Protein AF-A0A2V8IYV9-F1 (afdb_monomer)

Structure (mmCIF, N/CA/C/O backbone):
data_AF-A0A2V8IYV9-F1
#
_entry.id   AF-A0A2V8IYV9-F1
#
loop_
_atom_site.group_PDB
_atom_site.id
_atom_site.type_symbol
_atom_site.label_atom_id
_atom_site.label_alt_id
_atom_site.label_comp_id
_atom_site.label_asym_id
_atom_site.label_entity_id
_atom_site.label_seq_id
_atom_site.pdbx_PDB_ins_code
_atom_site.Cartn_x
_atom_site.Cartn_y
_atom_site.Cartn_z
_atom_site.occupancy
_atom_site.B_iso_or_equiv
_atom_site.auth_seq_id
_atom_site.auth_comp_id
_atom_site.auth_asym_id
_atom_site.auth_atom_id
_atom_site.pdbx_PDB_model_num
ATOM 1 N N . MET A 1 1 ? -25.891 5.164 25.466 1.00 38.03 1 MET A N 1
ATOM 2 C CA . MET A 1 1 ? -25.505 5.966 24.288 1.00 38.03 1 MET A CA 1
ATOM 3 C C . MET A 1 1 ? -25.702 5.173 22.981 1.00 38.03 1 MET A C 1
ATOM 5 O O . MET A 1 1 ? -24.943 4.259 22.692 1.00 38.03 1 MET A O 1
ATOM 9 N N . ASN A 1 2 ? -26.725 5.470 22.164 1.00 40.06 2 ASN A N 1
ATOM 10 C CA . ASN A 1 2 ? -26.873 4.842 20.834 1.00 40.06 2 ASN A CA 1
ATOM 11 C C . ASN A 1 2 ? -25.983 5.572 19.822 1.00 40.06 2 ASN A C 1
ATOM 13 O O . ASN A 1 2 ? -26.184 6.765 19.631 1.00 40.06 2 ASN A O 1
ATOM 17 N N . THR A 1 3 ? -25.037 4.898 19.162 1.00 59.97 3 THR A N 1
ATOM 18 C CA . THR A 1 3 ? -24.151 5.492 18.138 1.00 59.97 3 THR A CA 1
ATOM 19 C C . THR A 1 3 ? -24.933 5.961 16.900 1.00 59.97 3 THR A C 1
ATOM 21 O O . THR A 1 3 ? -26.065 5.538 16.657 1.00 59.97 3 THR A O 1
ATOM 24 N N . LEU A 1 4 ? -24.383 6.900 16.106 1.00 62.94 4 LEU A N 1
ATOM 25 C CA . LEU A 1 4 ? -25.032 7.376 14.861 1.00 62.94 4 LEU A CA 1
ATOM 26 C C . LEU A 1 4 ? -25.357 6.210 13.917 1.00 62.94 4 LEU A C 1
ATOM 28 O O . LEU A 1 4 ? -26.382 6.201 13.232 1.00 62.94 4 LEU A O 1
ATOM 32 N N . ASP A 1 5 ? -24.495 5.202 13.934 1.00 60.66 5 ASP A N 1
ATOM 33 C CA . ASP A 1 5 ? -24.644 4.006 13.128 1.00 60.66 5 ASP A CA 1
ATOM 34 C C . ASP A 1 5 ? -25.780 3.107 13.606 1.00 60.66 5 ASP A C 1
ATOM 36 O O . ASP A 1 5 ? -26.484 2.552 12.763 1.00 60.66 5 ASP A O 1
ATOM 40 N N . ASN A 1 6 ? -26.071 3.043 14.908 1.00 65.69 6 ASN A N 1
ATOM 41 C CA . ASN A 1 6 ? -27.245 2.323 15.408 1.00 65.69 6 ASN A CA 1
ATOM 42 C C . ASN A 1 6 ? -28.555 2.963 14.932 1.00 65.69 6 ASN A C 1
ATOM 44 O O . ASN A 1 6 ? -29.467 2.249 14.511 1.00 65.69 6 ASN A O 1
ATOM 48 N N . LEU A 1 7 ? -28.630 4.298 14.900 1.00 77.12 7 LEU A N 1
ATOM 49 C CA . LEU A 1 7 ? -29.793 5.030 14.382 1.00 77.12 7 LEU A CA 1
ATOM 50 C C . LEU A 1 7 ? -29.949 4.851 12.866 1.00 77.12 7 LEU A C 1
ATOM 52 O O . LEU A 1 7 ? -31.050 4.590 12.379 1.00 77.12 7 LEU A O 1
ATOM 56 N N . ARG A 1 8 ? -28.847 4.904 12.106 1.00 77.50 8 ARG A N 1
ATOM 57 C CA . ARG A 1 8 ? -28.859 4.617 10.661 1.00 77.50 8 ARG A CA 1
ATOM 58 C C . ARG A 1 8 ? -29.273 3.172 10.373 1.00 77.50 8 ARG A C 1
ATOM 60 O O . ARG A 1 8 ? -30.048 2.935 9.446 1.00 77.50 8 ARG A O 1
ATOM 67 N N . LYS A 1 9 ? -28.796 2.207 11.165 1.00 79.44 9 LYS A N 1
ATOM 68 C CA . LYS A 1 9 ? -29.190 0.792 11.073 1.00 79.44 9 LYS A CA 1
ATOM 69 C C . LYS A 1 9 ? -30.661 0.587 11.451 1.00 79.44 9 LYS A C 1
ATOM 71 O O . LYS A 1 9 ? -31.323 -0.231 10.821 1.00 79.44 9 LYS A O 1
ATOM 76 N N . ALA A 1 10 ? -31.186 1.314 12.438 1.00 79.94 10 ALA A N 1
ATOM 77 C CA . ALA A 1 10 ? -32.602 1.271 12.808 1.00 79.94 10 ALA A CA 1
ATOM 78 C C . ALA A 1 10 ? -33.500 1.808 11.679 1.00 79.94 10 ALA A C 1
ATOM 80 O O . ALA A 1 10 ? -34.446 1.129 11.287 1.00 79.94 10 ALA A O 1
ATOM 81 N N . ALA A 1 11 ? -33.144 2.948 11.075 1.00 87.69 11 ALA A N 1
ATOM 82 C CA . ALA A 1 11 ? -33.872 3.495 9.928 1.00 87.69 11 ALA A CA 1
ATOM 83 C C . ALA A 1 11 ? -33.848 2.549 8.711 1.00 87.69 11 ALA A C 1
ATOM 85 O O . ALA A 1 11 ? -34.864 2.347 8.054 1.00 87.69 11 ALA A O 1
ATOM 86 N N . LYS A 1 12 ? -32.709 1.898 8.432 1.00 87.44 12 LYS A N 1
ATOM 87 C CA . LYS A 1 12 ? -32.611 0.895 7.355 1.00 87.44 12 LYS A CA 1
ATOM 88 C C . LYS A 1 12 ? -33.438 -0.364 7.632 1.00 87.44 12 LYS A C 1
ATOM 90 O O . LYS A 1 12 ? -34.048 -0.892 6.707 1.00 87.44 12 LYS A O 1
ATOM 95 N N . ARG A 1 13 ? -33.473 -0.843 8.882 1.00 91.06 13 ARG A N 1
ATOM 96 C CA . ARG A 1 13 ? -34.300 -1.994 9.287 1.00 91.06 13 ARG A CA 1
ATOM 97 C C . ARG A 1 13 ? -35.789 -1.694 9.139 1.00 91.06 13 ARG A C 1
ATOM 99 O O . ARG A 1 13 ? -36.506 -2.498 8.558 1.00 91.06 13 ARG A O 1
ATOM 106 N N . TRP A 1 14 ? -36.221 -0.515 9.574 1.00 93.19 14 TRP A N 1
ATOM 107 C CA . TRP A 1 14 ? -37.607 -0.082 9.422 1.00 93.19 14 TRP A CA 1
ATOM 108 C C . TRP A 1 14 ? -37.995 0.100 7.944 1.00 93.19 14 TRP A C 1
ATOM 110 O O . TRP A 1 14 ? -39.028 -0.408 7.519 1.00 93.19 14 TRP A O 1
ATOM 120 N N . LEU A 1 15 ? -37.124 0.689 7.115 1.00 93.88 15 LEU A N 1
ATOM 121 C CA . LEU A 1 15 ? -37.349 0.765 5.665 1.00 93.88 15 LEU A CA 1
ATOM 122 C C . LEU A 1 15 ? -37.463 -0.623 5.012 1.00 93.88 15 LEU A C 1
ATOM 124 O O . LEU A 1 15 ? -38.268 -0.819 4.105 1.00 93.88 15 LEU A O 1
ATOM 128 N N . LYS A 1 16 ? -36.660 -1.595 5.461 1.00 91.88 16 LYS A N 1
ATOM 129 C CA . LYS A 1 16 ? -36.730 -2.977 4.967 1.00 91.88 16 LYS A CA 1
ATOM 130 C C . LYS A 1 16 ? -38.072 -3.631 5.316 1.00 91.88 16 LYS A C 1
ATOM 132 O O . LYS A 1 16 ? -38.627 -4.305 4.458 1.00 91.88 16 LYS A O 1
ATOM 137 N N . ALA A 1 17 ? -38.595 -3.400 6.521 1.00 88.62 17 ALA A N 1
ATOM 138 C CA . ALA A 1 17 ? -39.910 -3.894 6.934 1.00 88.62 17 ALA A CA 1
ATOM 139 C C . ALA A 1 17 ? -41.048 -3.259 6.110 1.00 88.62 17 ALA A C 1
ATOM 141 O O . ALA A 1 17 ? -41.913 -3.969 5.608 1.00 88.62 17 ALA A O 1
ATOM 142 N N . LEU A 1 18 ? -40.982 -1.947 5.849 1.00 88.81 18 LEU A N 1
ATOM 143 C CA . LEU A 1 18 ? -41.944 -1.250 4.981 1.00 88.81 18 LEU A CA 1
ATOM 144 C C . LEU A 1 18 ? -41.960 -1.811 3.550 1.00 88.81 18 LEU A C 1
ATOM 146 O O . LEU A 1 18 ? -43.024 -2.007 2.978 1.00 88.81 18 LEU A O 1
ATOM 150 N N . ARG A 1 19 ? -40.789 -2.141 2.990 1.00 87.75 19 ARG A N 1
ATOM 151 C CA . ARG A 1 19 ? -40.674 -2.785 1.665 1.00 87.75 19 ARG A CA 1
ATOM 152 C C . ARG A 1 19 ? -41.156 -4.234 1.635 1.00 87.75 19 ARG A C 1
ATOM 154 O O . ARG A 1 19 ? -41.440 -4.751 0.562 1.00 87.75 19 ARG A O 1
ATOM 161 N N . ALA A 1 20 ? -41.215 -4.886 2.791 1.00 87.25 20 ALA A N 1
ATOM 162 C CA . ALA A 1 20 ? -41.758 -6.229 2.941 1.00 87.25 20 ALA A CA 1
ATOM 163 C C . ALA A 1 20 ? -43.278 -6.227 3.200 1.00 87.25 20 ALA A C 1
ATOM 165 O O . ALA A 1 20 ? -43.827 -7.278 3.514 1.00 87.25 20 ALA A O 1
ATOM 166 N N . ASN A 1 21 ? -43.952 -5.072 3.063 1.00 86.50 21 ASN A N 1
ATOM 167 C CA . ASN A 1 21 ? -45.378 -4.879 3.350 1.00 86.50 21 ASN A CA 1
ATOM 168 C C . ASN A 1 21 ? -45.782 -5.266 4.784 1.00 86.50 21 ASN A C 1
ATOM 170 O O . ASN A 1 21 ? -46.888 -5.750 5.012 1.00 86.50 21 ASN A O 1
ATOM 174 N N . ASP A 1 22 ? -44.892 -5.040 5.753 1.00 90.56 22 ASP A N 1
ATOM 175 C CA . ASP A 1 22 ? -45.181 -5.255 7.171 1.00 90.56 22 ASP A CA 1
ATOM 176 C C . ASP A 1 22 ? -46.237 -4.231 7.669 1.00 90.56 22 ASP A C 1
ATOM 178 O O . ASP A 1 22 ? -45.976 -3.016 7.641 1.00 90.56 22 ASP A O 1
ATOM 182 N N . PRO A 1 23 ? -47.431 -4.684 8.109 1.00 81.81 23 PRO A N 1
ATOM 183 C CA . PRO A 1 23 ? -48.524 -3.801 8.514 1.00 81.81 23 PRO A CA 1
ATOM 184 C C . PRO A 1 23 ? -48.208 -2.998 9.784 1.00 81.81 23 PRO A C 1
ATOM 186 O O . PRO A 1 23 ? -48.658 -1.855 9.898 1.00 81.81 23 PRO A O 1
ATOM 189 N N . ASP A 1 24 ? -47.379 -3.520 10.693 1.00 84.44 24 ASP A N 1
ATOM 190 C CA . ASP A 1 24 ? -46.967 -2.811 11.907 1.00 84.44 24 ASP A CA 1
ATOM 191 C C . ASP A 1 24 ? -45.950 -1.719 11.577 1.00 84.44 24 ASP A C 1
ATOM 193 O O . ASP A 1 24 ? -46.026 -0.597 12.089 1.00 84.44 24 ASP A O 1
ATOM 197 N N . ALA A 1 25 ? -45.027 -2.003 10.653 1.00 88.06 25 ALA A N 1
ATOM 198 C CA . ALA A 1 25 ? -44.086 -1.007 10.150 1.00 88.06 25 ALA A CA 1
ATOM 199 C C . ALA A 1 25 ? -44.805 0.146 9.431 1.00 88.06 25 ALA A C 1
ATOM 201 O O . ALA A 1 25 ? -44.384 1.304 9.572 1.00 88.06 25 ALA A O 1
ATOM 202 N N . ARG A 1 26 ? -45.892 -0.160 8.703 1.00 91.00 26 ARG A N 1
ATOM 203 C CA . ARG A 1 26 ? -46.754 0.831 8.045 1.00 91.00 26 ARG A CA 1
ATOM 204 C C . ARG A 1 26 ? -47.546 1.657 9.058 1.00 91.00 26 ARG A C 1
ATOM 206 O O . ARG A 1 26 ? -47.460 2.882 9.038 1.00 91.00 26 ARG A O 1
ATOM 213 N N . ALA A 1 27 ? -48.215 1.012 10.012 1.00 88.06 27 ALA A N 1
ATOM 214 C CA . ALA A 1 27 ? -48.931 1.709 11.079 1.00 88.06 27 ALA A CA 1
ATOM 215 C C . ALA A 1 27 ? -48.002 2.622 11.900 1.00 88.06 27 ALA A C 1
ATOM 217 O O . ALA A 1 27 ? -48.409 3.692 12.352 1.00 88.06 27 ALA A O 1
ATOM 218 N N . ARG A 1 28 ? -46.738 2.223 12.082 1.00 92.69 28 ARG A N 1
ATOM 219 C CA . ARG A 1 28 ? -45.721 3.023 12.769 1.00 92.69 28 ARG A CA 1
ATOM 220 C C . ARG A 1 28 ? -45.362 4.298 12.000 1.00 92.69 28 ARG A C 1
ATOM 222 O O . ARG A 1 28 ? -45.289 5.362 12.612 1.00 92.69 28 ARG A O 1
ATOM 229 N N . ILE A 1 29 ? -45.161 4.227 10.677 1.00 90.25 29 ILE A N 1
ATOM 230 C CA . ILE A 1 29 ? -44.765 5.416 9.900 1.00 90.25 29 ILE A CA 1
ATOM 231 C C . ILE A 1 29 ? -45.929 6.390 9.714 1.00 90.25 29 ILE A C 1
ATOM 233 O O . ILE A 1 29 ? -45.715 7.595 9.811 1.00 90.25 29 ILE A O 1
ATOM 237 N N . ASP A 1 30 ? -47.154 5.882 9.559 1.00 87.00 30 ASP A N 1
ATOM 238 C CA . ASP A 1 30 ? -48.359 6.715 9.463 1.00 87.00 30 ASP A CA 1
ATOM 239 C C . ASP A 1 30 ? -48.640 7.464 10.780 1.00 87.00 30 ASP A C 1
ATOM 241 O O . ASP A 1 30 ? -49.116 8.599 10.766 1.00 87.00 30 ASP A O 1
ATOM 245 N N . ARG A 1 31 ? -48.277 6.867 11.927 1.00 87.88 31 ARG A N 1
ATOM 246 C CA . ARG A 1 31 ? -48.387 7.495 13.255 1.00 87.88 31 ARG A CA 1
ATOM 247 C C . ARG A 1 31 ? -47.318 8.564 13.487 1.00 87.88 31 ARG A C 1
ATOM 249 O O . ARG A 1 31 ? -47.616 9.619 14.036 1.00 87.88 31 ARG A O 1
ATOM 256 N N . ALA A 1 32 ? -46.078 8.290 13.079 1.00 85.00 32 ALA A N 1
ATOM 257 C CA . ALA A 1 32 ? -44.951 9.206 13.244 1.00 85.00 32 ALA A CA 1
ATOM 258 C C . ALA A 1 32 ? -44.976 10.379 12.242 1.00 85.00 32 ALA A C 1
ATOM 260 O O . ALA A 1 32 ? -44.519 11.477 12.561 1.00 85.00 32 ALA A O 1
ATOM 261 N N . CYS A 1 33 ? -45.523 10.159 11.043 1.00 83.12 33 CYS A N 1
ATOM 262 C CA . CYS A 1 33 ? -45.667 11.142 9.971 1.00 83.12 33 CYS A CA 1
ATOM 263 C C . CYS A 1 33 ? -47.045 10.995 9.289 1.00 83.12 33 CYS A C 1
ATOM 265 O O . CYS A 1 33 ? -47.157 10.283 8.287 1.00 83.12 33 CYS A O 1
ATOM 267 N N . PRO A 1 34 ? -48.085 11.702 9.773 1.00 75.81 34 PRO A N 1
ATOM 268 C CA . PRO A 1 34 ? -49.397 11.722 9.128 1.00 75.81 34 PRO A CA 1
ATOM 269 C C . PRO A 1 34 ? -49.279 12.250 7.688 1.00 75.81 34 PRO A C 1
ATOM 271 O O . PRO A 1 34 ? -48.859 13.388 7.480 1.00 75.81 34 PRO A O 1
ATOM 274 N N . GLY A 1 35 ? -49.606 11.415 6.695 1.00 75.56 35 GLY A N 1
ATOM 275 C CA . GLY A 1 35 ? -49.427 11.724 5.267 1.00 75.56 35 GLY A CA 1
ATOM 276 C C . GLY A 1 35 ? -48.152 11.155 4.628 1.00 75.56 35 GLY A C 1
ATOM 277 O O . GLY A 1 35 ? -47.746 11.624 3.565 1.00 75.56 35 GLY A O 1
ATOM 278 N N . ALA A 1 36 ? -47.507 10.163 5.253 1.00 78.25 36 ALA A N 1
ATOM 279 C CA . ALA A 1 36 ? -46.371 9.464 4.659 1.00 78.25 36 ALA A CA 1
ATOM 280 C C . ALA A 1 36 ? -46.737 8.851 3.284 1.00 78.25 36 ALA A C 1
ATOM 282 O O . ALA A 1 36 ? -47.791 8.216 3.156 1.00 78.25 36 ALA A O 1
ATOM 283 N N . PRO A 1 37 ? -45.876 8.995 2.256 1.00 81.75 37 PRO A N 1
ATOM 284 C CA . PRO A 1 37 ? -46.145 8.480 0.913 1.00 81.75 37 PRO A CA 1
ATOM 285 C C . PRO A 1 37 ? -46.415 6.968 0.919 1.00 81.75 37 PRO A C 1
ATOM 287 O O . PRO A 1 37 ? -45.977 6.249 1.821 1.00 81.75 37 PRO A O 1
ATOM 290 N N . ALA A 1 38 ? -47.143 6.474 -0.089 1.00 78.00 38 ALA A N 1
ATOM 291 C CA . ALA A 1 38 ? -47.480 5.050 -0.211 1.00 78.00 38 ALA A CA 1
ATOM 292 C C . ALA A 1 38 ? -46.221 4.158 -0.218 1.00 78.00 38 ALA A C 1
ATOM 294 O O . ALA A 1 38 ? -46.204 3.117 0.435 1.00 78.00 38 ALA A O 1
ATOM 295 N N . GLU A 1 39 ? -45.138 4.636 -0.839 1.00 84.69 39 GLU A N 1
ATOM 296 C CA . GLU A 1 39 ? -43.812 4.011 -0.829 1.00 84.69 39 GLU A CA 1
ATOM 297 C C . GLU A 1 39 ? -42.767 4.937 -0.170 1.00 84.69 39 GLU A C 1
ATOM 299 O O . GLU A 1 39 ? -42.126 5.744 -0.848 1.00 84.69 39 GLU A O 1
ATOM 304 N N . PRO A 1 40 ? -42.589 4.870 1.161 1.00 85.81 40 PRO A N 1
ATOM 305 C CA . PRO A 1 40 ? -41.646 5.725 1.877 1.00 85.81 40 PRO A CA 1
ATOM 306 C C . PRO A 1 40 ? -40.185 5.339 1.610 1.00 85.81 40 PRO A C 1
ATOM 308 O O . PRO A 1 40 ? -39.803 4.167 1.644 1.00 85.81 40 PRO A O 1
ATOM 311 N N . GLY A 1 41 ? -39.342 6.345 1.377 1.00 87.88 41 GLY A N 1
ATOM 312 C CA . GLY A 1 41 ? -37.899 6.211 1.222 1.00 87.88 41 GLY A CA 1
ATOM 313 C C . GLY A 1 41 ? -37.143 6.314 2.550 1.00 87.88 41 GLY A C 1
ATOM 314 O O . GLY A 1 41 ? -37.700 6.584 3.613 1.00 87.88 41 GLY A O 1
ATOM 315 N N . LEU A 1 42 ? -35.816 6.138 2.509 1.00 90.19 42 LEU A N 1
ATOM 316 C CA . LEU A 1 42 ? -34.983 6.183 3.722 1.00 90.19 42 LEU A CA 1
ATOM 317 C C . LEU A 1 42 ? -35.077 7.526 4.458 1.00 90.19 42 LEU A C 1
ATOM 319 O O . LEU A 1 42 ? -35.012 7.545 5.683 1.00 90.19 42 LEU A O 1
ATOM 323 N N . ARG A 1 43 ? -35.231 8.633 3.722 1.00 87.25 43 ARG A N 1
ATOM 324 C CA . ARG A 1 43 ? -35.395 9.968 4.310 1.00 87.25 43 ARG A CA 1
ATOM 325 C C . ARG A 1 43 ? -36.705 10.092 5.081 1.00 87.25 43 ARG A C 1
ATOM 327 O O . ARG A 1 43 ? -36.685 10.649 6.170 1.00 87.25 43 ARG A O 1
ATOM 334 N N . ASP A 1 44 ? -37.793 9.522 4.571 1.00 87.62 44 ASP A N 1
ATOM 335 C CA . ASP A 1 44 ? -39.099 9.537 5.237 1.00 87.62 44 ASP A CA 1
ATOM 336 C C . ASP A 1 44 ? -39.054 8.726 6.533 1.00 87.62 44 ASP A C 1
ATOM 338 O O . ASP A 1 44 ? -39.524 9.181 7.571 1.00 87.62 44 ASP A O 1
ATOM 342 N N . VAL A 1 45 ? -38.388 7.567 6.501 1.00 92.56 45 VAL A N 1
ATOM 343 C CA . VAL A 1 45 ? -38.182 6.712 7.679 1.00 92.56 45 VAL A CA 1
ATOM 344 C C . VAL A 1 45 ? -37.249 7.363 8.703 1.00 92.56 45 VAL A C 1
ATOM 346 O O . VAL A 1 45 ? -37.480 7.269 9.903 1.00 92.56 45 VAL A O 1
ATOM 349 N N . GLN A 1 46 ? -36.195 8.045 8.255 1.00 91.94 46 GLN A N 1
ATOM 350 C CA . GLN A 1 46 ? -35.314 8.824 9.128 1.00 91.94 46 GLN A CA 1
ATOM 351 C C . GLN A 1 46 ? -36.064 9.988 9.777 1.00 91.94 46 GLN A C 1
ATOM 353 O O . GLN A 1 46 ? -35.942 10.211 10.977 1.00 91.94 46 GLN A O 1
ATOM 358 N N . HIS A 1 47 ? -36.877 10.705 9.006 1.00 88.56 47 HIS A N 1
ATOM 359 C CA . HIS A 1 47 ? -37.698 11.796 9.516 1.00 88.56 47 HIS A CA 1
ATOM 360 C C . HIS A 1 47 ? -38.743 11.300 10.520 1.00 88.56 47 HIS A C 1
ATOM 362 O O . HIS A 1 47 ? -38.854 11.856 11.609 1.00 88.56 47 HIS A O 1
ATOM 368 N N . ALA A 1 48 ? -39.427 10.195 10.214 1.00 89.25 48 ALA A N 1
ATOM 369 C CA . ALA A 1 48 ? -40.351 9.527 11.128 1.00 89.25 48 ALA A CA 1
ATOM 370 C C . ALA A 1 48 ? -39.653 9.078 12.425 1.00 89.25 48 ALA A C 1
ATOM 372 O O . ALA A 1 48 ? -40.149 9.340 13.517 1.00 89.25 48 ALA A O 1
ATOM 373 N N . LEU A 1 49 ? -38.457 8.490 12.321 1.00 90.00 49 LEU A N 1
ATOM 374 C CA . LEU A 1 49 ? -37.652 8.071 13.472 1.00 90.00 49 LEU A CA 1
ATOM 375 C C . LEU A 1 49 ? -37.173 9.254 14.328 1.00 90.00 49 LEU A C 1
ATOM 377 O O . LEU A 1 49 ? -37.032 9.111 15.541 1.00 90.00 49 LEU A O 1
ATOM 381 N N . ALA A 1 50 ? -36.929 10.415 13.716 1.00 87.38 50 ALA A N 1
ATOM 382 C CA . ALA A 1 50 ? -36.607 11.642 14.437 1.00 87.38 50 ALA A CA 1
ATOM 383 C C . ALA A 1 50 ? -37.823 12.190 15.199 1.00 87.38 50 ALA A C 1
ATOM 385 O O . ALA A 1 50 ? -37.691 12.550 16.369 1.00 87.38 50 ALA A O 1
ATOM 386 N N . ARG A 1 51 ? -39.013 12.171 14.583 1.00 84.00 51 ARG A N 1
ATOM 387 C CA . ARG A 1 51 ? -40.264 12.628 15.213 1.00 84.00 51 ARG A CA 1
ATOM 388 C C . ARG A 1 51 ? -40.722 11.728 16.355 1.00 84.00 51 ARG A C 1
ATOM 390 O O . ARG A 1 51 ? -41.123 12.250 17.389 1.00 84.00 51 ARG A O 1
ATOM 397 N N . GLU A 1 52 ? -40.578 10.406 16.230 1.00 86.69 52 GLU A N 1
ATOM 398 C CA . GLU A 1 52 ? -40.812 9.464 17.344 1.00 86.69 52 GLU A CA 1
ATOM 399 C C . GLU A 1 52 ? -39.936 9.764 18.566 1.00 86.69 52 GLU A C 1
ATOM 401 O O . GLU A 1 52 ? -40.284 9.407 19.688 1.00 86.69 52 GLU A O 1
ATOM 406 N N . ARG A 1 53 ? -38.792 10.418 18.350 1.00 80.00 53 ARG A N 1
ATOM 407 C CA . ARG A 1 53 ? -37.832 10.794 19.390 1.00 80.00 53 ARG A CA 1
ATOM 408 C C . ARG A 1 53 ? -37.939 12.262 19.805 1.00 80.00 53 ARG A C 1
ATOM 410 O O . ARG A 1 53 ? -37.046 12.755 20.479 1.00 80.00 53 ARG A O 1
ATOM 417 N N . GLY A 1 54 ? -39.008 12.955 19.409 1.00 81.38 54 GLY A N 1
ATOM 418 C CA . GLY A 1 54 ? -39.269 14.340 19.805 1.00 81.38 54 GLY A CA 1
ATOM 419 C C . GLY A 1 54 ? -38.457 15.396 19.049 1.00 81.38 54 GLY A C 1
ATOM 420 O O . GLY A 1 54 ? -38.412 16.541 19.486 1.00 81.38 54 GLY A O 1
ATOM 421 N N . HIS A 1 55 ? -37.824 15.049 17.923 1.00 82.81 55 HIS A N 1
ATOM 422 C CA . HIS A 1 55 ? -37.048 15.993 17.116 1.00 82.81 55 HIS A CA 1
ATOM 423 C C . HIS A 1 55 ? -37.762 16.354 15.809 1.00 82.81 55 HIS A C 1
ATOM 425 O O . HIS A 1 55 ? -38.332 15.504 15.126 1.00 82.81 55 HIS A O 1
ATOM 431 N N . GLU A 1 56 ? -37.669 17.627 15.419 1.00 80.69 56 GLU A N 1
ATOM 432 C CA . GLU A 1 56 ? -38.364 18.172 14.244 1.00 80.69 56 GLU A CA 1
ATOM 433 C C . GLU A 1 56 ? -37.823 17.648 12.906 1.00 80.69 56 GLU A C 1
ATOM 435 O O . GLU A 1 56 ? -38.533 17.666 11.903 1.00 80.69 56 GLU A O 1
ATOM 440 N N . SER A 1 57 ? -36.571 17.179 12.871 1.00 81.56 57 SER A N 1
ATOM 441 C CA . SER A 1 57 ? -35.956 16.575 11.687 1.00 81.56 57 SER A CA 1
ATOM 442 C C . SER A 1 57 ? -34.805 15.637 12.048 1.00 81.56 57 SER A C 1
ATOM 444 O O . SER A 1 57 ? -34.215 15.729 13.125 1.00 81.56 57 SER A O 1
ATOM 446 N N . TRP A 1 58 ? -34.421 14.764 11.111 1.00 81.38 58 TRP A N 1
ATOM 447 C CA . TRP A 1 58 ? -33.235 13.908 11.258 1.00 81.38 58 TRP A CA 1
ATOM 448 C C . TRP A 1 58 ? -31.955 14.711 11.516 1.00 81.38 58 TRP A C 1
ATOM 450 O O . TRP A 1 58 ? -31.099 14.283 12.286 1.00 81.38 58 TRP A O 1
ATOM 460 N N . LYS A 1 59 ? -31.841 15.894 10.902 1.00 81.81 59 LYS A N 1
ATOM 461 C CA . LYS A 1 59 ? -30.724 16.817 11.112 1.00 81.81 59 LYS A CA 1
ATOM 462 C C . LYS A 1 59 ? -30.746 17.391 12.532 1.00 81.81 59 LYS A C 1
ATOM 464 O O . LYS A 1 59 ? -29.746 17.262 13.224 1.00 81.81 59 LYS A O 1
ATOM 469 N N . ALA A 1 60 ? -31.896 17.883 12.997 1.00 76.06 60 ALA A N 1
ATOM 470 C CA . ALA A 1 60 ? -32.063 18.369 14.368 1.00 76.06 60 ALA A CA 1
ATOM 471 C C . ALA A 1 60 ? -31.783 17.272 15.410 1.00 76.06 60 ALA A C 1
ATOM 473 O O . ALA A 1 60 ? -31.179 17.544 16.437 1.00 76.06 60 ALA A O 1
ATOM 474 N N . MET A 1 61 ? -32.143 16.015 15.131 1.00 81.19 61 MET A N 1
ATOM 475 C CA . MET A 1 61 ? -31.805 14.881 15.997 1.00 81.19 61 MET A CA 1
ATOM 476 C C . MET A 1 61 ? -30.306 14.553 15.999 1.00 81.19 61 MET A C 1
ATOM 478 O O . MET A 1 61 ? -29.805 14.041 16.992 1.00 81.19 61 MET A O 1
ATOM 482 N N . ILE A 1 62 ? -29.583 14.795 14.900 1.00 72.25 62 ILE A N 1
ATOM 483 C CA . ILE A 1 62 ? -28.123 14.627 14.853 1.00 72.25 62 ILE A CA 1
ATOM 484 C C . ILE A 1 62 ? -27.421 15.781 15.576 1.00 72.25 62 ILE A C 1
ATOM 486 O O . ILE A 1 62 ? -26.454 15.531 16.288 1.00 72.25 62 ILE A O 1
ATOM 490 N N . GLU A 1 63 ? -27.918 17.007 15.410 1.00 66.06 63 GLU A N 1
ATOM 491 C CA . GLU A 1 63 ? -27.359 18.237 15.985 1.00 66.06 63 GLU A CA 1
ATOM 492 C C . GLU A 1 63 ? -27.669 18.398 17.480 1.00 66.06 63 GLU A C 1
ATOM 494 O O . GLU A 1 63 ? -26.840 18.915 18.215 1.00 66.06 63 GLU A O 1
ATOM 499 N N . ALA A 1 64 ? -28.811 17.895 17.956 1.00 60.41 64 ALA A N 1
ATOM 500 C CA . ALA A 1 64 ? -29.185 17.898 19.374 1.00 60.41 64 ALA A CA 1
ATOM 501 C C . ALA A 1 64 ? -28.451 16.831 20.207 1.00 60.41 64 ALA A C 1
ATOM 503 O O . ALA A 1 64 ? -28.721 16.677 21.399 1.00 60.41 64 ALA A O 1
ATOM 504 N N . ARG A 1 65 ? -27.547 16.054 19.597 1.00 58.84 65 ARG A N 1
ATOM 505 C CA . ARG A 1 65 ? -26.738 15.086 20.341 1.00 58.84 65 ARG A CA 1
ATOM 506 C C . ARG A 1 65 ? -25.655 15.857 21.079 1.00 58.84 65 ARG A C 1
ATOM 508 O O . ARG A 1 65 ? -24.984 16.670 20.443 1.00 58.84 65 ARG A O 1
ATOM 515 N N . PRO A 1 66 ? -25.418 15.574 22.369 1.00 35.00 66 PRO A N 1
ATOM 516 C CA . PRO A 1 66 ? -24.184 16.019 22.984 1.00 35.00 66 PRO A CA 1
ATOM 517 C C . PRO A 1 66 ? -23.040 15.482 22.123 1.00 35.00 66 PRO A C 1
ATOM 519 O O . PRO A 1 66 ? -23.021 14.292 21.779 1.00 35.00 66 PRO A O 1
ATOM 522 N N . ALA A 1 67 ? -22.133 16.372 21.714 1.00 31.44 67 ALA A N 1
ATOM 523 C CA . ALA A 1 67 ? -20.857 15.959 21.162 1.00 31.44 67 ALA A CA 1
ATOM 524 C C . ALA A 1 67 ? -20.308 14.883 22.102 1.00 31.44 67 ALA A C 1
ATOM 526 O O . ALA A 1 67 ? -20.265 15.097 23.314 1.00 31.44 67 ALA A O 1
ATOM 527 N N . SER A 1 68 ? -19.954 13.711 21.571 1.00 29.52 68 SER A N 1
ATOM 528 C CA . SER A 1 68 ? -19.087 12.802 22.311 1.00 29.52 68 SER A CA 1
ATOM 529 C C . SER A 1 68 ? -17.905 13.647 22.756 1.00 29.52 68 SER A C 1
ATOM 531 O O . SER A 1 68 ? -17.210 14.199 21.901 1.00 29.52 68 SER A O 1
ATOM 533 N N . THR A 1 69 ? -17.768 13.837 24.061 1.00 28.89 69 THR A N 1
ATOM 534 C CA . THR A 1 69 ? -16.767 14.676 24.705 1.00 28.89 69 THR A CA 1
ATOM 535 C C . THR A 1 69 ? -15.379 14.099 24.441 1.00 28.89 69 THR A C 1
ATOM 537 O O . THR A 1 69 ? -14.753 13.490 25.292 1.00 28.89 69 THR A O 1
ATOM 540 N N . GLY A 1 70 ? -14.867 14.323 23.233 1.00 28.58 70 GLY A N 1
ATOM 541 C CA . GLY A 1 70 ? -13.469 14.654 23.026 1.00 28.58 70 GLY A CA 1
ATOM 542 C C . GLY A 1 70 ? -13.320 16.115 23.415 1.00 28.58 70 GLY A C 1
ATOM 543 O O . GLY A 1 70 ? -13.245 16.988 22.553 1.00 28.58 70 GLY A O 1
ATOM 544 N N . ALA A 1 71 ? -13.397 16.388 24.717 1.00 27.55 71 ALA A N 1
ATOM 545 C CA . ALA A 1 71 ? -12.990 17.675 25.233 1.00 27.55 71 ALA A CA 1
ATOM 546 C C . ALA A 1 71 ? -11.485 17.782 24.983 1.00 27.55 71 ALA A C 1
ATOM 548 O O . ALA A 1 71 ? -10.680 17.063 25.570 1.00 27.55 71 ALA A O 1
ATOM 549 N N . SER A 1 72 ? -11.106 18.685 24.087 1.00 25.17 72 SER A N 1
ATOM 550 C CA . SER A 1 72 ? -9.833 19.377 24.185 1.00 25.17 72 SER A CA 1
ATOM 551 C C . SER A 1 72 ? -9.786 20.044 25.561 1.00 25.17 72 SER A C 1
ATOM 553 O O . SER A 1 72 ? -10.319 21.136 25.744 1.00 25.17 72 SER A O 1
ATOM 555 N N . LEU A 1 73 ? -9.216 19.339 26.536 1.00 26.38 73 LEU A N 1
ATOM 556 C CA . LEU A 1 73 ? -8.832 19.898 27.820 1.00 26.38 73 LEU A CA 1
ATOM 557 C C . LEU A 1 73 ? -7.481 20.581 27.628 1.00 26.38 73 LEU A C 1
ATOM 559 O O . LEU A 1 73 ? -6.451 19.936 27.418 1.00 26.38 73 LEU A O 1
ATOM 563 N N . GLU A 1 74 ? -7.493 21.907 27.705 1.00 23.97 74 GLU A N 1
ATOM 564 C CA . GLU A 1 74 ? -6.374 22.572 28.357 1.00 23.97 74 GLU A CA 1
ATOM 565 C C . GLU A 1 74 ? -6.296 22.073 29.816 1.00 23.97 74 GLU A C 1
ATOM 567 O O . GLU A 1 74 ? -7.327 21.758 30.418 1.00 23.97 74 GLU A O 1
ATOM 572 N N . PRO A 1 75 ? -5.091 21.928 30.386 1.00 29.00 75 PRO A N 1
ATOM 573 C CA . PRO A 1 75 ? -4.889 21.168 31.611 1.00 29.00 75 PRO A CA 1
ATOM 574 C C . PRO A 1 75 ? -5.267 21.985 32.850 1.00 29.00 75 PRO A C 1
ATOM 576 O O . PRO A 1 75 ? -4.398 22.602 33.460 1.00 29.00 75 PRO A O 1
ATOM 579 N N . THR A 1 76 ? -6.539 21.950 33.256 1.00 26.33 76 THR A N 1
ATOM 580 C CA . THR A 1 76 ? -6.989 22.335 34.607 1.00 26.33 76 THR A CA 1
ATOM 581 C C . THR A 1 76 ? -8.322 21.658 34.988 1.00 26.33 76 THR A C 1
ATOM 583 O O . THR A 1 76 ? -9.378 22.028 34.491 1.00 26.33 76 THR A O 1
ATOM 586 N N . GLY A 1 77 ? -8.301 20.725 35.953 1.00 29.11 77 GLY A N 1
ATOM 587 C CA . GLY A 1 77 ? -9.492 20.304 36.723 1.00 29.11 77 GLY A CA 1
ATOM 588 C C . GLY A 1 77 ? -9.954 18.854 36.506 1.00 29.11 77 GLY A C 1
ATOM 589 O O . GLY A 1 77 ? -10.098 18.406 35.378 1.00 29.11 77 GLY A O 1
ATOM 590 N N . GLY A 1 78 ? -10.153 18.113 37.604 1.00 39.50 78 GLY A N 1
ATOM 591 C CA . GLY A 1 78 ? -10.453 16.674 37.618 1.00 39.50 78 GLY A CA 1
ATOM 592 C C . GLY A 1 78 ? -11.794 16.258 36.996 1.00 39.50 78 GLY A C 1
ATOM 593 O O . GLY A 1 78 ? -12.684 17.079 36.794 1.00 39.50 78 GLY A O 1
ATOM 594 N N . ALA A 1 79 ? -11.917 14.956 36.714 1.00 47.97 79 ALA A N 1
ATOM 595 C CA . ALA A 1 79 ? -13.092 14.329 36.105 1.00 47.97 79 ALA A CA 1
ATOM 596 C C . ALA A 1 79 ? -14.401 14.684 36.832 1.00 47.97 79 ALA A C 1
ATOM 598 O O . ALA A 1 79 ? -14.474 14.633 38.066 1.00 47.97 79 ALA A O 1
ATOM 599 N N . THR A 1 80 ? -15.445 14.992 36.059 1.00 64.94 80 THR A N 1
ATOM 600 C CA . THR A 1 80 ? -16.782 15.275 36.602 1.00 64.94 80 THR A CA 1
ATOM 601 C C . THR A 1 80 ? -17.351 14.047 37.325 1.00 64.94 80 THR A C 1
ATOM 603 O O . THR A 1 80 ? -17.001 12.907 37.014 1.00 64.94 80 THR A O 1
ATOM 606 N N . ASP A 1 81 ? -18.239 14.252 38.300 1.00 66.50 81 ASP A N 1
ATOM 607 C CA . ASP A 1 81 ? -18.843 13.179 39.111 1.00 66.50 81 ASP A CA 1
ATOM 608 C C . ASP A 1 81 ? -19.496 12.097 38.228 1.00 66.50 81 ASP A C 1
ATOM 610 O O . ASP A 1 81 ? -19.283 10.903 38.443 1.00 66.50 81 ASP A O 1
ATOM 614 N N . GLY A 1 82 ? -20.181 12.507 37.152 1.00 71.56 82 GLY A N 1
ATOM 615 C CA . GLY A 1 82 ? -20.803 11.592 36.190 1.00 71.56 82 GLY A CA 1
ATOM 616 C C . GLY A 1 82 ? -19.809 10.767 35.361 1.00 71.56 82 GLY A C 1
ATOM 617 O O . GLY A 1 82 ? -20.052 9.588 35.105 1.00 71.56 82 GLY A O 1
ATOM 618 N N . GLU A 1 83 ? -18.663 11.335 34.971 1.00 79.81 83 GLU A N 1
ATOM 619 C CA . GLU A 1 83 ? -17.604 10.595 34.263 1.00 79.81 83 GLU A CA 1
ATOM 620 C C . GLU A 1 83 ? -16.923 9.572 35.177 1.00 79.81 83 GLU A C 1
ATOM 622 O O . GLU A 1 83 ? -16.598 8.462 34.740 1.00 79.81 83 GLU A O 1
ATOM 627 N N . ARG A 1 84 ? -16.755 9.910 36.462 1.00 85.50 84 ARG A N 1
ATOM 628 C CA . ARG A 1 84 ? -16.209 8.996 37.475 1.00 85.50 84 ARG A CA 1
ATOM 629 C C . ARG A 1 84 ? -17.130 7.798 37.696 1.00 85.50 84 ARG A C 1
ATOM 631 O O . ARG A 1 84 ? -16.659 6.662 37.664 1.00 85.50 84 ARG A O 1
ATOM 638 N N . VAL A 1 85 ? -18.434 8.034 37.834 1.00 87.88 85 VAL A N 1
ATOM 639 C CA . VAL A 1 85 ? -19.447 6.974 37.960 1.00 87.88 85 VAL A CA 1
ATOM 640 C C . VAL A 1 85 ? -19.476 6.072 36.726 1.00 87.88 85 VAL A C 1
ATOM 642 O O . VAL A 1 85 ? -19.482 4.845 36.851 1.00 87.88 85 VAL A O 1
ATOM 645 N N . ALA A 1 86 ? -19.442 6.657 35.526 1.00 87.75 86 ALA A N 1
ATOM 646 C CA . ALA A 1 86 ? -19.418 5.889 34.286 1.00 87.75 86 ALA A CA 1
ATOM 647 C C . ALA A 1 86 ? -18.167 5.000 34.180 1.00 87.75 86 ALA A C 1
ATOM 649 O O . ALA A 1 86 ? -18.277 3.825 33.830 1.00 87.75 86 ALA A O 1
ATOM 650 N N . THR A 1 87 ? -17.004 5.544 34.548 1.00 88.81 87 THR A N 1
ATOM 651 C CA . THR A 1 87 ? -15.723 4.823 34.556 1.00 88.81 87 THR A CA 1
ATOM 652 C C . THR A 1 87 ? -15.723 3.690 35.585 1.00 88.81 87 THR A C 1
ATOM 654 O O . THR A 1 87 ? -15.271 2.586 35.285 1.00 88.81 87 THR A O 1
ATOM 657 N N . PHE A 1 88 ? -16.284 3.915 36.779 1.00 93.00 88 PHE A N 1
ATOM 658 C CA . PHE A 1 88 ? -16.455 2.856 37.773 1.00 93.00 88 PHE A CA 1
ATOM 659 C C . PHE A 1 88 ? -17.317 1.712 37.231 1.00 93.00 88 PHE A C 1
ATOM 661 O O . PHE A 1 88 ? -16.900 0.561 37.298 1.00 93.00 88 PHE A O 1
ATOM 668 N N . LEU A 1 89 ? -18.483 2.007 36.642 1.00 92.25 89 LEU A N 1
ATOM 669 C CA . LEU A 1 89 ? -19.358 0.980 36.064 1.00 92.25 89 LEU A CA 1
ATOM 670 C C . LEU A 1 89 ? -18.694 0.226 34.898 1.00 92.25 89 LEU A C 1
ATOM 672 O O . LEU A 1 89 ? -18.938 -0.968 34.738 1.00 92.25 89 LEU A O 1
ATOM 676 N N . GLU A 1 90 ? -17.855 0.889 34.096 1.00 90.31 90 GLU A N 1
ATOM 677 C CA . GLU A 1 90 ? -17.068 0.257 33.025 1.00 90.31 90 GLU A CA 1
ATOM 678 C C . GLU A 1 90 ? -16.083 -0.783 33.585 1.00 90.31 90 GLU A C 1
ATOM 680 O O . GLU A 1 90 ? -16.025 -1.907 33.081 1.00 90.31 90 GLU A O 1
ATOM 685 N N . PHE A 1 91 ? -15.351 -0.430 34.647 1.00 90.62 91 PHE A N 1
ATOM 686 C CA . PHE A 1 91 ? -14.386 -1.319 35.299 1.00 90.62 91 PHE A CA 1
ATOM 687 C C . PHE A 1 91 ? -15.034 -2.391 36.177 1.00 90.62 91 PHE A C 1
ATOM 689 O O . PHE A 1 91 ? -14.516 -3.499 36.265 1.00 90.62 91 PHE A O 1
ATOM 696 N N . ALA A 1 92 ? -16.165 -2.090 36.811 1.00 92.00 92 ALA A N 1
ATOM 697 C CA . ALA A 1 92 ? -16.878 -3.016 37.680 1.00 92.00 92 ALA A CA 1
ATOM 698 C C . ALA A 1 92 ? -17.726 -4.030 36.895 1.00 92.00 92 ALA A C 1
ATOM 700 O O . ALA A 1 92 ? -17.941 -5.137 37.380 1.00 92.00 92 ALA A O 1
ATOM 701 N N . CYS A 1 93 ? -18.221 -3.675 35.702 1.00 90.50 93 CYS A N 1
ATOM 702 C CA . CYS A 1 93 ? -19.102 -4.524 34.894 1.00 90.50 93 CYS A CA 1
ATOM 703 C C . CYS A 1 93 ? -18.498 -4.796 33.519 1.00 90.50 93 CYS A C 1
ATOM 705 O O . CYS A 1 93 ? -18.474 -3.918 32.647 1.00 90.50 93 CYS A O 1
ATOM 707 N N . TRP A 1 94 ? -18.020 -6.024 33.330 1.00 85.94 94 TRP A N 1
ATOM 708 C CA . TRP A 1 94 ? -17.262 -6.420 32.146 1.00 85.94 94 TRP A CA 1
ATOM 709 C C . TRP A 1 94 ? -18.194 -6.833 31.011 1.00 85.94 94 TRP A C 1
ATOM 711 O O . TRP A 1 94 ? -19.202 -7.508 31.219 1.00 85.94 94 TRP A O 1
ATOM 721 N N . ASP A 1 95 ? -17.851 -6.414 29.798 1.00 78.00 95 ASP A N 1
ATOM 722 C CA . ASP A 1 95 ? -18.445 -6.917 28.564 1.00 78.00 95 ASP A CA 1
ATOM 723 C C . ASP A 1 95 ? -17.422 -7.778 27.803 1.00 78.00 95 ASP A C 1
ATOM 725 O O . ASP A 1 95 ? -16.354 -8.108 28.316 1.00 78.00 95 ASP A O 1
ATOM 729 N N . HIS A 1 96 ? -17.746 -8.137 26.563 1.00 72.56 96 HIS A N 1
ATOM 730 C CA . HIS A 1 96 ? -16.894 -8.946 25.687 1.00 72.56 96 HIS A CA 1
ATOM 731 C C . HIS A 1 96 ? -15.578 -8.270 25.232 1.00 72.56 96 HIS A C 1
ATOM 733 O O . HIS A 1 96 ? -14.836 -8.888 24.472 1.00 72.56 96 HIS A O 1
ATOM 739 N N . HIS A 1 97 ? -15.273 -7.038 25.670 1.00 71.44 97 HIS A N 1
ATOM 740 C CA . HIS A 1 97 ? -14.043 -6.308 25.317 1.00 71.44 97 HIS A CA 1
ATOM 741 C C . HIS A 1 97 ? -12.968 -6.316 26.416 1.00 71.44 97 HIS A C 1
ATOM 743 O O . HIS A 1 97 ? -11.921 -5.698 26.242 1.00 71.44 97 HIS A O 1
ATOM 749 N N . VAL A 1 98 ? -13.210 -6.953 27.566 1.00 72.50 98 VAL A N 1
ATOM 750 C CA . VAL A 1 98 ? -12.190 -7.083 28.620 1.00 72.50 98 VAL A CA 1
ATOM 751 C C . VAL A 1 98 ? -11.427 -8.383 28.385 1.00 72.50 98 VAL A C 1
ATOM 753 O O . VAL A 1 98 ? -12.017 -9.455 28.496 1.00 72.50 98 VAL A O 1
ATOM 756 N N . HIS A 1 99 ? -10.145 -8.298 28.012 1.00 70.12 99 HIS A N 1
ATOM 757 C CA . HIS A 1 99 ? -9.410 -9.415 27.418 1.00 70.12 99 HIS A CA 1
ATOM 758 C C . HIS A 1 99 ? -8.438 -10.089 28.401 1.00 70.12 99 HIS A C 1
ATOM 760 O O . HIS A 1 99 ? -7.335 -9.614 28.670 1.00 70.12 99 HIS A O 1
ATOM 766 N N . GLY A 1 100 ? -8.803 -11.277 28.883 1.00 70.12 100 GLY A N 1
ATOM 767 C CA . GLY A 1 100 ? -7.904 -12.145 29.636 1.00 70.12 100 GLY A CA 1
ATOM 768 C C . GLY A 1 100 ? -7.663 -11.715 31.085 1.00 70.12 100 GLY A C 1
ATOM 769 O O . GLY A 1 100 ? -8.055 -10.651 31.566 1.00 70.12 100 GLY A O 1
ATOM 770 N N . LYS A 1 101 ? -6.967 -12.580 31.827 1.00 70.12 101 LYS A N 1
ATOM 771 C CA . LYS A 1 101 ? -6.771 -12.437 33.282 1.00 70.12 101 LYS A CA 1
ATOM 772 C C . LYS A 1 101 ? -5.953 -11.205 33.690 1.00 70.12 101 LYS A C 1
ATOM 774 O O . LYS A 1 101 ? -6.062 -10.754 34.831 1.00 70.12 101 LYS A O 1
ATOM 779 N N . GLY A 1 102 ? -5.117 -10.678 32.792 1.00 69.50 102 GLY A N 1
ATOM 780 C CA . GLY A 1 102 ? -4.387 -9.423 32.998 1.00 69.50 102 GLY A CA 1
ATOM 781 C C . GLY A 1 102 ? -5.335 -8.234 33.139 1.00 69.50 102 GLY A C 1
ATOM 782 O O . GLY A 1 102 ? -5.328 -7.575 34.180 1.00 69.50 102 GLY A O 1
ATOM 783 N N . ASP A 1 103 ? -6.195 -8.034 32.141 1.00 74.69 103 ASP A N 1
ATOM 784 C CA . ASP A 1 103 ? -7.177 -6.949 32.108 1.00 74.69 103 ASP A CA 1
ATOM 785 C C . ASP A 1 103 ? -8.209 -7.090 33.228 1.00 74.69 103 ASP A C 1
ATOM 787 O O . ASP A 1 103 ? -8.539 -6.102 33.880 1.00 74.69 103 ASP A O 1
ATOM 791 N N . HIS A 1 104 ? -8.643 -8.317 33.541 1.00 81.62 104 HIS A N 1
ATOM 792 C CA . HIS A 1 104 ? -9.549 -8.588 34.664 1.00 81.62 104 HIS A CA 1
ATOM 793 C C . HIS A 1 104 ? -9.024 -8.043 35.996 1.00 81.62 104 HIS A C 1
ATOM 795 O O . HIS A 1 104 ? -9.744 -7.356 36.722 1.00 81.62 104 HIS A O 1
ATOM 801 N N . ARG A 1 105 ? -7.754 -8.327 36.323 1.00 80.31 105 ARG A N 1
ATOM 802 C CA . ARG A 1 105 ? -7.134 -7.831 37.562 1.00 80.31 105 ARG A CA 1
ATOM 803 C C . ARG A 1 105 ? -7.026 -6.311 37.561 1.00 80.31 105 ARG A C 1
ATOM 805 O O . ARG A 1 105 ? -7.298 -5.694 38.589 1.00 80.31 105 ARG A O 1
ATOM 812 N N . MET A 1 106 ? -6.651 -5.726 36.425 1.00 84.62 106 MET A N 1
ATOM 813 C CA . MET A 1 106 ? -6.528 -4.278 36.281 1.00 84.62 106 MET A CA 1
ATOM 814 C C . MET A 1 106 ? -7.880 -3.582 36.460 1.00 84.62 106 MET A C 1
ATOM 816 O O . MET A 1 106 ? -7.968 -2.619 37.221 1.00 84.62 106 MET A O 1
ATOM 820 N N . HIS A 1 107 ? -8.937 -4.107 35.836 1.00 88.12 107 HIS A N 1
ATOM 821 C CA . HIS A 1 107 ? -10.295 -3.580 35.937 1.00 88.12 107 HIS A CA 1
ATOM 822 C C . HIS A 1 107 ? -10.825 -3.650 37.372 1.00 88.12 107 HIS A C 1
ATOM 824 O O . HIS A 1 107 ? -11.268 -2.637 37.909 1.00 88.12 107 HIS A O 1
ATOM 830 N N . ASP A 1 108 ? -10.724 -4.809 38.028 1.00 87.31 108 ASP A N 1
ATOM 831 C CA . ASP A 1 108 ? -11.195 -4.968 39.410 1.00 87.31 108 ASP A CA 1
ATOM 832 C C . ASP A 1 108 ? -10.436 -4.043 40.380 1.00 87.31 108 ASP A C 1
ATOM 834 O O . ASP A 1 108 ? -11.041 -3.325 41.180 1.00 87.31 108 ASP A O 1
ATOM 838 N N . ARG A 1 109 ? -9.102 -3.958 40.253 1.00 88.25 109 ARG A N 1
ATOM 839 C CA . ARG A 1 109 ? -8.286 -3.039 41.063 1.00 88.25 109 ARG A CA 1
ATOM 840 C C . ARG A 1 109 ? -8.616 -1.572 40.793 1.00 88.25 109 ARG A C 1
ATOM 842 O O . ARG A 1 109 ? -8.643 -0.783 41.736 1.00 88.25 109 ARG A O 1
ATOM 849 N N . ALA A 1 110 ? -8.874 -1.191 39.541 1.00 90.12 110 ALA A N 1
ATOM 850 C CA . ALA A 1 110 ? -9.290 0.166 39.194 1.00 90.12 110 ALA A CA 1
ATOM 851 C C . ALA A 1 110 ? -10.656 0.512 39.811 1.00 90.12 110 ALA A C 1
ATOM 853 O O . ALA A 1 110 ? -10.796 1.584 40.400 1.00 90.12 110 ALA A O 1
ATOM 854 N N . ALA A 1 111 ? -11.631 -0.403 39.767 1.00 91.75 111 ALA A N 1
ATOM 855 C CA . ALA A 1 111 ? -12.927 -0.224 40.423 1.00 91.75 111 ALA A CA 1
ATOM 856 C C . ALA A 1 111 ? -12.781 -0.048 41.948 1.00 91.75 111 ALA A C 1
ATOM 858 O O . ALA A 1 111 ? -13.362 0.877 42.519 1.00 91.75 111 ALA A O 1
ATOM 859 N N . TRP A 1 112 ? -11.936 -0.862 42.595 1.00 91.94 112 TRP A N 1
ATOM 860 C CA . TRP A 1 112 ? -11.611 -0.731 44.021 1.00 91.94 112 TRP A CA 1
ATOM 861 C C . TRP A 1 112 ? -10.966 0.615 44.362 1.00 91.94 112 TRP A C 1
ATOM 863 O O . TRP A 1 112 ? -11.372 1.258 45.332 1.00 91.94 112 TRP A O 1
ATOM 873 N N . ARG A 1 113 ? -9.986 1.068 43.565 1.00 91.19 113 ARG A N 1
ATOM 874 C CA . ARG A 1 113 ? -9.347 2.383 43.746 1.00 91.19 113 ARG A CA 1
ATOM 875 C C . ARG A 1 113 ? -10.370 3.512 43.635 1.00 91.19 113 ARG A C 1
ATOM 877 O O . ARG A 1 113 ? -10.400 4.380 44.504 1.00 91.19 113 ARG A O 1
ATOM 884 N N . LEU A 1 114 ? -11.222 3.482 42.609 1.00 90.75 114 LEU A N 1
ATOM 885 C CA . LEU A 1 114 ? -12.246 4.504 42.388 1.00 90.75 114 LEU A CA 1
ATOM 886 C C . LEU A 1 114 ? -13.250 4.557 43.543 1.00 90.75 114 LEU A C 1
ATOM 888 O O . LEU A 1 114 ? -13.473 5.637 44.083 1.00 90.75 114 LEU A O 1
ATOM 892 N N . LEU A 1 115 ? -13.796 3.416 43.977 1.00 91.56 115 LEU A N 1
ATOM 893 C CA . LEU A 1 115 ? -14.743 3.380 45.097 1.00 91.56 115 LEU A CA 1
ATOM 894 C C . LEU A 1 115 ? -14.090 3.784 46.428 1.00 91.56 115 LEU A C 1
ATOM 896 O O . LEU A 1 115 ? -14.692 4.499 47.229 1.00 91.56 115 LEU A O 1
ATOM 900 N N . GLY A 1 116 ? -12.849 3.354 46.670 1.00 88.81 116 GLY A N 1
ATOM 901 C CA . GLY A 1 116 ? -12.098 3.717 47.871 1.00 88.81 116 GLY A CA 1
ATOM 902 C C . GLY A 1 116 ? -11.828 5.221 47.970 1.00 88.81 116 GLY A C 1
ATOM 903 O O . GLY A 1 116 ? -11.921 5.789 49.059 1.00 88.81 116 GLY A O 1
ATOM 904 N N . GLN A 1 117 ? -11.543 5.866 46.835 1.00 88.12 117 GLN A N 1
ATOM 905 C CA . GLN A 1 117 ? -11.342 7.315 46.734 1.00 88.12 117 GLN A CA 1
ATOM 906 C C . GLN A 1 117 ? -12.663 8.103 46.768 1.00 88.12 117 GLN A C 1
ATOM 908 O O . GLN A 1 117 ? -12.665 9.249 47.218 1.00 88.12 117 GLN A O 1
ATOM 913 N N . HIS A 1 118 ? -13.762 7.503 46.299 1.00 88.44 118 HIS A N 1
ATOM 914 C CA . HIS A 1 118 ? -15.059 8.150 46.085 1.00 88.44 118 HIS A CA 1
ATOM 915 C C . HIS A 1 118 ? -16.215 7.260 46.542 1.00 88.44 118 HIS A C 1
ATOM 917 O O . HIS A 1 118 ? -16.881 6.593 45.746 1.00 88.44 118 HIS A O 1
ATOM 923 N N . ARG A 1 119 ? -16.469 7.256 47.853 1.00 90.19 119 ARG A N 1
ATOM 924 C CA . ARG A 1 119 ? -17.522 6.423 48.457 1.00 90.19 119 ARG A CA 1
ATOM 925 C C . ARG A 1 119 ? -18.928 6.812 48.002 1.00 90.19 119 ARG A C 1
ATOM 927 O O . ARG A 1 119 ? -19.829 5.981 48.059 1.00 90.19 119 ARG A O 1
ATOM 934 N N . GLU A 1 120 ? -19.116 8.046 47.539 1.00 90.44 120 GLU A N 1
ATOM 935 C CA . GLU A 1 120 ? -20.379 8.549 47.001 1.00 90.44 120 GLU A CA 1
ATOM 936 C C . GLU A 1 120 ? -20.869 7.763 45.774 1.00 90.44 120 GLU A C 1
ATOM 938 O O . GLU A 1 120 ? -22.077 7.643 45.577 1.00 90.44 120 GLU A O 1
ATOM 943 N N . ILE A 1 121 ? -19.958 7.142 45.008 1.00 92.81 121 ILE A N 1
ATOM 944 C CA . ILE A 1 121 ? -20.291 6.359 43.806 1.00 92.81 121 ILE A CA 1
ATOM 945 C C . ILE A 1 121 ? -21.309 5.259 44.123 1.00 92.81 121 ILE A C 1
ATOM 947 O O . ILE A 1 121 ? -22.229 5.032 43.338 1.00 92.81 121 ILE A O 1
ATOM 951 N N . ALA A 1 122 ? -21.190 4.607 45.285 1.00 92.44 122 ALA A N 1
ATOM 952 C CA . ALA A 1 122 ? -22.059 3.496 45.673 1.00 92.44 122 ALA A CA 1
ATOM 953 C C . ALA A 1 122 ? -23.546 3.873 45.779 1.00 92.44 122 ALA A C 1
ATOM 955 O O . ALA A 1 122 ? -24.391 2.986 45.727 1.00 92.44 122 ALA A O 1
ATOM 956 N N . ARG A 1 123 ? -23.872 5.165 45.913 1.00 91.94 123 ARG A N 1
ATOM 957 C CA . ARG A 1 123 ? -25.248 5.660 46.089 1.00 91.94 123 ARG A CA 1
ATOM 958 C C . ARG A 1 123 ? -25.677 6.671 45.027 1.00 91.94 123 ARG A C 1
ATOM 960 O O . ARG A 1 123 ? -26.728 7.284 45.163 1.00 91.94 123 ARG A O 1
ATOM 967 N N . ASP A 1 124 ? -24.874 6.852 43.981 1.00 91.75 124 ASP A N 1
ATOM 968 C CA . ASP A 1 124 ? -25.157 7.803 42.900 1.00 91.75 124 ASP A CA 1
ATOM 969 C C . ASP A 1 124 ? -26.439 7.454 42.123 1.00 91.75 124 ASP A C 1
ATOM 971 O O . ASP A 1 124 ? -27.264 8.319 41.830 1.00 91.75 124 ASP A O 1
ATOM 975 N N . SER A 1 125 ? -26.635 6.173 41.805 1.00 93.62 125 SER A N 1
ATOM 976 C CA . SER A 1 125 ? -27.786 5.706 41.036 1.00 93.62 125 SER A CA 1
ATOM 977 C C . SER A 1 125 ? -28.175 4.278 41.407 1.00 93.62 125 SER A C 1
ATOM 979 O O . SER A 1 125 ? -27.404 3.543 42.022 1.00 93.62 125 SER A O 1
ATOM 981 N N . LEU A 1 126 ? -29.357 3.840 40.957 1.00 95.56 126 LEU A N 1
ATOM 982 C CA . LEU A 1 126 ? -29.789 2.446 41.109 1.00 95.56 126 LEU A CA 1
ATOM 983 C C . LEU A 1 126 ? -28.754 1.466 40.529 1.00 95.56 126 LEU A C 1
ATOM 985 O O . LEU A 1 126 ? -28.515 0.410 41.104 1.00 95.56 126 LEU A O 1
ATOM 989 N N . TYR A 1 127 ? -28.108 1.823 39.416 1.00 95.81 127 TYR A N 1
ATOM 990 C CA . TYR A 1 127 ? -27.123 0.972 38.747 1.00 95.81 127 TYR A CA 1
ATOM 991 C C . TYR A 1 127 ? -25.860 0.788 39.594 1.00 95.81 127 TYR A C 1
ATOM 993 O O . TYR A 1 127 ? -25.391 -0.338 39.749 1.00 95.81 127 TYR A O 1
ATOM 1001 N N . THR A 1 128 ? -25.322 1.864 40.180 1.00 95.25 128 THR A N 1
ATOM 1002 C CA . THR A 1 128 ? -24.148 1.759 41.057 1.00 95.25 128 THR A CA 1
ATOM 1003 C C . THR A 1 128 ? -24.486 1.110 42.393 1.00 95.25 128 THR A C 1
ATOM 1005 O O . THR A 1 128 ? -23.702 0.288 42.858 1.00 95.25 128 THR A O 1
ATOM 1008 N N . ALA A 1 129 ? -25.664 1.379 42.962 1.00 96.00 129 ALA A N 1
ATOM 1009 C CA . ALA A 1 129 ? -26.133 0.726 44.184 1.00 96.00 129 ALA A CA 1
ATOM 1010 C C . ALA A 1 129 ? -26.265 -0.794 44.007 1.00 96.00 129 ALA A C 1
ATOM 1012 O O . ALA A 1 129 ? -25.825 -1.561 44.864 1.00 96.00 129 ALA A O 1
ATOM 1013 N N . VAL A 1 130 ? -26.788 -1.242 42.859 1.00 96.56 130 VAL A N 1
ATOM 1014 C CA . VAL A 1 130 ? -26.839 -2.664 42.491 1.00 96.56 130 VAL A CA 1
ATOM 1015 C C . VAL A 1 130 ? -25.435 -3.258 42.368 1.00 96.56 130 VAL A C 1
ATOM 1017 O O . VAL A 1 130 ? -25.164 -4.306 42.950 1.00 96.56 130 VAL A O 1
ATOM 1020 N N . VAL A 1 131 ? -24.525 -2.588 41.653 1.00 95.94 131 VAL A N 1
ATOM 1021 C CA . VAL A 1 131 ? -23.151 -3.072 41.433 1.00 95.94 131 VAL A CA 1
ATOM 1022 C C . VAL A 1 131 ? -22.330 -3.112 42.725 1.00 95.94 131 VAL A C 1
ATOM 1024 O O . VAL A 1 131 ? -21.536 -4.034 42.900 1.00 95.94 131 VAL A O 1
ATOM 1027 N N . CYS A 1 132 ? -22.525 -2.156 43.637 1.00 95.81 132 CYS A N 1
ATOM 1028 C CA . CYS A 1 132 ? -21.844 -2.090 44.934 1.00 95.81 132 CYS A CA 1
ATOM 1029 C C . CYS A 1 132 ? -22.496 -2.964 46.016 1.00 95.81 132 CYS A C 1
ATOM 1031 O O . CYS A 1 132 ? -21.895 -3.151 47.074 1.00 95.81 132 CYS A O 1
ATOM 1033 N N . GLY A 1 133 ? -23.694 -3.503 45.768 1.00 95.81 133 GLY A N 1
ATOM 1034 C CA . GLY A 1 133 ? -24.427 -4.315 46.737 1.00 95.81 133 GLY A CA 1
ATOM 1035 C C . GLY A 1 133 ? -25.068 -3.519 47.878 1.00 95.81 133 GLY A C 1
ATOM 1036 O O . GLY A 1 133 ? -25.266 -4.071 48.961 1.00 95.81 133 GLY A O 1
ATOM 1037 N N . GLU A 1 134 ? -25.399 -2.241 47.667 1.00 96.50 134 GLU A N 1
ATOM 1038 C CA . GLU A 1 134 ? -26.063 -1.375 48.655 1.00 96.50 134 GLU A CA 1
ATOM 1039 C C . GLU A 1 134 ? -27.565 -1.708 48.741 1.00 96.50 134 GLU A C 1
ATOM 1041 O O . GLU A 1 134 ? -28.417 -0.975 48.241 1.00 96.50 134 GLU A O 1
ATOM 1046 N N . VAL A 1 135 ? -27.900 -2.849 49.353 1.00 96.12 135 VAL A N 1
ATOM 1047 C CA . VAL A 1 135 ? -29.265 -3.414 49.355 1.00 96.12 135 VAL A CA 1
ATOM 1048 C C . VAL A 1 135 ? -30.335 -2.449 49.879 1.00 96.12 135 VAL A C 1
ATOM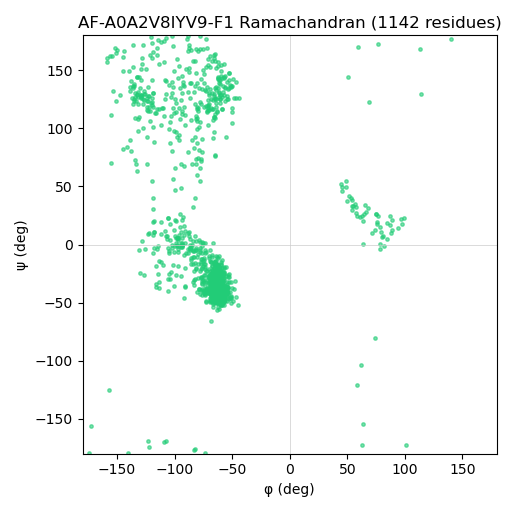 1050 O O . VAL A 1 135 ? -31.383 -2.310 49.252 1.00 96.12 135 VAL A O 1
ATOM 1053 N N . GLU A 1 136 ? -30.049 -1.722 50.959 1.00 95.75 136 GLU A N 1
ATOM 1054 C CA . GLU A 1 136 ? -30.979 -0.746 51.546 1.00 95.75 136 GLU A CA 1
ATOM 1055 C C . GLU A 1 136 ? -31.257 0.427 50.597 1.00 95.75 136 GLU A C 1
ATOM 1057 O O . GLU A 1 136 ? -32.388 0.896 50.478 1.00 95.75 136 GLU A O 1
ATOM 1062 N N . GLU A 1 137 ? -30.234 0.881 49.871 1.00 96.25 137 GLU A N 1
ATOM 1063 C CA . GLU A 1 137 ? -30.375 1.975 48.909 1.00 96.25 137 GLU A CA 1
ATOM 1064 C C . GLU A 1 137 ? -31.135 1.521 47.660 1.00 96.25 137 GLU A C 1
ATOM 1066 O O . GLU A 1 137 ? -31.992 2.245 47.152 1.00 96.25 137 GLU A O 1
ATOM 1071 N N . VAL A 1 138 ? -30.889 0.289 47.201 1.00 97.25 138 VAL A N 1
ATOM 1072 C CA . VAL A 1 138 ? -31.678 -0.337 46.134 1.00 97.25 138 VAL A CA 1
ATOM 1073 C C . VAL A 1 138 ? -33.154 -0.408 46.530 1.00 97.25 138 VAL A C 1
ATOM 1075 O O . VAL A 1 138 ? -34.019 -0.037 45.735 1.00 97.25 138 VAL A O 1
ATOM 1078 N N . HIS A 1 139 ? -33.458 -0.841 47.757 1.00 96.88 139 HIS A N 1
ATOM 1079 C CA . HIS A 1 139 ? -34.831 -0.895 48.268 1.00 96.88 139 HIS A CA 1
ATOM 1080 C C . HIS A 1 139 ? -35.469 0.490 48.345 1.00 96.88 139 HIS A C 1
ATOM 1082 O O . HIS A 1 139 ? -36.600 0.652 47.888 1.00 96.88 139 HIS A O 1
ATOM 1088 N N . ARG A 1 140 ? -34.745 1.499 48.843 1.00 96.94 140 ARG A N 1
ATOM 1089 C CA . ARG A 1 140 ? -35.223 2.888 48.900 1.00 96.94 140 ARG A CA 1
ATOM 1090 C C . ARG A 1 140 ? -35.574 3.427 47.509 1.00 96.94 140 ARG A C 1
ATOM 1092 O O . ARG A 1 140 ? -36.686 3.912 47.305 1.00 96.94 140 ARG A O 1
ATOM 1099 N N . LEU A 1 141 ? -34.658 3.302 46.546 1.00 95.56 141 LEU A N 1
ATOM 1100 C CA . LEU A 1 141 ? -34.840 3.798 45.176 1.00 95.56 141 LEU A CA 1
ATOM 1101 C C . LEU A 1 141 ? -36.000 3.099 44.451 1.00 95.56 141 LEU A C 1
ATOM 1103 O O . LEU A 1 141 ? -36.773 3.746 43.743 1.00 95.56 141 LEU A O 1
ATOM 1107 N N . LEU A 1 142 ? -36.153 1.785 44.638 1.00 96.19 142 LEU A N 1
ATOM 1108 C CA . LEU A 1 142 ? -37.233 1.013 44.019 1.00 96.19 142 LEU A CA 1
ATOM 1109 C C . LEU A 1 142 ? -38.588 1.217 44.706 1.00 96.19 142 LEU A C 1
ATOM 1111 O O . LEU A 1 142 ? -39.613 1.121 44.036 1.00 96.19 142 LEU A O 1
ATOM 1115 N N . ALA A 1 143 ? -38.619 1.538 46.002 1.00 94.19 143 ALA A N 1
ATOM 1116 C CA . ALA A 1 143 ? -39.850 1.932 46.686 1.00 94.19 143 ALA A CA 1
ATOM 1117 C C . ALA A 1 143 ? -40.384 3.278 46.164 1.00 94.19 143 ALA A C 1
ATOM 1119 O O . ALA A 1 143 ? -41.593 3.448 46.020 1.00 94.19 143 ALA A O 1
ATOM 1120 N N . GLU A 1 144 ? -39.487 4.216 45.843 1.00 93.75 144 GLU A N 1
ATOM 1121 C CA . GLU A 1 144 ? -39.838 5.506 45.238 1.00 93.75 144 GLU A CA 1
ATOM 1122 C C . GLU A 1 144 ? -40.253 5.363 43.766 1.00 93.75 144 GLU A C 1
ATOM 1124 O O . GLU A 1 144 ? -41.190 6.028 43.318 1.00 93.75 144 GLU A O 1
ATOM 1129 N N . ARG A 1 145 ? -39.577 4.488 43.007 1.00 95.00 145 ARG A N 1
ATOM 1130 C CA . ARG A 1 145 ? -39.842 4.280 41.577 1.00 95.00 145 ARG A CA 1
ATOM 1131 C C . ARG A 1 145 ? -39.724 2.801 41.172 1.00 95.00 145 ARG A C 1
ATOM 1133 O O . ARG A 1 145 ? -38.700 2.402 40.614 1.00 95.00 145 ARG A O 1
ATOM 1140 N N . PRO A 1 146 ? -40.788 1.995 41.348 1.00 93.12 146 PRO A N 1
ATOM 1141 C CA . PRO A 1 146 ? -40.764 0.560 41.038 1.00 93.12 146 PRO A CA 1
ATOM 1142 C C . PRO A 1 146 ? -40.434 0.232 39.576 1.00 93.12 146 PRO A C 1
ATOM 1144 O O . PRO A 1 146 ? -39.762 -0.758 39.292 1.00 93.12 146 PRO A O 1
ATOM 1147 N N . ASP A 1 147 ? -40.866 1.079 38.635 1.00 92.19 147 ASP A N 1
ATOM 1148 C CA . ASP A 1 147 ? -40.595 0.894 37.203 1.00 92.19 147 ASP A CA 1
ATOM 1149 C C . ASP A 1 147 ? -39.095 0.973 36.860 1.00 92.19 147 ASP A C 1
ATOM 1151 O O . ASP A 1 147 ? -38.674 0.401 35.853 1.00 92.19 147 ASP A O 1
ATOM 1155 N N . ALA A 1 148 ? -38.265 1.582 37.721 1.00 93.12 148 ALA A N 1
ATOM 1156 C CA . ALA A 1 148 ? -36.821 1.686 37.512 1.00 93.12 148 ALA A CA 1
ATOM 1157 C C . ALA A 1 148 ? -36.118 0.316 37.450 1.00 93.12 148 ALA A C 1
ATOM 1159 O O . ALA A 1 148 ? -35.056 0.208 36.841 1.00 93.12 148 ALA A O 1
ATOM 1160 N N . ALA A 1 149 ? -36.727 -0.752 37.985 1.00 94.81 149 ALA A N 1
ATOM 1161 C CA . ALA A 1 149 ? -36.229 -2.124 37.838 1.00 94.81 149 ALA A CA 1
ATOM 1162 C C . ALA A 1 149 ? -36.140 -2.588 36.366 1.00 94.81 149 ALA A C 1
ATOM 1164 O O . ALA A 1 149 ? -35.356 -3.483 36.047 1.00 94.81 149 ALA A O 1
ATOM 1165 N N . ARG A 1 150 ? -36.931 -1.976 35.472 1.00 95.44 150 ARG A N 1
ATOM 1166 C CA . ARG A 1 150 ? -37.018 -2.284 34.033 1.00 95.44 150 ARG A CA 1
ATOM 1167 C C . ARG A 1 150 ? -36.325 -1.243 33.150 1.00 95.44 150 ARG A C 1
ATOM 1169 O O . ARG A 1 150 ? -36.228 -1.427 31.937 1.00 95.44 150 ARG A O 1
ATOM 1176 N N . GLU A 1 151 ? -35.868 -0.138 33.731 1.00 94.12 151 GLU A N 1
ATOM 1177 C CA . GLU A 1 151 ? -35.286 0.970 32.982 1.00 94.12 151 GLU A CA 1
ATOM 1178 C C . GLU A 1 151 ? -33.827 0.688 32.624 1.00 94.12 151 GLU A C 1
ATOM 1180 O O . GLU A 1 151 ? -33.050 0.164 33.416 1.00 94.12 151 GLU A O 1
ATOM 1185 N N . ARG A 1 152 ? -33.450 1.039 31.396 1.00 92.56 152 ARG A N 1
ATOM 1186 C CA . ARG A 1 152 ? -32.059 0.995 30.946 1.00 92.56 152 ARG A CA 1
ATOM 1187 C C . ARG A 1 152 ? -31.369 2.302 31.319 1.00 92.56 152 ARG A C 1
ATOM 1189 O O . ARG A 1 152 ? -31.945 3.370 31.125 1.00 92.56 152 ARG A O 1
ATOM 1196 N N . GLY A 1 153 ? -30.129 2.220 31.786 1.00 86.62 153 GLY A N 1
ATOM 1197 C CA . GLY A 1 153 ? -29.318 3.401 32.072 1.00 86.62 153 GLY A CA 1
ATOM 1198 C C . GLY A 1 153 ? -27.879 3.061 32.436 1.00 86.62 153 GLY A C 1
ATOM 1199 O O . GLY A 1 153 ? -27.352 2.035 32.002 1.00 86.62 153 GLY A O 1
ATOM 1200 N N . GLY A 1 154 ? -27.220 3.962 33.169 1.00 81.06 154 GLY A N 1
ATOM 1201 C CA . GLY A 1 154 ? -25.778 3.900 33.418 1.00 81.06 154 GLY A CA 1
ATOM 1202 C C . GLY A 1 154 ? -24.942 4.018 32.133 1.00 81.06 154 GLY A C 1
ATOM 1203 O O . GLY A 1 154 ? -25.460 4.258 31.041 1.00 81.06 154 GLY A O 1
ATOM 1204 N N . ALA A 1 155 ? -23.624 3.827 32.241 1.00 77.56 155 ALA A N 1
ATOM 1205 C CA . ALA A 1 155 ? -22.698 3.963 31.108 1.00 77.56 155 ALA A CA 1
ATOM 1206 C C . ALA A 1 155 ? -22.990 3.008 29.929 1.00 77.56 155 ALA A C 1
ATOM 1208 O O . ALA A 1 155 ? -22.641 3.305 28.785 1.00 77.56 155 ALA A O 1
ATOM 1209 N N . ARG A 1 156 ? -23.638 1.864 30.195 1.00 83.12 156 ARG A N 1
ATOM 1210 C CA . ARG A 1 156 ? -23.858 0.782 29.223 1.00 83.12 156 ARG A CA 1
ATOM 1211 C C . ARG A 1 156 ? -25.298 0.696 28.699 1.00 83.12 156 ARG A C 1
ATOM 1213 O O . ARG A 1 156 ? -25.554 -0.108 27.807 1.00 83.12 156 ARG A O 1
ATOM 1220 N N . GLU A 1 157 ? -26.224 1.532 29.185 1.00 89.81 157 GLU A N 1
ATOM 1221 C CA . GLU A 1 157 ? -27.670 1.435 28.879 1.00 89.81 157 GLU A CA 1
ATOM 1222 C C . GLU A 1 157 ? -28.237 0.035 29.164 1.00 89.81 157 GLU A C 1
ATOM 1224 O O . GLU A 1 157 ? -29.014 -0.544 28.389 1.00 89.81 157 GLU A O 1
ATOM 1229 N N . TRP A 1 158 ? -27.780 -0.544 30.266 1.00 94.19 158 TRP A N 1
ATOM 1230 C CA . TRP A 1 158 ? -28.222 -1.843 30.744 1.00 94.19 158 TRP A CA 1
ATOM 1231 C C . TRP A 1 158 ? -29.317 -1.658 31.785 1.00 94.19 158 TRP A C 1
ATOM 1233 O O . TRP A 1 158 ? -29.399 -0.620 32.443 1.00 94.19 158 TRP A O 1
ATOM 1243 N N . THR A 1 159 ? -30.179 -2.661 31.910 1.00 96.69 159 THR A N 1
ATOM 1244 C CA . THR A 1 159 ? -31.109 -2.752 33.034 1.00 96.69 159 THR A CA 1
ATOM 1245 C C . THR A 1 159 ? -30.346 -3.101 34.316 1.00 96.69 159 THR A C 1
ATOM 1247 O O . THR A 1 159 ? -29.238 -3.650 34.249 1.00 96.69 159 THR A O 1
ATOM 1250 N N . PRO A 1 160 ? -30.917 -2.830 35.501 1.00 97.50 160 PRO A N 1
ATOM 1251 C CA . PRO A 1 160 ? -30.310 -3.222 36.769 1.00 97.50 160 PRO A CA 1
ATOM 1252 C C . PRO A 1 160 ? -29.973 -4.720 36.848 1.00 97.50 160 PRO A C 1
ATOM 1254 O O . PRO A 1 160 ? -28.918 -5.079 37.366 1.00 97.50 160 PRO A O 1
ATOM 1257 N N . ILE A 1 161 ? -30.815 -5.599 36.283 1.00 97.44 161 ILE A N 1
ATOM 1258 C CA . ILE A 1 161 ? -30.562 -7.049 36.292 1.00 97.44 161 ILE A CA 1
ATOM 1259 C C . ILE A 1 161 ? -29.340 -7.427 35.441 1.00 97.44 161 ILE A C 1
ATOM 1261 O O . ILE A 1 161 ? -28.552 -8.275 35.854 1.00 97.44 161 ILE A O 1
ATOM 1265 N N . LEU A 1 162 ? -29.114 -6.753 34.307 1.00 96.06 162 LEU A N 1
ATOM 1266 C CA . LEU A 1 162 ? -27.908 -6.952 33.500 1.00 96.06 162 LEU A CA 1
ATOM 1267 C C . LEU A 1 162 ? -26.653 -6.459 34.229 1.00 96.06 162 LEU A C 1
ATOM 1269 O O . LEU A 1 162 ? -25.653 -7.172 34.247 1.00 96.06 162 LEU A O 1
ATOM 1273 N N . TYR A 1 163 ? -26.702 -5.296 34.887 1.00 95.69 163 TYR A N 1
ATOM 1274 C CA . TYR A 1 163 ? -25.590 -4.826 35.726 1.00 95.69 163 TYR A CA 1
ATOM 1275 C C . TYR A 1 163 ? -25.242 -5.819 36.843 1.00 95.69 163 TYR A C 1
ATOM 1277 O O . TYR A 1 163 ? -24.066 -6.099 37.070 1.00 95.69 163 TYR A O 1
ATOM 1285 N N . LEU A 1 164 ? -26.250 -6.411 37.487 1.00 95.56 164 LEU A N 1
ATOM 1286 C CA . LEU A 1 164 ? -26.056 -7.440 38.508 1.00 95.56 164 LEU A CA 1
ATOM 1287 C C . LEU A 1 164 ? -25.456 -8.736 37.940 1.00 95.56 164 LEU A C 1
ATOM 1289 O O . LEU A 1 164 ? -24.606 -9.353 38.573 1.00 95.56 164 LEU A O 1
ATOM 1293 N N . CYS A 1 165 ? -25.870 -9.163 36.747 1.00 94.25 165 CYS A N 1
ATOM 1294 C CA . CYS A 1 165 ? -25.351 -10.394 36.143 1.00 94.25 165 CYS A CA 1
ATOM 1295 C C . CYS A 1 165 ? -23.921 -10.221 35.600 1.00 94.25 165 CYS A C 1
ATOM 1297 O O . CYS A 1 165 ? -23.120 -11.156 35.633 1.00 94.25 165 CYS A O 1
ATOM 1299 N N . TYR A 1 166 ? -23.570 -9.028 35.117 1.00 92.69 166 TYR A N 1
ATOM 1300 C CA . TYR A 1 166 ? -22.267 -8.741 34.506 1.00 92.69 166 TYR A CA 1
ATOM 1301 C C . TYR A 1 166 ? -21.268 -8.043 35.441 1.00 92.69 166 TYR A C 1
ATOM 1303 O O . TYR A 1 166 ? -20.121 -7.830 35.040 1.00 92.69 166 TYR A O 1
ATOM 1311 N N . THR A 1 167 ? -21.639 -7.724 36.687 1.00 92.25 167 THR A N 1
ATOM 1312 C CA . THR A 1 167 ? -20.662 -7.210 37.657 1.00 92.25 167 THR A CA 1
ATOM 1313 C C . THR A 1 167 ? -19.606 -8.264 37.982 1.00 92.25 167 THR A C 1
ATOM 1315 O O . THR A 1 167 ? -19.882 -9.451 38.196 1.00 92.25 167 THR A O 1
ATOM 1318 N N . ARG A 1 168 ? -18.356 -7.819 37.985 1.00 90.25 168 ARG A N 1
ATOM 1319 C CA . ARG A 1 168 ? -17.149 -8.571 38.342 1.00 90.25 168 ARG A CA 1
ATOM 1320 C C . ARG A 1 168 ? -16.387 -7.906 39.481 1.00 90.25 168 ARG A C 1
ATOM 1322 O O . ARG A 1 168 ? -15.290 -8.330 39.817 1.00 90.25 168 ARG A O 1
ATOM 1329 N N . PHE A 1 169 ? -17.009 -6.910 40.104 1.00 91.56 169 PHE A N 1
ATOM 1330 C CA . PHE A 1 169 ? -16.442 -6.183 41.220 1.00 91.56 169 PHE A CA 1
ATOM 1331 C C . PHE A 1 169 ? -16.393 -7.057 42.476 1.00 91.56 169 PHE A C 1
ATOM 1333 O O . PHE A 1 169 ? -17.428 -7.520 42.962 1.00 91.56 169 PHE A O 1
ATOM 1340 N N . THR A 1 170 ? -15.191 -7.289 43.005 1.00 88.12 170 THR A N 1
ATOM 1341 C CA . THR A 1 170 ? -14.940 -8.205 44.133 1.00 88.12 170 THR A CA 1
ATOM 1342 C C . THR A 1 170 ? -15.219 -7.572 45.505 1.00 88.12 170 THR A C 1
ATOM 1344 O O . THR A 1 170 ? -14.487 -7.770 46.472 1.00 88.12 170 THR A O 1
ATOM 1347 N N . HIS A 1 171 ? -16.293 -6.790 45.610 1.00 90.31 171 HIS A N 1
ATOM 1348 C CA . HIS A 1 171 ? -16.704 -6.117 46.840 1.00 90.31 171 HIS A CA 1
ATOM 1349 C C . HIS A 1 171 ? -17.620 -7.012 47.684 1.00 90.31 171 HIS A C 1
ATOM 1351 O O . HIS A 1 171 ? -18.591 -7.573 47.179 1.00 90.31 171 HIS A O 1
ATOM 1357 N N . GLN A 1 172 ? -17.327 -7.149 48.980 1.00 92.25 172 GLN A N 1
ATOM 1358 C CA . GLN A 1 172 ? -18.022 -8.117 49.838 1.00 92.25 172 GLN A CA 1
ATOM 1359 C C . GLN A 1 172 ? -19.550 -7.882 49.910 1.00 92.25 172 GLN A C 1
ATOM 1361 O O . GLN A 1 172 ? -20.286 -8.834 49.668 1.00 92.25 172 GLN A O 1
ATOM 1366 N N . PRO A 1 173 ? -20.064 -6.648 50.101 1.00 93.88 173 PRO A N 1
ATOM 1367 C CA . PRO A 1 173 ? -21.499 -6.367 49.986 1.00 93.88 173 PRO A CA 1
ATOM 1368 C C . PRO A 1 173 ? -22.124 -6.741 48.637 1.00 93.88 173 PRO A C 1
ATOM 1370 O O . PRO A 1 173 ? -23.253 -7.229 48.607 1.00 93.88 173 PRO A O 1
ATOM 1373 N N . THR A 1 174 ? -21.406 -6.565 47.520 1.00 93.44 174 THR A N 1
ATOM 1374 C CA . THR A 1 174 ? -21.865 -7.022 46.196 1.00 93.44 174 THR A CA 1
ATOM 1375 C C . THR A 1 174 ? -22.087 -8.530 46.199 1.00 93.44 174 THR A C 1
ATOM 1377 O O . THR A 1 174 ? -23.088 -9.004 45.671 1.00 93.44 174 THR A O 1
ATOM 1380 N N . ILE A 1 175 ? -21.176 -9.282 46.822 1.00 93.81 175 ILE A N 1
ATOM 1381 C CA . ILE A 1 175 ? -21.243 -10.742 46.924 1.00 93.81 175 ILE A CA 1
ATOM 1382 C C . ILE A 1 175 ? -22.381 -11.188 47.844 1.00 93.81 175 ILE A C 1
ATOM 1384 O O . ILE A 1 175 ? -23.188 -12.031 47.449 1.00 93.81 175 ILE A O 1
ATOM 1388 N N . ASP A 1 176 ? -22.471 -10.603 49.035 1.00 94.88 176 ASP A N 1
ATOM 1389 C CA . ASP A 1 176 ? -23.427 -11.012 50.066 1.00 94.88 176 ASP A CA 1
ATOM 1390 C C . ASP A 1 176 ? -24.878 -10.696 49.664 1.00 94.88 176 ASP A C 1
ATOM 1392 O O . ASP A 1 176 ? -25.789 -11.486 49.920 1.00 94.88 176 ASP A O 1
ATOM 1396 N N . ASN A 1 177 ? -25.099 -9.563 48.985 1.00 97.12 177 ASN A N 1
ATOM 1397 C CA . ASN A 1 177 ? -26.441 -9.047 48.707 1.00 97.12 177 ASN A CA 1
ATOM 1398 C C . ASN A 1 177 ? -26.961 -9.336 47.289 1.00 97.12 177 ASN A C 1
ATOM 1400 O O . ASN A 1 177 ? -28.137 -9.073 47.020 1.00 97.12 177 ASN A O 1
ATOM 1404 N N . ALA A 1 178 ? -26.146 -9.901 46.387 1.00 96.12 178 ALA A N 1
ATOM 1405 C CA . ALA A 1 178 ? -26.523 -10.125 44.986 1.00 96.12 178 ALA A CA 1
ATOM 1406 C C . ALA A 1 178 ? -27.868 -10.855 44.829 1.00 96.12 178 ALA A C 1
ATOM 1408 O O . ALA A 1 178 ? -28.732 -10.428 44.066 1.00 96.12 178 ALA A O 1
ATOM 1409 N N . ILE A 1 179 ? -28.094 -11.936 45.582 1.00 97.88 179 ILE A N 1
ATOM 1410 C CA . ILE A 1 179 ? -29.324 -12.733 45.457 1.00 97.88 179 ILE A CA 1
ATOM 1411 C C . ILE A 1 179 ? -30.553 -11.979 45.978 1.00 97.88 179 ILE A C 1
ATOM 1413 O O . ILE A 1 179 ? -31.623 -12.063 45.373 1.00 97.88 179 ILE A O 1
ATOM 1417 N N . ALA A 1 180 ? -30.419 -11.228 47.073 1.00 97.50 180 ALA A N 1
ATOM 1418 C CA . ALA A 1 180 ? -31.513 -10.427 47.623 1.00 97.50 180 ALA A CA 1
ATOM 1419 C C . ALA A 1 180 ? -31.921 -9.298 46.659 1.00 97.50 180 ALA A C 1
ATOM 1421 O O . ALA A 1 180 ? -33.111 -9.085 46.404 1.00 97.50 180 ALA A O 1
ATOM 1422 N N . ILE A 1 181 ? -30.932 -8.627 46.063 1.00 98.19 181 ILE A N 1
ATOM 1423 C CA . ILE A 1 181 ? -31.148 -7.582 45.059 1.00 98.19 181 ILE A CA 1
ATOM 1424 C C . ILE A 1 181 ? -31.790 -8.174 43.797 1.00 98.19 181 ILE A C 1
ATOM 1426 O O . ILE A 1 181 ? -32.800 -7.652 43.329 1.00 98.19 181 ILE A O 1
ATOM 1430 N N . ALA A 1 182 ? -31.278 -9.298 43.284 1.00 98.06 182 ALA A N 1
ATOM 1431 C CA . ALA A 1 182 ? -31.835 -9.964 42.107 1.00 98.06 182 ALA A CA 1
ATOM 1432 C C . ALA A 1 182 ? -33.306 -10.363 42.306 1.00 98.06 182 ALA A C 1
ATOM 1434 O O . ALA A 1 182 ? -34.130 -10.104 41.429 1.00 98.06 182 ALA A O 1
ATOM 1435 N N . ARG A 1 183 ? -33.663 -10.927 43.473 1.00 98.06 183 ARG A N 1
ATOM 1436 C CA . ARG A 1 183 ? -35.064 -11.237 43.819 1.00 98.06 183 ARG A CA 1
ATOM 1437 C C . ARG A 1 183 ? -35.937 -9.989 43.765 1.00 98.06 183 ARG A C 1
ATOM 1439 O O . ARG A 1 183 ? -36.958 -10.011 43.091 1.00 98.06 183 ARG A O 1
ATOM 1446 N N . THR A 1 184 ? -35.489 -8.904 44.396 1.00 97.94 184 THR A N 1
ATOM 1447 C CA . THR A 1 184 ? -36.221 -7.629 44.429 1.00 97.94 184 THR A CA 1
ATOM 1448 C C . THR A 1 184 ? -36.478 -7.091 43.017 1.00 97.94 184 THR A C 1
ATOM 1450 O O . THR A 1 184 ? -37.602 -6.722 42.687 1.00 97.94 184 THR A O 1
ATOM 1453 N N . LEU A 1 185 ? -35.456 -7.086 42.155 1.00 98.12 185 LEU A N 1
ATOM 1454 C CA . LEU A 1 185 ? -35.577 -6.615 40.771 1.00 98.12 185 LEU A CA 1
ATOM 1455 C C . LEU A 1 185 ? -36.560 -7.467 39.956 1.00 98.12 185 LEU A C 1
ATOM 1457 O O . LEU A 1 185 ? -37.414 -6.925 39.255 1.00 98.12 185 LEU A O 1
ATOM 1461 N N . LEU A 1 186 ? -36.459 -8.794 40.062 1.00 97.94 186 LEU A N 1
ATOM 1462 C CA . LEU A 1 186 ? -37.325 -9.732 39.344 1.00 97.94 186 LEU A CA 1
ATOM 1463 C C . LEU A 1 186 ? -38.775 -9.677 39.858 1.00 97.94 186 LEU A C 1
ATOM 1465 O O . LEU A 1 186 ? -39.703 -9.749 39.058 1.00 97.94 186 LEU A O 1
ATOM 1469 N N . ASP A 1 187 ? -38.985 -9.494 41.166 1.00 96.38 187 ASP A N 1
ATOM 1470 C CA . ASP A 1 187 ? -40.319 -9.323 41.769 1.00 96.38 187 ASP A CA 1
ATOM 1471 C C . ASP A 1 187 ? -41.010 -8.031 41.285 1.00 96.38 187 ASP A C 1
ATOM 1473 O O . ASP A 1 187 ? -42.235 -7.984 41.179 1.00 96.38 187 ASP A O 1
ATOM 1477 N N . LEU A 1 188 ? -40.233 -7.004 40.918 1.00 97.00 188 LEU A N 1
ATOM 1478 C CA . LEU A 1 188 ? -40.711 -5.747 40.319 1.00 97.00 188 LEU A CA 1
ATOM 1479 C C . LEU A 1 188 ? -40.751 -5.768 38.775 1.00 97.00 188 LEU A C 1
ATOM 1481 O O . LEU A 1 188 ? -40.970 -4.737 38.123 1.00 97.00 188 LEU A O 1
ATOM 1485 N N . GLY A 1 189 ? -40.587 -6.952 38.181 1.00 94.75 189 GLY A N 1
ATOM 1486 C CA . GLY A 1 189 ? -40.794 -7.196 36.757 1.00 94.75 189 GLY A CA 1
ATOM 1487 C C . GLY A 1 189 ? -39.569 -6.977 35.872 1.00 94.75 189 GLY A C 1
ATOM 1488 O O . GLY A 1 189 ? -39.745 -6.762 34.674 1.00 94.75 189 GLY A O 1
ATOM 1489 N N . ALA A 1 190 ? -38.345 -7.006 36.413 1.00 97.25 190 ALA A N 1
ATOM 1490 C CA . ALA A 1 190 ? -37.152 -7.121 35.572 1.00 97.25 190 ALA A CA 1
ATOM 1491 C C . ALA A 1 190 ? -37.229 -8.399 34.712 1.00 97.25 190 ALA A C 1
ATOM 1493 O O . ALA A 1 190 ? -37.606 -9.460 35.209 1.00 97.25 190 ALA A O 1
ATOM 1494 N N . ASP A 1 191 ? -36.882 -8.298 33.428 1.00 97.00 191 ASP A N 1
ATOM 1495 C CA . ASP A 1 191 ? -36.944 -9.428 32.495 1.00 97.00 191 ASP A CA 1
ATOM 1496 C C . ASP A 1 191 ? -35.708 -10.337 32.666 1.00 97.00 191 ASP A C 1
ATOM 1498 O O . ASP A 1 191 ? -34.587 -9.886 32.407 1.00 97.00 191 ASP A O 1
ATOM 1502 N N . PRO A 1 192 ? -35.863 -11.612 33.079 1.00 97.00 192 PRO A N 1
ATOM 1503 C CA . PRO A 1 192 ? -34.740 -12.540 33.220 1.00 97.00 192 PRO A CA 1
ATOM 1504 C C . PRO A 1 192 ? -34.140 -12.976 31.872 1.00 97.00 192 PRO A C 1
ATOM 1506 O O . PRO A 1 192 ? -33.078 -13.593 31.856 1.00 97.00 192 PRO A O 1
ATOM 1509 N N . ASN A 1 193 ? -34.791 -12.652 30.749 1.00 96.12 193 ASN A N 1
ATOM 1510 C CA . ASN A 1 193 ? -34.284 -12.855 29.391 1.00 96.12 193 ASN A CA 1
ATOM 1511 C C . ASN A 1 193 ? -33.693 -11.581 28.775 1.00 96.12 193 ASN A C 1
ATOM 1513 O O . ASN A 1 193 ? -33.367 -11.587 27.583 1.00 96.12 193 ASN A O 1
ATOM 1517 N N . ASP A 1 194 ? -33.550 -10.495 29.546 1.00 96.19 194 ASP A N 1
ATOM 1518 C CA . ASP A 1 194 ? -32.944 -9.273 29.028 1.00 96.19 194 ASP A CA 1
ATOM 1519 C C . ASP A 1 194 ? -31.511 -9.539 28.549 1.00 96.19 194 ASP A C 1
ATOM 1521 O O . ASP A 1 194 ? -30.796 -10.412 29.053 1.00 96.19 194 ASP A O 1
ATOM 1525 N N . PHE A 1 195 ? -31.096 -8.785 27.535 1.00 94.81 195 PHE A N 1
ATOM 1526 C CA . PHE A 1 195 ? -29.809 -8.973 26.884 1.00 94.81 195 PHE A CA 1
ATOM 1527 C C . PHE A 1 195 ? -29.252 -7.673 26.304 1.00 94.81 195 PHE A C 1
ATOM 1529 O O . PHE A 1 195 ? -29.956 -6.674 26.095 1.00 94.81 195 PHE A O 1
ATOM 1536 N N . TYR A 1 196 ? -27.961 -7.709 25.984 1.00 92.38 196 TYR A N 1
ATOM 1537 C CA . TYR A 1 196 ? -27.332 -6.771 25.059 1.00 92.38 196 TYR A CA 1
ATOM 1538 C C . TYR A 1 196 ? -26.727 -7.514 23.861 1.00 92.38 196 TYR A C 1
ATOM 1540 O O . TYR A 1 196 ? -26.520 -8.725 23.896 1.00 92.38 196 TYR A O 1
ATOM 1548 N N . MET A 1 197 ? -26.493 -6.791 22.764 1.00 88.38 197 MET A N 1
ATOM 1549 C CA . MET A 1 197 ? -25.898 -7.362 21.552 1.00 88.38 197 MET A CA 1
ATOM 1550 C C . MET A 1 197 ? -24.382 -7.172 21.557 1.00 88.38 197 MET A C 1
ATOM 1552 O O . MET A 1 197 ? -23.911 -6.044 21.716 1.00 88.38 197 MET A O 1
ATOM 1556 N N . ALA A 1 198 ? -23.647 -8.249 21.297 1.00 81.06 198 ALA A N 1
ATOM 1557 C CA . ALA A 1 198 ? -22.219 -8.247 20.996 1.00 81.06 198 ALA A CA 1
ATOM 1558 C C . ALA A 1 198 ? -22.029 -8.816 19.585 1.00 81.06 198 ALA A C 1
ATOM 1560 O O . ALA A 1 198 ? -22.171 -10.017 19.356 1.00 81.06 198 ALA A O 1
ATOM 1561 N N . GLY A 1 199 ? -21.822 -7.942 18.598 1.00 81.56 199 GLY A N 1
ATOM 1562 C CA . GLY A 1 199 ? -21.932 -8.339 17.191 1.00 81.56 199 GLY A CA 1
ATOM 1563 C C . GLY A 1 199 ? -23.326 -8.899 16.877 1.00 81.56 199 GLY A C 1
ATOM 1564 O O . GLY A 1 199 ? -24.329 -8.206 17.072 1.00 81.56 199 GLY A O 1
ATOM 1565 N N . ASP A 1 200 ? -23.375 -10.149 16.412 1.00 79.06 200 ASP A N 1
ATOM 1566 C CA . ASP A 1 200 ? -24.616 -10.875 16.106 1.00 79.06 200 ASP A CA 1
ATOM 1567 C C . ASP A 1 200 ? -25.091 -11.786 17.261 1.00 79.06 200 ASP A C 1
ATOM 1569 O O . ASP A 1 200 ? -26.156 -12.397 17.163 1.00 79.06 200 ASP A O 1
ATOM 1573 N N . ALA A 1 201 ? -24.348 -11.842 18.373 1.00 85.38 201 ALA A N 1
ATOM 1574 C CA . ALA A 1 201 ? -24.649 -12.666 19.542 1.00 85.38 201 ALA A CA 1
ATOM 1575 C C . ALA A 1 201 ? -25.449 -11.908 20.616 1.00 85.38 201 ALA A C 1
ATOM 1577 O O . ALA A 1 201 ? -25.244 -10.711 20.850 1.00 85.38 201 ALA A O 1
ATOM 1578 N N . ARG A 1 202 ? -26.354 -12.622 21.298 1.00 91.50 202 ARG A N 1
ATOM 1579 C CA . ARG A 1 202 ? -27.137 -12.106 22.431 1.00 91.50 202 ARG A CA 1
ATOM 1580 C C . ARG A 1 202 ? -26.466 -12.487 23.745 1.00 91.50 202 ARG A C 1
ATOM 1582 O O . ARG A 1 202 ? -26.367 -13.662 24.064 1.00 91.50 202 ARG A O 1
ATOM 1589 N N . TYR A 1 203 ? -26.055 -11.487 24.513 1.00 92.06 203 TYR A N 1
ATOM 1590 C CA . TYR A 1 203 ? -25.454 -11.643 25.835 1.00 92.06 203 TYR A CA 1
ATOM 1591 C C . TYR A 1 203 ? -26.551 -11.430 26.880 1.00 92.06 203 TYR A C 1
ATOM 1593 O O . TYR A 1 203 ? -26.888 -10.292 27.216 1.00 92.06 203 TYR A O 1
ATOM 1601 N N . THR A 1 204 ? -27.185 -12.535 27.281 1.00 94.75 204 THR A N 1
ATOM 1602 C CA . THR A 1 204 ? -28.348 -12.572 28.181 1.00 94.75 204 THR A CA 1
ATOM 1603 C C . THR A 1 204 ? -27.944 -12.465 29.653 1.00 94.75 204 THR A C 1
ATOM 1605 O O . THR A 1 204 ? -26.778 -12.637 30.016 1.00 94.75 204 THR A O 1
ATOM 1608 N N . ALA A 1 205 ? -28.917 -12.240 30.539 1.00 95.19 205 ALA A N 1
ATOM 1609 C CA . ALA A 1 205 ? -28.696 -12.329 31.983 1.00 95.19 205 ALA A CA 1
ATOM 1610 C C . ALA A 1 205 ? -28.084 -13.682 32.408 1.00 95.19 205 ALA A C 1
ATOM 1612 O O . ALA A 1 205 ? -27.198 -13.698 33.262 1.00 95.19 205 ALA A O 1
ATOM 1613 N N . LEU A 1 206 ? -28.470 -14.800 31.771 1.00 93.31 206 LEU A N 1
ATOM 1614 C CA . LEU A 1 206 ? -27.866 -16.115 32.029 1.00 93.31 206 LEU A CA 1
ATOM 1615 C C . LEU A 1 206 ? -26.396 -16.177 31.609 1.00 93.31 206 LEU A C 1
ATOM 1617 O O . LEU A 1 206 ? -25.587 -16.721 32.356 1.00 93.31 206 LEU A O 1
ATOM 1621 N N . VAL A 1 207 ? -26.026 -15.588 30.468 1.00 91.62 207 VAL A N 1
ATOM 1622 C CA . VAL A 1 207 ? -24.617 -15.499 30.041 1.00 91.62 207 VAL A CA 1
ATOM 1623 C C . VAL A 1 207 ? -23.787 -14.729 31.072 1.00 91.62 207 VAL A C 1
ATOM 1625 O O . VAL A 1 207 ? -22.690 -15.157 31.427 1.00 91.62 207 VAL A O 1
ATOM 1628 N N . GLY A 1 208 ? -24.314 -13.619 31.593 1.00 90.69 208 GLY A N 1
ATOM 1629 C CA . GLY A 1 208 ? -23.662 -12.863 32.663 1.00 90.69 208 GLY A CA 1
ATOM 1630 C C . GLY A 1 208 ? -23.535 -13.670 33.958 1.00 90.69 208 GLY A C 1
ATOM 1631 O O . GLY A 1 208 ? -22.437 -13.768 34.512 1.00 90.69 208 GLY A O 1
ATOM 1632 N N . ALA A 1 209 ? -24.641 -14.274 34.405 1.00 91.75 209 ALA A N 1
ATOM 1633 C CA . ALA A 1 209 ? -24.745 -15.005 35.666 1.00 91.75 209 ALA A CA 1
ATOM 1634 C C . ALA A 1 209 ? -23.932 -16.303 35.692 1.00 91.75 209 ALA A C 1
ATOM 1636 O O . ALA A 1 209 ? -23.377 -16.633 36.738 1.00 91.75 209 ALA A O 1
ATOM 1637 N N . ALA A 1 210 ? -23.838 -17.022 34.566 1.00 87.88 210 ALA A N 1
ATOM 1638 C CA . ALA A 1 210 ? -22.988 -18.205 34.450 1.00 87.88 210 ALA A CA 1
ATOM 1639 C C . ALA A 1 210 ? -21.552 -17.874 34.860 1.00 87.88 210 ALA A C 1
ATOM 1641 O O . ALA A 1 210 ? -20.908 -18.649 35.573 1.00 87.88 210 ALA A O 1
ATOM 1642 N N . GLY A 1 211 ? -21.064 -16.708 34.418 1.00 75.50 211 GLY A N 1
ATOM 1643 C CA . GLY A 1 211 ? -19.636 -16.427 34.401 1.00 75.50 211 GLY A CA 1
ATOM 1644 C C . GLY A 1 211 ? -18.886 -17.448 33.541 1.00 75.50 211 GLY A C 1
ATOM 1645 O O . GLY A 1 211 ? -19.447 -18.460 33.135 1.00 75.50 211 GLY A O 1
ATOM 1646 N N . GLU A 1 212 ? -17.607 -17.195 33.274 1.00 72.50 212 GLU A N 1
ATOM 1647 C CA . GLU A 1 212 ? -16.768 -18.029 32.398 1.00 72.50 212 GLU A CA 1
ATOM 1648 C C . GLU A 1 212 ? -17.203 -17.941 30.923 1.00 72.50 212 GLU A C 1
ATOM 1650 O O . GLU A 1 212 ? -18.363 -18.111 30.552 1.00 72.50 212 GLU A O 1
ATOM 1655 N N . GLY A 1 213 ? -16.274 -17.545 30.055 1.00 66.56 213 GLY A N 1
ATOM 1656 C CA . GLY A 1 213 ? -16.644 -17.036 28.740 1.00 66.56 213 GLY A CA 1
ATOM 1657 C C . GLY A 1 213 ? -15.477 -16.752 27.821 1.00 66.56 213 GLY A C 1
ATOM 1658 O O . GLY A 1 213 ? -14.320 -16.910 28.207 1.00 66.56 213 GLY A O 1
ATOM 1659 N N . GLU A 1 214 ? -15.797 -16.268 26.619 1.00 61.59 214 GLU A N 1
ATOM 1660 C CA . GLU A 1 214 ? -14.841 -15.555 25.773 1.00 61.59 214 GLU A CA 1
ATOM 1661 C C . GLU A 1 214 ? -14.070 -14.559 26.659 1.00 61.59 214 GLU A C 1
ATOM 1663 O O . GLU A 1 214 ? -14.687 -13.801 27.408 1.00 61.59 214 GLU A O 1
ATOM 1668 N N . GLN A 1 215 ? -12.735 -14.624 26.624 1.00 67.62 215 GLN A N 1
ATOM 1669 C CA . GLN A 1 215 ? -11.804 -13.870 27.480 1.00 67.62 215 GLN A CA 1
ATOM 1670 C C . GLN A 1 215 ? -11.535 -14.388 28.907 1.00 67.62 215 GLN A C 1
ATOM 1672 O O . GLN A 1 215 ? -10.809 -13.723 29.633 1.00 67.62 215 GLN A O 1
ATOM 1677 N N . ASP A 1 216 ? -12.016 -15.570 29.313 1.00 70.56 216 ASP A N 1
ATOM 1678 C CA . ASP A 1 216 ? -11.729 -16.208 30.621 1.00 70.56 216 ASP A CA 1
ATOM 1679 C C . ASP A 1 216 ? -12.266 -15.451 31.854 1.00 70.56 216 ASP A C 1
ATOM 1681 O O . ASP A 1 216 ? -11.635 -15.418 32.917 1.00 70.56 216 ASP A O 1
ATOM 1685 N N . SER A 1 217 ? -13.424 -14.793 31.729 1.00 75.69 217 SER A N 1
ATOM 1686 C CA . SER A 1 217 ? -14.045 -14.052 32.840 1.00 75.69 217 SER A CA 1
ATOM 1687 C C . SER A 1 217 ? -14.373 -14.966 34.041 1.00 75.69 217 SER A C 1
ATOM 1689 O O . SER A 1 217 ? -15.168 -15.884 33.869 1.00 75.69 217 SER A O 1
ATOM 1691 N N . PRO A 1 218 ? -13.861 -14.737 35.267 1.00 77.38 218 PRO A N 1
ATOM 1692 C CA . PRO A 1 218 ? -14.199 -15.518 36.457 1.00 77.38 218 PRO A CA 1
ATOM 1693 C C . PRO A 1 218 ? -15.699 -15.562 36.771 1.00 77.38 218 PRO A C 1
ATOM 1695 O O . PRO A 1 218 ? -16.428 -14.578 36.606 1.00 77.38 218 PRO A O 1
ATOM 1698 N N . ARG A 1 219 ? -16.138 -16.713 37.289 1.00 82.88 219 ARG A N 1
ATOM 1699 C CA . ARG A 1 219 ? -17.459 -16.905 37.890 1.00 82.88 219 ARG A CA 1
ATOM 1700 C C . ARG A 1 219 ? -17.527 -16.257 39.275 1.00 82.88 219 ARG A C 1
ATOM 1702 O O . ARG A 1 219 ? -16.595 -16.367 40.069 1.00 82.88 219 ARG A O 1
ATOM 1709 N N . GLN A 1 220 ? -18.650 -15.603 39.571 1.00 86.50 220 GLN A N 1
ATOM 1710 C CA . GLN A 1 220 ? -18.914 -15.019 40.889 1.00 86.50 220 GLN A CA 1
ATOM 1711 C C . GLN A 1 220 ? -19.277 -16.098 41.927 1.00 86.50 220 GLN A C 1
ATOM 1713 O O . GLN A 1 220 ? -19.922 -17.084 41.562 1.00 86.50 220 GLN A O 1
ATOM 1718 N N . PRO A 1 221 ? -18.974 -15.913 43.229 1.00 89.56 221 PRO A N 1
ATOM 1719 C CA . PRO A 1 221 ? -19.284 -16.909 44.264 1.00 89.56 221 PRO A CA 1
ATOM 1720 C C . PRO A 1 221 ? -20.771 -17.293 44.353 1.00 89.56 221 PRO A C 1
ATOM 1722 O O . PRO A 1 221 ? -21.108 -18.425 44.686 1.00 89.56 221 PRO A O 1
ATOM 1725 N N . TYR A 1 222 ? -21.668 -16.362 44.018 1.00 90.81 222 TYR A N 1
ATOM 1726 C CA . TYR A 1 222 ? -23.126 -16.532 44.042 1.00 90.81 222 TYR A CA 1
ATOM 1727 C C . TYR A 1 222 ? -23.730 -16.966 42.692 1.00 90.81 222 TYR A C 1
ATOM 1729 O O . TYR A 1 222 ? -24.954 -17.049 42.571 1.00 90.81 222 TYR A O 1
ATOM 1737 N N . ALA A 1 223 ? -22.908 -17.253 41.675 1.00 90.12 223 ALA A N 1
ATOM 1738 C CA . ALA A 1 223 ? -23.359 -17.533 40.310 1.00 90.12 223 ALA A CA 1
ATOM 1739 C C . ALA A 1 223 ? -24.404 -18.653 40.225 1.00 90.12 223 ALA A C 1
ATOM 1741 O O . ALA A 1 223 ? -25.421 -18.476 39.567 1.00 90.12 223 ALA A O 1
ATOM 1742 N N . ALA A 1 224 ? -24.218 -19.772 40.934 1.00 89.31 224 ALA A N 1
ATOM 1743 C CA . ALA A 1 224 ? -25.174 -20.885 40.906 1.00 89.31 224 ALA A CA 1
ATOM 1744 C C . ALA A 1 224 ? -26.553 -20.509 41.460 1.00 89.31 224 ALA A C 1
ATOM 1746 O O . ALA A 1 224 ? -27.569 -20.833 40.850 1.00 89.31 224 ALA A O 1
ATOM 1747 N N . ALA A 1 225 ? -26.595 -19.777 42.575 1.00 93.38 225 ALA A N 1
ATOM 1748 C CA . ALA A 1 225 ? -27.851 -19.311 43.153 1.00 93.38 225 ALA A CA 1
ATOM 1749 C C . ALA A 1 225 ? -28.541 -18.273 42.253 1.00 93.38 225 ALA A C 1
ATOM 1751 O O . ALA A 1 225 ? -29.764 -18.292 42.124 1.00 93.38 225 ALA A O 1
ATOM 1752 N N . LEU A 1 226 ? -27.769 -17.392 41.608 1.00 95.50 226 LEU A N 1
ATOM 1753 C CA . LEU A 1 226 ? -28.296 -16.391 40.681 1.00 95.50 226 LEU A CA 1
ATOM 1754 C C . LEU A 1 226 ? -28.827 -17.037 39.396 1.00 95.50 226 LEU A C 1
ATOM 1756 O O . LEU A 1 226 ? -29.933 -16.727 38.967 1.00 95.50 226 LEU A O 1
ATOM 1760 N N . PHE A 1 227 ? -28.064 -17.963 38.815 1.00 93.81 227 PHE A N 1
ATOM 1761 C CA . PHE A 1 227 ? -28.448 -18.709 37.620 1.00 93.81 227 PHE A CA 1
ATOM 1762 C C . PHE A 1 227 ? -29.738 -19.496 37.866 1.00 93.81 227 PHE A C 1
ATOM 1764 O O . PHE A 1 227 ? -30.676 -19.415 37.076 1.00 93.81 227 PHE A O 1
ATOM 1771 N N . GLN A 1 228 ? -29.821 -20.186 39.009 1.00 93.62 228 GLN A N 1
ATOM 1772 C CA . GLN A 1 228 ? -31.022 -20.909 39.414 1.00 93.62 228 GLN A CA 1
ATOM 1773 C C . GLN A 1 228 ? -32.226 -19.976 39.568 1.00 93.62 228 GLN A C 1
ATOM 1775 O O . GLN A 1 228 ? -33.296 -20.263 39.040 1.00 93.62 228 GLN A O 1
ATOM 1780 N N . LEU A 1 229 ? -32.044 -18.833 40.235 1.00 96.69 229 LEU A N 1
ATOM 1781 C CA . LEU A 1 229 ? -33.105 -17.844 40.402 1.00 96.69 229 LEU A CA 1
ATOM 1782 C C . LEU A 1 229 ? -33.611 -17.310 39.053 1.00 96.69 229 LEU A C 1
ATOM 1784 O O . LEU A 1 229 ? -34.815 -17.161 38.881 1.00 96.69 229 LEU A O 1
ATOM 1788 N N . LEU A 1 230 ? -32.726 -17.032 38.094 1.00 97.06 230 LEU A N 1
ATOM 1789 C CA . LEU A 1 230 ? -33.125 -16.570 36.761 1.00 97.06 230 LEU A CA 1
ATOM 1790 C C . LEU A 1 230 ? -33.960 -17.627 36.022 1.00 97.06 230 LEU A C 1
ATOM 1792 O O . LEU A 1 230 ? -34.995 -17.286 35.446 1.00 97.06 230 LEU A O 1
ATOM 1796 N N . LEU A 1 231 ? -33.566 -18.904 36.090 1.00 93.75 231 LEU A N 1
ATOM 1797 C CA . LEU A 1 231 ? -34.352 -20.014 35.535 1.00 93.75 231 LEU A CA 1
ATOM 1798 C C . LEU A 1 231 ? -35.726 -20.132 36.207 1.00 93.75 231 LEU A C 1
ATOM 1800 O O . LEU A 1 231 ? -36.736 -20.209 35.510 1.00 93.75 231 LEU A O 1
ATOM 1804 N N . ASP A 1 232 ? -35.782 -20.057 37.541 1.00 93.31 232 ASP A N 1
ATOM 1805 C CA . ASP A 1 232 ? -37.035 -20.112 38.311 1.00 93.31 232 ASP A CA 1
ATOM 1806 C C . ASP A 1 232 ? -37.998 -18.970 37.939 1.00 93.31 232 ASP A C 1
ATOM 1808 O O . ASP A 1 232 ? -39.211 -19.078 38.130 1.00 93.31 232 ASP A O 1
ATOM 1812 N N . ARG A 1 233 ? -37.467 -17.860 37.410 1.00 95.44 233 ARG A N 1
ATOM 1813 C CA . ARG A 1 233 ? -38.241 -16.700 36.945 1.00 95.44 233 ARG A CA 1
ATOM 1814 C C . ARG A 1 233 ? -38.499 -16.689 35.436 1.00 95.44 233 ARG A C 1
ATOM 1816 O O . ARG A 1 233 ? -39.115 -15.745 34.953 1.00 95.44 233 ARG A O 1
ATOM 1823 N N . GLY A 1 234 ? -38.118 -17.739 34.707 1.00 93.06 234 GLY A N 1
ATOM 1824 C CA . GLY A 1 234 ? -38.468 -17.926 33.296 1.00 93.06 234 GLY A CA 1
ATOM 1825 C C . GLY A 1 234 ? -37.386 -17.528 32.291 1.00 93.06 234 GLY A C 1
ATOM 1826 O O . GLY A 1 234 ? -37.717 -17.242 31.138 1.00 93.06 234 GLY A O 1
ATOM 1827 N N . ALA A 1 235 ? -36.111 -17.497 32.690 1.00 95.38 235 ALA A N 1
ATOM 1828 C CA . ALA A 1 235 ? -35.012 -17.400 31.731 1.00 95.38 235 ALA A CA 1
ATOM 1829 C C . ALA A 1 235 ? -34.977 -18.620 30.784 1.00 95.38 235 ALA A C 1
ATOM 1831 O O . ALA A 1 235 ? -35.258 -19.740 31.207 1.00 95.38 235 ALA A O 1
ATOM 1832 N N . GLU A 1 236 ? -34.620 -18.411 29.515 1.00 94.12 236 GLU A N 1
ATOM 1833 C CA . GLU A 1 236 ? -34.514 -19.449 28.484 1.00 94.12 236 GLU A CA 1
ATOM 1834 C C . GLU A 1 236 ? -33.373 -20.441 28.806 1.00 94.12 236 GLU A C 1
ATOM 1836 O O . GLU A 1 236 ? -32.204 -20.069 28.710 1.00 94.12 236 GLU A O 1
ATOM 1841 N N . PRO A 1 237 ? -33.666 -21.706 29.177 1.00 92.75 237 PRO A N 1
ATOM 1842 C CA . PRO A 1 237 ? -32.642 -22.659 29.608 1.00 92.75 237 PRO A CA 1
ATOM 1843 C C . PRO A 1 237 ? -31.719 -23.141 28.479 1.00 92.75 237 PRO A C 1
ATOM 1845 O O . PRO A 1 237 ? -30.582 -23.518 28.757 1.00 92.75 237 PRO A O 1
ATOM 1848 N N . PHE A 1 238 ? -32.170 -23.151 27.219 1.00 94.44 238 PHE A N 1
ATOM 1849 C CA . PHE A 1 238 ? -31.382 -23.628 26.074 1.00 94.44 238 PHE A CA 1
ATOM 1850 C C . PHE A 1 238 ? -30.641 -22.479 25.375 1.00 94.44 238 PHE A C 1
ATOM 1852 O O . PHE A 1 238 ? -30.690 -22.318 24.155 1.00 94.44 238 PHE A O 1
ATOM 1859 N N . ASP A 1 239 ? -29.956 -21.652 26.164 1.00 92.62 239 ASP A N 1
ATOM 1860 C CA . ASP A 1 239 ? -29.180 -20.522 25.661 1.00 92.62 239 ASP A CA 1
ATOM 1861 C C . ASP A 1 239 ? -27.822 -20.989 25.103 1.00 92.62 239 ASP A C 1
ATOM 1863 O O . ASP A 1 239 ? -26.863 -21.244 25.839 1.00 92.62 239 ASP A O 1
ATOM 1867 N N . ILE A 1 240 ? -27.732 -21.084 23.772 1.00 92.38 240 ILE A N 1
ATOM 1868 C CA . ILE A 1 240 ? -26.508 -21.497 23.069 1.00 92.38 240 ILE A CA 1
ATOM 1869 C C . ILE A 1 240 ? -25.325 -20.552 23.311 1.00 92.38 240 ILE A C 1
ATOM 1871 O O . ILE A 1 240 ? -24.177 -20.976 23.174 1.00 92.38 240 ILE A O 1
ATOM 1875 N N . GLN A 1 241 ? -25.566 -19.292 23.695 1.00 90.56 241 GLN A N 1
ATOM 1876 C CA . GLN A 1 241 ? -24.481 -18.372 24.019 1.00 90.56 241 GLN A CA 1
ATOM 1877 C C . GLN A 1 241 ? -23.828 -18.737 25.357 1.00 90.56 241 GLN A C 1
ATOM 1879 O O . GLN A 1 241 ? -22.618 -18.575 25.499 1.00 90.56 241 GLN A O 1
ATOM 1884 N N . VAL A 1 242 ? -24.580 -19.284 26.322 1.00 90.75 242 VAL A N 1
ATOM 1885 C CA . VAL A 1 242 ? -24.008 -19.806 27.578 1.00 90.75 242 VAL A CA 1
ATOM 1886 C C . VAL A 1 242 ? -23.099 -21.000 27.285 1.00 90.75 242 VAL A C 1
ATOM 1888 O O . VAL A 1 242 ? -21.970 -21.050 27.778 1.00 90.75 242 VAL A O 1
ATOM 1891 N N . LEU A 1 243 ? -23.539 -21.919 26.418 1.00 90.56 243 LEU A N 1
ATOM 1892 C CA . LEU A 1 243 ? -22.715 -23.035 25.941 1.00 90.56 243 LEU A CA 1
ATOM 1893 C C . LEU A 1 243 ? -21.448 -22.536 25.229 1.00 90.56 243 LEU A C 1
ATOM 1895 O O . LEU A 1 243 ? -20.340 -22.969 25.547 1.00 90.56 243 LEU A O 1
ATOM 1899 N N . TYR A 1 244 ? -21.592 -21.592 24.295 1.00 88.94 244 TYR A N 1
ATOM 1900 C CA . TYR A 1 244 ? -20.453 -21.010 23.586 1.00 88.94 244 TYR A CA 1
ATOM 1901 C C . TYR A 1 244 ? -19.475 -20.299 24.528 1.00 88.94 244 TYR A C 1
ATOM 1903 O O . TYR A 1 244 ? -18.270 -20.403 24.354 1.00 88.94 244 TYR A O 1
ATOM 1911 N N . ASN A 1 245 ? -19.938 -19.604 25.557 1.00 85.94 245 ASN A N 1
ATOM 1912 C CA . ASN A 1 245 ? -19.031 -18.924 26.473 1.00 85.94 245 ASN A CA 1
ATOM 1913 C C . ASN A 1 245 ? -18.302 -19.923 27.386 1.00 85.94 245 ASN A C 1
ATOM 1915 O O . ASN A 1 245 ? -17.072 -19.924 27.471 1.00 85.94 245 ASN A O 1
ATOM 1919 N N . THR A 1 246 ? -19.038 -20.836 28.009 1.00 85.75 246 THR A N 1
ATOM 1920 C CA . THR A 1 246 ? -18.471 -21.783 28.977 1.00 85.75 246 THR A CA 1
ATOM 1921 C C . THR A 1 246 ? -17.516 -22.795 28.335 1.00 85.75 246 THR A C 1
ATOM 1923 O O . THR A 1 246 ? -16.611 -23.287 29.012 1.00 85.75 246 THR A O 1
ATOM 1926 N N . HIS A 1 247 ? -17.616 -23.074 27.026 1.00 85.38 247 HIS A N 1
ATOM 1927 C CA . HIS A 1 247 ? -16.732 -24.060 26.397 1.00 85.38 247 HIS A CA 1
ATOM 1928 C C . HIS A 1 247 ? -15.255 -23.660 26.322 1.00 85.38 247 HIS A C 1
ATOM 1930 O O . HIS A 1 247 ? -14.430 -24.559 26.174 1.00 85.38 247 HIS A O 1
ATOM 1936 N N . PHE A 1 248 ? -14.882 -22.382 26.452 1.00 77.81 248 PHE A N 1
ATOM 1937 C CA . PHE A 1 248 ? -13.473 -21.975 26.381 1.00 77.81 248 PHE A CA 1
ATOM 1938 C C . PHE A 1 248 ? -12.689 -22.485 27.593 1.00 77.81 248 PHE A C 1
ATOM 1940 O O . PHE A 1 248 ? -11.870 -23.397 27.483 1.00 77.81 248 PHE A O 1
ATOM 1947 N N . SER A 1 249 ? -13.021 -21.984 28.778 1.00 72.31 249 SER A N 1
ATOM 1948 C CA . SER A 1 249 ? -12.310 -22.278 30.030 1.00 72.31 249 SER A CA 1
ATOM 1949 C C . SER A 1 249 ? -13.221 -22.682 31.185 1.00 72.31 249 SER A C 1
ATOM 1951 O O . SER A 1 249 ? -12.715 -23.081 32.230 1.00 72.31 249 SER A O 1
ATOM 1953 N N . GLY A 1 250 ? -14.540 -22.634 30.989 1.00 71.44 250 GLY A N 1
ATOM 1954 C CA . GLY A 1 250 ? -15.517 -22.904 32.034 1.00 71.44 250 GLY A CA 1
ATOM 1955 C C . GLY A 1 250 ? -15.913 -24.369 32.192 1.00 71.44 250 GLY A C 1
ATOM 1956 O O . GLY A 1 250 ? -15.574 -25.239 31.376 1.00 71.44 250 GLY A O 1
ATOM 1957 N N . ASP A 1 251 ? -16.671 -24.609 33.262 1.00 82.56 251 ASP A N 1
ATOM 1958 C CA . ASP A 1 251 ? -17.314 -25.890 33.564 1.00 82.56 251 ASP A CA 1
ATOM 1959 C C . ASP A 1 251 ? -18.665 -25.997 32.835 1.00 82.56 251 ASP A C 1
ATOM 1961 O O . ASP A 1 251 ? -19.714 -25.589 33.342 1.00 82.56 251 ASP A O 1
ATOM 1965 N N . VAL A 1 252 ? -18.624 -26.528 31.610 1.00 89.19 252 VAL A N 1
ATOM 1966 C CA . VAL A 1 252 ? -19.819 -26.772 30.781 1.00 89.19 252 VAL A CA 1
ATOM 1967 C C . VAL A 1 252 ? -20.749 -27.794 31.441 1.00 89.19 252 VAL A C 1
ATOM 1969 O O . VAL A 1 252 ? -21.970 -27.688 31.319 1.00 89.19 252 VAL A O 1
ATOM 1972 N N . LEU A 1 253 ? -20.185 -28.779 32.147 1.00 91.75 253 LEU A N 1
ATOM 1973 C CA . LEU A 1 253 ? -20.952 -29.848 32.778 1.00 91.75 253 LEU A CA 1
ATOM 1974 C C . LEU A 1 253 ? -21.845 -29.297 33.894 1.00 91.75 253 LEU A C 1
ATOM 1976 O O . LEU A 1 253 ? -23.022 -29.644 33.951 1.00 91.75 253 LEU A O 1
ATOM 1980 N N . TRP A 1 254 ? -21.322 -28.387 34.716 1.00 89.31 254 TRP A N 1
ATOM 1981 C CA . TRP A 1 254 ? -22.100 -27.690 35.742 1.00 89.31 254 TRP A CA 1
ATOM 1982 C C . TRP A 1 254 ? -23.357 -27.014 35.173 1.00 89.31 254 TRP A C 1
ATOM 1984 O O . TRP A 1 254 ? -24.451 -27.160 35.720 1.00 89.31 254 TRP A O 1
ATOM 1994 N N . TRP A 1 255 ? -23.224 -26.302 34.050 1.00 89.69 255 TRP A N 1
ATOM 1995 C CA . TRP A 1 255 ? -24.360 -25.640 33.406 1.00 89.69 255 TRP A CA 1
ATOM 1996 C C . TRP A 1 255 ? -25.375 -26.659 32.876 1.00 89.69 255 TRP A C 1
ATOM 1998 O O . TRP A 1 255 ? -26.573 -26.523 33.135 1.00 89.69 255 TRP A O 1
ATOM 2008 N N . LEU A 1 256 ? -24.897 -27.706 32.193 1.00 93.06 256 LEU A N 1
ATOM 2009 C CA . LEU A 1 256 ? -25.740 -28.789 31.682 1.00 93.06 256 LEU A CA 1
ATOM 2010 C C . LEU A 1 256 ? -26.539 -29.472 32.800 1.00 93.06 256 LEU A C 1
ATOM 2012 O O . LEU A 1 256 ? -27.722 -29.757 32.618 1.00 93.06 256 LEU A O 1
ATOM 2016 N N . GLU A 1 257 ? -25.923 -29.704 33.960 1.00 93.25 257 GLU A N 1
ATOM 2017 C CA . GLU A 1 257 ? -26.587 -30.289 35.128 1.00 93.25 257 GLU A CA 1
ATOM 2018 C C . GLU A 1 257 ? -27.722 -29.408 35.653 1.00 93.25 257 GLU A C 1
ATOM 2020 O O . GLU A 1 257 ? -28.816 -29.921 35.911 1.00 93.25 257 GLU A O 1
ATOM 2025 N N . LEU A 1 258 ? -27.499 -28.093 35.747 1.00 89.38 258 LEU A N 1
ATOM 2026 C CA . LEU A 1 258 ? -28.516 -27.135 36.185 1.00 89.38 258 LEU A CA 1
ATOM 2027 C C . LEU A 1 258 ? -29.708 -27.084 35.225 1.00 89.38 258 LEU A C 1
ATOM 2029 O O . LEU A 1 258 ? -30.856 -27.230 35.654 1.00 89.38 258 LEU A O 1
ATOM 2033 N N . ILE A 1 259 ? -29.459 -26.925 33.920 1.00 93.19 259 ILE A N 1
ATOM 2034 C CA . ILE A 1 259 ? -30.555 -26.836 32.946 1.00 93.19 259 ILE A CA 1
ATOM 2035 C C . ILE A 1 259 ? -31.284 -28.173 32.788 1.00 93.19 259 ILE A C 1
ATOM 2037 O O . ILE A 1 259 ? -32.499 -28.187 32.593 1.00 93.19 259 ILE A O 1
ATOM 2041 N N . TYR A 1 260 ? -30.588 -29.306 32.924 1.00 94.25 260 TYR A N 1
ATOM 2042 C CA . TYR A 1 260 ? -31.207 -30.629 32.892 1.00 94.25 260 TYR A CA 1
ATOM 2043 C C . TYR A 1 260 ? -32.147 -30.820 34.081 1.00 94.25 260 TYR A C 1
ATOM 2045 O O . TYR A 1 260 ? -33.305 -31.187 33.885 1.00 94.25 260 TYR A O 1
ATOM 2053 N N . ALA A 1 261 ? -31.684 -30.520 35.300 1.00 91.69 261 ALA A N 1
ATOM 2054 C CA . ALA A 1 261 ? -32.495 -30.632 36.510 1.00 91.69 261 ALA A CA 1
ATOM 2055 C C . ALA A 1 261 ? -33.779 -29.790 36.427 1.00 91.69 261 ALA A C 1
ATOM 2057 O O . ALA A 1 261 ? -34.840 -30.253 36.846 1.00 91.69 261 ALA A O 1
ATOM 2058 N N . GLN A 1 262 ? -33.696 -28.597 35.829 1.00 89.69 262 GLN A N 1
ATOM 2059 C CA . GLN A 1 262 ? -34.841 -27.703 35.649 1.00 89.69 262 GLN A CA 1
ATOM 2060 C C . GLN A 1 262 ? -35.803 -28.122 34.532 1.00 89.69 262 GLN A C 1
ATOM 2062 O O . GLN A 1 262 ? -37.009 -27.922 34.642 1.00 89.69 262 GLN A O 1
ATOM 2067 N N . THR A 1 263 ? -35.307 -28.718 33.447 1.00 93.88 263 THR A N 1
ATOM 2068 C CA . THR A 1 263 ? -36.137 -28.965 32.256 1.00 93.88 263 THR A CA 1
ATOM 2069 C C . THR A 1 263 ? -36.681 -30.387 32.157 1.00 93.88 263 THR A C 1
ATOM 2071 O O . THR A 1 263 ? -37.737 -30.571 31.551 1.00 93.88 263 THR A O 1
ATOM 2074 N N . ILE A 1 264 ? -36.027 -31.393 32.751 1.00 92.75 264 ILE A N 1
ATOM 2075 C CA . ILE A 1 264 ? -36.344 -32.813 32.511 1.00 92.75 264 ILE A CA 1
ATOM 2076 C C . ILE A 1 264 ? -37.786 -33.207 32.872 1.00 92.75 264 ILE A C 1
ATOM 2078 O O . ILE A 1 264 ? -38.384 -34.027 32.179 1.00 92.75 264 ILE A O 1
ATOM 2082 N N . ASN A 1 265 ? -38.362 -32.592 33.908 1.00 90.12 265 ASN A N 1
ATOM 2083 C CA . ASN A 1 265 ? -39.724 -32.866 34.384 1.00 90.12 265 ASN A CA 1
ATOM 2084 C C . ASN A 1 265 ? -40.762 -31.847 33.874 1.00 90.12 265 ASN A C 1
ATOM 2086 O O . ASN A 1 265 ? -41.830 -31.700 34.463 1.00 90.12 265 ASN A O 1
ATOM 2090 N N . THR A 1 266 ? -40.445 -31.127 32.797 1.00 90.06 266 THR A N 1
ATOM 2091 C CA . THR A 1 266 ? -41.320 -30.133 32.152 1.00 90.06 266 THR A CA 1
ATOM 2092 C C . THR A 1 266 ? -41.605 -30.541 30.705 1.00 90.06 266 THR A C 1
ATOM 2094 O O . THR A 1 266 ? -40.962 -31.451 30.180 1.00 90.06 266 THR A O 1
ATOM 2097 N N . ASP A 1 267 ? -42.491 -29.825 30.007 1.00 88.38 267 ASP A N 1
ATOM 2098 C CA . ASP A 1 267 ? -42.741 -30.051 28.571 1.00 88.38 267 ASP A CA 1
ATOM 2099 C C . ASP A 1 267 ? -41.469 -29.907 27.715 1.00 88.38 267 ASP A C 1
ATOM 2101 O O . ASP A 1 267 ? -41.326 -30.545 26.670 1.00 88.38 267 ASP A O 1
ATOM 2105 N N . ARG A 1 268 ? -40.490 -29.123 28.186 1.00 90.31 268 ARG A N 1
ATOM 2106 C CA . ARG A 1 268 ? -39.190 -28.957 27.524 1.00 90.31 268 ARG A CA 1
ATOM 2107 C C . ARG A 1 268 ? -38.276 -30.174 27.670 1.00 90.31 268 ARG A C 1
ATOM 2109 O O . ARG A 1 268 ? -37.338 -30.319 26.890 1.00 90.31 268 ARG A O 1
ATOM 2116 N N . GLY A 1 269 ? -38.563 -31.080 28.607 1.00 90.94 269 GLY A N 1
ATOM 2117 C CA . GLY A 1 269 ? -37.783 -32.294 28.854 1.00 90.94 269 GLY A CA 1
ATOM 2118 C C . GLY A 1 269 ? -37.723 -33.242 27.652 1.00 90.94 269 GLY A C 1
ATOM 2119 O O . GLY A 1 269 ? -36.776 -34.016 27.517 1.00 90.94 269 GLY A O 1
ATOM 2120 N N . ALA A 1 270 ? -38.690 -33.146 26.731 1.00 92.19 270 ALA A N 1
ATOM 2121 C CA . ALA A 1 270 ? -38.698 -33.909 25.486 1.00 92.19 270 ALA A CA 1
ATOM 2122 C C . ALA A 1 270 ? -37.474 -33.630 24.592 1.00 92.19 270 ALA A C 1
ATOM 2124 O O . ALA A 1 270 ? -37.050 -34.534 23.874 1.00 92.19 270 ALA A O 1
ATOM 2125 N N . ALA A 1 271 ? -36.878 -32.433 24.670 1.00 93.50 271 ALA A N 1
ATOM 2126 C CA . ALA A 1 271 ? -35.707 -32.059 23.875 1.00 93.50 271 ALA A CA 1
ATOM 2127 C C . ALA A 1 271 ? -34.480 -32.948 24.159 1.00 93.50 271 ALA A C 1
ATOM 2129 O O . ALA A 1 271 ? -33.725 -33.257 23.245 1.00 93.50 271 ALA A O 1
ATOM 2130 N N . TRP A 1 272 ? -34.321 -33.449 25.391 1.00 94.75 272 TRP A N 1
ATOM 2131 C CA . TRP A 1 272 ? -33.208 -34.335 25.767 1.00 94.75 272 TRP A CA 1
ATOM 2132 C C . TRP A 1 272 ? -33.268 -35.725 25.122 1.00 94.75 272 TRP A C 1
ATOM 2134 O O . TRP A 1 272 ? -32.275 -36.447 25.144 1.00 94.75 272 TRP A O 1
ATOM 2144 N N . LYS A 1 273 ? -34.422 -36.117 24.564 1.00 93.12 273 LYS A N 1
ATOM 2145 C CA . LYS A 1 273 ? -34.598 -37.406 23.876 1.00 93.12 273 LYS A CA 1
ATOM 2146 C C . LYS A 1 273 ? -34.117 -37.384 22.426 1.00 93.12 273 LYS A C 1
ATOM 2148 O O . LYS A 1 273 ? -33.981 -38.451 21.834 1.00 93.12 273 LYS A O 1
ATOM 2153 N N . ASP A 1 274 ? -33.915 -36.204 21.844 1.00 95.81 274 ASP A N 1
ATOM 2154 C CA . ASP A 1 274 ? -33.313 -36.064 20.521 1.00 95.81 274 ASP A CA 1
ATOM 2155 C C . ASP A 1 274 ? -31.820 -36.404 20.616 1.00 95.81 274 ASP A C 1
ATOM 2157 O O . ASP A 1 274 ? -31.098 -35.660 21.258 1.00 95.81 274 ASP A O 1
ATOM 2161 N N . PRO A 1 275 ? -31.304 -37.474 19.997 1.00 96.00 275 PRO A N 1
ATOM 2162 C CA . PRO A 1 275 ? -29.906 -37.866 20.168 1.00 96.00 275 PRO A CA 1
ATOM 2163 C C . PRO A 1 275 ? -28.901 -36.849 19.596 1.00 96.00 275 PRO A C 1
ATOM 2165 O O . PRO A 1 275 ? -27.722 -36.898 19.945 1.00 96.00 275 PRO A O 1
ATOM 2168 N N . GLU A 1 276 ? -29.334 -35.909 18.751 1.00 96.31 276 GLU A N 1
ATOM 2169 C CA . GLU A 1 276 ? -28.475 -34.830 18.247 1.00 96.31 276 GLU A CA 1
ATOM 2170 C C . GLU A 1 276 ? -28.422 -33.612 19.186 1.00 96.31 276 GLU A C 1
ATOM 2172 O O . GLU A 1 276 ? -27.545 -32.758 19.041 1.00 96.31 276 GLU A O 1
ATOM 2177 N N . TRP A 1 277 ? -29.323 -33.528 20.171 1.00 95.75 277 TRP A N 1
ATOM 2178 C CA . TRP A 1 277 ? -29.520 -32.346 21.019 1.00 95.75 277 TRP A CA 1
ATOM 2179 C C . TRP A 1 277 ? -29.652 -31.061 20.188 1.00 95.75 277 TRP A C 1
ATOM 2181 O O . TRP A 1 277 ? -28.929 -30.083 20.390 1.00 95.75 277 TRP A O 1
ATOM 2191 N N . SER A 1 278 ? -30.596 -31.057 19.240 1.00 93.88 278 SER A N 1
ATOM 2192 C CA . SER A 1 278 ? -30.836 -29.938 18.314 1.00 93.88 278 SER A CA 1
ATOM 2193 C C . SER A 1 278 ? -31.241 -28.641 19.020 1.00 93.88 278 SER A C 1
ATOM 2195 O O . SER A 1 278 ? -31.097 -27.563 18.447 1.00 93.88 278 SER A O 1
ATOM 2197 N N . MET A 1 279 ? -31.716 -28.711 20.272 1.00 94.56 279 MET A N 1
ATOM 2198 C CA . MET A 1 279 ? -31.974 -27.519 21.089 1.00 94.56 279 MET A CA 1
ATOM 2199 C C . MET A 1 279 ? -30.698 -26.723 21.406 1.00 94.56 279 MET A C 1
ATOM 2201 O O . MET A 1 279 ? -30.795 -25.560 21.777 1.00 94.56 279 MET A O 1
ATOM 2205 N N . LEU A 1 280 ? -29.520 -27.333 21.232 1.00 94.88 280 LEU A N 1
ATOM 2206 C CA . LEU A 1 280 ? -28.202 -26.718 21.383 1.00 94.88 280 LEU A CA 1
ATOM 2207 C C . LEU A 1 280 ? -27.401 -26.747 20.064 1.00 94.88 280 LEU A C 1
ATOM 2209 O O . LEU A 1 280 ? -26.178 -26.874 20.091 1.00 94.88 280 LEU A O 1
ATOM 2213 N N . ASP A 1 281 ? -28.064 -26.689 18.902 1.00 93.44 281 ASP A N 1
ATOM 2214 C CA . ASP A 1 281 ? -27.384 -26.648 17.596 1.00 93.44 281 ASP A CA 1
ATOM 2215 C C . ASP A 1 281 ? -26.476 -25.407 17.489 1.00 93.44 281 ASP A C 1
ATOM 2217 O O . ASP A 1 281 ? -26.909 -24.266 17.666 1.00 93.44 281 ASP A O 1
ATOM 2221 N N . MET A 1 282 ? -25.197 -25.642 17.181 1.00 92.56 282 MET A N 1
ATOM 2222 C CA . MET A 1 282 ? -24.149 -24.618 17.113 1.00 92.56 282 MET A CA 1
ATOM 2223 C C . MET A 1 282 ? -23.861 -24.169 15.670 1.00 92.56 282 MET A C 1
ATOM 2225 O O . MET A 1 282 ? -22.780 -23.666 15.344 1.00 92.56 282 MET A O 1
ATOM 2229 N N . GLY A 1 283 ? -24.813 -24.384 14.763 1.00 89.75 283 GLY A N 1
ATOM 2230 C CA . GLY A 1 283 ? -24.776 -23.993 13.364 1.00 89.75 283 GLY A CA 1
ATOM 2231 C C . GLY A 1 283 ? -23.633 -24.652 12.596 1.00 89.75 283 GLY A C 1
ATOM 2232 O O . GLY A 1 283 ? -23.692 -25.819 12.201 1.00 89.75 283 GLY A O 1
ATOM 2233 N N . GLY A 1 284 ? -22.583 -23.872 12.328 1.00 88.69 284 GLY A N 1
ATOM 2234 C CA . GLY A 1 284 ? -21.389 -24.344 11.625 1.00 88.69 284 GLY A CA 1
ATOM 2235 C C . GLY A 1 284 ? -20.623 -25.419 12.400 1.00 88.69 284 GLY A C 1
ATOM 2236 O O . GLY A 1 284 ? -20.035 -26.305 11.779 1.00 88.69 284 GLY A O 1
ATOM 2237 N N . TYR A 1 285 ? -20.672 -25.393 13.734 1.00 89.69 285 TYR A N 1
ATOM 2238 C CA . TYR A 1 285 ? -19.933 -26.332 14.581 1.00 89.69 285 TYR A CA 1
ATOM 2239 C C . TYR A 1 285 ? -20.614 -27.700 14.745 1.00 89.69 285 TYR A C 1
ATOM 2241 O O . TYR A 1 285 ? -20.004 -28.618 15.288 1.00 89.69 285 TYR A O 1
ATOM 2249 N N . GLY A 1 286 ? -21.824 -27.872 14.203 1.00 92.25 286 GLY A N 1
ATOM 2250 C CA . GLY A 1 286 ? -22.581 -29.123 14.264 1.00 92.25 286 GLY A CA 1
ATOM 2251 C C . GLY A 1 286 ? -23.675 -29.115 15.332 1.00 92.25 286 GLY A C 1
ATOM 2252 O O . GLY A 1 286 ? -23.977 -28.078 15.924 1.00 92.25 286 GLY A O 1
ATOM 2253 N N . SER A 1 287 ? -24.283 -30.284 15.537 1.00 95.81 287 SER A N 1
ATOM 2254 C CA . SER A 1 287 ? -25.332 -30.493 16.536 1.00 95.81 287 SER A CA 1
ATOM 2255 C C . SER A 1 287 ? -24.796 -30.325 17.964 1.00 95.81 287 SER A C 1
ATOM 2257 O O . SER A 1 287 ? -23.581 -30.377 18.188 1.00 95.81 287 SER A O 1
ATOM 2259 N N . GLY A 1 288 ? -25.685 -30.136 18.944 1.00 95.75 288 GLY A N 1
ATOM 2260 C CA . GLY A 1 288 ? -25.290 -29.979 20.347 1.00 95.75 288 GLY A CA 1
ATOM 2261 C C . GLY A 1 288 ? -24.497 -31.182 20.865 1.00 95.75 288 GLY A C 1
ATOM 2262 O O . GLY A 1 288 ? -23.465 -31.011 21.518 1.00 95.75 288 GLY A O 1
ATOM 2263 N N . ALA A 1 289 ? -24.913 -32.396 20.486 1.00 96.44 289 ALA A N 1
ATOM 2264 C CA . ALA A 1 289 ? -24.193 -33.632 20.788 1.00 96.44 289 ALA A CA 1
ATOM 2265 C C . ALA A 1 289 ? -22.775 -33.635 20.191 1.00 96.44 289 ALA A C 1
ATOM 2267 O O . ALA A 1 289 ? -21.807 -33.907 20.908 1.00 96.44 289 ALA A O 1
ATOM 2268 N N . ARG A 1 290 ? -22.625 -33.270 18.904 1.00 95.44 290 ARG A N 1
ATOM 2269 C CA . ARG A 1 290 ? -21.303 -33.182 18.262 1.00 95.44 290 ARG A CA 1
ATOM 2270 C C . ARG A 1 290 ? -20.411 -32.176 18.975 1.00 95.44 290 ARG A C 1
ATOM 2272 O O . ARG A 1 290 ? -19.258 -32.492 19.256 1.00 95.44 290 ARG A O 1
ATOM 2279 N N . PHE A 1 291 ? -20.921 -30.976 19.237 1.00 95.44 291 PHE A N 1
ATOM 2280 C CA . PHE A 1 291 ? -20.131 -29.889 19.807 1.00 95.44 291 PHE A CA 1
ATOM 2281 C C . PHE A 1 291 ? -19.623 -30.232 21.213 1.00 95.44 291 PHE A C 1
ATOM 2283 O O . PHE A 1 291 ? -18.431 -30.100 21.485 1.00 95.44 291 PHE A O 1
ATOM 2290 N N . LEU A 1 292 ? -20.494 -30.746 22.087 1.00 95.88 292 LEU A N 1
ATOM 2291 C CA . LEU A 1 292 ? -20.142 -31.106 23.464 1.00 95.88 292 LEU A CA 1
ATOM 2292 C C . LEU A 1 292 ? -19.117 -32.242 23.546 1.00 95.88 292 LEU A C 1
ATOM 2294 O O . LEU A 1 292 ? -18.175 -32.161 24.335 1.00 95.88 292 LEU A O 1
ATOM 2298 N N . LEU A 1 293 ? -19.263 -33.281 22.722 1.00 95.69 293 LEU A N 1
ATOM 2299 C CA . LEU A 1 293 ? -18.303 -34.388 22.688 1.00 95.69 293 LEU A CA 1
ATOM 2300 C C . LEU A 1 293 ? -16.951 -33.958 22.097 1.00 95.69 293 LEU A C 1
ATOM 2302 O O . LEU A 1 293 ? -15.905 -34.403 22.567 1.00 95.69 293 LEU A O 1
ATOM 2306 N N . ASP A 1 294 ? -16.951 -33.046 21.122 1.00 93.25 294 ASP A N 1
ATOM 2307 C CA . ASP A 1 294 ? -15.730 -32.450 20.568 1.00 93.25 294 ASP A CA 1
ATOM 2308 C C . ASP A 1 294 ? -14.984 -31.600 21.618 1.00 93.25 294 ASP A C 1
ATOM 2310 O O . ASP A 1 294 ? -13.758 -31.673 21.724 1.00 93.25 294 ASP A O 1
ATOM 2314 N N . ILE A 1 295 ? -15.715 -30.851 22.456 1.00 92.12 295 ILE A N 1
ATOM 2315 C CA . ILE A 1 295 ? -15.150 -30.131 23.611 1.00 92.12 295 ILE A CA 1
ATOM 2316 C C . ILE A 1 295 ? -14.555 -31.112 24.623 1.00 92.12 295 ILE A C 1
ATOM 2318 O O . ILE A 1 295 ? -13.419 -30.917 25.059 1.00 92.12 295 ILE A O 1
ATOM 2322 N N . ALA A 1 296 ? -15.292 -32.168 24.977 1.00 93.50 296 ALA A N 1
ATOM 2323 C CA . ALA A 1 296 ? -14.832 -33.182 25.920 1.00 93.50 296 ALA A CA 1
ATOM 2324 C C . ALA A 1 296 ? -13.529 -33.850 25.447 1.00 93.50 296 ALA A C 1
ATOM 2326 O O . ALA A 1 296 ? -12.605 -34.035 26.238 1.00 93.50 296 ALA A O 1
ATOM 2327 N N . LEU A 1 297 ? -13.405 -34.133 24.146 1.00 91.38 297 LEU A N 1
ATOM 2328 C CA . LEU A 1 297 ? -12.166 -34.626 23.539 1.00 91.38 297 LEU A CA 1
ATOM 2329 C C . LEU A 1 297 ? -11.019 -33.620 23.666 1.00 91.38 297 LEU A C 1
ATOM 2331 O O . LEU A 1 297 ? -9.963 -33.955 24.204 1.00 91.38 297 LEU A O 1
ATOM 2335 N N . LYS A 1 298 ? -11.231 -32.377 23.218 1.00 86.69 298 LYS A N 1
ATOM 2336 C CA . LYS A 1 298 ? -10.205 -31.318 23.217 1.00 86.69 298 LYS A CA 1
ATOM 2337 C C . LYS A 1 298 ? -9.692 -30.985 24.615 1.00 86.69 298 LYS A C 1
ATOM 2339 O O . LYS A 1 298 ? -8.498 -30.753 24.787 1.00 86.69 298 LYS A O 1
ATOM 2344 N N . LYS A 1 299 ? -10.583 -30.971 25.610 1.00 85.81 299 LYS A N 1
ATOM 2345 C CA . LYS A 1 299 ? -10.253 -30.691 27.016 1.00 85.81 299 LYS A CA 1
ATOM 2346 C C . LYS A 1 299 ? -9.823 -31.923 27.810 1.00 85.81 299 LYS A C 1
ATOM 2348 O O . LYS A 1 299 ? -9.463 -31.791 28.975 1.00 85.81 299 LYS A O 1
ATOM 2353 N N . ARG A 1 300 ? -9.854 -33.108 27.196 1.00 89.94 300 ARG A N 1
ATOM 2354 C CA . ARG A 1 300 ? -9.656 -34.399 27.864 1.00 89.94 300 ARG A CA 1
ATOM 2355 C C . ARG A 1 300 ? -10.594 -34.631 29.062 1.00 89.94 300 ARG A C 1
ATOM 2357 O O . ARG A 1 300 ? -10.204 -35.214 30.069 1.00 89.94 300 ARG A O 1
ATOM 2364 N N . ASP A 1 301 ? -11.842 -34.189 28.941 1.00 92.00 301 ASP A N 1
ATOM 2365 C CA . ASP A 1 301 ? -12.858 -34.247 29.994 1.00 92.00 301 ASP A CA 1
ATOM 2366 C C . ASP A 1 301 ? -13.770 -35.476 29.841 1.00 92.00 301 ASP A C 1
ATOM 2368 O O . ASP A 1 301 ? -14.820 -35.448 29.192 1.00 92.00 301 ASP A O 1
ATOM 2372 N N . VAL A 1 302 ? -13.365 -36.583 30.465 1.00 94.56 302 VAL A N 1
ATOM 2373 C CA . VAL A 1 302 ? -14.136 -37.840 30.477 1.00 94.56 302 VAL A CA 1
ATOM 2374 C C . VAL A 1 302 ? -15.459 -37.686 31.228 1.00 94.56 302 VAL A C 1
ATOM 2376 O O . VAL A 1 302 ? -16.441 -38.341 30.874 1.00 94.56 302 VAL A O 1
ATOM 2379 N N . ARG A 1 303 ? -15.522 -36.808 32.241 1.00 95.88 303 ARG A N 1
ATOM 2380 C CA . ARG A 1 303 ? -16.739 -36.604 33.042 1.00 95.88 303 ARG A CA 1
ATOM 2381 C C . ARG A 1 303 ? -17.844 -36.001 32.184 1.00 95.88 303 ARG A C 1
ATOM 2383 O O . ARG A 1 303 ? -18.959 -36.522 32.203 1.00 95.88 303 ARG A O 1
ATOM 2390 N N . LEU A 1 304 ? -17.526 -34.964 31.407 1.00 95.88 304 LEU A N 1
ATOM 2391 C CA . LEU A 1 304 ? -18.468 -34.344 30.477 1.00 95.88 304 LEU A CA 1
ATOM 2392 C C . LEU A 1 304 ? -18.970 -35.355 29.439 1.00 95.88 304 LEU A C 1
ATOM 2394 O O . LEU A 1 304 ? -20.180 -35.523 29.287 1.00 95.88 304 LEU A O 1
ATOM 2398 N N . ALA A 1 305 ? -18.063 -36.073 28.769 1.00 96.62 305 ALA A N 1
ATOM 2399 C CA . ALA A 1 305 ? -18.456 -37.063 27.766 1.00 96.62 305 ALA A CA 1
ATOM 2400 C C . ALA A 1 305 ? -19.344 -38.165 28.357 1.00 96.62 305 ALA A C 1
ATOM 2402 O O . ALA A 1 305 ? -20.375 -38.498 27.775 1.00 96.62 305 ALA A O 1
ATOM 2403 N N . ALA A 1 306 ? -18.992 -38.700 29.530 1.00 97.12 306 ALA A N 1
ATOM 2404 C CA . ALA A 1 306 ? -19.768 -39.753 30.178 1.00 97.12 306 ALA A CA 1
ATOM 2405 C C . ALA A 1 306 ? -21.177 -39.268 30.533 1.00 97.12 306 ALA A C 1
ATOM 2407 O O . ALA A 1 306 ? -22.155 -39.979 30.307 1.00 97.12 306 ALA A O 1
ATOM 2408 N N . TRP A 1 307 ? -21.294 -38.041 31.042 1.00 97.44 307 TRP A N 1
ATOM 2409 C CA . TRP A 1 307 ? -22.580 -37.450 31.394 1.00 97.44 307 TRP A CA 1
ATOM 2410 C C . TRP A 1 307 ? -23.481 -37.228 30.173 1.00 97.44 307 TRP A C 1
ATOM 2412 O O . TRP A 1 307 ? -24.681 -37.515 30.244 1.00 97.44 307 TRP A O 1
ATOM 2422 N N . VAL A 1 308 ? -22.897 -36.746 29.070 1.00 96.62 308 VAL A N 1
ATOM 2423 C CA . VAL A 1 308 ? -23.581 -36.469 27.797 1.00 96.62 308 VAL A CA 1
ATOM 2424 C C . VAL A 1 308 ? -24.055 -37.770 27.139 1.00 96.62 308 VAL A C 1
ATOM 2426 O O . VAL A 1 308 ? -25.236 -37.914 26.823 1.00 96.62 308 VAL A O 1
ATOM 2429 N N . LEU A 1 309 ? -23.174 -38.767 27.024 1.00 97.38 309 LEU A N 1
ATOM 2430 C CA . LEU A 1 309 ? -23.487 -40.065 26.417 1.00 97.38 309 LEU A CA 1
ATOM 2431 C C . LEU A 1 309 ? -24.500 -40.879 27.235 1.00 97.38 309 LEU A C 1
ATOM 2433 O O . LEU A 1 309 ? -25.387 -41.517 26.666 1.00 97.38 309 LEU A O 1
ATOM 2437 N N . ALA A 1 310 ? -24.428 -40.830 28.570 1.00 96.31 310 ALA A N 1
ATOM 2438 C CA . ALA A 1 310 ? -25.397 -41.495 29.447 1.00 96.31 310 ALA A CA 1
ATOM 2439 C C . ALA A 1 310 ? -26.831 -40.957 29.288 1.00 96.31 310 ALA A C 1
ATOM 2441 O O . ALA A 1 310 ? -27.785 -41.624 29.688 1.00 96.31 310 ALA A O 1
ATOM 2442 N N . ARG A 1 311 ? -26.993 -39.770 28.692 1.00 95.62 311 ARG A N 1
ATOM 2443 C CA . ARG A 1 311 ? -28.284 -39.118 28.425 1.00 95.62 311 ARG A CA 1
ATOM 2444 C C . ARG A 1 311 ? -28.721 -39.211 26.963 1.00 95.62 311 ARG A C 1
ATOM 2446 O O . ARG A 1 311 ? -29.621 -38.489 26.552 1.00 95.62 311 ARG A O 1
ATOM 2453 N N . GLY A 1 312 ? -28.126 -40.124 26.196 1.00 94.44 312 GLY A N 1
ATOM 2454 C CA . GLY A 1 312 ? -28.601 -40.481 24.858 1.00 94.44 312 GLY A CA 1
ATOM 2455 C C . GLY A 1 312 ? -28.053 -39.624 23.719 1.00 94.44 312 GLY A C 1
ATOM 2456 O O . GLY A 1 312 ? -28.534 -39.765 22.598 1.00 94.44 312 GLY A O 1
ATOM 2457 N N . ALA A 1 313 ? -27.052 -38.775 23.971 1.00 96.56 313 ALA A N 1
ATOM 2458 C CA . ALA A 1 313 ? -26.354 -38.063 22.906 1.00 96.56 313 ALA A CA 1
ATOM 2459 C C . ALA A 1 313 ? -25.654 -39.042 21.948 1.00 96.56 313 ALA A C 1
ATOM 2461 O O . ALA A 1 313 ? -25.040 -40.021 22.379 1.00 96.56 313 ALA A O 1
ATOM 2462 N N . ASN A 1 314 ? -25.723 -38.762 20.650 1.00 96.75 314 ASN A N 1
ATOM 2463 C CA . ASN A 1 314 ? -25.176 -39.615 19.605 1.00 96.75 314 ASN A CA 1
ATOM 2464 C C . ASN A 1 314 ? -23.631 -39.569 19.586 1.00 96.75 314 ASN A C 1
ATOM 2466 O O . ASN A 1 314 ? -23.065 -38.538 19.212 1.00 96.75 314 ASN A O 1
ATOM 2470 N N . PRO A 1 315 ? -22.910 -40.671 19.887 1.00 96.31 315 PRO A N 1
ATOM 2471 C CA . PRO A 1 315 ? -21.446 -40.701 19.771 1.00 96.31 315 PRO A CA 1
ATOM 2472 C C . PRO A 1 315 ? -20.957 -40.641 18.315 1.00 96.31 315 PRO A C 1
ATOM 2474 O O . PRO A 1 315 ? -19.779 -40.398 18.068 1.00 96.31 315 PRO A O 1
ATOM 2477 N N . ASN A 1 316 ? -21.855 -40.864 17.352 1.00 95.56 316 ASN A N 1
ATOM 2478 C CA . ASN A 1 316 ? -21.607 -40.781 15.915 1.00 95.56 316 ASN A CA 1
ATOM 2479 C C . ASN A 1 316 ? -22.234 -39.519 15.300 1.00 95.56 316 ASN A C 1
ATOM 2481 O O . ASN A 1 316 ? -22.534 -39.510 14.105 1.00 95.56 316 ASN A O 1
ATOM 2485 N N . ALA A 1 317 ? -22.474 -38.477 16.106 1.00 94.62 317 ALA A N 1
ATOM 2486 C CA . ALA A 1 317 ? -23.016 -37.213 15.622 1.00 94.62 317 ALA A CA 1
ATOM 2487 C C . ALA A 1 317 ? -22.185 -36.685 14.443 1.00 94.62 317 ALA A C 1
ATOM 2489 O O . ALA A 1 317 ? -20.945 -36.748 14.445 1.00 94.62 317 ALA A O 1
ATOM 2490 N N . ALA A 1 318 ? -22.883 -36.185 13.420 1.00 92.50 318 ALA A N 1
ATOM 2491 C CA . ALA A 1 318 ? -22.260 -35.799 12.161 1.00 92.50 318 ALA A CA 1
ATOM 2492 C C . ALA A 1 318 ? -21.147 -34.757 12.388 1.00 92.50 318 ALA A C 1
ATOM 2494 O O . ALA A 1 318 ? -21.285 -33.881 13.249 1.00 92.50 318 ALA A O 1
ATOM 2495 N N . PRO A 1 319 ? -20.040 -34.823 11.627 1.00 90.69 319 PRO A N 1
ATOM 2496 C CA . PRO A 1 319 ? -18.955 -33.870 11.780 1.00 90.69 319 PRO A CA 1
ATOM 2497 C C . PRO A 1 319 ? -19.432 -32.427 11.529 1.00 90.69 319 PRO A C 1
ATOM 2499 O O . PRO A 1 319 ? -20.398 -32.211 10.785 1.00 90.69 319 PRO A O 1
ATOM 2502 N N . PRO A 1 320 ? -18.749 -31.422 12.110 1.00 90.94 320 PRO A N 1
ATOM 2503 C CA . PRO A 1 320 ? -19.105 -30.017 11.951 1.00 90.94 320 PRO A CA 1
ATOM 2504 C C . PRO A 1 320 ? -19.242 -29.617 10.479 1.00 90.94 320 PRO A C 1
ATOM 2506 O O . PRO A 1 320 ? -18.514 -30.109 9.613 1.00 90.94 320 PRO A O 1
ATOM 2509 N N . ARG A 1 321 ? -20.138 -28.675 10.174 1.00 91.75 321 ARG A N 1
ATOM 2510 C CA . ARG A 1 321 ? -20.343 -28.167 8.805 1.00 91.75 321 ARG A CA 1
ATOM 2511 C C . ARG A 1 321 ? -19.236 -27.192 8.385 1.00 91.75 321 ARG A C 1
ATOM 2513 O O . ARG A 1 321 ? -18.894 -27.142 7.203 1.00 91.75 321 ARG A O 1
ATOM 2520 N N . ASP A 1 322 ? -18.618 -26.485 9.333 1.00 87.44 322 ASP A N 1
ATOM 2521 C CA . ASP A 1 322 ? -17.511 -25.546 9.101 1.00 87.44 322 ASP A CA 1
ATOM 2522 C C . ASP A 1 322 ? -16.344 -26.229 8.376 1.00 87.44 322 ASP A C 1
ATOM 2524 O O . ASP A 1 322 ? -15.804 -27.235 8.837 1.00 87.44 322 ASP A O 1
ATOM 2528 N N . ARG A 1 323 ? -15.942 -25.676 7.227 1.00 83.62 323 ARG A N 1
ATOM 2529 C CA . ARG A 1 323 ? -14.861 -26.196 6.376 1.00 83.62 323 ARG A CA 1
ATOM 2530 C C . ARG A 1 323 ? -13.502 -26.247 7.081 1.00 83.62 323 ARG A C 1
ATOM 2532 O O . ARG A 1 323 ? -12.645 -26.991 6.626 1.00 83.62 323 ARG A O 1
ATOM 2539 N N . ARG A 1 324 ? -13.306 -25.466 8.146 1.00 80.19 324 ARG A N 1
ATOM 2540 C CA . ARG A 1 324 ? -12.056 -25.406 8.922 1.00 80.19 324 ARG A CA 1
ATOM 2541 C C . ARG A 1 324 ? -11.968 -26.480 10.009 1.00 80.19 324 ARG A C 1
ATOM 2543 O O . ARG A 1 324 ? -10.884 -26.717 10.527 1.00 80.19 324 ARG A O 1
ATOM 2550 N N . ALA A 1 325 ? -13.089 -27.098 10.380 1.00 81.25 325 ALA A N 1
ATOM 2551 C CA . ALA A 1 325 ? -13.142 -28.109 11.430 1.00 81.25 325 ALA A CA 1
ATOM 2552 C C . ALA A 1 325 ? -12.867 -29.521 10.885 1.00 81.25 325 ALA A C 1
ATOM 2554 O O . ALA A 1 325 ? -13.178 -29.817 9.726 1.00 81.25 325 ALA A O 1
ATOM 2555 N N . SER A 1 326 ? -12.324 -30.392 11.747 1.00 82.81 326 SER A N 1
ATOM 2556 C CA . SER A 1 326 ? -12.085 -31.808 11.434 1.00 82.81 326 SER A CA 1
ATOM 2557 C C . SER A 1 326 ? -13.367 -32.469 10.932 1.00 82.81 326 SER A C 1
ATOM 2559 O O . SER A 1 326 ? -14.444 -32.287 11.504 1.00 82.81 326 SER A O 1
ATOM 2561 N N . LYS A 1 327 ? -13.250 -33.235 9.844 1.00 89.38 327 LYS A N 1
ATOM 2562 C CA . LYS A 1 327 ? -14.357 -34.024 9.282 1.00 89.38 327 LYS A CA 1
ATOM 2563 C C . LYS A 1 327 ? -14.379 -35.463 9.789 1.00 89.38 327 LYS A C 1
ATOM 2565 O O . LYS A 1 327 ? -15.243 -36.230 9.374 1.00 89.38 327 LYS A O 1
ATOM 2570 N N . ARG A 1 328 ? -13.447 -35.813 10.676 1.00 87.94 328 ARG A N 1
ATOM 2571 C CA . ARG A 1 328 ? -13.338 -37.137 11.280 1.00 87.94 328 ARG A CA 1
ATOM 2572 C C . ARG A 1 328 ? -14.447 -37.367 12.305 1.00 87.94 328 ARG A C 1
ATOM 2574 O O . ARG A 1 328 ? -14.989 -36.435 12.921 1.00 87.94 328 ARG A O 1
ATOM 2581 N N . SER A 1 329 ? -14.786 -38.633 12.487 1.00 91.50 329 SER A N 1
ATOM 2582 C CA . SER A 1 329 ? -15.638 -39.079 13.583 1.00 91.50 329 SER A CA 1
ATOM 2583 C C . SER A 1 329 ? -14.979 -38.784 14.934 1.00 91.50 329 SER A C 1
ATOM 2585 O O . SER A 1 329 ? -13.759 -38.655 15.044 1.00 91.50 329 SER A O 1
ATOM 2587 N N . LEU A 1 330 ? -15.794 -38.685 15.987 1.00 92.75 330 LEU A N 1
ATOM 2588 C CA . LEU A 1 330 ? -15.299 -38.493 17.355 1.00 92.75 330 LEU A CA 1
ATOM 2589 C C . LEU A 1 330 ? -14.388 -39.656 17.795 1.00 92.75 330 LEU A C 1
ATOM 2591 O O . LEU A 1 330 ? -13.427 -39.432 18.525 1.00 92.75 330 LEU A O 1
ATOM 2595 N N . TYR A 1 331 ? -14.654 -40.871 17.300 1.00 92.81 331 TYR A N 1
ATOM 2596 C CA . TYR A 1 331 ? -13.821 -42.053 17.529 1.00 92.81 331 TYR A CA 1
ATOM 2597 C C . TYR A 1 331 ? -12.435 -41.933 16.877 1.00 92.81 331 TYR A C 1
ATOM 2599 O O . TYR A 1 331 ? -11.419 -42.129 17.536 1.00 92.81 331 TYR A O 1
ATOM 2607 N N . GLU A 1 332 ? -12.365 -41.576 15.591 1.00 89.06 332 GLU A N 1
ATOM 2608 C CA . GLU A 1 332 ? -11.075 -41.383 14.907 1.00 89.06 332 GLU A CA 1
ATOM 2609 C C . GLU A 1 332 ? -10.240 -40.296 15.590 1.00 89.06 332 GLU A C 1
ATOM 2611 O O . GLU A 1 332 ? -9.032 -40.451 15.762 1.00 89.06 332 GLU A O 1
ATOM 2616 N N . GLU A 1 333 ? -10.890 -39.211 16.015 1.00 88.81 333 GLU A N 1
ATOM 2617 C CA . GLU A 1 333 ? -10.250 -38.107 16.726 1.00 88.81 333 GLU A CA 1
ATOM 2618 C C . GLU A 1 333 ? -9.696 -38.558 18.095 1.00 88.81 333 GLU A C 1
ATOM 2620 O O . GLU A 1 333 ? -8.570 -38.202 18.446 1.00 88.81 333 GLU A O 1
ATOM 2625 N N . SER A 1 334 ? -10.433 -39.393 18.844 1.00 89.31 334 SER A N 1
ATOM 2626 C CA . SER A 1 334 ? -10.001 -39.907 20.153 1.00 89.31 334 SER A CA 1
ATOM 2627 C C . SER A 1 334 ? -8.824 -40.877 20.052 1.00 89.31 334 SER A C 1
ATOM 2629 O O . SER A 1 334 ? -7.892 -40.801 20.859 1.00 89.31 334 SER A O 1
ATOM 2631 N N . VAL A 1 335 ? -8.829 -41.753 19.042 1.00 85.62 335 VAL A N 1
ATOM 2632 C CA . VAL A 1 335 ? -7.712 -42.664 18.749 1.00 85.62 335 VAL A CA 1
ATOM 2633 C C . VAL A 1 335 ? -6.469 -41.868 18.358 1.00 85.62 335 VAL A C 1
ATOM 2635 O O . VAL A 1 335 ? -5.393 -42.112 18.902 1.00 85.62 335 VAL A O 1
ATOM 2638 N N . ARG A 1 336 ? -6.617 -40.878 17.469 1.00 78.81 336 ARG A N 1
ATOM 2639 C CA . ARG A 1 336 ? -5.517 -40.035 16.977 1.00 78.81 336 ARG A CA 1
ATOM 2640 C C . ARG A 1 336 ? -4.830 -39.239 18.087 1.00 78.81 336 ARG A C 1
ATOM 2642 O O . ARG A 1 336 ? -3.613 -39.110 18.090 1.00 78.81 336 ARG A O 1
ATOM 2649 N N . GLU A 1 337 ? -5.592 -38.722 19.047 1.00 76.50 337 GLU A N 1
ATOM 2650 C CA . GLU A 1 337 ? -5.040 -38.012 20.212 1.00 76.50 337 GLU A CA 1
ATOM 2651 C C . GLU A 1 337 ? -4.475 -38.958 21.295 1.00 76.50 337 GLU A C 1
ATOM 2653 O O . GLU A 1 337 ? -4.032 -38.494 22.355 1.00 76.50 337 GLU A O 1
ATOM 2658 N N . GLY A 1 338 ? -4.501 -40.279 21.059 1.00 77.56 338 GLY A N 1
ATOM 2659 C CA . GLY A 1 338 ? -4.039 -41.304 21.996 1.00 77.56 338 GLY A CA 1
ATOM 2660 C C . GLY A 1 338 ? -4.866 -41.360 23.281 1.00 77.56 338 GLY A C 1
ATOM 2661 O O . GLY A 1 338 ? -4.348 -41.722 24.337 1.00 77.56 338 GLY A O 1
ATOM 2662 N N . PHE A 1 339 ? -6.133 -40.941 23.232 1.00 86.62 339 PHE A N 1
ATOM 2663 C CA . PHE A 1 339 ? -6.971 -40.792 24.417 1.00 86.62 339 PHE A CA 1
ATOM 2664 C C . PHE A 1 339 ? -7.813 -42.050 24.668 1.00 86.62 339 PHE A C 1
ATOM 2666 O O . PHE A 1 339 ? -9.034 -42.050 24.515 1.00 86.62 339 PHE A O 1
ATOM 2673 N N . THR A 1 340 ? -7.140 -43.135 25.060 1.00 88.56 340 THR A N 1
ATOM 2674 C CA . THR A 1 340 ? -7.717 -44.486 25.188 1.00 88.56 340 THR A CA 1
ATOM 2675 C C . THR A 1 340 ? -8.997 -44.533 26.020 1.00 88.56 340 THR A C 1
ATOM 2677 O O . THR A 1 340 ? -9.977 -45.139 25.601 1.00 88.56 340 THR A O 1
ATOM 2680 N N . GLU A 1 341 ? -9.029 -43.844 27.162 1.00 93.44 341 GLU A N 1
ATOM 2681 C CA . GLU A 1 341 ? -10.202 -43.835 28.045 1.00 93.44 341 GLU A CA 1
ATOM 2682 C C . GLU A 1 341 ? -11.454 -43.263 27.358 1.00 93.44 341 GLU A C 1
ATOM 2684 O O . GLU A 1 341 ? -12.550 -43.810 27.496 1.00 93.44 341 GLU A O 1
ATOM 2689 N N . MET A 1 342 ? -11.290 -42.194 26.573 1.00 94.31 342 MET A N 1
ATOM 2690 C CA . MET A 1 342 ? -12.379 -41.593 25.806 1.00 94.31 342 MET A CA 1
ATOM 2691 C C . MET A 1 342 ? -12.800 -42.476 24.632 1.00 94.31 342 MET A C 1
ATOM 2693 O O . MET A 1 342 ? -13.991 -42.616 24.367 1.00 94.31 342 MET A O 1
ATOM 2697 N N . THR A 1 343 ? -11.839 -43.112 23.958 1.00 93.75 343 THR A N 1
ATOM 2698 C CA . THR A 1 343 ? -12.109 -44.087 22.893 1.00 93.75 343 THR A CA 1
ATOM 2699 C C . THR A 1 343 ? -12.986 -45.230 23.405 1.00 93.75 343 THR A C 1
ATOM 2701 O O . THR A 1 343 ? -14.019 -45.535 22.806 1.00 93.75 343 THR A O 1
ATOM 2704 N N . ASP A 1 344 ? -12.627 -45.818 24.547 1.00 94.19 344 ASP A N 1
ATOM 2705 C CA . ASP A 1 344 ? -13.397 -46.899 25.165 1.00 94.19 344 ASP A CA 1
ATOM 2706 C C . ASP A 1 344 ? -14.787 -46.430 25.598 1.00 94.19 344 ASP A C 1
ATOM 2708 O O . ASP A 1 344 ? -15.773 -47.157 25.454 1.00 94.19 344 ASP A O 1
ATOM 2712 N N . LEU A 1 345 ? -14.888 -45.206 26.123 1.00 96.81 345 LEU A N 1
ATOM 2713 C CA . LEU A 1 345 ? -16.164 -44.613 26.497 1.00 96.81 345 LEU A CA 1
ATOM 2714 C C . LEU A 1 345 ? -17.083 -44.437 25.281 1.00 96.81 345 LEU A C 1
ATOM 2716 O O . LEU A 1 345 ? -18.237 -44.858 25.333 1.00 96.81 345 LEU A O 1
ATOM 2720 N N . LEU A 1 346 ? -16.575 -43.881 24.182 1.00 96.19 346 LEU A N 1
ATOM 2721 C CA . LEU A 1 346 ? -17.325 -43.720 22.936 1.00 96.19 346 LEU A CA 1
ATOM 2722 C C . LEU A 1 346 ? -17.811 -45.079 22.401 1.00 96.19 346 LEU A C 1
ATOM 2724 O O . LEU A 1 346 ? -18.988 -45.217 22.063 1.00 96.19 346 LEU A O 1
ATOM 2728 N N . LEU A 1 347 ? -16.954 -46.108 22.400 1.00 95.44 347 LEU A N 1
ATOM 2729 C CA . LEU A 1 347 ? -17.319 -47.468 21.977 1.00 95.44 347 LEU A CA 1
ATOM 2730 C C . LEU A 1 347 ? -18.441 -48.073 22.821 1.00 95.44 347 LEU A C 1
ATOM 2732 O O . LEU A 1 347 ? -19.392 -48.625 22.268 1.00 95.44 347 LEU A O 1
ATOM 2736 N N . ARG A 1 348 ? -18.369 -47.943 24.154 1.00 96.12 348 ARG A N 1
ATOM 2737 C CA . ARG A 1 348 ? -19.413 -48.451 25.064 1.00 96.12 348 ARG A CA 1
ATOM 2738 C C . ARG A 1 348 ? -20.788 -47.850 24.783 1.00 96.12 348 ARG A C 1
ATOM 2740 O O . ARG A 1 348 ? -21.793 -48.505 25.044 1.00 96.12 348 ARG A O 1
ATOM 2747 N N . HIS A 1 349 ? -20.829 -46.635 24.247 1.00 96.75 349 HIS A N 1
ATOM 2748 C CA . HIS A 1 349 ? -22.063 -45.945 23.884 1.00 96.75 349 HIS A CA 1
ATOM 2749 C C . HIS A 1 349 ? -22.443 -46.096 22.402 1.00 96.75 349 HIS A C 1
ATOM 2751 O O . HIS A 1 349 ? -23.416 -45.490 21.963 1.00 96.75 349 HIS A O 1
ATOM 2757 N N . GLY A 1 350 ? -21.739 -46.944 21.642 1.00 95.00 350 GLY A N 1
ATOM 2758 C CA . GLY A 1 350 ? -22.096 -47.298 20.267 1.00 95.00 350 GLY A CA 1
ATOM 2759 C C . GLY A 1 350 ? -21.367 -46.503 19.183 1.00 95.00 350 GLY A C 1
ATOM 2760 O O . GLY A 1 350 ? -21.871 -46.418 18.062 1.00 95.00 350 GLY A O 1
ATOM 2761 N N . ALA A 1 351 ? -20.205 -45.911 19.479 1.00 94.69 351 ALA A N 1
ATOM 2762 C CA . ALA A 1 351 ? -19.358 -45.328 18.441 1.00 94.69 351 ALA A CA 1
ATOM 2763 C C . ALA A 1 351 ? -18.912 -46.389 17.426 1.00 94.69 351 ALA A C 1
ATOM 2765 O O . ALA A 1 351 ? -18.551 -47.506 17.801 1.00 94.69 351 ALA A O 1
ATOM 2766 N N . ILE A 1 352 ? -18.925 -46.034 16.143 1.00 93.25 352 ILE A N 1
ATOM 2767 C CA . ILE A 1 352 ? -18.498 -46.917 15.057 1.00 93.25 352 ILE A CA 1
ATOM 2768 C C . ILE A 1 352 ? -16.964 -46.874 14.980 1.00 93.25 352 ILE A C 1
ATOM 2770 O O . ILE A 1 352 ? -16.412 -45.803 14.715 1.00 93.25 352 ILE A O 1
ATOM 2774 N N . PRO A 1 353 ? -16.259 -48.005 15.188 1.00 87.56 353 PRO A N 1
ATOM 2775 C CA . PRO A 1 353 ? -14.813 -48.038 15.047 1.00 87.56 353 PRO A CA 1
ATOM 2776 C C . PRO A 1 353 ? -14.402 -47.749 13.602 1.00 87.56 353 PRO A C 1
ATOM 2778 O O . PRO A 1 353 ? -14.921 -48.360 12.667 1.00 87.56 353 PRO A O 1
ATOM 2781 N N . ALA A 1 354 ? -13.423 -46.871 13.427 1.00 80.06 354 ALA A N 1
ATOM 2782 C CA . ALA A 1 354 ? -12.769 -46.617 12.152 1.00 80.06 354 ALA A CA 1
ATOM 2783 C C . ALA A 1 354 ? -11.254 -46.546 12.365 1.00 80.06 354 ALA A C 1
ATOM 2785 O O . ALA A 1 354 ? -10.784 -45.985 13.354 1.00 80.06 354 ALA A O 1
ATOM 2786 N N . VAL A 1 355 ? -10.488 -47.153 11.456 1.00 70.44 355 VAL A N 1
ATOM 2787 C CA . VAL A 1 355 ? -9.024 -47.055 11.477 1.00 70.44 355 VAL A CA 1
ATOM 2788 C C . VAL A 1 355 ? -8.660 -45.656 10.979 1.00 70.44 355 VAL A C 1
ATOM 2790 O O . VAL A 1 355 ? -8.998 -45.350 9.833 1.00 70.44 355 VAL A O 1
ATOM 2793 N N . PRO A 1 356 ? -7.992 -44.807 11.785 1.00 67.81 356 PRO A N 1
ATOM 2794 C CA . PRO A 1 356 ? -7.591 -43.489 11.321 1.00 67.81 356 PRO A CA 1
ATOM 2795 C C . PRO A 1 356 ? -6.607 -43.659 10.165 1.00 67.81 356 PRO A C 1
ATOM 2797 O O . PRO A 1 356 ? -5.509 -44.184 10.347 1.00 67.81 356 PRO A O 1
ATOM 2800 N N . ILE A 1 357 ? -7.004 -43.236 8.969 1.00 73.81 357 ILE A N 1
ATOM 2801 C CA . ILE A 1 357 ? -6.074 -43.123 7.848 1.00 73.81 357 ILE A CA 1
ATOM 2802 C C . ILE A 1 357 ? -5.289 -41.835 8.091 1.00 73.81 357 ILE A C 1
ATOM 2804 O O . ILE A 1 357 ? -5.842 -40.738 7.974 1.00 73.81 357 ILE A O 1
ATOM 2808 N N . LEU A 1 358 ? -4.034 -41.993 8.512 1.00 77.56 358 LEU A N 1
ATOM 2809 C CA . LEU A 1 358 ? -3.085 -40.893 8.626 1.00 77.56 358 LEU A CA 1
ATOM 2810 C C . LEU A 1 358 ? -2.558 -40.573 7.232 1.00 77.56 358 LEU A C 1
ATOM 2812 O O . LEU A 1 358 ? -2.207 -41.486 6.481 1.00 77.56 358 LEU A O 1
ATOM 2816 N N . ASP A 1 359 ? -2.505 -39.291 6.891 1.00 85.88 359 ASP A N 1
ATOM 2817 C CA . ASP A 1 359 ? -1.699 -38.871 5.749 1.00 85.88 359 ASP A CA 1
ATOM 2818 C C . ASP A 1 359 ? -0.193 -38.962 6.076 1.00 85.88 359 ASP A C 1
ATOM 2820 O O . ASP A 1 359 ? 0.201 -39.163 7.229 1.00 85.88 359 ASP A O 1
ATOM 2824 N N . ASP A 1 360 ? 0.666 -38.830 5.062 1.00 89.25 360 ASP A N 1
ATOM 2825 C CA . ASP A 1 360 ? 2.118 -39.003 5.223 1.00 89.25 360 ASP A CA 1
ATOM 2826 C C . ASP A 1 360 ? 2.722 -38.033 6.253 1.00 89.25 360 ASP A C 1
ATOM 2828 O O . ASP A 1 360 ? 3.658 -38.378 6.980 1.00 89.25 360 ASP A O 1
ATOM 2832 N N . ARG A 1 361 ? 2.158 -36.823 6.369 1.00 90.06 361 ARG A N 1
ATOM 2833 C CA . ARG A 1 361 ? 2.600 -35.811 7.334 1.00 90.06 361 ARG A CA 1
ATOM 2834 C C . ARG A 1 361 ? 2.172 -36.178 8.748 1.00 90.06 361 ARG A C 1
ATOM 2836 O O . ARG A 1 361 ? 2.955 -36.041 9.687 1.00 90.06 361 ARG A O 1
ATOM 2843 N N . GLU A 1 362 ? 0.938 -36.628 8.916 1.00 86.88 362 GLU A N 1
ATOM 2844 C CA . GLU A 1 362 ? 0.420 -37.099 10.195 1.00 86.88 362 GLU A CA 1
ATOM 2845 C C . GLU A 1 362 ? 1.174 -38.346 10.678 1.00 86.88 362 GLU A C 1
ATOM 2847 O O . GLU A 1 362 ? 1.503 -38.429 11.862 1.00 86.88 362 GLU A O 1
ATOM 2852 N N . ALA A 1 363 ? 1.521 -39.266 9.773 1.00 89.69 363 ALA A N 1
ATOM 2853 C CA . ALA A 1 363 ? 2.341 -40.438 10.075 1.00 89.69 363 ALA A CA 1
ATOM 2854 C C . ALA A 1 363 ? 3.767 -40.056 10.518 1.00 89.69 363 ALA A C 1
ATOM 2856 O O . ALA A 1 363 ? 4.281 -40.611 11.493 1.00 89.69 363 ALA A O 1
ATOM 2857 N N . PHE A 1 364 ? 4.378 -39.053 9.876 1.00 94.19 364 PHE A N 1
ATOM 2858 C CA . PHE A 1 364 ? 5.656 -38.487 10.318 1.00 94.19 364 PHE A CA 1
ATOM 2859 C C . PHE A 1 364 ? 5.573 -37.905 11.736 1.00 94.19 364 PHE A C 1
ATOM 2861 O O . PHE A 1 364 ? 6.403 -38.230 12.588 1.00 94.19 364 PHE A O 1
ATOM 2868 N N . ILE A 1 365 ? 4.558 -37.078 12.018 1.00 92.50 365 ILE A N 1
ATOM 2869 C CA . ILE A 1 365 ? 4.366 -36.490 13.352 1.00 92.50 365 ILE A CA 1
ATOM 2870 C C . ILE A 1 365 ? 4.174 -37.598 14.395 1.00 92.50 365 ILE A C 1
ATOM 2872 O O . ILE A 1 365 ? 4.812 -37.559 15.446 1.00 92.50 365 ILE A O 1
ATOM 2876 N N . ASP A 1 366 ? 3.347 -38.605 14.113 1.00 87.94 366 ASP A N 1
ATOM 2877 C CA . ASP A 1 366 ? 3.151 -39.755 15.001 1.00 87.94 366 ASP A CA 1
ATOM 2878 C C . ASP A 1 366 ? 4.469 -40.500 15.294 1.00 87.94 366 ASP A C 1
ATOM 2880 O O . ASP A 1 366 ? 4.795 -40.748 16.460 1.00 87.94 366 ASP A O 1
ATOM 2884 N N . ALA A 1 367 ? 5.279 -40.777 14.266 1.00 92.12 367 ALA A N 1
ATOM 2885 C CA . ALA A 1 367 ? 6.596 -41.392 14.429 1.00 92.12 367 ALA A CA 1
ATOM 2886 C C . ALA A 1 367 ? 7.512 -40.565 15.348 1.00 92.12 367 ALA A C 1
ATOM 2888 O O . ALA A 1 367 ? 8.122 -41.118 16.269 1.00 92.12 367 ALA A O 1
ATOM 2889 N N . CYS A 1 368 ? 7.548 -39.239 15.175 1.00 94.50 368 CYS A N 1
ATOM 2890 C CA . CYS A 1 368 ? 8.289 -38.343 16.065 1.00 94.50 368 CYS A CA 1
ATOM 2891 C C . CYS A 1 368 ? 7.778 -38.409 17.512 1.00 94.50 368 CYS A C 1
ATOM 2893 O O . CYS A 1 368 ? 8.577 -38.464 18.445 1.00 94.50 368 CYS A O 1
ATOM 2895 N N . PHE A 1 369 ? 6.461 -38.449 17.730 1.00 90.94 369 PHE A N 1
ATOM 2896 C CA . PHE A 1 369 ? 5.869 -38.503 19.073 1.00 90.94 369 PHE A CA 1
ATOM 2897 C C . PHE A 1 369 ? 6.097 -39.833 19.801 1.00 90.94 369 PHE A C 1
ATOM 2899 O O . PHE A 1 369 ? 6.206 -39.841 21.036 1.00 90.94 369 PHE A O 1
ATOM 2906 N N . ARG A 1 370 ? 6.216 -40.930 19.042 1.00 90.12 370 ARG A N 1
ATOM 2907 C CA . ARG A 1 370 ? 6.662 -42.250 19.517 1.00 90.12 370 ARG A CA 1
ATOM 2908 C C . ARG A 1 370 ? 8.177 -42.353 19.708 1.00 90.12 370 ARG A C 1
ATOM 2910 O O . ARG A 1 370 ? 8.642 -43.374 20.206 1.00 90.12 370 ARG A O 1
ATOM 2917 N N . LEU A 1 371 ? 8.930 -41.311 19.340 1.00 93.44 371 LEU A N 1
ATOM 2918 C CA . LEU A 1 371 ? 10.396 -41.290 19.300 1.00 93.44 371 LEU A CA 1
ATOM 2919 C C . LEU A 1 371 ? 10.989 -42.386 18.394 1.00 93.44 371 LEU A C 1
ATOM 2921 O O . LEU A 1 371 ? 12.115 -42.842 18.590 1.00 93.44 371 LEU A O 1
ATOM 2925 N N . ASP A 1 372 ? 10.229 -42.805 17.382 1.00 94.88 372 ASP A N 1
ATOM 2926 C CA . ASP A 1 372 ? 10.648 -43.789 16.392 1.00 94.88 372 ASP A CA 1
ATOM 2927 C C . ASP A 1 372 ? 11.459 -43.092 15.296 1.00 94.88 372 ASP A C 1
ATOM 2929 O O . ASP A 1 372 ? 10.944 -42.699 14.246 1.00 94.88 372 ASP A O 1
ATOM 2933 N N . ARG A 1 373 ? 12.752 -42.898 15.576 1.00 95.75 373 ARG A N 1
ATOM 2934 C CA . ARG A 1 373 ? 13.683 -42.226 14.661 1.00 95.75 373 ARG A CA 1
ATOM 2935 C C . ARG A 1 373 ? 13.707 -42.880 13.283 1.00 95.75 373 ARG A C 1
ATOM 2937 O O . ARG A 1 373 ? 13.712 -42.167 12.288 1.00 95.75 373 ARG A O 1
ATOM 2944 N N . ALA A 1 374 ? 13.715 -44.210 13.215 1.00 93.81 374 ALA A N 1
ATOM 2945 C CA . ALA A 1 374 ? 13.829 -44.921 11.946 1.00 93.81 374 ALA A CA 1
ATOM 2946 C C . ALA A 1 374 ? 12.601 -44.682 11.054 1.00 93.81 374 ALA A C 1
ATOM 2948 O O . ALA A 1 374 ? 12.757 -44.448 9.854 1.00 93.81 374 ALA A O 1
ATOM 2949 N N . ALA A 1 375 ? 11.397 -44.692 11.637 1.00 93.19 375 ALA A N 1
ATOM 2950 C CA . ALA A 1 375 ? 10.175 -44.350 10.915 1.00 93.19 375 ALA A CA 1
ATOM 2951 C C . ALA A 1 375 ? 10.141 -42.864 10.522 1.00 93.19 375 ALA A C 1
ATOM 2953 O O . ALA A 1 375 ? 9.820 -42.546 9.378 1.00 93.19 375 ALA A O 1
ATOM 2954 N N . ALA A 1 376 ? 10.534 -41.954 11.419 1.00 95.12 376 ALA A N 1
ATOM 2955 C CA . ALA A 1 376 ? 10.596 -40.524 11.114 1.00 95.12 376 ALA A CA 1
ATOM 2956 C C . ALA A 1 376 ? 11.582 -40.221 9.966 1.00 95.12 376 ALA A C 1
ATOM 2958 O O . ALA A 1 376 ? 11.234 -39.513 9.026 1.00 95.12 376 ALA A O 1
ATOM 2959 N N . GLU A 1 377 ? 12.781 -40.813 9.984 1.00 95.88 377 GLU A N 1
ATOM 2960 C CA . GLU A 1 377 ? 13.773 -40.699 8.905 1.00 95.88 377 GLU A CA 1
ATOM 2961 C C . GLU A 1 377 ? 13.286 -41.322 7.594 1.00 95.88 377 GLU A C 1
ATOM 2963 O O . GLU A 1 377 ? 13.611 -40.815 6.522 1.00 95.88 377 GLU A O 1
ATOM 2968 N N . ALA A 1 378 ? 12.510 -42.410 7.653 1.00 95.06 378 ALA A N 1
ATOM 2969 C CA . ALA A 1 378 ? 11.893 -42.988 6.464 1.00 95.06 378 ALA A CA 1
ATOM 2970 C C . ALA A 1 378 ? 10.915 -42.008 5.813 1.00 95.06 378 ALA A C 1
ATOM 2972 O O . ALA A 1 378 ? 11.058 -41.733 4.626 1.00 95.06 378 ALA A O 1
ATOM 2973 N N . HIS A 1 379 ? 10.018 -41.408 6.598 1.00 94.88 379 HIS A N 1
ATOM 2974 C CA . HIS A 1 379 ? 9.109 -40.385 6.089 1.00 94.88 379 HIS A CA 1
ATOM 2975 C C . HIS A 1 379 ? 9.854 -39.163 5.537 1.00 94.88 379 HIS A C 1
ATOM 2977 O O . HIS A 1 379 ? 9.468 -38.647 4.497 1.00 94.88 379 HIS A O 1
ATOM 2983 N N . LEU A 1 380 ? 10.951 -38.725 6.165 1.00 95.94 380 LEU A N 1
ATOM 2984 C CA . LEU A 1 380 ? 11.747 -37.593 5.669 1.00 95.94 380 LEU A CA 1
ATOM 2985 C C . LEU A 1 380 ? 12.512 -37.881 4.372 1.00 95.94 380 LEU A C 1
ATOM 2987 O O . LEU A 1 380 ? 12.810 -36.944 3.633 1.00 95.94 380 LEU A O 1
ATOM 2991 N N . ARG A 1 381 ? 12.845 -39.146 4.079 1.00 94.25 381 ARG A N 1
ATOM 2992 C CA . ARG A 1 381 ? 13.440 -39.512 2.782 1.00 94.25 381 ARG A CA 1
ATOM 2993 C C . ARG A 1 381 ? 12.457 -39.299 1.638 1.00 94.25 381 ARG A C 1
ATOM 2995 O O . ARG A 1 381 ? 12.870 -38.824 0.583 1.00 94.25 381 ARG A O 1
ATOM 3002 N N . ASP A 1 382 ? 11.194 -39.637 1.867 1.00 93.25 382 ASP A N 1
ATOM 3003 C CA . ASP A 1 382 ? 10.136 -39.508 0.866 1.00 93.25 382 ASP A CA 1
ATOM 3004 C C . ASP A 1 382 ? 9.561 -38.077 0.830 1.00 93.25 382 ASP A C 1
ATOM 3006 O O . ASP A 1 382 ? 9.197 -37.586 -0.237 1.00 93.25 382 ASP A O 1
ATOM 3010 N N . HIS A 1 383 ? 9.562 -37.385 1.978 1.00 94.12 383 HIS A N 1
ATOM 3011 C CA . HIS A 1 383 ? 8.976 -36.056 2.182 1.00 94.12 383 HIS A CA 1
ATOM 3012 C C . HIS A 1 383 ? 9.918 -35.092 2.932 1.00 94.12 383 HIS A C 1
ATOM 3014 O O . HIS A 1 383 ? 9.663 -34.716 4.087 1.00 94.12 383 HIS A O 1
ATOM 3020 N N . PRO A 1 384 ? 11.022 -34.645 2.306 1.00 93.38 384 PRO A N 1
ATOM 3021 C CA . PRO A 1 384 ? 11.975 -33.734 2.942 1.00 93.38 384 PRO A CA 1
ATOM 3022 C C . PRO A 1 384 ? 11.361 -32.370 3.302 1.00 93.38 384 PRO A C 1
ATOM 3024 O O . PRO A 1 384 ? 11.848 -31.680 4.200 1.00 93.38 384 PRO A O 1
ATOM 3027 N N . GLU A 1 385 ? 10.267 -31.969 2.647 1.00 93.88 385 GLU A N 1
ATOM 3028 C CA . GLU A 1 385 ? 9.535 -30.733 2.927 1.00 93.88 385 GLU A CA 1
ATOM 3029 C C . GLU A 1 385 ? 8.926 -30.680 4.335 1.00 93.88 385 GLU A C 1
ATOM 3031 O O . GLU A 1 385 ? 8.617 -29.591 4.824 1.00 93.88 385 GLU A O 1
ATOM 3036 N N . PHE A 1 386 ? 8.775 -31.816 5.027 1.00 94.62 386 PHE A N 1
ATOM 3037 C CA . PHE A 1 386 ? 8.263 -31.833 6.400 1.00 94.62 386 PHE A CA 1
ATOM 3038 C C . PHE A 1 386 ? 9.200 -31.134 7.385 1.00 94.62 386 PHE A C 1
ATOM 3040 O O . PHE A 1 386 ? 8.714 -30.572 8.365 1.00 94.62 386 PHE A O 1
ATOM 3047 N N . LEU A 1 387 ? 10.505 -31.052 7.089 1.00 92.88 387 LEU A N 1
ATOM 3048 C CA . LEU A 1 387 ? 11.456 -30.248 7.868 1.00 92.88 387 LEU A CA 1
ATOM 3049 C C . LEU A 1 387 ? 11.174 -28.742 7.797 1.00 92.88 387 LEU A C 1
ATOM 3051 O O . LEU A 1 387 ? 11.654 -27.998 8.643 1.00 92.88 387 LEU A O 1
ATOM 3055 N N . GLN A 1 388 ? 10.397 -28.287 6.812 1.00 90.81 388 GLN A N 1
ATOM 3056 C CA . GLN A 1 388 ? 9.967 -26.893 6.668 1.00 90.81 388 GLN A CA 1
ATOM 3057 C C . GLN A 1 388 ? 8.543 -26.660 7.200 1.00 90.81 388 GLN A C 1
ATOM 3059 O O . GLN A 1 388 ? 8.005 -25.562 7.066 1.00 90.81 388 GLN A O 1
ATOM 3064 N N . SER A 1 389 ? 7.920 -27.674 7.815 1.00 92.44 389 SER A N 1
ATOM 3065 C CA . SER A 1 389 ? 6.611 -27.548 8.457 1.00 92.44 389 SER A CA 1
ATOM 3066 C C . SER A 1 389 ? 6.720 -27.272 9.955 1.00 92.44 389 SER A C 1
ATOM 3068 O O . SER A 1 389 ? 7.423 -27.972 10.680 1.00 92.44 389 SER A O 1
ATOM 3070 N N . THR A 1 390 ? 5.939 -26.310 10.447 1.00 94.62 390 THR A N 1
ATOM 3071 C CA . THR A 1 390 ? 5.838 -25.987 11.877 1.00 94.62 390 THR A CA 1
ATOM 3072 C C . THR A 1 390 ? 5.038 -27.008 12.689 1.00 94.62 390 THR A C 1
ATOM 3074 O O . THR A 1 390 ? 5.141 -27.027 13.918 1.00 94.62 390 THR A O 1
ATOM 3077 N N . ASP A 1 391 ? 4.247 -27.865 12.036 1.00 91.75 391 ASP A N 1
ATOM 3078 C CA . ASP A 1 391 ? 3.216 -28.684 12.687 1.00 91.75 391 ASP A CA 1
ATOM 3079 C C . ASP A 1 391 ? 3.771 -29.565 13.816 1.00 91.75 391 ASP A C 1
ATOM 3081 O O . ASP A 1 391 ? 3.210 -29.591 14.916 1.00 91.75 391 ASP A O 1
ATOM 3085 N N . ALA A 1 392 ? 4.893 -30.252 13.571 1.00 93.69 392 ALA A N 1
ATOM 3086 C CA . ALA A 1 392 ? 5.507 -31.169 14.531 1.00 93.69 392 ALA A CA 1
ATOM 3087 C C . ALA A 1 392 ? 6.055 -30.429 15.765 1.00 93.69 392 ALA A C 1
ATOM 3089 O O . ALA A 1 392 ? 5.764 -30.812 16.902 1.00 93.69 392 ALA A O 1
ATOM 3090 N N . MET A 1 393 ? 6.780 -29.324 15.551 1.00 95.81 393 MET A N 1
ATOM 3091 C CA . MET A 1 393 ? 7.337 -28.496 16.629 1.00 95.81 393 MET A CA 1
ATOM 3092 C C . MET A 1 393 ? 6.233 -27.851 17.464 1.00 95.81 393 MET A C 1
ATOM 3094 O O . MET A 1 393 ? 6.272 -27.893 18.694 1.00 95.81 393 MET A O 1
ATOM 3098 N N . PHE A 1 394 ? 5.197 -27.306 16.820 1.00 95.25 394 PHE A N 1
ATOM 3099 C CA . PHE A 1 394 ? 4.076 -26.674 17.519 1.00 95.25 394 PHE A CA 1
ATOM 3100 C C . PHE A 1 394 ? 3.251 -27.701 18.296 1.00 95.25 394 PHE A C 1
ATOM 3102 O O . PHE A 1 394 ? 2.761 -27.417 19.391 1.00 95.25 394 PHE A O 1
ATOM 3109 N N . ALA A 1 395 ? 3.081 -28.907 17.752 1.00 90.25 395 ALA A N 1
ATOM 3110 C CA . ALA A 1 395 ? 2.449 -30.014 18.455 1.00 90.25 395 ALA A CA 1
ATOM 3111 C C . ALA A 1 395 ? 3.253 -30.430 19.698 1.00 90.25 395 ALA A C 1
ATOM 3113 O O . ALA A 1 395 ? 2.661 -30.650 20.757 1.00 90.25 395 ALA A O 1
ATOM 3114 N N . ALA A 1 396 ? 4.582 -30.531 19.591 1.00 94.31 396 ALA A N 1
ATOM 3115 C CA . ALA A 1 396 ? 5.459 -30.915 20.698 1.00 94.31 396 ALA A CA 1
ATOM 3116 C C . ALA A 1 396 ? 5.502 -29.843 21.798 1.00 94.31 396 ALA A C 1
ATOM 3118 O O . ALA A 1 396 ? 5.389 -30.172 22.980 1.00 94.31 396 ALA A O 1
ATOM 3119 N N . ALA A 1 397 ? 5.552 -28.563 21.415 1.00 95.38 397 ALA A N 1
ATOM 3120 C CA . ALA A 1 397 ? 5.476 -27.431 22.335 1.00 95.38 397 ALA A CA 1
ATOM 3121 C C . ALA A 1 397 ? 4.158 -27.398 23.117 1.00 95.38 397 ALA A C 1
ATOM 3123 O O . ALA A 1 397 ? 4.171 -27.262 24.336 1.00 95.38 397 ALA A O 1
ATOM 3124 N N . ARG A 1 398 ? 3.015 -27.604 22.448 1.00 90.81 398 ARG A N 1
ATOM 3125 C CA 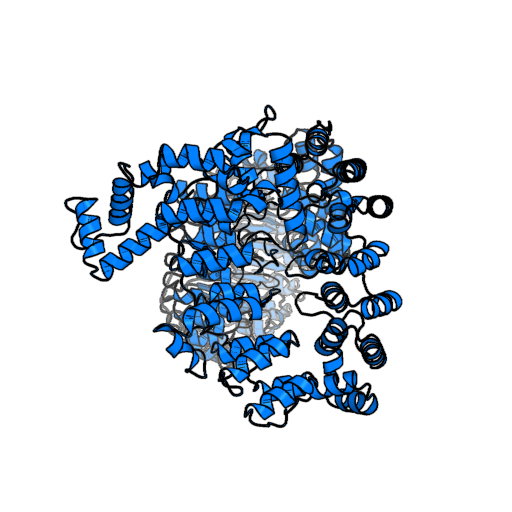. ARG A 1 398 ? 1.698 -27.647 23.112 1.00 90.81 398 ARG A CA 1
ATOM 3126 C C . ARG A 1 398 ? 1.547 -28.784 24.127 1.00 90.81 398 ARG A C 1
ATOM 3128 O O . ARG A 1 398 ? 0.679 -28.706 24.989 1.00 90.81 398 ARG A O 1
ATOM 3135 N N . ARG A 1 399 ? 2.362 -29.838 24.022 1.00 86.69 399 ARG A N 1
ATOM 3136 C CA . ARG A 1 399 ? 2.328 -31.026 24.893 1.00 86.69 399 ARG A CA 1
ATOM 3137 C C . ARG A 1 399 ? 3.507 -31.091 25.876 1.00 86.69 399 ARG A C 1
ATOM 3139 O O . ARG A 1 399 ? 3.671 -32.116 26.529 1.00 86.69 399 ARG A O 1
ATOM 3146 N N . ASP A 1 400 ? 4.323 -30.035 25.952 1.00 94.81 400 ASP A N 1
ATOM 3147 C CA . ASP A 1 400 ? 5.564 -29.959 26.741 1.00 94.81 400 ASP A CA 1
ATOM 3148 C C . ASP A 1 400 ? 6.461 -31.206 26.593 1.00 94.81 400 ASP A C 1
ATOM 3150 O O . ASP A 1 400 ? 6.898 -31.821 27.569 1.00 94.81 400 ASP A O 1
ATOM 3154 N N . ARG A 1 401 ? 6.704 -31.608 25.336 1.00 95.44 401 ARG A N 1
ATOM 3155 C CA . ARG A 1 401 ? 7.530 -32.768 24.958 1.00 95.44 401 ARG A CA 1
ATOM 3156 C C . ARG A 1 401 ? 8.922 -32.337 24.470 1.00 95.44 401 ARG A C 1
ATOM 3158 O O . ARG A 1 401 ? 9.144 -32.273 23.259 1.00 95.44 401 ARG A O 1
ATOM 3165 N N . PRO A 1 402 ? 9.875 -32.028 25.374 1.00 96.94 402 PRO A N 1
ATOM 3166 C CA . PRO A 1 402 ? 11.226 -31.613 24.986 1.00 96.94 402 PRO A CA 1
ATOM 3167 C C . PRO A 1 402 ? 11.999 -32.716 24.258 1.00 96.94 402 PRO A C 1
ATOM 3169 O O . PRO A 1 402 ? 12.794 -32.419 23.385 1.00 96.94 402 PRO A O 1
ATOM 3172 N N . ASP A 1 403 ? 11.735 -33.983 24.569 1.00 97.00 403 ASP A N 1
ATOM 3173 C CA . ASP A 1 403 ? 12.304 -35.155 23.899 1.00 97.00 403 ASP A CA 1
ATOM 3174 C C . ASP A 1 403 ? 11.943 -35.223 22.407 1.00 97.00 403 ASP A C 1
ATOM 3176 O O . ASP A 1 403 ? 12.783 -35.566 21.580 1.00 97.00 403 ASP A O 1
ATOM 3180 N N . VAL A 1 404 ? 10.711 -34.846 22.050 1.00 97.19 404 VAL A N 1
ATOM 3181 C CA . VAL A 1 404 ? 10.278 -34.766 20.647 1.00 97.19 404 VAL A CA 1
ATOM 3182 C C . VAL A 1 404 ? 10.908 -33.558 19.952 1.00 97.19 404 VAL A C 1
ATOM 3184 O O . VAL A 1 404 ? 11.343 -33.687 18.813 1.00 97.19 404 VAL A O 1
ATOM 3187 N N . ILE A 1 405 ? 11.005 -32.405 20.629 1.00 97.94 405 ILE A N 1
ATOM 3188 C CA . ILE A 1 405 ? 11.721 -31.226 20.103 1.00 97.94 405 ILE A CA 1
ATOM 3189 C C . ILE A 1 405 ? 13.181 -31.578 19.810 1.00 97.94 405 ILE A C 1
ATOM 3191 O O . ILE A 1 405 ? 13.683 -31.262 18.738 1.00 97.94 405 ILE A O 1
ATOM 3195 N N . GLU A 1 406 ? 13.840 -32.274 20.733 1.00 97.56 406 GLU A N 1
ATOM 3196 C CA . GLU A 1 406 ? 15.220 -32.724 20.573 1.00 97.56 406 GLU A CA 1
ATOM 3197 C C . GLU A 1 406 ? 15.395 -33.628 19.354 1.00 97.56 406 GLU A C 1
ATOM 3199 O O . GLU A 1 406 ? 16.224 -33.346 18.489 1.00 97.56 406 GLU A O 1
ATOM 3204 N N . LEU A 1 407 ? 14.543 -34.650 19.223 1.00 97.50 407 LEU A N 1
ATOM 3205 C CA . LEU A 1 407 ? 14.536 -35.516 18.048 1.00 97.50 407 LEU A CA 1
ATOM 3206 C C . LEU A 1 407 ? 14.329 -34.716 16.753 1.00 97.50 407 LEU A C 1
ATOM 3208 O O . LEU A 1 407 ? 15.055 -34.931 15.788 1.00 97.50 407 LEU A O 1
ATOM 3212 N N . LEU A 1 408 ? 13.369 -33.787 16.715 1.00 97.44 408 LEU A N 1
ATOM 3213 C CA . LEU A 1 408 ? 13.085 -32.971 15.528 1.00 97.44 408 LEU A CA 1
ATOM 3214 C C . LEU A 1 408 ? 14.282 -32.092 15.128 1.00 97.44 408 LEU A C 1
ATOM 3216 O O . LEU A 1 408 ? 14.612 -32.021 13.943 1.00 97.44 408 LEU A O 1
ATOM 3220 N N . LEU A 1 409 ? 14.961 -31.469 16.096 1.00 96.38 409 LEU A N 1
ATOM 3221 C CA . LEU A 1 409 ? 16.175 -30.685 15.847 1.00 96.38 409 LEU A CA 1
ATOM 3222 C C . LEU A 1 409 ? 17.322 -31.571 15.332 1.00 96.38 409 LEU A C 1
ATOM 3224 O O . LEU A 1 409 ? 18.015 -31.195 14.389 1.00 96.38 409 LEU A O 1
ATOM 3228 N N . GLU A 1 410 ? 17.498 -32.768 15.896 1.00 96.06 410 GLU A N 1
ATOM 3229 C CA . GLU A 1 410 ? 18.503 -33.742 15.447 1.00 96.06 410 GLU A CA 1
ATOM 3230 C C . GLU A 1 410 ? 18.210 -34.308 14.049 1.00 96.06 410 GLU A C 1
ATOM 3232 O O . GLU A 1 410 ? 19.138 -34.665 13.325 1.00 96.06 410 GLU A O 1
ATOM 3237 N N . LEU A 1 411 ? 16.937 -34.371 13.648 1.00 96.00 411 LEU A N 1
ATOM 3238 C CA . LEU A 1 411 ? 16.511 -34.715 12.287 1.00 96.00 411 LEU A CA 1
ATOM 3239 C C . LEU A 1 411 ? 16.711 -33.562 11.282 1.00 96.00 411 LEU A C 1
ATOM 3241 O O . LEU A 1 411 ? 16.446 -33.736 10.094 1.00 96.00 411 LEU A O 1
ATOM 3245 N N . GLY A 1 412 ? 17.201 -32.401 11.732 1.00 94.31 412 GLY A N 1
ATOM 3246 C CA . GLY A 1 412 ? 17.528 -31.254 10.884 1.00 94.31 412 GLY A CA 1
ATOM 3247 C C . GLY A 1 412 ? 16.411 -30.218 10.748 1.00 94.31 412 GLY A C 1
ATOM 3248 O O . GLY A 1 412 ? 16.484 -29.367 9.859 1.00 94.31 412 GLY A O 1
ATOM 3249 N N . MET A 1 413 ? 15.379 -30.260 11.597 1.00 96.06 413 MET A N 1
ATOM 3250 C CA . MET A 1 413 ? 14.336 -29.233 11.594 1.00 96.06 413 MET A CA 1
ATOM 3251 C C . MET A 1 413 ? 14.904 -27.893 12.101 1.00 96.06 413 MET A C 1
ATOM 3253 O O . MET A 1 413 ? 15.588 -27.877 13.129 1.00 96.06 413 MET A O 1
ATOM 3257 N N . PRO A 1 414 ? 14.641 -26.755 11.427 1.00 95.75 414 PRO A N 1
ATOM 3258 C CA . PRO A 1 414 ? 15.156 -25.461 11.860 1.00 95.75 414 PRO A CA 1
ATOM 3259 C C . PRO A 1 414 ? 14.624 -25.051 13.238 1.00 95.75 414 PRO A C 1
ATOM 3261 O O . PRO A 1 414 ? 13.421 -25.107 13.492 1.00 95.75 414 PRO A O 1
ATOM 3264 N N . LEU A 1 415 ? 15.514 -24.555 14.104 1.00 95.25 415 LEU A N 1
ATOM 3265 C CA . LEU A 1 415 ? 15.153 -24.042 15.432 1.00 95.25 415 LEU A CA 1
ATOM 3266 C C . LEU A 1 415 ? 14.148 -22.881 15.352 1.00 95.25 415 LEU A C 1
ATOM 3268 O O . LEU A 1 415 ? 13.179 -22.846 16.107 1.00 95.25 415 LEU A O 1
ATOM 3272 N N . GLU A 1 416 ? 14.361 -21.970 14.397 1.00 94.75 416 GLU A N 1
ATOM 3273 C CA . GLU A 1 416 ? 13.565 -20.748 14.199 1.00 94.75 416 GLU A CA 1
ATOM 3274 C C . GLU A 1 416 ? 12.414 -20.913 13.206 1.00 94.75 416 GLU A C 1
ATOM 3276 O O . GLU A 1 416 ? 11.963 -19.944 12.592 1.00 94.75 416 GLU A O 1
ATOM 3281 N N . ILE A 1 417 ? 11.944 -22.145 13.012 1.00 94.25 417 ILE A N 1
ATOM 3282 C CA . ILE A 1 417 ? 10.826 -22.407 12.116 1.00 94.25 417 ILE A CA 1
ATOM 3283 C C . ILE A 1 417 ? 9.583 -21.614 12.551 1.00 94.25 417 ILE A C 1
ATOM 3285 O O . ILE A 1 417 ? 9.203 -21.600 13.728 1.00 94.25 417 ILE A O 1
ATOM 3289 N N . ALA A 1 418 ? 8.966 -20.935 11.585 1.00 94.69 418 ALA A N 1
ATOM 3290 C CA . ALA A 1 418 ? 7.870 -20.010 11.820 1.00 94.69 418 ALA A CA 1
ATOM 3291 C C . ALA A 1 418 ? 6.747 -20.190 10.794 1.00 94.69 418 ALA A C 1
ATOM 3293 O O . ALA A 1 418 ? 6.984 -20.613 9.661 1.00 94.69 418 ALA A O 1
ATOM 3294 N N . ASP A 1 419 ? 5.517 -19.860 11.186 1.00 92.12 419 ASP A N 1
ATOM 3295 C CA . ASP A 1 419 ? 4.380 -19.838 10.265 1.00 92.12 419 ASP A CA 1
ATOM 3296 C C . ASP A 1 419 ? 4.314 -18.521 9.459 1.00 92.12 419 ASP A C 1
ATOM 3298 O O . ASP A 1 419 ? 5.174 -17.645 9.563 1.00 92.12 419 ASP A O 1
ATOM 3302 N N . ARG A 1 420 ? 3.269 -18.347 8.638 1.00 90.06 420 ARG A N 1
ATOM 3303 C CA . ARG A 1 420 ? 3.080 -17.128 7.822 1.00 90.06 420 ARG A CA 1
ATOM 3304 C C . ARG A 1 420 ? 2.903 -15.849 8.644 1.00 90.06 420 ARG A C 1
ATOM 3306 O O . ARG A 1 420 ? 3.083 -14.765 8.098 1.00 90.06 420 ARG A O 1
ATOM 3313 N N . ALA A 1 421 ? 2.523 -15.973 9.912 1.00 89.25 421 ALA A N 1
ATOM 3314 C CA . ALA A 1 421 ? 2.414 -14.862 10.842 1.00 89.25 421 ALA A CA 1
ATOM 3315 C C . ALA A 1 421 ? 3.697 -14.686 11.670 1.00 89.25 421 ALA A C 1
ATOM 3317 O O . ALA A 1 421 ? 3.689 -13.919 12.621 1.00 89.25 421 ALA A O 1
ATOM 3318 N N . ASN A 1 422 ? 4.802 -15.359 11.329 1.00 92.75 422 ASN A N 1
ATOM 3319 C CA . ASN A 1 422 ? 6.037 -15.362 12.115 1.00 92.75 422 ASN A CA 1
ATOM 3320 C C . ASN A 1 422 ? 5.836 -15.871 13.562 1.00 92.75 422 ASN A C 1
ATOM 3322 O O . ASN A 1 422 ? 6.609 -15.538 14.462 1.00 92.75 422 ASN A O 1
ATOM 3326 N N . THR A 1 423 ? 4.805 -16.689 13.799 1.00 95.69 423 THR A N 1
ATOM 3327 C CA . THR A 1 423 ? 4.637 -17.408 15.066 1.00 95.69 423 THR A CA 1
ATOM 3328 C C . THR A 1 423 ? 5.670 -18.522 15.113 1.00 95.69 423 THR A C 1
ATOM 3330 O O . THR A 1 423 ? 5.799 -19.266 14.142 1.00 95.69 423 THR A O 1
ATOM 3333 N N . ARG A 1 424 ? 6.400 -18.657 16.223 1.00 95.44 424 ARG A N 1
ATOM 3334 C CA . ARG A 1 424 ? 7.456 -19.665 16.408 1.00 95.44 424 ARG A CA 1
ATOM 3335 C C . ARG A 1 424 ? 7.106 -20.654 17.512 1.00 95.44 424 ARG A C 1
ATOM 3337 O O . ARG A 1 424 ? 6.194 -20.449 18.313 1.00 95.44 424 ARG A O 1
ATOM 3344 N N . THR A 1 425 ? 7.886 -21.728 17.603 1.00 96.75 425 THR A N 1
ATOM 3345 C CA . THR A 1 425 ? 7.707 -22.785 18.613 1.00 96.75 425 THR A CA 1
ATOM 3346 C C . THR A 1 425 ? 7.695 -22.230 20.041 1.00 96.75 425 THR A C 1
ATOM 3348 O O . THR A 1 425 ? 6.902 -22.680 20.871 1.00 96.75 425 THR A O 1
ATOM 3351 N N . LEU A 1 426 ? 8.513 -21.206 20.320 1.00 97.31 426 LEU A N 1
ATOM 3352 C CA . LEU A 1 426 ? 8.572 -20.571 21.636 1.00 97.31 426 LEU A CA 1
ATOM 3353 C C . LEU A 1 426 ? 7.267 -19.839 22.004 1.00 97.31 426 LEU A C 1
ATOM 3355 O O . LEU A 1 426 ? 6.888 -19.870 23.171 1.00 97.31 426 LEU A O 1
ATOM 3359 N N . HIS A 1 427 ? 6.523 -19.267 21.044 1.00 96.75 427 HIS A N 1
ATOM 3360 C CA . HIS A 1 427 ? 5.188 -18.694 21.298 1.00 96.75 427 HIS A CA 1
ATOM 3361 C C . HIS A 1 427 ? 4.200 -19.765 21.771 1.00 96.75 427 HIS A C 1
ATOM 3363 O O . HIS A 1 427 ? 3.505 -19.582 22.771 1.00 96.75 427 HIS A O 1
ATOM 3369 N N . HIS A 1 428 ? 4.175 -20.920 21.099 1.00 95.00 428 HIS A N 1
ATOM 3370 C CA . HIS A 1 428 ? 3.307 -22.036 21.484 1.00 95.00 428 HIS A CA 1
ATOM 3371 C C . HIS A 1 428 ? 3.692 -22.641 22.834 1.00 95.00 428 HIS A C 1
ATOM 3373 O O . HIS A 1 428 ? 2.804 -22.968 23.629 1.00 95.00 428 HIS A O 1
ATOM 3379 N N . ALA A 1 429 ? 4.993 -22.752 23.116 1.00 96.38 429 ALA A N 1
ATOM 3380 C CA . ALA A 1 429 ? 5.472 -23.178 24.425 1.00 96.38 429 ALA A CA 1
ATOM 3381 C C . ALA A 1 429 ? 5.026 -22.186 25.509 1.00 96.38 429 ALA A C 1
ATOM 3383 O O . ALA A 1 429 ? 4.497 -22.595 26.545 1.00 96.38 429 ALA A O 1
ATOM 3384 N N . ALA A 1 430 ? 5.150 -20.886 25.228 1.00 95.88 430 ALA A N 1
ATOM 3385 C CA . ALA A 1 430 ? 4.785 -19.822 26.146 1.00 95.88 430 ALA A CA 1
ATOM 3386 C C . ALA A 1 430 ? 3.286 -19.819 26.495 1.00 95.88 430 ALA A C 1
ATOM 3388 O O . ALA A 1 430 ? 2.928 -19.818 27.673 1.00 95.88 430 ALA A O 1
ATOM 3389 N N . ALA A 1 431 ? 2.401 -19.908 25.497 1.00 91.00 431 ALA A N 1
ATOM 3390 C CA . ALA A 1 431 ? 0.952 -19.977 25.726 1.00 91.00 431 ALA A CA 1
ATOM 3391 C C . ALA A 1 431 ? 0.504 -21.255 26.460 1.00 91.00 431 ALA A C 1
ATOM 3393 O O . ALA A 1 431 ? -0.487 -21.231 27.199 1.00 91.00 431 ALA A O 1
ATOM 3394 N N . SER A 1 432 ? 1.238 -22.357 26.285 1.00 88.81 432 SER A N 1
ATOM 3395 C CA . SER A 1 432 ? 0.915 -23.665 26.877 1.00 88.81 432 SER A CA 1
ATOM 3396 C C . SER A 1 432 ? 1.569 -23.900 28.246 1.00 88.81 432 SER A C 1
ATOM 3398 O O . SER A 1 432 ? 1.381 -24.965 28.820 1.00 88.81 432 SER A O 1
ATOM 3400 N N . ASN A 1 433 ? 2.330 -22.930 28.776 1.00 93.94 433 ASN A N 1
ATOM 3401 C CA . ASN A 1 433 ? 3.167 -23.090 29.977 1.00 93.94 433 ASN A CA 1
ATOM 3402 C C . ASN A 1 433 ? 4.149 -24.281 29.880 1.00 93.94 433 ASN A C 1
ATOM 3404 O O . ASN A 1 433 ? 4.458 -24.927 30.878 1.00 93.94 433 ASN A O 1
ATOM 3408 N N . ALA A 1 434 ? 4.640 -24.582 28.675 1.00 96.19 434 ALA A N 1
ATOM 3409 C CA . ALA A 1 434 ? 5.543 -25.697 28.400 1.00 96.19 434 ALA A CA 1
ATOM 3410 C C . ALA A 1 434 ? 6.996 -25.331 28.748 1.00 96.19 434 ALA A C 1
ATOM 3412 O O . ALA A 1 434 ? 7.822 -25.031 27.879 1.00 96.19 434 ALA A O 1
ATOM 3413 N N . LEU A 1 435 ? 7.285 -25.274 30.051 1.00 97.12 435 LEU A N 1
ATOM 3414 C CA . LEU A 1 435 ? 8.567 -24.813 30.592 1.00 97.12 435 LEU A CA 1
ATOM 3415 C C . LEU A 1 435 ? 9.749 -25.656 30.117 1.00 97.12 435 LEU A C 1
ATOM 3417 O O . LEU A 1 435 ? 10.827 -25.114 29.872 1.00 97.12 435 LEU A O 1
ATOM 3421 N N . ARG A 1 436 ? 9.573 -26.976 29.984 1.00 97.56 436 ARG A N 1
ATOM 3422 C CA . ARG A 1 436 ? 10.672 -27.869 29.603 1.00 97.56 436 ARG A CA 1
ATOM 3423 C C . ARG A 1 436 ? 11.061 -27.645 28.149 1.00 97.56 436 ARG A C 1
ATOM 3425 O O . ARG A 1 436 ? 12.250 -27.573 27.853 1.00 97.56 436 ARG A O 1
ATOM 3432 N N . VAL A 1 437 ? 10.076 -27.481 27.266 1.00 98.12 437 VAL A N 1
ATOM 3433 C CA . VAL A 1 437 ? 10.322 -27.115 25.865 1.00 98.12 437 VAL A CA 1
ATOM 3434 C C . VAL A 1 437 ? 10.962 -25.731 25.760 1.00 98.12 437 VAL A C 1
ATOM 3436 O O . VAL A 1 437 ? 11.978 -25.592 25.084 1.00 98.12 437 VAL A O 1
ATOM 3439 N N . ALA A 1 438 ? 10.430 -24.717 26.452 1.00 97.75 438 ALA A N 1
ATOM 3440 C CA . ALA A 1 438 ? 10.995 -23.365 26.413 1.00 97.75 438 ALA A CA 1
ATOM 3441 C C . ALA A 1 438 ? 12.459 -23.333 26.884 1.00 97.75 438 ALA A C 1
ATOM 3443 O O . ALA A 1 438 ? 13.290 -22.664 26.270 1.00 97.75 438 ALA A O 1
ATOM 3444 N N . LYS A 1 439 ? 12.791 -24.108 27.926 1.00 97.56 439 LYS A N 1
ATOM 3445 C CA . LYS A 1 439 ? 14.164 -24.270 28.411 1.00 97.56 439 LYS A CA 1
ATOM 3446 C C . LYS A 1 439 ? 15.089 -24.855 27.345 1.00 97.56 439 LYS A C 1
ATOM 3448 O O . LYS A 1 439 ? 16.117 -24.248 27.068 1.00 97.56 439 LYS A O 1
ATOM 3453 N N . VAL A 1 440 ? 14.703 -25.967 26.715 1.00 97.38 440 VAL A N 1
ATOM 3454 C CA . VAL A 1 440 ? 15.499 -26.592 25.644 1.00 97.38 440 VAL A CA 1
ATOM 3455 C C . VAL A 1 440 ? 15.707 -25.632 24.472 1.00 97.38 440 VAL A C 1
ATOM 3457 O O . VAL A 1 440 ? 16.826 -25.495 23.989 1.00 97.38 440 VAL A O 1
ATOM 3460 N N . LEU A 1 441 ? 14.662 -24.920 24.037 1.00 97.44 441 LEU A N 1
ATOM 3461 C CA . LEU A 1 441 ? 14.767 -23.964 22.928 1.00 97.44 441 LEU A CA 1
ATOM 3462 C C . LEU A 1 441 ? 15.759 -22.832 23.239 1.00 97.44 441 LEU A C 1
ATOM 3464 O O . LEU A 1 441 ? 16.629 -22.542 22.420 1.00 97.44 441 LEU A O 1
ATOM 3468 N N . ILE A 1 442 ? 15.676 -22.224 24.428 1.00 97.00 442 ILE A N 1
ATOM 3469 C CA . ILE A 1 442 ? 16.591 -21.146 24.838 1.00 97.00 442 ILE A CA 1
ATOM 3470 C C . ILE A 1 442 ? 18.024 -21.667 25.014 1.00 97.00 442 ILE A C 1
ATOM 3472 O O . ILE A 1 442 ? 18.964 -21.015 24.568 1.00 97.00 442 ILE A O 1
ATOM 3476 N N . GLU A 1 443 ? 18.213 -22.854 25.601 1.00 95.81 443 GLU A N 1
ATOM 3477 C CA . GLU A 1 443 ? 19.534 -23.495 25.723 1.00 95.81 443 GLU A CA 1
ATOM 3478 C C . GLU A 1 443 ? 20.161 -23.805 24.353 1.00 95.81 443 GLU A C 1
ATOM 3480 O O . GLU A 1 443 ? 21.383 -23.769 24.209 1.00 95.81 443 GLU A O 1
ATOM 3485 N N . ARG A 1 444 ? 19.331 -24.046 23.330 1.00 94.75 444 ARG A N 1
ATOM 3486 C CA . ARG A 1 444 ? 19.744 -24.217 21.928 1.00 94.75 444 ARG A CA 1
ATOM 3487 C C . ARG A 1 444 ? 19.921 -22.906 21.160 1.00 94.75 444 ARG A C 1
ATOM 3489 O O . ARG A 1 444 ? 20.273 -22.951 19.985 1.00 94.75 444 ARG A O 1
ATOM 3496 N N . GLY A 1 445 ? 19.746 -21.760 21.817 1.00 94.31 445 GLY A N 1
ATOM 3497 C CA . GLY A 1 445 ? 19.988 -20.439 21.241 1.00 94.31 445 GLY A CA 1
ATOM 3498 C C . GLY A 1 445 ? 18.801 -19.844 20.487 1.00 94.31 445 GLY A C 1
ATOM 3499 O O . GLY A 1 445 ? 19.024 -19.014 19.609 1.00 94.31 445 GLY A O 1
ATOM 3500 N N . ALA A 1 446 ? 17.568 -20.253 20.805 1.00 95.50 446 ALA A N 1
ATOM 3501 C CA . ALA A 1 446 ? 16.383 -19.694 20.163 1.00 95.50 446 ALA A CA 1
ATOM 3502 C C . ALA A 1 446 ? 16.233 -18.184 20.434 1.00 95.50 446 ALA A C 1
ATOM 3504 O O . ALA A 1 446 ? 16.492 -17.710 21.546 1.00 95.50 446 ALA A O 1
ATOM 3505 N N . GLU A 1 447 ? 15.758 -17.429 19.443 1.00 95.56 447 GLU A N 1
ATOM 3506 C CA . GLU A 1 447 ? 15.387 -16.024 19.595 1.00 95.56 447 GLU A CA 1
ATOM 3507 C C . GLU A 1 447 ? 14.257 -15.892 20.631 1.00 95.56 447 GLU A C 1
ATOM 3509 O O . GLU A 1 447 ? 13.201 -16.516 20.521 1.00 95.56 447 GLU A O 1
ATOM 3514 N N . VAL A 1 448 ? 14.473 -15.061 21.655 1.00 95.94 448 VAL A N 1
ATOM 3515 C CA . VAL A 1 448 ? 13.564 -14.954 22.812 1.00 95.94 448 VAL A CA 1
ATOM 3516 C C . VAL A 1 448 ? 12.382 -14.017 22.555 1.00 95.94 448 VAL A C 1
ATOM 3518 O O . VAL A 1 448 ? 11.291 -14.254 23.074 1.00 95.94 448 VAL A O 1
ATOM 3521 N N . ASP A 1 449 ? 12.580 -12.969 21.748 1.00 95.12 449 ASP A N 1
ATOM 3522 C CA . ASP A 1 449 ? 11.583 -11.917 21.494 1.00 95.12 449 ASP A CA 1
ATOM 3523 C C . ASP A 1 449 ? 11.134 -11.776 20.018 1.00 95.12 449 ASP A C 1
ATOM 3525 O O . ASP A 1 449 ? 10.932 -10.645 19.563 1.00 95.12 449 ASP A O 1
ATOM 3529 N N . PRO A 1 450 ? 10.926 -12.865 19.248 1.00 93.56 450 PRO A N 1
ATOM 3530 C CA . PRO A 1 450 ? 10.363 -12.745 17.909 1.00 93.56 450 PRO A CA 1
ATOM 3531 C C . PRO A 1 450 ? 8.933 -12.195 17.987 1.00 93.56 450 PRO A C 1
ATOM 3533 O O . PRO A 1 450 ? 8.133 -12.632 18.819 1.00 93.56 450 PRO A O 1
ATOM 3536 N N . ARG A 1 451 ? 8.598 -11.243 17.112 1.00 90.69 451 ARG A N 1
ATOM 3537 C CA . ARG A 1 451 ? 7.264 -10.624 17.052 1.00 90.69 451 ARG A CA 1
ATOM 3538 C C . ARG A 1 451 ? 6.439 -11.250 15.939 1.00 90.69 451 ARG A C 1
ATOM 3540 O O . ARG A 1 451 ? 6.883 -11.299 14.789 1.00 90.69 451 ARG A O 1
ATOM 3547 N N . GLU A 1 452 ? 5.258 -11.744 16.289 1.00 92.31 452 GLU A N 1
ATOM 3548 C CA . GLU A 1 452 ? 4.315 -12.293 15.313 1.00 92.31 452 GLU A CA 1
ATOM 3549 C C . GLU A 1 452 ? 3.454 -11.187 14.672 1.00 92.31 452 GLU A C 1
ATOM 3551 O O . GLU A 1 452 ? 3.331 -10.085 15.195 1.00 92.31 452 GLU A O 1
ATOM 3556 N N . ALA A 1 453 ? 2.901 -11.447 13.492 1.00 83.62 453 ALA A N 1
ATOM 3557 C CA . ALA A 1 453 ? 2.308 -10.435 12.625 1.00 83.62 453 ALA A CA 1
ATOM 3558 C C . ALA A 1 453 ? 0.847 -10.086 12.956 1.00 83.62 453 ALA A C 1
ATOM 3560 O O . ALA A 1 453 ? 0.360 -9.063 12.474 1.00 83.62 453 ALA A O 1
ATOM 3561 N N . ASN A 1 454 ? 0.132 -10.918 13.720 1.00 80.56 454 ASN A N 1
ATOM 3562 C CA . ASN A 1 454 ? -1.286 -10.702 14.011 1.00 80.56 454 ASN A CA 1
ATOM 3563 C C . ASN A 1 454 ? -1.489 -9.679 15.135 1.00 80.56 454 ASN A C 1
ATOM 3565 O O . ASN A 1 454 ? -2.379 -8.837 15.020 1.00 80.56 454 ASN A O 1
ATOM 3569 N N . TYR A 1 455 ? -0.675 -9.734 16.193 1.00 80.50 4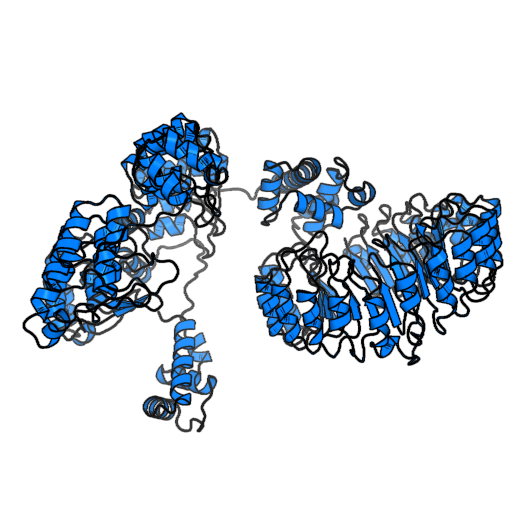55 TYR A N 1
ATOM 3570 C CA . TYR A 1 455 ? -0.797 -8.879 17.381 1.00 80.50 455 TYR A CA 1
ATOM 3571 C C . TYR A 1 455 ? 0.503 -8.164 17.767 1.00 80.50 455 TYR A C 1
ATOM 3573 O O . TYR A 1 455 ? 0.524 -7.458 18.774 1.00 80.50 455 TYR A O 1
ATOM 3581 N N . ASP A 1 456 ? 1.577 -8.320 16.986 1.00 84.12 456 ASP A N 1
ATOM 3582 C CA . ASP A 1 456 ? 2.903 -7.776 17.299 1.00 84.12 456 ASP A CA 1
ATOM 3583 C C . ASP A 1 456 ? 3.445 -8.263 18.662 1.00 84.12 456 ASP A C 1
ATOM 3585 O O . ASP A 1 456 ? 4.166 -7.553 19.370 1.00 84.12 456 ASP A O 1
ATOM 3589 N N . ALA A 1 457 ? 3.082 -9.492 19.054 1.00 88.06 457 ALA A N 1
ATOM 3590 C CA . ALA A 1 457 ? 3.377 -10.035 20.375 1.00 88.06 457 ALA A CA 1
ATOM 3591 C C . ALA A 1 457 ? 4.633 -10.927 20.402 1.00 88.06 457 ALA A C 1
ATOM 3593 O O . ALA A 1 457 ? 4.908 -11.712 19.492 1.00 88.06 457 ALA A O 1
ATOM 3594 N N . THR A 1 458 ? 5.384 -10.843 21.502 1.00 94.81 458 THR A N 1
ATOM 3595 C CA . THR A 1 458 ? 6.516 -11.735 21.804 1.00 94.81 458 THR A CA 1
ATOM 3596 C C . THR A 1 458 ? 6.048 -12.987 22.561 1.00 94.81 458 THR A C 1
ATOM 3598 O O . THR A 1 458 ? 4.934 -12.994 23.100 1.00 94.81 458 THR A O 1
ATOM 3601 N N . PRO A 1 459 ? 6.879 -14.041 22.694 1.00 96.75 459 PRO A N 1
ATOM 3602 C CA . PRO A 1 459 ? 6.541 -15.206 23.511 1.00 96.75 459 PRO A CA 1
ATOM 3603 C C . PRO A 1 459 ? 6.171 -14.856 24.960 1.00 96.75 459 PRO A C 1
ATOM 3605 O O . PRO A 1 459 ? 5.174 -15.361 25.474 1.00 96.75 459 PRO A O 1
ATOM 3608 N N . ILE A 1 460 ? 6.891 -13.930 25.612 1.00 95.56 460 ILE A N 1
ATOM 3609 C CA . ILE A 1 460 ? 6.502 -13.467 26.958 1.00 95.56 460 ILE A CA 1
ATOM 3610 C C . ILE A 1 460 ? 5.153 -12.729 26.945 1.00 95.56 460 ILE A C 1
ATOM 3612 O O . ILE A 1 460 ? 4.397 -12.839 27.906 1.00 95.56 460 ILE A O 1
ATOM 3616 N N . GLY A 1 461 ? 4.811 -12.042 25.848 1.00 91.69 461 GLY A N 1
ATOM 3617 C CA . GLY A 1 461 ? 3.494 -11.438 25.638 1.00 91.69 461 GLY A CA 1
ATOM 3618 C C . GLY A 1 461 ? 2.373 -12.482 25.557 1.00 91.69 461 GLY A C 1
ATOM 3619 O O . GLY A 1 461 ? 1.339 -12.317 26.200 1.00 91.69 461 GLY A O 1
ATOM 3620 N N . TRP A 1 462 ? 2.596 -13.605 24.863 1.00 91.25 462 TRP A N 1
ATOM 3621 C CA . TRP A 1 462 ? 1.654 -14.738 24.826 1.00 91.25 462 TRP A CA 1
ATOM 3622 C C . TRP A 1 462 ? 1.481 -15.384 26.208 1.00 91.25 462 TRP A C 1
ATOM 3624 O O . TRP A 1 462 ? 0.357 -15.668 26.627 1.00 91.25 462 TRP A O 1
ATOM 3634 N N . ALA A 1 463 ? 2.580 -15.570 26.949 1.00 91.94 463 ALA A N 1
ATOM 3635 C CA . ALA A 1 463 ? 2.524 -16.052 28.329 1.00 91.94 463 ALA A CA 1
ATOM 3636 C C . ALA A 1 463 ? 1.759 -15.079 29.244 1.00 91.94 463 ALA A C 1
ATOM 3638 O O . ALA A 1 463 ? 0.965 -15.521 30.074 1.00 91.94 463 ALA A O 1
ATOM 3639 N N . ALA A 1 464 ? 1.966 -13.767 29.077 1.00 86.50 464 ALA A N 1
ATOM 3640 C CA . ALA A 1 464 ? 1.275 -12.724 29.831 1.00 86.50 464 ALA A CA 1
ATOM 3641 C C . ALA A 1 464 ? -0.232 -12.698 29.547 1.00 86.50 464 ALA A C 1
ATOM 3643 O O . ALA A 1 464 ? -1.017 -12.625 30.492 1.00 86.50 464 ALA A O 1
ATOM 3644 N N . HIS A 1 465 ? -0.637 -12.834 28.282 1.00 82.56 465 HIS A N 1
ATOM 3645 C CA . HIS A 1 465 ? -2.046 -12.913 27.896 1.00 82.56 465 HIS A CA 1
ATOM 3646 C C . HIS A 1 465 ? -2.753 -14.116 28.547 1.00 82.56 465 HIS A C 1
ATOM 3648 O O . HIS A 1 465 ? -3.841 -13.973 29.101 1.00 82.56 465 HIS A O 1
ATOM 3654 N N . GLY A 1 466 ? -2.099 -15.284 28.573 1.00 76.69 466 GLY A N 1
ATOM 3655 C CA . GLY A 1 466 ? -2.616 -16.492 29.233 1.00 76.69 466 GLY A CA 1
ATOM 3656 C C . GLY A 1 466 ? -2.399 -16.566 30.754 1.00 76.69 466 GLY A C 1
ATOM 3657 O O . GLY A 1 466 ? -2.711 -17.598 31.350 1.00 76.69 466 GLY A O 1
ATOM 3658 N N . ASP A 1 467 ? -1.823 -15.526 31.374 1.00 81.50 467 ASP A N 1
ATOM 3659 C CA . ASP A 1 467 ? -1.375 -15.473 32.780 1.00 81.50 467 ASP A CA 1
ATOM 3660 C C . ASP A 1 467 ? -0.597 -16.726 33.222 1.00 81.50 467 ASP A C 1
ATOM 3662 O O . ASP A 1 467 ? -0.841 -17.322 34.273 1.00 81.50 467 ASP A O 1
ATOM 3666 N N . ARG A 1 468 ? 0.347 -17.159 32.380 1.00 88.56 468 ARG A N 1
ATOM 3667 C CA . ARG A 1 468 ? 1.229 -18.303 32.643 1.00 88.56 468 ARG A CA 1
ATOM 3668 C C . ARG A 1 468 ? 2.366 -17.879 33.571 1.00 88.56 468 ARG A C 1
ATOM 3670 O O . ARG A 1 468 ? 3.487 -17.676 33.120 1.00 88.56 468 ARG A O 1
ATOM 3677 N N . THR A 1 469 ? 2.070 -17.687 34.857 1.00 88.62 469 THR A N 1
ATOM 3678 C CA . THR A 1 469 ? 2.989 -17.073 35.838 1.00 88.62 469 THR A CA 1
ATOM 3679 C C . THR A 1 469 ? 4.394 -17.673 35.829 1.00 88.62 469 THR A C 1
ATOM 3681 O O . THR A 1 469 ? 5.362 -16.924 35.739 1.00 88.62 469 THR A O 1
ATOM 3684 N N . GLU A 1 470 ? 4.513 -19.002 35.858 1.00 92.88 470 GLU A N 1
ATOM 3685 C CA . GLU A 1 470 ? 5.816 -19.680 35.861 1.00 92.88 470 GLU A CA 1
ATOM 3686 C C . GLU A 1 470 ? 6.594 -19.426 34.560 1.00 92.88 470 GLU A C 1
ATOM 3688 O O . GLU A 1 470 ? 7.788 -19.134 34.591 1.00 92.88 470 GLU A O 1
ATOM 3693 N N . MET A 1 471 ? 5.916 -19.467 33.408 1.00 95.44 471 MET A N 1
ATOM 3694 C CA . MET A 1 471 ? 6.515 -19.141 32.113 1.00 95.44 471 MET A CA 1
ATOM 3695 C C . MET A 1 471 ? 6.921 -17.669 32.005 1.00 95.44 471 MET A C 1
ATOM 3697 O O . MET A 1 471 ? 7.979 -17.370 31.459 1.00 95.44 471 MET A O 1
ATOM 3701 N N . ILE A 1 472 ? 6.116 -16.739 32.528 1.00 94.19 472 ILE A N 1
ATOM 3702 C CA . ILE A 1 472 ? 6.461 -15.310 32.560 1.00 94.19 472 ILE A CA 1
ATOM 3703 C C . ILE A 1 472 ? 7.713 -15.102 33.418 1.00 94.19 472 ILE A C 1
ATOM 3705 O O . ILE A 1 472 ? 8.620 -14.391 32.995 1.00 94.19 472 ILE A O 1
ATOM 3709 N N . GLU A 1 473 ? 7.790 -15.736 34.592 1.00 94.19 473 GLU A N 1
ATOM 3710 C CA . GLU A 1 473 ? 8.959 -15.654 35.473 1.00 94.19 473 GLU A CA 1
ATOM 3711 C C . GLU A 1 473 ? 10.212 -16.268 34.835 1.00 94.19 473 GLU A C 1
ATOM 3713 O O . GLU A 1 473 ? 11.321 -15.756 34.998 1.00 94.19 473 GLU A O 1
ATOM 3718 N N . PHE A 1 474 ? 10.046 -17.355 34.085 1.00 96.75 474 PHE A N 1
ATOM 3719 C CA . PHE A 1 474 ? 11.129 -17.968 33.333 1.00 96.75 474 PHE A CA 1
ATOM 3720 C C . PHE A 1 474 ? 11.612 -17.058 32.191 1.00 96.75 474 PHE A C 1
ATOM 3722 O O . PHE A 1 474 ? 12.799 -16.736 32.122 1.00 96.75 474 PHE A O 1
ATOM 3729 N N . LEU A 1 475 ? 10.704 -16.596 31.322 1.00 96.94 475 LEU A N 1
ATOM 3730 C CA . LEU A 1 475 ? 11.034 -15.780 30.149 1.00 96.94 475 LEU A CA 1
ATOM 3731 C C . LEU A 1 475 ? 11.503 -14.368 30.512 1.00 96.94 475 LEU A C 1
ATOM 3733 O O . LEU A 1 475 ? 12.310 -13.804 29.776 1.00 96.94 475 LEU A O 1
ATOM 3737 N N . SER A 1 476 ? 11.057 -13.788 31.632 1.00 95.50 476 SER A N 1
ATOM 3738 C CA . SER A 1 476 ? 11.453 -12.430 32.044 1.00 95.50 476 SER A CA 1
ATOM 3739 C C . SER A 1 476 ? 12.960 -12.291 32.267 1.00 95.50 476 SER A C 1
ATOM 3741 O O . SER A 1 476 ? 13.520 -11.218 32.048 1.00 95.50 476 SER A O 1
ATOM 3743 N N . ARG A 1 477 ? 13.641 -13.389 32.620 1.00 95.00 477 ARG A N 1
ATOM 3744 C CA . ARG A 1 477 ? 15.102 -13.446 32.799 1.00 95.00 477 ARG A CA 1
ATOM 3745 C C . ARG A 1 477 ? 15.863 -13.217 31.490 1.00 95.00 477 ARG A C 1
ATOM 3747 O O . ARG A 1 477 ? 17.003 -12.758 31.521 1.00 95.00 477 ARG A O 1
ATOM 3754 N N . TYR A 1 478 ? 15.231 -13.510 30.354 1.00 94.50 478 TYR A N 1
ATOM 3755 C CA . TYR A 1 478 ? 15.847 -13.477 29.027 1.00 94.50 478 TYR A CA 1
ATOM 3756 C C . TYR A 1 478 ? 15.268 -12.376 28.133 1.00 94.50 478 TYR A C 1
ATOM 3758 O O . TYR A 1 478 ? 16.012 -11.728 27.400 1.00 94.50 478 TYR A O 1
ATOM 3766 N N . SER A 1 479 ? 13.961 -12.126 28.226 1.00 95.06 479 SER A N 1
ATOM 3767 C CA . SER A 1 479 ? 13.242 -11.173 27.381 1.00 95.06 479 SER A CA 1
ATOM 3768 C C . SER A 1 479 ? 13.717 -9.732 27.587 1.00 95.06 479 SER A C 1
ATOM 3770 O O . SER A 1 479 ? 14.184 -9.342 28.666 1.00 95.06 479 SER A O 1
ATOM 3772 N N . ARG A 1 480 ? 13.574 -8.948 26.520 1.00 94.38 480 ARG A N 1
ATOM 3773 C CA . ARG A 1 480 ? 13.817 -7.506 26.414 1.00 94.38 480 ARG A CA 1
ATOM 3774 C C . ARG A 1 480 ? 12.536 -6.740 26.059 1.00 94.38 480 ARG A C 1
ATOM 3776 O O . ARG A 1 480 ? 12.588 -5.561 25.724 1.00 94.38 480 ARG A O 1
ATOM 3783 N N . SER A 1 481 ? 11.371 -7.394 26.118 1.00 94.06 481 SER A N 1
ATOM 3784 C CA . SER A 1 481 ? 10.068 -6.777 25.840 1.00 94.06 481 SER A CA 1
ATOM 3785 C C . SER A 1 481 ? 9.722 -5.729 26.903 1.00 94.06 481 SER A C 1
ATOM 3787 O O . SER A 1 481 ? 9.122 -6.050 27.931 1.00 94.06 481 SER A O 1
ATOM 3789 N N . ILE A 1 482 ? 10.086 -4.467 26.648 1.00 94.12 482 ILE A N 1
ATOM 3790 C CA . ILE A 1 482 ? 9.865 -3.353 27.584 1.00 94.12 482 ILE A CA 1
ATOM 3791 C C . ILE A 1 482 ? 8.394 -3.235 28.002 1.00 94.12 482 ILE A C 1
ATOM 3793 O O . ILE A 1 482 ? 8.107 -3.056 29.178 1.00 94.12 482 ILE A O 1
ATOM 3797 N N . TRP A 1 483 ? 7.470 -3.454 27.064 1.00 91.19 483 TRP A N 1
ATOM 3798 C CA . TRP A 1 483 ? 6.022 -3.417 27.274 1.00 91.19 483 TRP A CA 1
ATOM 3799 C C . TRP A 1 483 ? 5.555 -4.435 28.315 1.00 91.19 483 TRP A C 1
ATOM 3801 O O . TRP A 1 483 ? 4.877 -4.084 29.277 1.00 91.19 483 TRP A O 1
ATOM 3811 N N . THR A 1 484 ? 5.944 -5.701 28.143 1.00 90.62 484 THR A N 1
ATOM 3812 C CA . THR A 1 484 ? 5.496 -6.782 29.030 1.00 90.62 484 THR A CA 1
ATOM 3813 C C . THR A 1 484 ? 6.197 -6.697 30.381 1.00 90.62 484 THR A C 1
ATOM 3815 O O . THR A 1 484 ? 5.563 -6.868 31.419 1.00 90.62 484 THR A O 1
ATOM 3818 N N . LEU A 1 485 ? 7.499 -6.399 30.392 1.00 93.69 485 LEU A N 1
ATOM 3819 C CA . LEU A 1 485 ? 8.280 -6.275 31.622 1.00 93.69 485 LEU A CA 1
ATOM 3820 C C . LEU A 1 485 ? 7.796 -5.106 32.490 1.00 93.69 485 LEU A C 1
ATOM 3822 O O . LEU A 1 485 ? 7.641 -5.286 33.701 1.00 93.69 485 LEU A O 1
ATOM 3826 N N . ALA A 1 486 ? 7.503 -3.954 31.873 1.00 92.38 486 ALA A N 1
ATOM 3827 C CA . ALA A 1 486 ? 6.913 -2.801 32.545 1.00 92.38 486 ALA A CA 1
ATOM 3828 C C . ALA A 1 486 ? 5.538 -3.157 33.118 1.00 92.38 486 ALA A C 1
ATOM 3830 O O . ALA A 1 486 ? 5.342 -3.079 34.328 1.00 92.38 486 ALA A O 1
ATOM 3831 N N . PHE A 1 487 ? 4.623 -3.660 32.286 1.00 89.69 487 PHE A N 1
ATOM 3832 C CA . PHE A 1 487 ? 3.262 -3.998 32.708 1.00 89.69 487 PHE A CA 1
ATOM 3833 C C . PHE A 1 487 ? 3.217 -5.026 33.851 1.00 89.69 487 PHE A C 1
ATOM 3835 O O . PHE A 1 487 ? 2.363 -4.953 34.733 1.00 89.69 487 PHE A O 1
ATOM 3842 N N . ARG A 1 488 ? 4.156 -5.980 33.871 1.00 88.44 488 ARG A N 1
ATOM 3843 C CA . ARG A 1 488 ? 4.271 -7.002 34.926 1.00 88.44 488 ARG A CA 1
ATOM 3844 C C . ARG A 1 488 ? 5.044 -6.538 36.164 1.00 88.44 488 ARG A C 1
ATOM 3846 O O . ARG A 1 488 ? 5.091 -7.280 37.141 1.00 88.44 488 ARG A O 1
ATOM 3853 N N . GLY A 1 489 ? 5.620 -5.336 36.152 1.00 91.62 489 GLY A N 1
ATOM 3854 C CA . GLY A 1 489 ? 6.304 -4.756 37.306 1.00 91.62 489 GLY A CA 1
ATOM 3855 C C . GLY A 1 489 ? 7.684 -5.353 37.593 1.00 91.62 489 GLY A C 1
ATOM 3856 O O . GLY A 1 489 ? 8.122 -5.322 38.743 1.00 91.62 489 GLY A O 1
ATOM 3857 N N . TYR A 1 490 ? 8.383 -5.899 36.590 1.00 94.56 490 TYR A N 1
ATOM 3858 C CA . TYR A 1 490 ? 9.757 -6.399 36.747 1.00 94.56 490 TYR A CA 1
ATOM 3859 C C . TYR A 1 490 ? 10.767 -5.237 36.742 1.00 94.56 490 TYR A C 1
ATOM 3861 O O . TYR A 1 490 ? 11.577 -5.119 35.823 1.00 94.56 490 TYR A O 1
ATOM 3869 N N . VAL A 1 491 ? 10.708 -4.372 37.762 1.00 94.94 491 VAL A N 1
ATOM 3870 C CA . VAL A 1 491 ? 11.462 -3.103 37.851 1.00 94.94 491 VAL A CA 1
ATOM 3871 C C . VAL A 1 491 ? 12.961 -3.294 37.598 1.00 94.94 491 VAL A C 1
ATOM 3873 O O . VAL A 1 491 ? 13.529 -2.616 36.743 1.00 94.94 491 VAL A O 1
ATOM 3876 N N . ASP A 1 492 ? 13.597 -4.253 38.276 1.00 94.94 492 ASP A N 1
ATOM 3877 C CA . ASP A 1 492 ? 15.037 -4.501 38.121 1.00 94.94 492 ASP A CA 1
ATOM 3878 C C . ASP A 1 492 ? 15.397 -4.944 36.701 1.00 94.94 492 ASP A C 1
ATOM 3880 O O . ASP A 1 492 ? 16.386 -4.490 36.129 1.00 94.94 492 ASP A O 1
ATOM 3884 N N . ARG A 1 493 ? 14.547 -5.766 36.077 1.00 95.19 493 ARG A N 1
ATOM 3885 C CA . ARG A 1 493 ? 14.763 -6.196 34.696 1.00 95.19 493 ARG A CA 1
ATOM 3886 C C . ARG A 1 493 ? 14.555 -5.052 33.706 1.00 95.19 493 ARG A C 1
ATOM 3888 O O . ARG A 1 493 ? 15.319 -4.942 32.754 1.00 95.19 493 ARG A O 1
ATOM 3895 N N . VAL A 1 494 ? 13.551 -4.200 33.925 1.00 96.50 494 VAL A N 1
ATOM 3896 C CA . VAL A 1 494 ? 13.336 -2.977 33.134 1.00 96.50 494 VAL A CA 1
ATOM 3897 C C . VAL A 1 494 ? 14.567 -2.075 33.220 1.00 96.50 494 VAL A C 1
ATOM 3899 O O . VAL A 1 494 ? 15.053 -1.620 32.187 1.00 96.50 494 VAL A O 1
ATOM 3902 N N . ARG A 1 495 ? 15.123 -1.884 34.422 1.00 96.62 495 ARG A N 1
ATOM 3903 C CA . ARG A 1 495 ? 16.357 -1.116 34.639 1.00 96.62 495 ARG A CA 1
ATOM 3904 C C . ARG A 1 495 ? 17.530 -1.694 33.841 1.00 96.62 495 ARG A C 1
ATOM 3906 O O . ARG A 1 495 ? 18.169 -0.963 33.090 1.00 96.62 495 ARG A O 1
ATOM 3913 N N . ASP A 1 496 ? 17.759 -3.002 33.941 1.00 94.69 496 ASP A N 1
ATOM 3914 C CA . ASP A 1 496 ? 18.828 -3.705 33.221 1.00 94.69 496 ASP A CA 1
ATOM 3915 C C . ASP A 1 496 ? 18.694 -3.632 31.692 1.00 94.69 496 ASP A C 1
ATOM 3917 O O . ASP A 1 496 ? 19.698 -3.604 30.974 1.00 94.69 496 ASP A O 1
ATOM 3921 N N . VAL A 1 497 ? 17.460 -3.678 31.179 1.00 95.12 497 VAL A N 1
ATOM 3922 C CA . VAL A 1 497 ? 17.172 -3.608 29.741 1.00 95.12 497 VAL A CA 1
ATOM 3923 C C . VAL A 1 497 ? 17.402 -2.189 29.227 1.00 95.12 497 VAL A C 1
ATOM 3925 O O . VAL A 1 497 ? 18.142 -2.019 28.262 1.00 95.12 497 VAL A O 1
ATOM 3928 N N . LEU A 1 498 ? 16.859 -1.171 29.899 1.00 93.06 498 LEU A N 1
ATOM 3929 C CA . LEU A 1 498 ? 17.017 0.229 29.488 1.00 93.06 498 LEU A CA 1
ATOM 3930 C C . LEU A 1 498 ? 18.464 0.722 29.597 1.00 93.06 498 LEU A C 1
ATOM 3932 O O . LEU A 1 498 ? 18.892 1.532 28.780 1.00 93.06 498 LEU A O 1
ATOM 3936 N N . GLN A 1 499 ? 19.249 0.187 30.537 1.00 91.62 499 GLN A N 1
ATOM 3937 C CA . GLN A 1 499 ? 20.675 0.506 30.627 1.00 91.62 499 GLN A CA 1
ATOM 3938 C C . GLN A 1 499 ? 21.463 0.043 29.389 1.00 91.62 499 GLN A C 1
ATOM 3940 O O . GLN A 1 499 ? 22.454 0.670 29.019 1.00 91.62 499 GLN A O 1
ATOM 3945 N N . ARG A 1 500 ? 21.055 -1.066 28.759 1.00 90.25 500 ARG A N 1
ATOM 3946 C CA . ARG A 1 500 ? 21.716 -1.610 27.560 1.00 90.25 500 ARG A CA 1
ATOM 3947 C C . ARG A 1 500 ? 21.112 -1.069 26.265 1.00 90.25 500 ARG A C 1
ATOM 3949 O O . ARG A 1 500 ? 21.842 -0.858 25.304 1.00 90.25 500 ARG A O 1
ATOM 3956 N N . GLU A 1 501 ? 19.799 -0.866 26.245 1.00 89.94 501 GLU A N 1
ATOM 3957 C CA . GLU A 1 501 ? 19.011 -0.493 25.067 1.00 89.94 501 GLU A CA 1
ATOM 3958 C C . GLU A 1 501 ? 18.035 0.650 25.426 1.00 89.94 501 GLU A C 1
ATOM 3960 O O . GLU A 1 501 ? 16.826 0.426 25.549 1.00 89.94 501 GLU A O 1
ATOM 3965 N N . PRO A 1 502 ? 18.540 1.886 25.619 1.00 88.12 502 PRO A N 1
ATOM 3966 C CA . PRO A 1 502 ? 17.742 3.015 26.111 1.00 88.12 502 PRO A CA 1
ATOM 3967 C C . PRO A 1 502 ? 16.602 3.411 25.163 1.00 88.12 502 PRO A C 1
ATOM 3969 O O . PRO A 1 502 ? 15.532 3.810 25.621 1.00 88.12 502 PRO A O 1
ATOM 3972 N N . ASP A 1 503 ? 16.783 3.217 23.853 1.00 88.31 503 ASP A N 1
ATOM 3973 C CA . ASP A 1 503 ? 15.796 3.555 22.818 1.00 88.31 503 ASP A CA 1
ATOM 3974 C C . ASP A 1 503 ? 14.453 2.831 23.010 1.00 88.31 503 ASP A C 1
ATOM 3976 O O . ASP A 1 503 ? 13.407 3.335 22.590 1.00 88.31 503 ASP A O 1
ATOM 3980 N N . LEU A 1 504 ? 14.446 1.682 23.703 1.00 88.94 504 LEU A N 1
ATOM 3981 C CA . LEU A 1 504 ? 13.225 0.939 24.023 1.00 88.94 504 LEU A CA 1
ATOM 3982 C C . LEU A 1 504 ? 12.239 1.762 24.873 1.00 88.94 504 LEU A C 1
ATOM 3984 O O . LEU A 1 504 ? 11.032 1.546 24.764 1.00 88.94 504 LEU A O 1
ATOM 3988 N N . ALA A 1 505 ? 12.710 2.734 25.664 1.00 89.81 505 ALA A N 1
ATOM 3989 C CA . ALA A 1 505 ? 11.841 3.624 26.441 1.00 89.81 505 ALA A CA 1
ATOM 3990 C C . ALA A 1 505 ? 10.988 4.556 25.561 1.00 89.81 505 ALA A C 1
ATOM 3992 O O . ALA A 1 505 ? 9.907 4.980 25.970 1.00 89.81 505 ALA A O 1
ATOM 3993 N N . THR A 1 506 ? 11.458 4.855 24.347 1.00 90.81 506 THR A N 1
ATOM 3994 C CA . THR A 1 506 ? 10.857 5.845 23.435 1.00 90.81 506 THR A CA 1
ATOM 3995 C C . THR A 1 506 ? 9.945 5.238 22.371 1.00 90.81 506 THR A C 1
ATOM 3997 O O . THR A 1 506 ? 9.464 5.946 21.487 1.00 90.81 506 THR A O 1
ATOM 4000 N N . GLN A 1 507 ? 9.691 3.927 22.434 1.00 87.44 507 GLN A N 1
ATOM 4001 C CA . GLN A 1 507 ? 8.854 3.247 21.450 1.00 87.44 507 GLN A CA 1
ATOM 4002 C C . GLN A 1 507 ? 7.426 3.805 21.435 1.00 87.44 507 GLN A C 1
ATOM 4004 O O . GLN A 1 507 ? 6.831 4.087 22.474 1.00 87.44 507 GLN A O 1
ATOM 4009 N N . VAL A 1 508 ? 6.855 3.917 20.236 1.00 86.81 508 VAL A N 1
ATOM 4010 C CA . VAL A 1 508 ? 5.477 4.373 20.033 1.00 86.81 508 VAL A CA 1
ATOM 4011 C C . VAL A 1 508 ? 4.784 3.423 19.067 1.00 86.81 508 VAL A C 1
ATOM 4013 O O . VAL A 1 508 ? 5.309 3.126 17.994 1.00 86.81 508 VAL A O 1
ATOM 4016 N N . THR A 1 509 ? 3.603 2.931 19.433 1.00 82.38 509 THR A N 1
ATOM 4017 C CA . THR A 1 509 ? 2.799 2.082 18.545 1.00 82.38 509 THR A CA 1
ATOM 4018 C C . THR A 1 509 ? 2.130 2.910 17.442 1.00 82.38 509 THR A C 1
ATOM 4020 O O . THR A 1 509 ? 2.013 4.134 17.531 1.00 82.38 509 THR A O 1
ATOM 4023 N N . ARG A 1 510 ? 1.573 2.244 16.419 1.00 74.81 510 ARG A N 1
ATOM 4024 C CA . ARG A 1 510 ? 0.746 2.887 15.369 1.00 74.81 510 ARG A CA 1
ATOM 4025 C C . ARG A 1 510 ? -0.489 3.619 15.906 1.00 74.81 510 ARG A C 1
ATOM 4027 O O . ARG A 1 510 ? -1.152 4.332 15.154 1.00 74.81 510 ARG A O 1
ATOM 4034 N N . GLU A 1 511 ? -0.848 3.395 17.164 1.00 77.06 511 GLU A N 1
ATOM 4035 C CA . GLU A 1 511 ? -1.980 4.032 17.831 1.00 77.06 511 GLU A CA 1
ATOM 4036 C C . GLU A 1 511 ? -1.569 5.227 18.692 1.00 77.06 511 GLU A C 1
ATOM 4038 O O . GLU A 1 511 ? -2.446 5.867 19.261 1.00 77.06 511 GLU A O 1
ATOM 4043 N N . GLY A 1 512 ? -0.273 5.560 18.754 1.00 83.31 512 GLY A N 1
ATOM 4044 C CA . GLY A 1 512 ? 0.256 6.622 19.613 1.00 83.31 512 GLY A CA 1
ATOM 4045 C C . GLY A 1 512 ? 0.355 6.210 21.086 1.00 83.31 512 GLY A C 1
ATOM 4046 O O . GLY A 1 512 ? 0.293 7.062 21.965 1.00 83.31 512 GLY A O 1
ATOM 4047 N N . ILE A 1 513 ? 0.465 4.907 21.365 1.00 88.38 513 ILE A N 1
ATOM 4048 C CA . ILE A 1 513 ? 0.643 4.365 22.721 1.00 88.38 513 ILE A CA 1
ATOM 4049 C C . ILE A 1 513 ? 2.144 4.203 22.980 1.00 88.38 513 ILE A C 1
ATOM 4051 O O . ILE A 1 513 ? 2.870 3.771 22.086 1.00 88.38 513 ILE A O 1
ATOM 4055 N N . THR A 1 514 ? 2.606 4.534 24.187 1.00 92.06 514 THR A N 1
ATOM 4056 C CA . THR A 1 514 ? 4.014 4.418 24.622 1.00 92.06 514 THR A CA 1
ATOM 4057 C C . THR A 1 514 ? 4.138 3.448 25.804 1.00 92.06 514 THR A C 1
ATOM 4059 O O . THR A 1 514 ? 3.122 3.160 26.447 1.00 92.06 514 THR A O 1
ATOM 4062 N N . PRO A 1 515 ? 5.348 2.968 26.165 1.00 93.81 515 PRO A N 1
ATOM 4063 C CA . PRO A 1 515 ? 5.533 2.131 27.351 1.00 93.81 515 PRO A CA 1
ATOM 4064 C C . PRO A 1 515 ? 4.977 2.751 28.644 1.00 93.81 515 PRO A C 1
ATOM 4066 O O . PRO A 1 515 ? 4.552 2.017 29.533 1.00 93.81 515 PRO A O 1
ATOM 4069 N N . LEU A 1 516 ? 4.891 4.089 28.728 1.00 94.38 516 LEU A N 1
ATOM 4070 C CA . LEU A 1 516 ? 4.304 4.816 29.865 1.00 94.38 516 LEU A CA 1
ATOM 4071 C C . LEU A 1 516 ? 2.809 4.531 30.075 1.00 94.38 516 LEU A C 1
ATOM 4073 O O . LEU A 1 516 ? 2.279 4.825 31.141 1.00 94.38 516 LEU A O 1
ATOM 4077 N N . TRP A 1 517 ? 2.111 3.975 29.086 1.00 91.25 517 TRP A N 1
ATOM 4078 C CA . TRP A 1 517 ? 0.713 3.586 29.250 1.00 91.25 517 TRP A CA 1
ATOM 4079 C C . TRP A 1 517 ? 0.568 2.208 29.924 1.00 91.25 517 TRP A C 1
ATOM 4081 O O . TRP A 1 517 ? -0.442 1.935 30.575 1.00 91.25 517 TRP A O 1
ATOM 4091 N N . TRP A 1 518 ? 1.540 1.307 29.732 1.00 88.00 518 TRP A N 1
ATOM 4092 C CA . TRP A 1 518 ? 1.457 -0.113 30.106 1.00 88.00 518 TRP A CA 1
ATOM 4093 C C . TRP A 1 518 ? 2.194 -0.339 31.436 1.00 88.00 518 TRP A C 1
ATOM 4095 O O . TRP A 1 518 ? 3.226 -0.998 31.512 1.00 88.00 518 TRP A O 1
ATOM 4105 N N . LEU A 1 519 ? 1.650 0.259 32.500 1.00 91.56 519 LEU A N 1
ATOM 4106 C CA . LEU A 1 519 ? 2.227 0.262 33.852 1.00 91.56 519 LEU A CA 1
ATOM 4107 C C . LEU A 1 519 ? 1.563 -0.772 34.779 1.00 91.56 519 LEU A C 1
ATOM 4109 O O . LEU A 1 519 ? 0.354 -1.008 34.639 1.00 91.56 519 LEU A O 1
ATOM 4113 N N . PRO A 1 520 ? 2.299 -1.338 35.758 1.00 90.25 520 PRO A N 1
ATOM 4114 C CA . PRO A 1 520 ? 1.751 -2.312 36.699 1.00 90.25 520 PRO A CA 1
ATOM 4115 C C . PRO A 1 520 ? 0.683 -1.677 37.598 1.00 90.25 520 PRO A C 1
ATOM 4117 O O . PRO A 1 520 ? 0.612 -0.462 37.740 1.00 90.25 520 PRO A O 1
ATOM 4120 N N . ASP A 1 521 ? -0.171 -2.495 38.215 1.00 84.19 521 ASP A N 1
ATOM 4121 C CA . ASP A 1 521 ? -1.261 -1.995 39.070 1.00 84.19 521 ASP A CA 1
ATOM 4122 C C . ASP A 1 521 ? -0.830 -1.528 40.465 1.00 84.19 521 ASP A C 1
ATOM 4124 O O . ASP A 1 521 ? -1.618 -0.870 41.148 1.00 84.19 521 ASP A O 1
ATOM 4128 N N . GLU A 1 522 ? 0.367 -1.918 40.902 1.00 87.00 522 GLU A N 1
ATOM 4129 C CA . GLU A 1 522 ? 0.995 -1.459 42.143 1.00 87.00 522 GLU A CA 1
ATOM 4130 C C . GLU A 1 522 ? 1.624 -0.088 41.887 1.00 87.00 522 GLU A C 1
ATOM 4132 O O . GLU A 1 522 ? 2.608 0.016 41.155 1.00 87.00 522 GLU A O 1
ATOM 4137 N N . GLU A 1 523 ? 1.031 0.962 42.457 1.00 86.31 523 GLU A N 1
ATOM 4138 C CA . GLU A 1 523 ? 1.369 2.354 42.135 1.00 86.31 523 GLU A CA 1
ATOM 4139 C C . GLU A 1 523 ? 2.827 2.708 42.470 1.00 86.31 523 GLU A C 1
ATOM 4141 O O . GLU A 1 523 ? 3.470 3.404 41.691 1.00 86.31 523 GLU A O 1
ATOM 4146 N N . GLU A 1 524 ? 3.389 2.133 43.538 1.00 89.50 524 GLU A N 1
ATOM 4147 C CA . GLU A 1 524 ? 4.810 2.273 43.892 1.00 89.50 524 GLU A CA 1
ATOM 4148 C C . GLU A 1 524 ? 5.732 1.763 42.769 1.00 89.50 524 GLU A C 1
ATOM 4150 O O . GLU A 1 524 ? 6.577 2.503 42.265 1.00 89.50 524 GLU A O 1
ATOM 4155 N N . LYS A 1 525 ? 5.509 0.532 42.285 1.00 93.69 525 LYS A N 1
ATOM 4156 C CA . LYS A 1 525 ? 6.282 -0.038 41.166 1.00 93.69 525 LYS A CA 1
ATOM 4157 C C . LYS A 1 525 ? 6.042 0.709 39.858 1.00 93.69 525 LYS A C 1
ATOM 4159 O O . LYS A 1 525 ? 6.950 0.825 39.036 1.00 93.69 525 LYS A O 1
ATOM 4164 N N . ALA A 1 526 ? 4.817 1.187 39.636 1.00 94.06 526 ALA A N 1
ATOM 4165 C CA . ALA A 1 526 ? 4.480 1.971 38.456 1.00 94.06 526 ALA A CA 1
ATOM 4166 C C . ALA A 1 526 ? 5.250 3.293 38.430 1.00 94.06 526 ALA A C 1
ATOM 4168 O O . ALA A 1 526 ? 5.796 3.639 37.387 1.00 94.06 526 ALA A O 1
ATOM 4169 N N . LEU A 1 527 ? 5.350 3.985 39.568 1.00 94.25 527 LEU A N 1
ATOM 4170 C CA . LEU A 1 527 ? 6.158 5.194 39.709 1.00 94.25 527 LEU A CA 1
ATOM 4171 C C . LEU A 1 527 ? 7.637 4.917 39.433 1.00 94.25 527 LEU A C 1
ATOM 4173 O O . LEU A 1 527 ? 8.238 5.631 38.637 1.00 94.25 527 LEU A O 1
ATOM 4177 N N . GLU A 1 528 ? 8.208 3.852 40.002 1.00 96.19 528 GLU A N 1
ATOM 4178 C CA . GLU A 1 528 ? 9.603 3.481 39.726 1.00 96.19 528 GLU A CA 1
ATOM 4179 C C . GLU A 1 528 ? 9.860 3.237 38.230 1.00 96.19 528 GLU A C 1
ATOM 4181 O O . GLU A 1 528 ? 10.854 3.710 37.678 1.00 96.19 528 GLU A O 1
ATOM 4186 N N . ILE A 1 529 ? 8.950 2.537 37.546 1.00 96.88 529 ILE A N 1
ATOM 4187 C CA . ILE A 1 529 ? 9.055 2.289 36.102 1.00 96.88 529 ILE A CA 1
ATOM 4188 C C . ILE A 1 529 ? 8.868 3.577 35.294 1.00 96.88 529 ILE A C 1
ATOM 4190 O O . ILE A 1 529 ? 9.577 3.772 34.307 1.00 96.88 529 ILE A O 1
ATOM 4194 N N . VAL A 1 530 ? 7.966 4.472 35.706 1.00 96.31 530 VAL A N 1
ATOM 4195 C CA . VAL A 1 530 ? 7.812 5.797 35.088 1.00 96.31 530 VAL A CA 1
ATOM 4196 C C . VAL A 1 530 ? 9.111 6.587 35.193 1.00 96.31 530 VAL A C 1
ATOM 4198 O O . VAL A 1 530 ? 9.563 7.107 34.178 1.00 96.31 530 VAL A O 1
ATOM 4201 N N . GLU A 1 531 ? 9.759 6.628 36.359 1.00 94.31 531 GLU A N 1
ATOM 4202 C CA . GLU A 1 531 ? 11.052 7.311 36.496 1.00 94.31 531 GLU A CA 1
ATOM 4203 C C . GLU A 1 531 ? 12.121 6.695 35.591 1.00 94.31 531 GLU A C 1
ATOM 4205 O O . GLU A 1 531 ? 12.850 7.426 34.922 1.00 94.31 531 GLU A O 1
ATOM 4210 N N . LEU A 1 532 ? 12.187 5.362 35.509 1.00 95.69 532 LEU A N 1
ATOM 4211 C CA . LEU A 1 532 ? 13.122 4.675 34.617 1.00 95.69 532 LEU A CA 1
ATOM 4212 C C . LEU A 1 532 ? 12.874 5.028 33.144 1.00 95.69 532 LEU A C 1
ATOM 4214 O O . LEU A 1 532 ? 13.826 5.329 32.427 1.00 95.69 532 LEU A O 1
ATOM 4218 N N . LEU A 1 533 ? 11.622 5.021 32.688 1.00 94.88 533 LEU A N 1
ATOM 4219 C CA . LEU A 1 533 ? 11.266 5.340 31.304 1.00 94.88 533 LEU A CA 1
ATOM 4220 C C . LEU A 1 533 ? 11.527 6.817 30.974 1.00 94.88 533 LEU A C 1
ATOM 4222 O O . LEU A 1 533 ? 12.119 7.120 29.938 1.00 94.88 533 LEU A O 1
ATOM 4226 N N . LEU A 1 534 ? 11.143 7.738 31.863 1.00 91.81 534 LEU A N 1
ATOM 4227 C CA . LEU A 1 534 ? 11.373 9.175 31.686 1.00 91.81 534 LEU A CA 1
ATOM 4228 C C . LEU A 1 534 ? 12.871 9.515 31.684 1.00 91.81 534 LEU A C 1
ATOM 4230 O O . LEU A 1 534 ? 13.314 10.309 30.856 1.00 91.81 534 LEU A O 1
ATOM 4234 N N . ALA A 1 535 ? 13.667 8.879 32.550 1.00 89.25 535 ALA A N 1
ATOM 4235 C CA . ALA A 1 535 ? 15.121 9.053 32.581 1.00 89.25 535 ALA A CA 1
ATOM 4236 C C . ALA A 1 535 ? 15.809 8.620 31.273 1.00 89.25 535 ALA A C 1
ATOM 4238 O O . ALA A 1 535 ? 16.891 9.115 30.962 1.00 89.25 535 ALA A O 1
ATOM 4239 N N . HIS A 1 536 ? 15.172 7.739 30.495 1.00 88.06 536 HIS A N 1
ATOM 4240 C CA . HIS A 1 536 ? 15.652 7.268 29.192 1.00 88.06 536 HIS A CA 1
ATOM 4241 C C . HIS A 1 536 ? 14.875 7.886 28.013 1.00 88.06 536 HIS A C 1
ATOM 4243 O O . HIS A 1 536 ? 14.877 7.345 26.911 1.00 88.06 536 HIS A O 1
ATOM 4249 N N . GLY A 1 537 ? 14.237 9.044 28.220 1.00 83.25 537 GLY A N 1
ATOM 4250 C CA . GLY A 1 537 ? 13.698 9.874 27.139 1.00 83.25 537 GLY A CA 1
ATOM 4251 C C . GLY A 1 537 ? 12.264 9.566 26.709 1.00 83.25 537 GLY A C 1
ATOM 4252 O O . GLY A 1 537 ? 11.836 10.067 25.670 1.00 83.25 537 GLY A O 1
ATOM 4253 N N . ALA A 1 538 ? 11.505 8.770 27.469 1.00 89.69 538 ALA A N 1
ATOM 4254 C CA . ALA A 1 538 ? 10.083 8.577 27.191 1.00 89.69 538 ALA A CA 1
ATOM 4255 C C . ALA A 1 538 ? 9.320 9.912 27.292 1.00 89.69 538 ALA A C 1
ATOM 4257 O O . ALA A 1 538 ? 9.438 10.629 28.285 1.00 89.69 538 ALA A O 1
ATOM 4258 N N . ASP A 1 539 ? 8.517 10.234 26.277 1.00 86.62 539 ASP A N 1
ATOM 4259 C CA . ASP A 1 539 ? 7.728 11.467 26.238 1.00 86.62 539 ASP A CA 1
ATOM 4260 C C . ASP A 1 539 ? 6.309 11.223 26.797 1.00 86.62 539 ASP A C 1
ATOM 4262 O O . ASP A 1 539 ? 5.512 10.513 26.169 1.00 86.62 539 ASP A O 1
ATOM 4266 N N . PRO A 1 540 ? 5.957 11.799 27.967 1.00 89.62 540 PRO A N 1
ATOM 4267 C CA . PRO A 1 540 ? 4.636 11.627 28.568 1.00 89.62 540 PRO A CA 1
ATOM 4268 C C . PRO A 1 540 ? 3.535 12.427 27.853 1.00 89.62 540 PRO A C 1
ATOM 4270 O O . PRO A 1 540 ? 2.353 12.202 28.119 1.00 89.62 540 PRO A O 1
ATOM 4273 N N . SER A 1 541 ? 3.897 13.349 26.951 1.00 86.75 541 SER A N 1
ATOM 4274 C CA . SER A 1 541 ? 2.957 14.207 26.222 1.00 86.75 541 SER A CA 1
ATOM 4275 C C . SER A 1 541 ? 2.354 13.549 24.977 1.00 86.75 541 SER A C 1
ATOM 4277 O O . SER A 1 541 ? 1.385 14.074 24.418 1.00 86.75 541 SER A O 1
ATOM 4279 N N . ILE A 1 542 ? 2.888 12.394 24.554 1.00 83.44 542 ILE A N 1
ATOM 4280 C CA . ILE A 1 542 ? 2.391 11.654 23.392 1.00 83.44 542 ILE A CA 1
ATOM 4281 C C . ILE A 1 542 ? 0.933 11.256 23.618 1.00 83.44 542 ILE A C 1
ATOM 4283 O O . ILE A 1 542 ? 0.562 10.657 24.633 1.00 83.44 542 ILE A O 1
ATOM 4287 N N . LYS A 1 543 ? 0.114 11.589 22.618 1.00 86.44 543 LYS A N 1
ATOM 4288 C CA . LYS A 1 543 ? -1.309 11.284 22.586 1.00 86.44 543 LYS A CA 1
ATOM 4289 C C . LYS A 1 543 ? -1.588 10.103 21.673 1.00 86.44 543 LYS A C 1
ATOM 4291 O O . LYS A 1 543 ? -1.042 10.028 20.570 1.00 86.44 543 LYS A O 1
ATOM 4296 N N . ASN A 1 544 ? -2.492 9.231 22.103 1.00 84.69 544 ASN A N 1
ATOM 4297 C CA . ASN A 1 544 ? -3.014 8.186 21.238 1.00 84.69 544 ASN A CA 1
ATOM 4298 C C . ASN A 1 544 ? -3.976 8.770 20.180 1.00 84.69 544 ASN A C 1
ATOM 4300 O O . ASN A 1 544 ? -4.306 9.959 20.190 1.00 84.69 544 ASN A O 1
ATOM 4304 N N . LYS A 1 545 ? -4.481 7.925 19.276 1.00 78.81 545 LYS A N 1
ATOM 4305 C CA . LYS A 1 545 ? -5.471 8.300 18.242 1.00 78.81 545 LYS A CA 1
ATOM 4306 C C . LYS A 1 545 ? -6.753 8.950 18.776 1.00 78.81 545 LYS A C 1
ATOM 4308 O O . LYS A 1 545 ? -7.464 9.601 18.017 1.00 78.81 545 LYS A O 1
ATOM 4313 N N . GLU A 1 546 ? -7.057 8.772 20.055 1.00 73.31 546 GLU A N 1
ATOM 4314 C CA . GLU A 1 546 ? -8.240 9.324 20.719 1.00 73.31 546 GLU A CA 1
ATOM 4315 C C . GLU A 1 546 ? -7.919 10.631 21.462 1.00 73.31 546 GLU A C 1
ATOM 4317 O O . GLU A 1 546 ? -8.780 11.184 22.141 1.00 73.31 546 GLU A O 1
ATOM 4322 N N . GLY A 1 547 ? -6.683 11.131 21.349 1.00 80.38 547 GLY A N 1
ATOM 4323 C CA . GLY A 1 547 ? -6.230 12.375 21.965 1.00 80.38 547 GLY A CA 1
ATOM 4324 C C . GLY A 1 547 ? -5.869 12.266 23.449 1.00 80.38 547 GLY A C 1
ATOM 4325 O O . GLY A 1 547 ? -5.590 13.297 24.061 1.00 80.38 547 GLY A O 1
ATOM 4326 N N . ARG A 1 548 ? -5.857 11.054 24.017 1.00 84.38 548 ARG A N 1
ATOM 4327 C CA . ARG A 1 548 ? -5.532 10.783 25.427 1.00 84.38 548 ARG A CA 1
ATOM 4328 C C . ARG A 1 548 ? -4.028 10.601 25.605 1.00 84.38 548 ARG A C 1
ATOM 4330 O O . ARG A 1 548 ? -3.383 10.113 24.686 1.00 84.38 548 ARG A O 1
ATOM 4337 N N . THR A 1 549 ? -3.482 10.976 26.756 1.00 90.88 549 THR A N 1
ATOM 4338 C CA . THR A 1 549 ? -2.078 10.794 27.169 1.00 90.88 549 THR A CA 1
ATOM 4339 C C . THR A 1 549 ? -1.915 9.612 28.131 1.00 90.88 549 THR A C 1
ATOM 4341 O O . THR A 1 549 ? -2.895 9.085 28.666 1.00 90.88 549 THR A O 1
ATOM 4344 N N . ALA A 1 550 ? -0.666 9.230 28.423 1.00 91.69 550 ALA A N 1
ATOM 4345 C CA . ALA A 1 550 ? -0.369 8.240 29.465 1.00 91.69 550 ALA A CA 1
ATOM 4346 C C . ALA A 1 550 ? -0.900 8.678 30.845 1.00 91.69 550 ALA A C 1
ATOM 4348 O O . ALA A 1 550 ? -1.363 7.849 31.629 1.00 91.69 550 ALA A O 1
ATOM 4349 N N . ALA A 1 551 ? -0.884 9.988 31.124 1.00 90.38 551 ALA A N 1
ATOM 4350 C CA . ALA A 1 551 ? -1.439 10.554 32.348 1.00 90.38 551 ALA A CA 1
ATOM 4351 C C . ALA A 1 551 ? -2.966 10.404 32.413 1.00 90.38 551 ALA A C 1
ATOM 4353 O O . ALA A 1 551 ? -3.492 10.017 33.455 1.00 90.38 551 ALA A O 1
ATOM 4354 N N . ASP A 1 552 ? -3.670 10.636 31.300 1.00 88.38 552 ASP A N 1
ATOM 4355 C CA . ASP A 1 552 ? -5.125 10.448 31.222 1.00 88.38 552 ASP A CA 1
ATOM 4356 C C . ASP A 1 552 ? -5.505 8.983 31.463 1.00 88.38 552 ASP A C 1
ATOM 4358 O O . ASP A 1 552 ? -6.486 8.684 32.146 1.00 88.38 552 ASP A O 1
ATOM 4362 N N . TRP A 1 553 ? -4.701 8.051 30.944 1.00 89.62 553 TRP A N 1
ATOM 4363 C CA . TRP A 1 553 ? -4.891 6.622 31.177 1.00 89.62 553 TRP A CA 1
ATOM 4364 C C . TRP A 1 553 ? -4.638 6.223 32.638 1.00 89.62 553 TRP A C 1
ATOM 4366 O O . TRP A 1 553 ? -5.448 5.508 33.236 1.00 89.62 553 TRP A O 1
ATOM 4376 N N . ALA A 1 554 ? -3.560 6.725 33.248 1.00 90.25 554 ALA A N 1
ATOM 4377 C CA . ALA A 1 554 ? -3.280 6.525 34.670 1.00 90.25 554 ALA A CA 1
ATOM 4378 C C . ALA A 1 554 ? -4.401 7.100 35.556 1.00 90.25 554 ALA A C 1
ATOM 4380 O O . ALA A 1 554 ? -4.848 6.442 36.499 1.00 90.25 554 ALA A O 1
ATOM 4381 N N . LEU A 1 555 ? -4.927 8.278 35.203 1.00 88.50 555 LEU A N 1
ATOM 4382 C CA . LEU A 1 555 ? -6.050 8.903 35.896 1.00 88.50 555 LEU A CA 1
ATOM 4383 C C . LEU A 1 555 ? -7.337 8.088 35.743 1.00 88.50 555 LEU A C 1
ATOM 4385 O O . LEU A 1 555 ? -8.032 7.885 36.737 1.00 88.50 555 LEU A O 1
ATOM 4389 N N . LYS A 1 556 ? -7.628 7.561 34.542 1.00 87.62 556 LYS A N 1
ATOM 4390 C CA . LYS A 1 556 ? -8.769 6.657 34.316 1.00 87.62 556 LYS A CA 1
ATOM 4391 C C . LYS A 1 556 ? -8.692 5.447 35.249 1.00 87.62 556 LYS A C 1
ATOM 4393 O O . LYS A 1 556 ? -9.694 5.072 35.845 1.00 87.62 556 LYS A O 1
ATOM 4398 N N . ARG A 1 557 ? -7.496 4.882 35.445 1.00 87.62 557 ARG A N 1
ATOM 4399 C CA . ARG A 1 557 ? -7.240 3.776 36.385 1.00 87.62 557 ARG A CA 1
ATOM 4400 C C . ARG A 1 557 ? -7.277 4.208 37.864 1.00 87.62 557 ARG A C 1
ATOM 4402 O O . ARG A 1 557 ? -7.186 3.355 38.740 1.00 87.62 557 ARG A O 1
ATOM 4409 N N . GLY A 1 558 ? -7.389 5.497 38.181 1.00 86.44 558 GLY A N 1
ATOM 4410 C CA . GLY A 1 558 ? -7.344 6.009 39.554 1.00 86.44 558 GLY A CA 1
ATOM 4411 C C . GLY A 1 558 ? -5.940 6.044 40.177 1.00 86.44 558 GLY A C 1
ATOM 4412 O O . GLY A 1 558 ? -5.839 6.138 41.399 1.00 86.44 558 GLY A O 1
ATOM 4413 N N . MET A 1 559 ? -4.880 5.964 39.361 1.00 89.62 559 MET A N 1
ATOM 4414 C CA . MET A 1 559 ? -3.469 6.039 39.776 1.00 89.62 559 MET A CA 1
ATOM 4415 C C . MET A 1 559 ? -3.011 7.504 39.776 1.00 89.62 559 MET A C 1
ATOM 4417 O O . MET A 1 559 ? -2.451 8.005 38.796 1.00 89.62 559 MET A O 1
ATOM 4421 N N . ARG A 1 560 ? -3.364 8.233 40.838 1.00 86.12 560 ARG A N 1
ATOM 4422 C CA . ARG A 1 560 ? -3.229 9.696 40.900 1.00 86.12 560 ARG A CA 1
ATOM 4423 C C . ARG A 1 560 ? -1.786 10.160 40.970 1.00 86.12 560 ARG A C 1
ATOM 4425 O O . ARG A 1 560 ? -1.477 11.172 40.346 1.00 86.12 560 ARG A O 1
ATOM 4432 N N . ASP A 1 561 ? -0.923 9.442 41.678 1.00 87.88 561 ASP A N 1
ATOM 4433 C CA . ASP A 1 561 ? 0.470 9.849 41.850 1.00 87.88 561 ASP A CA 1
ATOM 4434 C C . ASP A 1 561 ? 1.235 9.639 40.540 1.00 87.88 561 ASP A C 1
ATOM 4436 O O . ASP A 1 561 ? 1.976 10.517 40.094 1.00 87.88 561 ASP A O 1
ATOM 4440 N N . VAL A 1 562 ? 0.955 8.531 39.844 1.00 92.44 562 VAL A N 1
ATOM 4441 C CA . VAL A 1 562 ? 1.460 8.274 38.486 1.00 92.44 562 VAL A CA 1
ATOM 4442 C C . VAL A 1 562 ? 0.951 9.330 37.504 1.00 92.44 562 VAL A C 1
ATOM 4444 O O . VAL A 1 562 ? 1.741 9.915 36.762 1.00 92.44 562 VAL A O 1
ATOM 4447 N N . ALA A 1 563 ? -0.353 9.621 37.506 1.00 89.94 563 ALA A N 1
ATOM 4448 C CA . ALA A 1 563 ? -0.934 10.631 36.624 1.00 89.94 563 ALA A CA 1
ATOM 4449 C C . ALA A 1 563 ? -0.350 12.027 36.891 1.00 89.94 563 ALA A C 1
ATOM 4451 O O . ALA A 1 563 ? -0.007 12.739 35.946 1.00 89.94 563 ALA A O 1
ATOM 4452 N N . ALA A 1 564 ? -0.186 12.407 38.161 1.00 86.38 564 ALA A N 1
ATOM 4453 C CA . ALA A 1 564 ? 0.432 13.667 38.559 1.00 86.38 564 ALA A CA 1
ATOM 4454 C C . ALA A 1 564 ? 1.886 13.744 38.085 1.00 86.38 564 ALA A C 1
ATOM 4456 O O . ALA A 1 564 ? 2.297 14.762 37.526 1.00 86.38 564 ALA A O 1
ATOM 4457 N N . ARG A 1 565 ? 2.649 12.655 38.235 1.00 89.56 565 ARG A N 1
ATOM 4458 C CA . ARG A 1 565 ? 4.043 12.595 37.796 1.00 89.56 565 ARG A CA 1
ATOM 4459 C C . ARG A 1 565 ? 4.201 12.700 36.279 1.00 89.56 565 ARG A C 1
ATOM 4461 O O . ARG A 1 565 ? 5.129 13.368 35.822 1.00 89.56 565 ARG A O 1
ATOM 4468 N N . LEU A 1 566 ? 3.306 12.071 35.517 1.00 88.56 566 LEU A N 1
ATOM 4469 C CA . LEU A 1 566 ? 3.268 12.140 34.051 1.00 88.56 566 LEU A CA 1
ATOM 4470 C C . LEU A 1 566 ? 2.748 13.496 33.539 1.00 88.56 566 LEU A C 1
ATOM 4472 O O . LEU A 1 566 ? 3.168 13.950 32.480 1.00 88.56 566 LEU A O 1
ATOM 4476 N N . SER A 1 567 ? 1.862 14.154 34.294 1.00 81.25 567 SER A N 1
ATOM 4477 C CA . SER A 1 567 ? 1.312 15.482 33.966 1.00 81.25 567 SER A CA 1
ATOM 4478 C C . SER A 1 567 ? 2.235 16.634 34.358 1.00 81.25 567 SER A C 1
ATOM 4480 O O . SER A 1 567 ? 2.088 17.749 33.849 1.00 81.25 567 SER A O 1
ATOM 4482 N N . ALA A 1 568 ? 3.164 16.402 35.290 1.00 69.62 568 ALA A N 1
ATOM 4483 C CA . ALA A 1 568 ? 4.162 17.384 35.669 1.00 69.62 568 ALA A CA 1
ATOM 4484 C C . ALA A 1 568 ? 4.974 17.751 34.424 1.00 69.62 568 ALA A C 1
ATOM 4486 O O . ALA A 1 568 ? 5.628 16.893 33.833 1.00 69.62 568 ALA A O 1
ATOM 4487 N N . ARG A 1 569 ? 4.896 19.026 34.011 1.00 47.19 569 ARG A N 1
ATOM 4488 C CA . ARG A 1 569 ? 5.611 19.553 32.844 1.00 47.19 569 ARG A CA 1
ATOM 4489 C C . ARG A 1 569 ? 7.080 19.156 32.936 1.00 47.19 569 ARG A C 1
ATOM 4491 O O . ARG A 1 569 ? 7.847 19.784 33.662 1.00 47.19 569 ARG A O 1
ATOM 4498 N N . VAL A 1 570 ? 7.482 18.176 32.134 1.00 44.31 570 VAL A N 1
ATOM 4499 C CA . VAL A 1 570 ? 8.853 18.152 31.656 1.00 44.31 570 VAL A CA 1
ATOM 4500 C C . VAL A 1 570 ? 8.943 19.379 30.763 1.00 44.31 570 VAL A C 1
ATOM 4502 O O . VAL A 1 570 ? 8.278 19.471 29.733 1.00 44.31 570 VAL A O 1
ATOM 4505 N N . THR A 1 571 ? 9.684 20.388 31.204 1.00 34.50 571 THR A N 1
ATOM 4506 C CA . THR A 1 571 ? 10.147 21.466 30.337 1.00 34.50 571 THR A CA 1
ATOM 4507 C C . THR A 1 571 ? 11.106 20.854 29.322 1.00 34.50 571 THR A C 1
ATOM 4509 O O . THR A 1 571 ? 12.319 20.958 29.462 1.00 34.50 571 THR A O 1
ATOM 4512 N N . THR A 1 572 ? 10.575 20.154 28.326 1.00 35.03 572 THR A N 1
ATOM 4513 C CA . THR A 1 572 ? 11.305 19.894 27.095 1.00 35.03 572 THR A CA 1
ATOM 4514 C C . THR A 1 572 ? 11.172 21.153 26.257 1.00 35.03 572 THR A C 1
ATOM 4516 O O . THR A 1 572 ? 10.097 21.457 25.735 1.00 35.03 572 THR A O 1
ATOM 4519 N N . GLU A 1 573 ? 12.256 21.920 26.176 1.00 30.64 573 GLU A N 1
ATOM 4520 C CA . GLU A 1 573 ? 12.432 22.903 25.112 1.00 30.64 573 GLU A CA 1
ATOM 4521 C C . GLU A 1 573 ? 12.086 22.240 23.765 1.00 30.64 573 GLU A C 1
ATOM 4523 O O . GLU A 1 573 ? 12.432 21.068 23.565 1.00 30.64 573 GLU A O 1
ATOM 4528 N N . PRO A 1 574 ? 11.395 22.932 22.834 1.00 37.41 574 PRO A N 1
ATOM 4529 C CA . PRO A 1 574 ? 11.272 22.422 21.478 1.00 37.41 574 PRO A CA 1
ATOM 4530 C C . PRO A 1 574 ? 12.686 22.146 20.981 1.00 37.41 574 PRO A C 1
ATOM 4532 O O . PRO A 1 574 ? 13.552 23.018 21.075 1.00 37.41 574 PRO A O 1
ATOM 4535 N N . ALA A 1 575 ? 12.915 20.912 20.532 1.00 41.22 575 ALA A N 1
ATOM 4536 C CA . ALA A 1 575 ? 14.242 20.442 20.183 1.00 41.22 575 ALA A CA 1
ATOM 4537 C C . ALA A 1 575 ? 14.916 21.502 19.284 1.00 41.22 575 ALA A C 1
ATOM 4539 O O . ALA A 1 575 ? 14.287 21.948 18.315 1.00 41.22 575 ALA A O 1
ATOM 4540 N N . PRO A 1 576 ? 16.127 21.988 19.625 1.00 54.94 576 PRO A N 1
ATOM 4541 C CA . PRO A 1 576 ? 16.724 23.148 18.965 1.00 54.94 576 PRO A CA 1
ATOM 4542 C C . PRO A 1 576 ? 16.722 22.939 17.449 1.00 54.94 576 PRO A C 1
ATOM 4544 O O . PRO A 1 576 ? 16.865 21.804 17.006 1.00 54.94 576 PRO A O 1
ATOM 4547 N N . VAL A 1 577 ? 16.582 23.987 16.629 1.00 54.88 577 VAL A N 1
ATOM 4548 C CA . VAL A 1 577 ? 16.581 23.870 15.147 1.00 54.88 577 VAL A CA 1
ATOM 4549 C C . VAL A 1 577 ? 17.748 22.997 14.640 1.00 54.88 577 VAL A C 1
ATOM 4551 O O . VAL A 1 577 ? 17.584 22.240 13.684 1.00 54.88 577 VAL A O 1
ATOM 4554 N N . ALA A 1 578 ? 18.880 23.015 15.355 1.00 57.16 578 ALA A N 1
ATOM 4555 C CA . ALA A 1 578 ? 20.008 22.098 15.182 1.00 57.16 578 ALA A CA 1
ATOM 4556 C C . ALA A 1 578 ? 19.611 20.605 15.215 1.00 57.16 578 ALA A C 1
ATOM 4558 O O . ALA A 1 578 ? 19.958 19.870 14.302 1.00 57.16 578 ALA A O 1
ATOM 4559 N N . SER A 1 579 ? 18.806 20.166 16.183 1.00 66.19 579 SER A N 1
ATOM 4560 C CA . SER A 1 579 ? 18.325 18.782 16.326 1.00 66.19 579 SER A CA 1
ATOM 4561 C C . SER A 1 579 ? 17.379 18.322 15.202 1.00 66.19 579 SER A C 1
ATOM 4563 O O . SER A 1 579 ? 17.374 17.145 14.836 1.00 66.19 579 SER A O 1
ATOM 4565 N N . VAL A 1 580 ? 16.591 19.234 14.612 1.00 72.88 580 VAL A N 1
ATOM 4566 C CA . VAL A 1 580 ? 15.712 18.928 13.466 1.00 72.88 580 VAL A CA 1
ATOM 4567 C C . VAL A 1 580 ? 16.544 18.764 12.198 1.00 72.88 580 VAL A C 1
ATOM 4569 O O . VAL A 1 580 ? 16.328 17.820 11.436 1.00 72.88 580 VAL A O 1
ATOM 4572 N N . ILE A 1 581 ? 17.527 19.646 12.004 1.00 79.31 581 ILE A N 1
ATOM 4573 C CA . ILE A 1 581 ? 18.501 19.541 10.916 1.00 79.31 581 ILE A CA 1
ATOM 4574 C C . ILE A 1 581 ? 19.294 18.238 11.064 1.00 79.31 581 ILE A C 1
ATOM 4576 O O . ILE A 1 581 ? 19.319 17.454 10.121 1.00 79.31 581 ILE A O 1
ATOM 4580 N N . GLU A 1 582 ? 19.831 17.936 12.250 1.00 80.31 582 GLU A N 1
ATOM 4581 C CA . GLU A 1 582 ? 20.534 16.678 12.544 1.00 80.31 582 GLU A CA 1
ATOM 4582 C C . GLU A 1 582 ? 19.666 15.445 12.265 1.00 80.31 582 GLU A C 1
ATOM 4584 O O . GLU A 1 582 ? 20.144 14.459 11.704 1.00 80.31 582 GLU A O 1
ATOM 4589 N N . ARG A 1 583 ? 18.369 15.486 12.600 1.00 82.19 583 ARG A N 1
ATOM 4590 C CA . ARG A 1 583 ? 17.435 14.399 12.276 1.00 82.19 583 ARG A CA 1
ATOM 4591 C C . ARG A 1 583 ? 17.296 14.208 10.765 1.00 82.19 583 ARG A C 1
ATOM 4593 O O . ARG A 1 583 ? 17.316 13.071 10.303 1.00 82.19 583 ARG A O 1
ATOM 4600 N N . TYR A 1 584 ? 17.147 15.282 9.994 1.00 87.25 584 TYR A N 1
ATOM 4601 C CA . TYR A 1 584 ? 17.046 15.196 8.535 1.00 87.25 584 TYR A CA 1
ATOM 4602 C C . TYR A 1 584 ? 18.377 14.791 7.883 1.00 87.25 584 TYR A C 1
ATOM 4604 O O . TYR A 1 584 ? 18.370 14.063 6.893 1.00 87.25 584 TYR A O 1
ATOM 4612 N N . GLU A 1 585 ? 19.516 15.181 8.460 1.00 88.69 585 GLU A N 1
ATOM 4613 C CA . GLU A 1 585 ? 20.829 14.708 8.019 1.00 88.69 585 GLU A CA 1
ATOM 4614 C C . GLU A 1 585 ? 21.014 13.219 8.287 1.00 88.69 585 GLU A C 1
ATOM 4616 O O . GLU A 1 585 ? 21.524 12.513 7.418 1.00 88.69 585 GLU A O 1
ATOM 4621 N N . ARG A 1 586 ? 20.575 12.715 9.447 1.00 88.38 586 ARG A N 1
ATOM 4622 C CA . ARG A 1 586 ? 20.572 11.272 9.731 1.00 88.38 586 ARG A CA 1
ATOM 4623 C C . ARG A 1 586 ? 19.767 10.508 8.682 1.00 88.38 586 ARG A C 1
ATOM 4625 O O . ARG A 1 586 ? 20.285 9.563 8.105 1.00 88.38 586 ARG A O 1
ATOM 4632 N N . VAL A 1 587 ? 18.573 10.990 8.337 1.00 88.25 587 VAL A N 1
ATOM 4633 C CA . VAL A 1 587 ? 17.729 10.371 7.298 1.00 88.25 587 VAL A CA 1
ATOM 4634 C C . VAL A 1 587 ? 18.406 10.388 5.927 1.00 88.25 587 VAL A C 1
ATOM 4636 O O . VAL A 1 587 ? 18.359 9.387 5.221 1.00 88.25 587 VAL A O 1
ATOM 4639 N N . ALA A 1 588 ? 19.069 11.483 5.542 1.00 90.50 588 ALA A N 1
ATOM 4640 C CA . ALA A 1 588 ? 19.818 11.544 4.284 1.00 90.50 588 ALA A CA 1
ATOM 4641 C C . ALA A 1 588 ? 21.004 10.554 4.257 1.00 90.50 588 ALA A C 1
ATOM 4643 O O . ALA A 1 588 ? 21.255 9.900 3.241 1.00 90.50 588 ALA A O 1
ATOM 4644 N N . ASN A 1 589 ? 21.712 10.398 5.379 1.00 90.88 589 ASN A N 1
ATOM 4645 C CA . ASN A 1 589 ? 22.777 9.401 5.518 1.00 90.88 589 ASN A CA 1
ATOM 4646 C C . ASN A 1 589 ? 22.232 7.969 5.434 1.00 90.88 589 ASN A C 1
ATOM 4648 O O . ASN A 1 589 ? 22.789 7.137 4.717 1.00 90.88 589 ASN A O 1
ATOM 4652 N N . ASP A 1 590 ? 21.121 7.692 6.113 1.00 90.88 590 ASP A N 1
ATOM 4653 C CA . ASP A 1 590 ? 20.482 6.378 6.096 1.00 90.88 590 ASP A CA 1
ATOM 4654 C C . ASP A 1 590 ? 19.917 6.051 4.710 1.00 90.88 590 ASP A C 1
ATOM 4656 O O . ASP A 1 590 ? 20.131 4.951 4.215 1.00 90.88 590 ASP A O 1
ATOM 4660 N N . LEU A 1 591 ? 19.314 7.015 4.009 1.00 88.44 591 LEU A N 1
ATOM 4661 C CA . LEU A 1 591 ? 18.903 6.867 2.606 1.00 88.44 591 LEU A CA 1
ATOM 4662 C C . LEU A 1 591 ? 20.066 6.434 1.707 1.00 88.44 591 LEU A C 1
ATOM 4664 O O . LEU A 1 591 ? 19.892 5.561 0.858 1.00 88.44 591 LEU A O 1
ATOM 4668 N N . THR A 1 592 ? 21.253 7.000 1.922 1.00 91.50 592 THR A N 1
ATOM 4669 C CA . THR A 1 592 ? 22.461 6.661 1.158 1.00 91.50 592 THR A CA 1
ATOM 4670 C C . THR A 1 592 ? 22.917 5.224 1.444 1.00 91.50 592 THR A C 1
ATOM 4672 O O . THR A 1 592 ? 23.116 4.433 0.523 1.00 91.50 592 THR A O 1
ATOM 4675 N N . ARG A 1 593 ? 23.002 4.847 2.728 1.00 91.06 593 ARG A N 1
ATOM 4676 C CA . ARG A 1 593 ? 23.375 3.489 3.168 1.00 91.06 593 ARG A CA 1
ATOM 4677 C C . ARG A 1 593 ? 22.377 2.430 2.708 1.00 91.06 593 ARG A C 1
ATOM 4679 O O . ARG A 1 593 ? 22.768 1.412 2.144 1.00 91.06 593 ARG A O 1
ATOM 4686 N N . ALA A 1 594 ? 21.088 2.681 2.925 1.00 89.06 594 ALA A N 1
ATOM 4687 C CA . ALA A 1 594 ? 20.015 1.791 2.509 1.00 89.06 594 ALA A CA 1
ATOM 4688 C C . ALA A 1 594 ? 20.034 1.592 0.993 1.00 89.06 594 ALA A C 1
ATOM 4690 O O . ALA A 1 594 ? 19.895 0.465 0.532 1.00 89.06 594 ALA A O 1
ATOM 4691 N N . TYR A 1 595 ? 20.252 2.655 0.215 1.00 87.62 595 TYR A N 1
ATOM 4692 C CA . TYR A 1 595 ? 20.353 2.556 -1.236 1.00 87.62 595 TYR A CA 1
ATOM 4693 C C . TYR A 1 595 ? 21.514 1.647 -1.677 1.00 87.62 595 TYR A C 1
ATOM 4695 O O . TYR A 1 595 ? 21.300 0.732 -2.478 1.00 87.62 595 TYR A O 1
ATOM 4703 N N . ASP A 1 596 ? 22.714 1.852 -1.128 1.00 85.25 596 ASP A N 1
ATOM 4704 C CA . ASP A 1 596 ? 23.932 1.167 -1.576 1.00 85.25 596 ASP A CA 1
ATOM 4705 C C . ASP A 1 596 ? 24.028 -0.300 -1.147 1.00 85.25 596 ASP A C 1
ATOM 4707 O O . ASP A 1 596 ? 24.453 -1.139 -1.947 1.00 85.25 596 ASP A O 1
ATOM 4711 N N . SER A 1 597 ? 23.643 -0.624 0.089 1.00 85.50 597 SER A N 1
ATOM 4712 C CA . SER A 1 597 ? 23.889 -1.948 0.678 1.00 85.50 597 SER A CA 1
ATOM 4713 C C . SER A 1 597 ? 22.647 -2.657 1.213 1.00 85.50 597 SER A C 1
ATOM 4715 O O . SER A 1 597 ? 22.761 -3.798 1.656 1.00 85.50 597 SER A O 1
ATOM 4717 N N . GLY A 1 598 ? 21.472 -2.019 1.185 1.00 84.50 598 GLY A N 1
ATOM 4718 C CA . GLY A 1 598 ? 20.261 -2.584 1.789 1.00 84.50 598 GLY A CA 1
ATOM 4719 C C . GLY A 1 598 ? 20.350 -2.689 3.308 1.00 84.50 598 GLY A C 1
ATOM 4720 O O . GLY A 1 598 ? 19.739 -3.574 3.900 1.00 84.50 598 GLY A O 1
ATOM 4721 N N . ASP A 1 599 ? 21.137 -1.808 3.929 1.00 89.56 599 ASP A N 1
ATOM 4722 C CA . ASP A 1 599 ? 21.363 -1.760 5.371 1.00 89.56 599 ASP A CA 1
ATOM 4723 C C . ASP A 1 599 ? 20.038 -1.777 6.152 1.00 89.56 599 ASP A C 1
ATOM 4725 O O . ASP A 1 599 ? 19.212 -0.872 6.027 1.00 89.56 599 ASP A O 1
ATOM 4729 N N . ALA A 1 600 ? 19.835 -2.823 6.958 1.00 84.25 600 ALA A N 1
ATOM 4730 C CA . ALA A 1 600 ? 18.573 -3.068 7.650 1.00 84.25 600 ALA A CA 1
ATOM 4731 C C . ALA A 1 600 ? 18.228 -1.978 8.679 1.00 84.25 600 ALA A C 1
ATOM 4733 O O . ALA A 1 600 ? 17.060 -1.620 8.817 1.00 84.25 600 ALA A O 1
ATOM 4734 N N . ALA A 1 601 ? 19.229 -1.417 9.365 1.00 82.25 601 ALA A N 1
ATOM 4735 C CA . ALA A 1 601 ? 19.016 -0.339 10.329 1.00 82.25 601 ALA A CA 1
ATOM 4736 C C . ALA A 1 601 ? 18.657 0.970 9.616 1.00 82.25 601 ALA A C 1
ATOM 4738 O O . ALA A 1 601 ? 17.768 1.699 10.052 1.00 82.25 601 ALA A O 1
ATOM 4739 N N . ALA A 1 602 ? 19.304 1.241 8.482 1.00 85.00 602 ALA A N 1
ATOM 4740 C CA . ALA A 1 602 ? 18.976 2.386 7.648 1.00 85.00 602 ALA A CA 1
ATOM 4741 C C . ALA A 1 602 ? 17.575 2.257 7.021 1.00 85.00 602 ALA A C 1
ATOM 4743 O O . ALA A 1 602 ? 16.815 3.222 7.018 1.00 85.00 602 ALA A O 1
ATOM 4744 N N . LEU A 1 603 ? 17.193 1.064 6.549 1.00 81.50 603 LEU A N 1
ATOM 4745 C CA . LEU A 1 603 ? 15.844 0.785 6.042 1.00 81.50 603 LEU A CA 1
ATOM 4746 C C . LEU A 1 603 ? 14.773 0.972 7.118 1.00 81.50 603 LEU A C 1
ATOM 4748 O O . LEU A 1 603 ? 13.723 1.545 6.835 1.00 81.50 603 LEU A O 1
ATOM 4752 N N . GLU A 1 604 ? 15.047 0.549 8.351 1.00 78.94 604 GLU A N 1
ATOM 4753 C CA . GLU A 1 604 ? 14.141 0.754 9.479 1.00 78.94 604 GLU A CA 1
ATOM 4754 C C . GLU A 1 604 ? 14.037 2.241 9.865 1.00 78.94 604 GLU A C 1
ATOM 4756 O O . GLU A 1 604 ? 12.933 2.755 10.033 1.00 78.94 604 GLU A O 1
ATOM 4761 N N . SER A 1 605 ? 15.155 2.976 9.885 1.00 79.44 605 SER A N 1
ATOM 4762 C CA . SER A 1 605 ? 15.179 4.436 10.086 1.00 79.44 605 SER A CA 1
ATOM 4763 C C . SER A 1 605 ? 14.342 5.178 9.032 1.00 79.44 605 SER A C 1
ATOM 4765 O O . SER A 1 605 ? 13.510 6.028 9.361 1.00 79.44 605 SER A O 1
ATOM 4767 N N . ILE A 1 606 ? 14.479 4.808 7.754 1.00 76.31 606 ILE A N 1
ATOM 4768 C CA . ILE A 1 606 ? 13.683 5.361 6.645 1.00 76.31 606 ILE A CA 1
ATOM 4769 C C . ILE A 1 606 ? 12.204 4.991 6.805 1.00 76.31 606 ILE A C 1
ATOM 4771 O O . ILE A 1 606 ? 11.342 5.859 6.656 1.00 76.31 606 ILE A O 1
ATOM 4775 N N . ARG A 1 607 ? 11.893 3.732 7.144 1.00 75.56 607 ARG A N 1
ATOM 4776 C CA . ARG A 1 607 ? 10.523 3.264 7.411 1.00 75.56 607 ARG A CA 1
ATOM 4777 C C . ARG A 1 607 ? 9.870 4.073 8.526 1.00 75.56 607 ARG A C 1
ATOM 4779 O O . ARG A 1 607 ? 8.725 4.488 8.365 1.00 75.56 607 ARG A O 1
ATOM 4786 N N . GLN A 1 608 ? 10.587 4.347 9.610 1.00 70.25 608 GLN A N 1
ATOM 4787 C CA . GLN A 1 608 ? 10.101 5.171 10.716 1.00 70.25 608 GLN A CA 1
ATOM 4788 C C . GLN A 1 608 ? 9.937 6.639 10.309 1.00 70.25 608 GLN A C 1
ATOM 4790 O O . GLN A 1 608 ? 8.956 7.278 10.683 1.00 70.25 608 GLN A O 1
ATOM 4795 N N . HIS A 1 609 ? 10.868 7.181 9.518 1.00 70.62 609 HIS A N 1
ATOM 4796 C CA . HIS A 1 609 ? 10.818 8.576 9.083 1.00 70.62 609 HIS A CA 1
ATOM 4797 C C . HIS A 1 609 ? 9.661 8.866 8.123 1.00 70.62 609 HIS A C 1
ATOM 4799 O O . HIS A 1 609 ? 9.004 9.900 8.243 1.00 70.62 609 HIS A O 1
ATOM 4805 N N . TYR A 1 610 ? 9.430 7.966 7.168 1.00 64.56 610 TYR A N 1
ATOM 4806 C CA . TYR A 1 610 ? 8.418 8.122 6.125 1.00 64.56 610 TYR A CA 1
ATOM 4807 C C . TYR A 1 610 ? 7.102 7.401 6.433 1.00 64.56 610 TYR A C 1
ATOM 4809 O O . TYR A 1 610 ? 6.138 7.577 5.694 1.00 64.56 610 TYR A O 1
ATOM 4817 N N . ASN A 1 611 ? 7.044 6.620 7.516 1.00 57.84 611 ASN A N 1
ATOM 4818 C CA . ASN A 1 611 ? 5.892 5.814 7.924 1.00 57.84 611 ASN A CA 1
ATOM 4819 C C . ASN A 1 611 ? 5.353 4.908 6.796 1.00 57.84 611 ASN A C 1
ATOM 4821 O O . ASN A 1 611 ? 4.146 4.782 6.587 1.00 57.84 611 ASN A O 1
ATOM 4825 N N . LEU A 1 612 ? 6.264 4.288 6.042 1.00 53.75 612 LEU A N 1
ATOM 4826 C CA . LEU A 1 612 ? 5.945 3.401 4.923 1.00 53.75 612 LEU A CA 1
ATOM 4827 C C . LEU A 1 612 ? 6.704 2.079 5.076 1.00 53.75 612 LEU A C 1
ATOM 4829 O O . LEU A 1 612 ? 7.861 2.087 5.491 1.00 53.75 612 LEU A O 1
ATOM 4833 N N . PRO A 1 613 ? 6.107 0.923 4.739 1.00 54.38 613 PRO A N 1
ATOM 4834 C CA . PRO A 1 613 ? 6.884 -0.288 4.544 1.00 54.38 613 PRO A CA 1
ATOM 4835 C C . PRO A 1 613 ? 7.792 -0.079 3.329 1.00 54.38 613 PRO A C 1
ATOM 4837 O O . PRO A 1 613 ? 7.307 -0.005 2.205 1.00 54.38 613 PRO A O 1
ATOM 4840 N N . VAL A 1 614 ? 9.096 0.064 3.569 1.00 69.06 614 VAL A N 1
ATOM 4841 C CA . VAL A 1 614 ? 10.092 0.284 2.515 1.00 69.06 614 VAL A CA 1
ATOM 4842 C C . VAL A 1 614 ? 11.042 -0.903 2.514 1.00 69.06 614 VAL A C 1
ATOM 4844 O O . VAL A 1 614 ? 11.756 -1.137 3.487 1.00 69.06 614 VAL A O 1
ATOM 4847 N N . THR A 1 615 ? 11.016 -1.696 1.448 1.00 80.75 615 THR A N 1
ATOM 4848 C CA . THR A 1 615 ? 12.052 -2.697 1.185 1.00 80.75 615 THR A CA 1
ATOM 4849 C C . THR A 1 615 ? 13.300 -2.027 0.609 1.00 80.75 615 THR A C 1
ATOM 4851 O O . THR A 1 615 ? 13.281 -0.862 0.200 1.00 80.75 615 THR A O 1
ATOM 4854 N N . TRP A 1 616 ? 14.407 -2.766 0.536 1.00 82.75 616 TRP A N 1
ATOM 4855 C CA . TRP A 1 616 ? 15.604 -2.275 -0.145 1.00 82.75 616 TRP A CA 1
ATOM 4856 C C . TRP A 1 616 ? 15.329 -1.903 -1.605 1.00 82.75 616 TRP A C 1
ATOM 4858 O O . TRP A 1 616 ? 15.729 -0.837 -2.079 1.00 82.75 616 TRP A O 1
ATOM 4868 N N . GLU A 1 617 ? 14.590 -2.760 -2.304 1.00 76.81 617 GLU A N 1
ATOM 4869 C CA . GLU A 1 617 ? 14.203 -2.533 -3.691 1.00 76.81 617 GLU A CA 1
ATOM 4870 C C . GLU A 1 617 ? 13.304 -1.299 -3.821 1.00 76.81 617 GLU A C 1
ATOM 4872 O O . GLU A 1 617 ? 13.417 -0.549 -4.795 1.00 76.81 617 GLU A O 1
ATOM 4877 N N . ASP A 1 618 ? 12.500 -1.006 -2.794 1.00 72.50 618 ASP A N 1
ATOM 4878 C CA . ASP A 1 618 ? 11.689 0.202 -2.757 1.00 72.50 618 ASP A CA 1
ATOM 4879 C C . ASP A 1 618 ? 12.511 1.479 -2.642 1.00 72.50 618 ASP A C 1
ATOM 4881 O O . ASP A 1 618 ? 12.280 2.417 -3.407 1.00 72.50 618 ASP A O 1
ATOM 4885 N N . VAL A 1 619 ? 13.498 1.512 -1.742 1.00 79.12 619 VAL A N 1
ATOM 4886 C CA . VAL A 1 619 ? 14.412 2.658 -1.624 1.00 79.12 619 VAL A CA 1
ATOM 4887 C C . VAL A 1 619 ? 15.177 2.854 -2.928 1.00 79.12 619 VAL A C 1
ATOM 4889 O O . VAL A 1 619 ? 15.228 3.967 -3.453 1.00 79.12 619 VAL A O 1
ATOM 4892 N N . ARG A 1 620 ? 15.712 1.775 -3.513 1.00 82.25 620 ARG A N 1
ATOM 4893 C CA . ARG A 1 620 ? 16.431 1.852 -4.792 1.00 82.25 620 ARG A CA 1
ATOM 4894 C C . ARG A 1 620 ? 15.558 2.374 -5.921 1.00 82.25 620 ARG A C 1
ATOM 4896 O O . ARG A 1 620 ? 16.008 3.211 -6.700 1.00 82.25 620 ARG A O 1
ATOM 4903 N N . SER A 1 621 ? 14.309 1.930 -5.979 1.00 70.81 621 SER A N 1
ATOM 4904 C CA . SER A 1 621 ? 13.335 2.378 -6.972 1.00 70.81 621 SER A CA 1
ATOM 4905 C C . SER A 1 621 ? 12.966 3.849 -6.805 1.00 70.81 621 SER A C 1
ATOM 4907 O O . SER A 1 621 ? 12.971 4.602 -7.777 1.00 70.81 621 SER A O 1
ATOM 4909 N N . LEU A 1 622 ? 12.668 4.274 -5.577 1.00 73.12 622 LEU A N 1
ATOM 4910 C CA . LEU A 1 622 ? 12.290 5.646 -5.241 1.00 73.12 622 LEU A CA 1
ATOM 4911 C C . LEU A 1 622 ? 13.419 6.628 -5.588 1.00 73.12 622 LEU A C 1
ATOM 4913 O O . LEU A 1 622 ? 13.194 7.653 -6.236 1.00 73.12 622 LEU A O 1
ATOM 4917 N N . VAL A 1 623 ? 14.648 6.276 -5.203 1.00 77.94 623 VAL A N 1
ATOM 4918 C CA . VAL A 1 623 ? 15.852 7.044 -5.525 1.00 77.94 623 VAL A CA 1
ATOM 4919 C C . VAL A 1 623 ? 16.077 7.058 -7.037 1.00 77.94 623 VAL A C 1
ATOM 4921 O O . VAL A 1 623 ? 16.257 8.127 -7.609 1.00 77.94 623 VAL A O 1
ATOM 4924 N N . TRP A 1 624 ? 15.970 5.919 -7.723 1.00 73.12 624 TRP A N 1
ATOM 4925 C CA . TRP A 1 624 ? 16.076 5.850 -9.184 1.00 73.12 624 TRP A CA 1
ATOM 4926 C C . TRP A 1 624 ? 15.056 6.753 -9.899 1.00 73.12 624 TRP A C 1
ATOM 4928 O O . TRP A 1 624 ? 15.390 7.463 -10.849 1.00 73.12 624 TRP A O 1
ATOM 4938 N N . GLN A 1 625 ? 13.808 6.790 -9.438 1.00 66.56 625 GLN A N 1
ATOM 4939 C CA . GLN A 1 625 ? 12.762 7.626 -10.034 1.00 66.56 625 GLN A CA 1
ATOM 4940 C C . GLN A 1 625 ? 12.990 9.126 -9.827 1.00 66.56 625 GLN A C 1
ATOM 4942 O O . GLN A 1 625 ? 12.617 9.926 -10.687 1.00 66.56 625 GLN A O 1
ATOM 4947 N N . ARG A 1 626 ? 13.620 9.537 -8.724 1.00 70.94 626 ARG A N 1
ATOM 4948 C CA . ARG A 1 626 ? 13.711 10.957 -8.337 1.00 70.94 626 ARG A CA 1
ATOM 4949 C C . ARG A 1 626 ? 15.110 11.557 -8.452 1.00 70.94 626 ARG A C 1
ATOM 4951 O O . ARG A 1 626 ? 15.236 12.772 -8.527 1.00 70.94 626 ARG A O 1
ATOM 4958 N N . VAL A 1 627 ? 16.148 10.730 -8.533 1.00 74.31 627 VAL A N 1
ATOM 4959 C CA . VAL A 1 627 ? 17.548 11.161 -8.543 1.00 74.31 627 VAL A CA 1
ATOM 4960 C C . VAL A 1 627 ? 18.193 10.788 -9.870 1.00 74.31 627 VAL A C 1
ATOM 4962 O O . VAL A 1 627 ? 18.369 9.619 -10.213 1.00 74.31 627 VAL A O 1
ATOM 4965 N N . ARG A 1 628 ? 18.554 11.798 -10.662 1.00 68.81 628 ARG A N 1
ATOM 4966 C CA . ARG A 1 628 ? 19.112 11.572 -11.997 1.00 68.81 628 ARG A CA 1
ATOM 4967 C C . ARG A 1 628 ? 20.519 10.993 -11.988 1.00 68.81 628 ARG A C 1
ATOM 4969 O O . ARG A 1 628 ? 20.793 10.142 -12.828 1.00 68.81 628 ARG A O 1
ATOM 4976 N N . THR A 1 629 ? 21.401 11.454 -11.105 1.00 72.25 629 THR A N 1
ATOM 4977 C CA . THR A 1 629 ? 22.792 10.963 -11.016 1.00 72.25 629 THR A CA 1
ATOM 4978 C C . THR A 1 629 ? 22.810 9.439 -10.908 1.00 72.25 629 THR A C 1
ATOM 4980 O O . THR A 1 629 ? 23.527 8.753 -11.637 1.00 72.25 629 THR A O 1
ATOM 4983 N N . VAL A 1 630 ? 21.878 8.910 -10.120 1.00 77.69 630 VAL A N 1
ATOM 4984 C CA . VAL A 1 630 ? 21.592 7.485 -9.978 1.00 77.69 630 VAL A CA 1
ATOM 4985 C C . VAL A 1 630 ? 21.110 6.837 -11.284 1.00 77.69 630 VAL A C 1
ATOM 4987 O O . VAL A 1 630 ? 21.652 5.801 -11.685 1.00 77.69 630 VAL A O 1
ATOM 4990 N N . ARG A 1 631 ? 20.143 7.445 -11.993 1.00 76.38 631 ARG A N 1
ATOM 4991 C CA . ARG A 1 631 ? 19.681 6.962 -13.315 1.00 76.38 631 ARG A CA 1
ATOM 4992 C C . ARG A 1 631 ? 20.808 6.876 -14.333 1.00 76.38 631 ARG A C 1
ATOM 4994 O O . ARG A 1 631 ? 20.937 5.885 -15.049 1.00 76.38 631 ARG A O 1
ATOM 5001 N N . GLU A 1 632 ? 21.634 7.911 -14.400 1.00 68.69 632 GLU A N 1
ATOM 5002 C CA . GLU A 1 632 ? 22.763 7.983 -15.327 1.00 68.69 632 GLU A CA 1
ATOM 5003 C C . GLU A 1 632 ? 23.829 6.941 -15.011 1.00 68.69 632 GLU A C 1
ATOM 5005 O O . GLU A 1 632 ? 24.374 6.313 -15.920 1.00 68.69 632 GLU A O 1
ATOM 5010 N N . ALA A 1 633 ? 24.064 6.693 -13.726 1.00 74.94 633 ALA A N 1
ATOM 5011 C CA . ALA A 1 633 ? 24.956 5.646 -13.262 1.00 74.94 633 ALA A CA 1
ATOM 5012 C C . ALA A 1 633 ? 24.376 4.231 -13.419 1.00 74.94 633 ALA A C 1
ATOM 5014 O O . ALA A 1 633 ? 25.027 3.264 -13.021 1.00 74.94 633 ALA A O 1
ATOM 5015 N N . LYS A 1 634 ? 23.165 4.078 -13.975 1.00 74.56 634 LYS A N 1
ATOM 5016 C CA . LYS A 1 634 ? 22.449 2.797 -14.080 1.00 74.56 634 LYS A CA 1
ATOM 5017 C C . LYS A 1 634 ? 22.288 2.085 -12.732 1.00 74.56 634 LYS A C 1
ATOM 5019 O O . LYS A 1 634 ? 22.257 0.861 -12.667 1.00 74.56 634 LYS A O 1
ATOM 5024 N N . GLY A 1 635 ? 22.208 2.865 -11.654 1.00 72.69 635 GLY A N 1
ATOM 5025 C CA . GLY A 1 635 ? 21.835 2.375 -10.341 1.00 72.69 635 GLY A CA 1
ATOM 5026 C C . GLY A 1 635 ? 22.970 1.619 -9.672 1.00 72.69 635 GLY A C 1
ATOM 5027 O O . GLY A 1 635 ? 22.722 0.824 -8.769 1.00 72.69 635 GLY A O 1
ATOM 5028 N N . ARG A 1 636 ? 24.209 1.838 -10.131 1.00 78.38 636 ARG A N 1
ATOM 5029 C CA . ARG A 1 636 ? 25.408 1.258 -9.530 1.00 78.38 636 ARG A CA 1
ATOM 5030 C C . ARG A 1 636 ? 25.521 1.682 -8.057 1.00 78.38 636 ARG A C 1
ATOM 5032 O O . ARG A 1 636 ? 25.195 2.828 -7.736 1.00 78.38 636 ARG A O 1
ATOM 5039 N N . PRO A 1 637 ? 25.993 0.794 -7.170 1.00 76.69 637 PRO A N 1
ATOM 5040 C CA . PRO A 1 637 ? 26.336 1.178 -5.804 1.00 76.69 637 PRO A CA 1
ATOM 5041 C C . PRO A 1 637 ? 27.307 2.370 -5.794 1.00 76.69 637 PRO A C 1
ATOM 5043 O O . PRO A 1 637 ? 28.172 2.472 -6.666 1.00 76.69 637 PRO A O 1
ATOM 5046 N N . GLY A 1 638 ? 27.124 3.290 -4.854 1.00 78.88 638 GLY A N 1
ATOM 5047 C CA . GLY A 1 638 ? 27.853 4.551 -4.716 1.00 78.88 638 GLY A CA 1
ATOM 5048 C C . GLY A 1 638 ? 27.345 5.684 -5.615 1.00 78.88 638 GLY A C 1
ATOM 5049 O O . GLY A 1 638 ? 27.885 6.786 -5.573 1.00 78.88 638 GLY A O 1
ATOM 5050 N N . SER A 1 639 ? 26.328 5.440 -6.451 1.00 83.94 639 SER A N 1
ATOM 5051 C CA . SER A 1 639 ? 25.780 6.462 -7.361 1.00 83.94 639 SER A CA 1
ATOM 5052 C C . SER A 1 639 ? 24.868 7.497 -6.700 1.00 83.94 639 SER A C 1
ATOM 5054 O O . SER A 1 639 ? 24.588 8.524 -7.317 1.00 83.94 639 SER A O 1
ATOM 5056 N N . PHE A 1 640 ? 24.396 7.231 -5.481 1.00 90.19 640 PHE A N 1
ATOM 5057 C CA . PHE A 1 640 ? 23.541 8.134 -4.721 1.00 90.19 640 PHE A CA 1
ATOM 5058 C C . PHE A 1 640 ? 24.366 8.788 -3.616 1.00 90.19 640 PHE A C 1
ATOM 5060 O O . PHE A 1 640 ? 24.635 8.166 -2.597 1.00 90.19 640 PHE A O 1
ATOM 5067 N N . ALA A 1 641 ? 24.829 10.019 -3.825 1.00 87.56 641 ALA A N 1
ATOM 5068 C CA . ALA A 1 641 ? 25.681 10.688 -2.846 1.00 87.56 641 ALA A CA 1
ATOM 5069 C C . ALA A 1 641 ? 24.859 11.326 -1.714 1.00 87.56 641 ALA A C 1
ATOM 5071 O O . ALA A 1 641 ? 23.707 11.711 -1.907 1.00 87.56 641 ALA A O 1
ATOM 5072 N N . LEU A 1 642 ? 25.487 11.569 -0.558 1.00 86.88 642 LEU A N 1
ATOM 5073 C CA . LEU A 1 642 ? 24.838 12.255 0.569 1.00 86.88 642 LEU A CA 1
ATOM 5074 C C . LEU A 1 642 ? 24.258 13.627 0.181 1.00 86.88 642 LEU A C 1
ATOM 5076 O O . LEU A 1 642 ? 23.211 14.019 0.687 1.00 86.88 642 LEU A O 1
ATOM 5080 N N . ALA A 1 643 ? 24.917 14.362 -0.720 1.00 81.62 643 ALA A N 1
ATOM 5081 C CA . ALA A 1 643 ? 24.394 15.628 -1.234 1.00 81.62 643 ALA A CA 1
ATOM 5082 C C . ALA A 1 643 ? 23.061 15.431 -1.982 1.00 81.62 643 ALA A C 1
ATOM 5084 O O . ALA A 1 643 ? 22.105 16.163 -1.728 1.00 81.62 643 ALA A O 1
ATOM 5085 N N . ASP A 1 644 ? 22.969 14.392 -2.819 1.00 81.88 644 ASP A N 1
ATOM 5086 C CA . ASP A 1 644 ? 21.735 14.034 -3.521 1.00 81.88 644 ASP A CA 1
ATOM 5087 C C . ASP A 1 644 ? 20.646 13.598 -2.527 1.00 81.88 644 ASP A C 1
ATOM 5089 O O . ASP A 1 644 ? 19.481 13.959 -2.693 1.00 81.88 644 ASP A O 1
ATOM 5093 N N . ALA A 1 645 ? 21.013 12.866 -1.469 1.00 85.88 645 ALA A N 1
ATOM 5094 C CA . ALA A 1 645 ? 20.088 12.431 -0.422 1.00 85.88 645 ALA A CA 1
ATOM 5095 C C . ALA A 1 645 ? 19.578 13.590 0.450 1.00 85.88 645 ALA A C 1
ATOM 5097 O O . ALA A 1 645 ? 18.409 13.621 0.830 1.00 85.88 645 ALA A O 1
ATOM 5098 N N . LYS A 1 646 ? 20.419 14.588 0.732 1.00 87.38 646 LYS A N 1
ATOM 5099 C CA . LYS A 1 646 ? 20.007 15.816 1.424 1.00 87.38 646 LYS A CA 1
ATOM 5100 C C . LYS A 1 646 ? 19.012 16.613 0.585 1.00 87.38 646 LYS A C 1
ATOM 5102 O O . LYS A 1 646 ? 17.957 17.002 1.084 1.00 87.38 646 LYS A O 1
ATOM 5107 N N . ASP A 1 647 ? 19.291 16.792 -0.702 1.00 78.62 647 ASP A N 1
ATOM 5108 C CA . ASP A 1 647 ? 18.349 17.448 -1.609 1.00 78.62 647 ASP A CA 1
ATOM 5109 C C . ASP A 1 647 ? 17.066 16.625 -1.794 1.00 78.62 647 ASP A C 1
ATOM 5111 O O . ASP A 1 647 ? 15.984 17.195 -1.904 1.00 78.62 647 ASP A O 1
ATOM 5115 N N . PHE A 1 648 ? 17.149 15.292 -1.764 1.00 80.38 648 PHE A N 1
ATOM 5116 C CA . PHE A 1 648 ? 15.980 14.412 -1.750 1.00 80.38 648 PHE A CA 1
ATOM 5117 C C . PHE A 1 648 ? 15.062 14.720 -0.554 1.00 80.38 648 PHE A C 1
ATOM 5119 O O . PHE A 1 648 ? 13.875 14.994 -0.740 1.00 80.38 648 PHE A O 1
ATOM 5126 N N . VAL A 1 649 ? 15.618 14.760 0.663 1.00 83.50 649 VAL A N 1
ATOM 5127 C CA . VAL A 1 649 ? 14.870 15.085 1.892 1.00 83.50 649 VAL A CA 1
ATOM 5128 C C . VAL A 1 649 ? 14.315 16.515 1.854 1.00 83.50 649 VAL A C 1
ATOM 5130 O O . VAL A 1 649 ? 13.198 16.762 2.313 1.00 83.50 649 VAL A O 1
ATOM 5133 N N . ALA A 1 650 ? 15.054 17.464 1.274 1.00 76.81 650 ALA A N 1
ATOM 5134 C CA . ALA A 1 650 ? 14.580 18.835 1.097 1.00 76.81 650 ALA A CA 1
ATOM 5135 C C . ALA A 1 650 ? 13.368 18.922 0.161 1.00 76.81 650 ALA A C 1
ATOM 5137 O O . ALA A 1 650 ? 12.377 19.581 0.499 1.00 76.81 650 ALA A O 1
ATOM 5138 N N . ARG A 1 651 ? 13.399 18.198 -0.964 1.00 73.50 651 ARG A N 1
ATOM 5139 C CA . ARG A 1 651 ? 12.281 18.138 -1.915 1.00 73.50 651 ARG A CA 1
ATOM 5140 C C . ARG A 1 651 ? 11.035 17.513 -1.302 1.00 73.50 651 ARG A C 1
ATOM 5142 O O . ARG A 1 651 ? 9.944 18.041 -1.505 1.00 73.50 651 ARG A O 1
ATOM 5149 N N . ASP A 1 652 ? 11.183 16.481 -0.471 1.00 72.25 652 ASP A N 1
ATOM 5150 C CA . ASP A 1 652 ? 10.055 15.888 0.266 1.00 72.25 652 ASP A CA 1
ATOM 5151 C C . ASP A 1 652 ? 9.367 16.874 1.222 1.00 72.25 652 ASP A C 1
ATOM 5153 O O . ASP A 1 652 ? 8.210 16.673 1.593 1.00 72.25 652 ASP A O 1
ATOM 5157 N N . ARG A 1 653 ? 10.042 17.968 1.593 1.00 74.44 653 ARG A N 1
ATOM 5158 C CA . ARG A 1 653 ? 9.491 19.063 2.408 1.00 74.44 653 ARG A CA 1
ATOM 5159 C C . ARG A 1 653 ? 9.041 20.273 1.590 1.00 74.44 653 ARG A C 1
ATOM 5161 O O . ARG A 1 653 ? 8.532 21.242 2.151 1.00 74.44 653 ARG A O 1
ATOM 5168 N N . GLY A 1 654 ? 9.169 20.196 0.267 1.00 65.81 654 GLY A N 1
ATOM 5169 C CA . GLY A 1 654 ? 8.786 21.248 -0.671 1.00 65.81 654 GLY A CA 1
ATOM 5170 C C . GLY A 1 654 ? 9.874 22.292 -0.937 1.00 65.81 654 GLY A C 1
ATOM 5171 O O . GLY A 1 654 ? 9.551 23.360 -1.461 1.00 65.81 654 GLY A O 1
ATOM 5172 N N . PHE A 1 655 ? 11.138 22.009 -0.599 1.00 70.44 655 PHE A N 1
ATOM 5173 C CA . PHE A 1 655 ? 12.280 22.906 -0.807 1.00 70.44 655 PHE A CA 1
ATOM 5174 C C . PHE A 1 655 ? 13.195 22.405 -1.935 1.00 70.44 655 PHE A C 1
ATOM 5176 O O . PHE A 1 655 ? 13.425 21.208 -2.071 1.00 70.44 655 PHE A O 1
ATOM 5183 N N . GLY A 1 656 ? 13.728 23.326 -2.747 1.00 62.94 656 GLY A N 1
ATOM 5184 C CA . GLY A 1 656 ? 14.544 22.998 -3.930 1.00 62.94 656 GLY A CA 1
ATOM 5185 C C . GLY A 1 656 ? 15.954 22.499 -3.655 1.00 62.94 656 GLY A C 1
ATOM 5186 O O . GLY A 1 656 ? 16.555 21.862 -4.517 1.00 62.94 656 GLY A O 1
ATOM 5187 N N . SER A 1 657 ? 16.468 22.758 -2.456 1.00 74.06 657 SER A N 1
ATOM 5188 C CA . SER A 1 657 ? 17.775 22.286 -2.019 1.00 74.06 657 SER A CA 1
ATOM 5189 C C . SER A 1 657 ? 17.833 22.180 -0.501 1.00 74.06 657 SER A C 1
ATOM 5191 O O . SER A 1 657 ? 17.049 22.816 0.218 1.00 74.06 657 SER A O 1
ATOM 5193 N N . TRP A 1 658 ? 18.816 21.431 -0.010 1.00 82.69 658 TRP A N 1
ATOM 5194 C CA . TRP A 1 658 ? 19.138 21.363 1.410 1.00 82.69 658 TRP A CA 1
ATOM 5195 C C . TRP A 1 658 ? 19.403 22.740 2.031 1.00 82.69 658 TRP A C 1
ATOM 5197 O O . TRP A 1 658 ? 18.927 23.023 3.127 1.00 82.69 658 TRP A O 1
ATOM 5207 N N . ALA A 1 659 ? 20.106 23.625 1.316 1.00 78.50 659 ALA A N 1
ATOM 5208 C CA . ALA A 1 659 ? 20.404 24.976 1.791 1.00 78.50 659 ALA A CA 1
ATOM 5209 C C . ALA A 1 659 ? 19.129 25.811 1.995 1.00 78.50 659 ALA A C 1
ATOM 5211 O O . ALA A 1 659 ? 18.991 26.524 2.991 1.00 78.50 659 ALA A O 1
ATOM 5212 N N . THR A 1 660 ? 18.165 25.690 1.077 1.00 73.06 660 THR A N 1
ATOM 5213 C CA . THR A 1 660 ? 16.874 26.379 1.193 1.00 73.06 660 THR A CA 1
ATOM 5214 C C . THR A 1 660 ? 16.061 25.841 2.371 1.00 73.06 660 THR A C 1
ATOM 5216 O O . THR A 1 660 ? 15.466 26.632 3.100 1.00 73.06 660 THR A O 1
ATOM 5219 N N . LEU A 1 661 ? 16.067 24.520 2.594 1.00 79.44 661 LEU A N 1
ATOM 5220 C CA . LEU A 1 661 ? 15.412 23.901 3.749 1.00 79.44 661 LEU A CA 1
ATOM 5221 C C . LEU A 1 661 ? 16.018 24.400 5.068 1.00 79.44 661 LEU A C 1
ATOM 5223 O O . LEU A 1 661 ? 15.280 24.815 5.956 1.00 79.44 661 LEU A O 1
ATOM 5227 N N . THR A 1 662 ? 17.344 24.381 5.217 1.00 83.19 662 THR A N 1
ATOM 5228 C CA . THR A 1 662 ? 17.994 24.776 6.478 1.00 83.19 662 THR A CA 1
ATOM 5229 C C . THR A 1 662 ? 17.830 26.263 6.774 1.00 83.19 662 THR A C 1
ATOM 5231 O O . THR A 1 662 ? 17.577 26.626 7.921 1.00 83.19 662 THR A O 1
ATOM 5234 N N . THR A 1 663 ? 17.876 27.123 5.750 1.00 77.75 663 THR A N 1
ATOM 5235 C CA . THR A 1 663 ? 17.568 28.556 5.903 1.00 77.75 663 THR A CA 1
ATOM 5236 C C . THR A 1 663 ? 16.109 28.779 6.303 1.00 77.75 663 THR A C 1
ATOM 5238 O O . THR A 1 663 ? 15.836 29.586 7.189 1.00 77.75 663 THR A O 1
ATOM 5241 N N . ALA A 1 664 ? 15.167 28.042 5.709 1.00 71.00 664 ALA A N 1
ATOM 5242 C CA . ALA A 1 664 ? 13.754 28.138 6.066 1.00 71.00 664 ALA A CA 1
ATOM 5243 C C . ALA A 1 664 ? 13.482 27.661 7.502 1.00 71.00 664 ALA A C 1
ATOM 5245 O O . ALA A 1 664 ? 12.790 28.352 8.247 1.00 71.00 664 ALA A O 1
ATOM 5246 N N . LEU A 1 665 ? 14.088 26.546 7.922 1.00 78.19 665 LEU A N 1
ATOM 5247 C CA . LEU A 1 665 ? 13.995 26.037 9.293 1.00 78.19 665 LEU A CA 1
ATOM 5248 C C . LEU A 1 665 ? 14.583 27.024 10.310 1.00 78.19 665 LEU A C 1
ATOM 5250 O O . LEU A 1 665 ? 13.981 27.245 11.357 1.00 78.19 665 LEU A O 1
ATOM 5254 N N . ALA A 1 666 ? 15.709 27.667 9.984 1.00 75.62 666 ALA A N 1
ATOM 5255 C CA . ALA A 1 666 ? 16.290 28.731 10.805 1.00 75.62 666 ALA A CA 1
ATOM 5256 C C . ALA A 1 666 ? 15.376 29.967 10.907 1.00 75.62 666 ALA A C 1
ATOM 5258 O O . ALA A 1 666 ? 15.377 30.650 11.928 1.00 75.62 666 ALA A O 1
ATOM 5259 N N . ALA A 1 667 ? 14.563 30.223 9.879 1.00 71.88 667 ALA A N 1
ATOM 5260 C CA . ALA A 1 667 ? 13.537 31.263 9.863 1.00 71.88 667 ALA A CA 1
ATOM 5261 C C . ALA A 1 667 ? 12.175 30.810 10.441 1.00 71.88 667 ALA A C 1
ATOM 5263 O O . ALA A 1 667 ? 11.209 31.570 10.385 1.00 71.88 667 ALA A O 1
ATOM 5264 N N . GLY A 1 668 ? 12.067 29.589 10.982 1.00 67.88 668 GLY A N 1
ATOM 5265 C CA . GLY A 1 668 ? 10.837 29.051 11.579 1.00 67.88 668 GLY A CA 1
ATOM 5266 C C . GLY A 1 668 ? 9.798 28.518 10.582 1.00 67.88 668 GLY A C 1
ATOM 5267 O O . GLY A 1 668 ? 8.670 28.221 10.972 1.00 67.88 668 GLY A O 1
ATOM 5268 N N . VAL A 1 669 ? 10.151 28.371 9.302 1.00 64.31 669 VAL A N 1
ATOM 5269 C CA . VAL A 1 669 ? 9.278 27.832 8.247 1.00 64.31 669 VAL A CA 1
ATOM 5270 C C . VAL A 1 669 ? 9.632 26.366 7.989 1.00 64.31 669 VAL A C 1
ATOM 5272 O O . VAL A 1 669 ? 10.709 26.056 7.488 1.00 64.31 669 VAL A O 1
ATOM 5275 N N . SER A 1 670 ? 8.717 25.449 8.310 1.00 60.22 670 SER A N 1
ATOM 5276 C CA . SER A 1 670 ? 8.974 24.000 8.270 1.00 60.22 670 SER A CA 1
ATOM 5277 C C . SER A 1 670 ? 8.421 23.267 7.040 1.00 60.22 670 SER A C 1
ATOM 5279 O O . SER A 1 670 ? 8.861 22.153 6.756 1.00 60.22 670 SER A O 1
ATOM 5281 N N . SER A 1 671 ? 7.476 23.852 6.292 1.00 59.72 671 SER A N 1
ATOM 5282 C CA . SER A 1 671 ? 6.922 23.236 5.076 1.00 59.72 671 SER A CA 1
ATOM 5283 C C . SER A 1 671 ? 6.268 24.247 4.129 1.00 59.72 671 SER A C 1
ATOM 5285 O O . SER A 1 671 ? 5.843 25.328 4.536 1.00 59.72 671 SER A O 1
ATOM 5287 N N . VAL A 1 672 ? 6.181 23.877 2.849 1.00 65.44 672 VAL A N 1
ATOM 5288 C CA . VAL A 1 672 ? 5.445 24.613 1.807 1.00 65.44 672 VAL A CA 1
ATOM 5289 C C . VAL A 1 672 ? 4.055 23.979 1.602 1.00 65.44 672 VAL A C 1
ATOM 5291 O O . VAL A 1 672 ? 3.834 22.819 1.960 1.00 65.44 672 VAL A O 1
ATOM 5294 N N . GLY A 1 673 ? 3.104 24.730 1.028 1.00 66.88 673 GLY A N 1
ATOM 5295 C CA . GLY A 1 673 ? 1.732 24.271 0.765 1.00 66.88 673 GLY A CA 1
ATOM 5296 C C . GLY A 1 673 ? 1.649 22.909 0.055 1.00 66.88 673 GLY A C 1
ATOM 5297 O O . GLY A 1 673 ? 2.452 22.606 -0.827 1.00 66.88 673 GLY A O 1
ATOM 5298 N N . ALA A 1 674 ? 0.662 22.099 0.446 1.00 72.88 674 ALA A N 1
ATOM 5299 C CA . ALA A 1 674 ? 0.585 20.666 0.151 1.00 72.88 674 ALA A CA 1
ATOM 5300 C C . ALA A 1 674 ? 0.350 20.302 -1.332 1.00 72.88 674 ALA A C 1
ATOM 5302 O O . ALA A 1 674 ? 0.733 19.217 -1.764 1.00 72.88 674 ALA A O 1
ATOM 5303 N N . TYR A 1 675 ? -0.251 21.185 -2.134 1.00 81.00 675 TYR A N 1
ATOM 5304 C CA . TYR A 1 675 ? -0.690 20.872 -3.499 1.00 81.00 675 TYR A CA 1
ATOM 5305 C C . TYR A 1 675 ? -0.521 22.048 -4.471 1.00 81.00 675 TYR A C 1
ATOM 5307 O O . TYR A 1 675 ? -0.310 23.191 -4.063 1.00 81.00 675 TYR A O 1
ATOM 5315 N N . ILE A 1 676 ? -0.636 21.756 -5.770 1.00 74.56 676 ILE A N 1
ATOM 5316 C CA . ILE A 1 676 ? -0.699 22.732 -6.868 1.00 74.56 676 ILE A CA 1
ATOM 5317 C C . ILE A 1 676 ? -1.996 22.492 -7.646 1.00 74.56 676 ILE A C 1
ATOM 5319 O O . ILE A 1 676 ? -2.328 21.343 -7.937 1.00 74.56 676 ILE A O 1
ATOM 5323 N N . VAL A 1 677 ? -2.710 23.570 -7.985 1.00 77.00 677 VAL A N 1
ATOM 5324 C CA . VAL A 1 677 ? -3.896 23.537 -8.856 1.00 77.00 677 VAL A CA 1
ATOM 5325 C C . VAL A 1 677 ? -3.545 24.169 -10.196 1.00 77.00 677 VAL A C 1
ATOM 5327 O O . VAL A 1 677 ? -3.121 25.323 -10.232 1.00 77.00 677 VAL A O 1
ATOM 5330 N N . ASP A 1 678 ? -3.764 23.435 -11.284 1.00 72.56 678 ASP A N 1
ATOM 5331 C CA . ASP A 1 678 ? -3.758 23.979 -12.640 1.00 72.56 678 ASP A CA 1
ATOM 5332 C C . ASP A 1 678 ? -5.203 24.307 -13.034 1.00 72.56 678 ASP A C 1
ATOM 5334 O O . ASP A 1 678 ? -6.036 23.424 -13.257 1.00 72.56 678 ASP A O 1
ATOM 5338 N N . SER A 1 679 ? -5.518 25.600 -13.086 1.00 70.75 679 SER A N 1
ATOM 5339 C CA . SER A 1 679 ? -6.859 26.077 -13.422 1.00 70.75 679 SER A CA 1
ATOM 5340 C C . SER A 1 679 ? -7.216 25.903 -14.900 1.00 70.75 679 SER A C 1
ATOM 5342 O O . SER A 1 679 ? -8.402 25.848 -15.213 1.00 70.75 679 SER A O 1
ATOM 5344 N N . LYS A 1 680 ? -6.233 25.794 -15.807 1.00 68.31 680 LYS A N 1
ATOM 5345 C CA . LYS A 1 680 ? -6.482 25.583 -17.243 1.00 68.31 680 LYS A CA 1
ATOM 5346 C C . LYS A 1 680 ? -6.832 24.127 -17.526 1.00 68.31 680 LYS A C 1
ATOM 5348 O O . LYS A 1 680 ? -7.779 23.862 -18.258 1.00 68.31 680 LYS A O 1
ATOM 5353 N N . GLU A 1 681 ? -6.109 23.200 -16.902 1.00 74.06 681 GLU A N 1
ATOM 5354 C CA . GLU A 1 681 ? -6.357 21.757 -17.036 1.00 74.06 681 GLU A CA 1
ATOM 5355 C C . GLU A 1 681 ? -7.420 21.234 -16.058 1.00 74.06 681 GLU A C 1
ATOM 5357 O O . GLU A 1 681 ? -7.747 20.045 -16.067 1.00 74.06 681 GLU A O 1
ATOM 5362 N N . ASN A 1 682 ? -7.953 22.110 -15.200 1.00 85.69 682 ASN A N 1
ATOM 5363 C CA . ASN A 1 682 ? -8.831 21.763 -14.085 1.00 85.69 682 ASN A CA 1
ATOM 5364 C C . ASN A 1 682 ? -8.299 20.549 -13.305 1.00 85.69 682 ASN A C 1
ATOM 5366 O O . ASN A 1 682 ? -8.991 19.535 -13.138 1.00 85.69 682 ASN A O 1
ATOM 5370 N N . SER A 1 683 ? -7.031 20.635 -12.895 1.00 88.81 683 SER A N 1
ATOM 5371 C CA . SER A 1 683 ? -6.305 19.541 -12.258 1.00 88.81 683 SER A CA 1
ATOM 5372 C C . SER A 1 683 ? -5.646 19.954 -10.950 1.00 88.81 683 SER A C 1
ATOM 5374 O O . SER A 1 683 ? -5.356 21.125 -10.703 1.00 88.81 683 SER A O 1
ATOM 5376 N N . ILE A 1 684 ? -5.428 18.969 -10.085 1.00 90.19 684 ILE A N 1
ATOM 5377 C CA . ILE A 1 684 ? -4.702 19.120 -8.828 1.00 90.19 684 ILE A CA 1
ATOM 5378 C C . ILE A 1 684 ? -3.676 17.996 -8.695 1.00 90.19 684 ILE A C 1
ATOM 5380 O O . ILE A 1 684 ? -3.931 16.862 -9.110 1.00 90.19 684 ILE A O 1
ATOM 5384 N N . ARG A 1 685 ? -2.521 18.311 -8.106 1.00 86.38 685 ARG A N 1
ATOM 5385 C CA . ARG A 1 685 ? -1.487 17.324 -7.777 1.00 86.38 685 ARG A CA 1
ATOM 5386 C C . ARG A 1 685 ? -0.760 17.659 -6.469 1.00 86.38 685 ARG A C 1
ATOM 5388 O O . ARG A 1 685 ? -0.616 18.848 -6.154 1.00 86.38 685 ARG A O 1
ATOM 5395 N N . PRO A 1 686 ? -0.278 16.655 -5.716 1.00 83.88 686 PRO A N 1
ATOM 5396 C CA . PRO A 1 686 ? 0.596 16.860 -4.567 1.00 83.88 686 PRO A CA 1
ATOM 5397 C C . PRO A 1 686 ? 1.867 17.634 -4.930 1.00 83.88 686 PRO A C 1
ATOM 5399 O O . PRO A 1 686 ? 2.437 17.449 -6.004 1.00 83.88 686 PRO A O 1
ATOM 5402 N N . ARG A 1 687 ? 2.332 18.484 -4.012 1.00 74.25 687 ARG A N 1
ATOM 5403 C CA . ARG A 1 687 ? 3.596 19.229 -4.138 1.00 74.25 687 ARG A CA 1
ATOM 5404 C C . ARG A 1 687 ? 4.729 18.645 -3.295 1.00 74.25 687 ARG A C 1
ATOM 5406 O O . ARG A 1 687 ? 5.897 18.869 -3.593 1.00 74.25 687 ARG A O 1
ATOM 5413 N N . ARG A 1 688 ? 4.369 17.925 -2.238 1.00 75.19 688 ARG A N 1
ATOM 5414 C CA . ARG A 1 688 ? 5.265 17.233 -1.309 1.00 75.19 688 ARG A CA 1
ATOM 5415 C C . ARG A 1 688 ? 4.657 15.885 -0.926 1.00 75.19 688 ARG A C 1
ATOM 5417 O O . ARG A 1 688 ? 3.572 15.554 -1.408 1.00 75.19 688 ARG A O 1
ATOM 5424 N N . ALA A 1 689 ? 5.338 15.128 -0.071 1.00 73.31 689 ALA A N 1
ATOM 5425 C CA . ALA A 1 689 ? 4.736 13.966 0.574 1.00 73.31 689 ALA A CA 1
ATOM 5426 C C . ALA A 1 689 ? 3.543 14.408 1.442 1.00 73.31 689 ALA A C 1
ATOM 5428 O O . ALA A 1 689 ? 3.676 15.374 2.201 1.00 73.31 689 ALA A O 1
ATOM 5429 N N . LEU A 1 690 ? 2.396 13.744 1.301 1.00 80.00 690 LEU A N 1
ATOM 5430 C CA . LEU A 1 690 ? 1.142 14.097 1.969 1.00 80.00 690 LEU A CA 1
ATOM 5431 C C . LEU A 1 690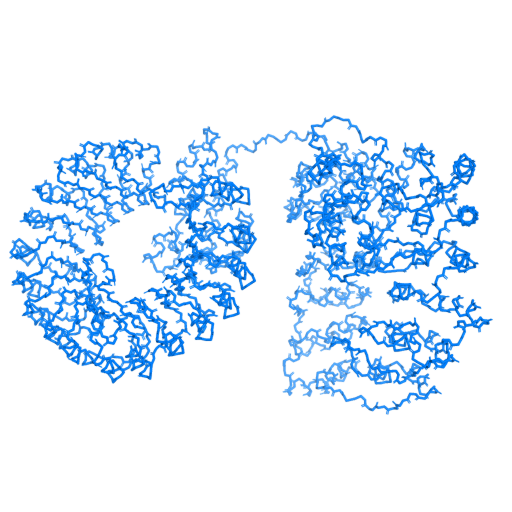 ? 0.826 13.145 3.115 1.00 80.00 690 LEU A C 1
ATOM 5433 O O . LEU A 1 690 ? 0.926 11.927 2.961 1.00 80.00 690 LEU A O 1
ATOM 5437 N N . ASP A 1 691 ? 0.375 13.706 4.232 1.00 78.44 691 ASP A N 1
ATOM 5438 C CA . ASP A 1 691 ? -0.294 12.939 5.278 1.00 78.44 691 ASP A CA 1
ATOM 5439 C C . ASP A 1 691 ? -1.815 12.844 5.027 1.00 78.44 691 ASP A C 1
ATOM 5441 O O . ASP A 1 691 ? -2.358 13.357 4.041 1.00 78.44 691 ASP A O 1
ATOM 5445 N N . ASP A 1 692 ? -2.535 12.157 5.914 1.00 78.81 692 ASP A N 1
ATOM 5446 C CA . ASP A 1 692 ? -3.983 11.982 5.776 1.00 78.81 692 ASP A CA 1
ATOM 5447 C C . ASP A 1 692 ? -4.777 13.299 5.856 1.00 78.81 692 ASP A C 1
ATOM 5449 O O . ASP A 1 692 ? -5.851 13.402 5.251 1.00 78.81 692 ASP A O 1
ATOM 5453 N N . ASN A 1 693 ? -4.274 14.308 6.572 1.00 80.31 693 ASN A N 1
ATOM 5454 C CA . ASN A 1 693 ? -4.927 15.608 6.695 1.00 80.31 693 ASN A CA 1
ATOM 5455 C C . ASN A 1 693 ? -4.723 16.456 5.431 1.00 80.31 693 ASN A C 1
ATOM 5457 O O . ASN A 1 693 ? -5.658 17.100 4.942 1.00 80.31 693 ASN A O 1
ATOM 5461 N N . ASP A 1 694 ? -3.532 16.391 4.843 1.00 85.56 694 ASP A N 1
ATOM 5462 C CA . ASP A 1 694 ? -3.246 16.980 3.540 1.00 85.56 694 ASP A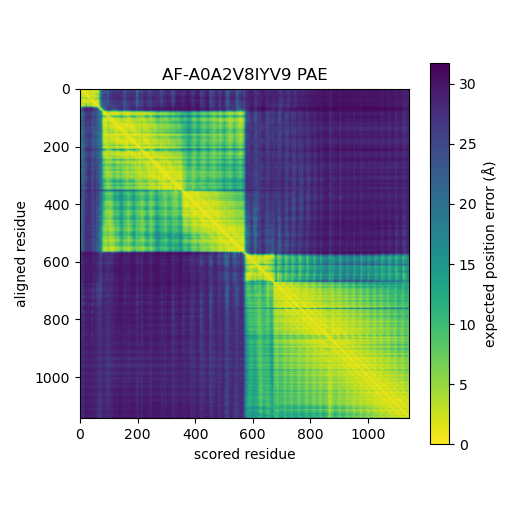 CA 1
ATOM 5463 C C . ASP A 1 694 ? -4.149 16.379 2.451 1.00 85.56 694 ASP A C 1
ATOM 5465 O O . ASP A 1 694 ? -4.737 17.111 1.649 1.00 85.56 694 ASP A O 1
ATOM 5469 N N . TRP A 1 695 ? -4.342 15.055 2.456 1.00 92.75 695 TRP A N 1
ATOM 5470 C CA . TRP A 1 695 ? -5.276 14.389 1.544 1.00 92.75 695 TRP A CA 1
ATOM 5471 C C . TRP A 1 695 ? -6.724 14.834 1.752 1.00 92.75 695 TRP A C 1
ATOM 5473 O O . TRP A 1 695 ? -7.431 15.092 0.775 1.00 92.75 695 TRP A O 1
ATOM 5483 N N . ASN A 1 696 ? -7.171 14.988 3.001 1.00 89.88 696 ASN A N 1
ATOM 5484 C CA . ASN A 1 696 ? -8.498 15.540 3.292 1.00 89.88 696 ASN A CA 1
ATOM 5485 C C . ASN A 1 696 ? -8.644 16.976 2.769 1.00 89.88 696 ASN A C 1
ATOM 5487 O O . ASN A 1 696 ? -9.704 17.339 2.247 1.00 89.88 696 ASN A O 1
ATOM 5491 N N . THR A 1 697 ? -7.575 17.769 2.843 1.00 89.25 697 THR A N 1
ATOM 5492 C CA . THR A 1 697 ? -7.539 19.131 2.300 1.00 89.25 697 THR A CA 1
ATOM 5493 C C . THR A 1 697 ? -7.673 19.115 0.778 1.00 89.25 697 THR A C 1
ATOM 5495 O O . THR A 1 697 ? -8.541 19.802 0.242 1.00 89.25 697 THR A O 1
ATOM 5498 N N . ILE A 1 698 ? -6.892 18.286 0.073 1.00 93.00 698 ILE A N 1
ATOM 5499 C CA . ILE A 1 698 ? -6.997 18.126 -1.388 1.00 93.00 698 ILE A CA 1
ATOM 5500 C C . ILE A 1 698 ? -8.414 17.715 -1.789 1.00 93.00 698 ILE A C 1
ATOM 5502 O O . ILE A 1 698 ? -9.012 18.346 -2.657 1.00 93.00 698 ILE A O 1
ATOM 5506 N N . ILE A 1 699 ? -8.987 16.706 -1.127 1.00 95.00 699 ILE A N 1
ATOM 5507 C CA . ILE A 1 699 ? -10.345 16.222 -1.414 1.00 95.00 699 ILE A CA 1
ATOM 5508 C C . ILE A 1 699 ? -11.389 17.326 -1.193 1.00 95.00 699 ILE A C 1
ATOM 5510 O O . ILE A 1 699 ? -12.339 17.441 -1.969 1.00 95.00 699 ILE A O 1
ATOM 5514 N N . THR A 1 700 ? -11.227 18.148 -0.156 1.00 93.19 700 THR A N 1
ATOM 5515 C CA . THR A 1 700 ? -12.119 19.287 0.118 1.00 93.19 700 THR A CA 1
ATOM 5516 C C . THR A 1 700 ? -12.036 20.324 -1.000 1.00 93.19 700 THR A C 1
ATOM 5518 O O . THR A 1 700 ? -13.058 20.674 -1.587 1.00 93.19 700 THR A O 1
ATOM 5521 N N . VAL A 1 701 ? -10.822 20.721 -1.385 1.00 90.81 701 VAL A N 1
ATOM 5522 C CA . VAL A 1 701 ? -10.583 21.691 -2.463 1.00 90.81 701 VAL A CA 1
ATOM 5523 C C . VAL A 1 701 ? -11.134 21.190 -3.796 1.00 90.81 701 VAL A C 1
ATOM 5525 O O . VAL A 1 701 ? -11.768 21.955 -4.525 1.00 90.81 701 VAL A O 1
ATOM 5528 N N . MET A 1 702 ? -10.942 19.905 -4.105 1.00 95.75 702 MET A N 1
ATOM 5529 C CA . MET A 1 702 ? -11.499 19.290 -5.308 1.00 95.75 702 MET A CA 1
ATOM 5530 C C . MET A 1 702 ? -13.022 19.386 -5.340 1.00 95.75 702 MET A C 1
ATOM 5532 O O . MET A 1 702 ? -13.575 19.795 -6.357 1.00 95.75 702 MET A O 1
ATOM 5536 N N . LYS A 1 703 ? -13.699 19.081 -4.225 1.00 93.75 703 LYS A N 1
ATOM 5537 C CA . LYS A 1 703 ? -15.164 19.164 -4.121 1.00 93.75 703 LYS A CA 1
ATOM 5538 C C . LYS A 1 703 ? -15.679 20.591 -4.263 1.00 93.75 703 LYS A C 1
ATOM 5540 O O . LYS A 1 703 ? -16.636 20.812 -5.001 1.00 93.75 703 LYS A O 1
ATOM 5545 N N . GLU A 1 704 ? -15.057 21.543 -3.575 1.00 90.56 704 GLU A N 1
ATOM 5546 C CA . GLU A 1 704 ? -15.481 22.947 -3.578 1.00 90.56 704 GLU A CA 1
ATOM 5547 C C . GLU A 1 704 ? -15.292 23.603 -4.945 1.00 90.56 704 GLU A C 1
ATOM 5549 O O . GLU A 1 704 ? -16.171 24.318 -5.423 1.00 90.56 704 GLU A O 1
ATOM 5554 N N . ARG A 1 705 ? -14.158 23.331 -5.601 1.00 90.44 705 ARG A N 1
ATOM 5555 C CA . ARG A 1 705 ? -13.808 23.922 -6.901 1.00 90.44 705 ARG A CA 1
ATOM 5556 C C . ARG A 1 705 ? -14.222 23.065 -8.099 1.00 90.44 705 ARG A C 1
ATOM 5558 O O . ARG A 1 705 ? -13.987 23.467 -9.232 1.00 90.44 705 ARG A O 1
ATOM 5565 N N . ARG A 1 706 ? -14.829 21.900 -7.851 1.00 92.62 706 ARG A N 1
ATOM 5566 C CA . ARG A 1 706 ? -15.197 20.882 -8.851 1.00 92.62 706 ARG A CA 1
ATOM 5567 C C . ARG A 1 706 ? -14.047 20.527 -9.803 1.00 92.62 706 ARG A C 1
ATOM 5569 O O . ARG A 1 706 ? -14.210 20.494 -11.025 1.00 92.62 706 ARG A O 1
ATOM 5576 N N . ILE A 1 707 ? -12.881 20.242 -9.229 1.00 94.69 707 ILE A N 1
ATOM 5577 C CA . ILE A 1 707 ? -11.676 19.862 -9.980 1.00 94.69 707 ILE A CA 1
ATOM 5578 C C . ILE A 1 707 ? -11.861 18.454 -10.553 1.00 94.69 707 ILE A C 1
ATOM 5580 O O . ILE A 1 707 ? -12.050 17.493 -9.812 1.00 94.69 707 ILE A O 1
ATOM 5584 N N . SER A 1 708 ? -11.802 18.318 -11.878 1.00 96.00 708 SER A N 1
ATOM 5585 C CA . SER A 1 708 ? -12.144 17.074 -12.586 1.00 96.00 708 SER A CA 1
ATOM 5586 C C . SER A 1 708 ? -10.976 16.097 -12.752 1.00 96.00 708 SER A C 1
ATOM 5588 O O . SER A 1 708 ? -11.179 14.985 -13.243 1.00 96.00 708 SER A O 1
ATOM 5590 N N . SER A 1 709 ? -9.757 16.500 -12.389 1.00 96.88 709 SER A N 1
ATOM 5591 C CA . SER A 1 709 ? -8.535 15.731 -12.630 1.00 96.88 709 SER A CA 1
ATOM 5592 C C . SER A 1 709 ? -7.641 15.689 -11.392 1.00 96.88 709 SER A C 1
ATOM 5594 O O . SER A 1 709 ? -7.279 16.736 -10.859 1.00 96.88 709 SER A O 1
ATOM 5596 N N . LEU A 1 710 ? -7.244 14.489 -10.968 1.00 96.56 710 LEU A N 1
ATOM 5597 C CA . LEU A 1 710 ? -6.270 14.279 -9.892 1.00 96.56 710 LEU A CA 1
ATOM 5598 C C . LEU A 1 710 ? -5.101 13.448 -10.412 1.00 96.56 710 LEU A C 1
ATOM 5600 O O . LEU A 1 710 ? -5.306 12.326 -10.868 1.00 96.56 710 LEU A O 1
ATOM 5604 N N . ASP A 1 711 ? -3.891 13.982 -10.294 1.00 92.62 711 ASP A N 1
ATOM 5605 C CA . ASP A 1 711 ? -2.654 13.205 -10.375 1.00 92.62 711 ASP A CA 1
ATOM 5606 C C . ASP A 1 711 ? -2.146 12.985 -8.949 1.00 92.62 711 ASP A C 1
ATOM 5608 O O . ASP A 1 711 ? -1.859 13.940 -8.228 1.00 92.62 711 ASP A O 1
ATOM 5612 N N . ALA A 1 712 ? -2.078 11.727 -8.519 1.00 90.25 712 ALA A N 1
ATOM 5613 C CA . ALA A 1 712 ? -1.666 11.365 -7.173 1.00 90.25 712 ALA A CA 1
ATOM 5614 C C . ALA A 1 712 ? -0.147 11.417 -6.955 1.00 90.25 712 ALA A C 1
ATOM 5616 O O . ALA A 1 712 ? 0.295 11.213 -5.824 1.00 90.25 712 ALA A O 1
ATOM 5617 N N . ALA A 1 713 ? 0.652 11.652 -8.003 1.00 82.56 713 ALA A N 1
ATOM 5618 C CA . ALA A 1 713 ? 2.112 11.719 -7.945 1.00 82.56 713 ALA A CA 1
ATOM 5619 C C . ALA A 1 713 ? 2.754 10.518 -7.214 1.00 82.56 713 ALA A C 1
ATOM 5621 O O . ALA A 1 713 ? 3.717 10.670 -6.458 1.00 82.56 713 ALA A O 1
ATOM 5622 N N . GLY A 1 714 ? 2.182 9.324 -7.399 1.00 84.00 714 GLY A N 1
ATOM 5623 C CA . GLY A 1 714 ? 2.629 8.082 -6.767 1.00 84.00 714 GLY A CA 1
ATOM 5624 C C . GLY A 1 714 ? 2.312 7.929 -5.275 1.00 84.00 714 GLY A C 1
ATOM 5625 O O . GLY A 1 714 ? 2.856 7.036 -4.630 1.00 84.00 714 GLY A O 1
ATOM 5626 N N . GLN A 1 715 ? 1.460 8.781 -4.703 1.00 86.50 715 GLN A N 1
ATOM 5627 C CA . GLN A 1 715 ? 1.181 8.811 -3.261 1.00 86.50 715 GLN A CA 1
ATOM 5628 C C . GLN A 1 715 ? -0.193 8.238 -2.877 1.00 86.50 715 GLN A C 1
ATOM 5630 O O . GLN A 1 715 ? -0.607 8.348 -1.723 1.00 86.50 715 GLN A O 1
ATOM 5635 N N . MET A 1 716 ? -0.931 7.651 -3.823 1.00 91.50 716 MET A N 1
ATOM 5636 C CA . MET A 1 716 ? -2.249 7.087 -3.532 1.00 91.50 716 MET A CA 1
ATOM 5637 C C . MET A 1 716 ? -2.136 5.764 -2.758 1.00 91.50 716 MET A C 1
ATOM 5639 O O . MET A 1 716 ? -1.233 4.958 -2.982 1.00 91.50 716 MET A O 1
ATOM 5643 N N . ASN A 1 717 ? -3.107 5.518 -1.883 1.00 91.50 717 ASN A N 1
ATOM 5644 C CA . ASN A 1 717 ? -3.327 4.233 -1.222 1.00 91.50 717 ASN A CA 1
ATOM 5645 C C . ASN A 1 717 ? -4.824 3.886 -1.226 1.00 91.50 717 ASN A C 1
ATOM 5647 O O . ASN A 1 717 ? -5.658 4.732 -1.565 1.00 91.50 717 ASN A O 1
ATOM 5651 N N . ASP A 1 718 ? -5.172 2.666 -0.816 1.00 94.94 718 ASP A N 1
ATOM 5652 C CA . ASP A 1 718 ? -6.559 2.178 -0.809 1.00 94.94 718 ASP A CA 1
ATOM 5653 C C . ASP A 1 718 ? -7.522 3.085 -0.022 1.00 94.94 718 ASP A C 1
ATOM 5655 O O . ASP A 1 718 ? -8.623 3.385 -0.486 1.00 94.94 718 ASP A O 1
ATOM 5659 N N . ALA A 1 719 ? -7.105 3.579 1.148 1.00 93.62 719 ALA A N 1
ATOM 5660 C CA . ALA A 1 719 ? -7.944 4.403 2.017 1.00 93.62 719 ALA A CA 1
ATOM 5661 C C . ALA A 1 719 ? -8.199 5.807 1.440 1.00 93.62 719 ALA A C 1
ATOM 5663 O O . ALA A 1 719 ? -9.297 6.361 1.570 1.00 93.62 719 ALA A O 1
ATOM 5664 N N . VAL A 1 720 ? -7.197 6.417 0.804 1.00 94.56 720 VAL A N 1
ATOM 5665 C CA . VAL A 1 720 ? -7.359 7.688 0.083 1.00 94.56 720 VAL A CA 1
ATOM 5666 C C . VAL A 1 720 ? -8.221 7.468 -1.162 1.00 94.56 720 VAL A C 1
ATOM 5668 O O . VAL A 1 720 ? -9.180 8.214 -1.369 1.00 94.56 720 VAL A O 1
ATOM 5671 N N . LEU A 1 721 ? -7.974 6.404 -1.934 1.00 97.25 721 LEU A N 1
ATOM 5672 C CA . LEU A 1 721 ? -8.740 6.086 -3.141 1.00 97.25 721 LEU A CA 1
ATOM 5673 C C . LEU A 1 721 ? -10.220 5.833 -2.824 1.00 97.25 721 LEU A C 1
ATOM 5675 O O . LEU A 1 721 ? -11.100 6.317 -3.536 1.00 97.25 721 LEU A O 1
ATOM 5679 N N . ALA A 1 722 ? -10.518 5.174 -1.702 1.00 97.19 722 ALA A N 1
ATOM 5680 C CA . ALA A 1 722 ? -11.880 4.991 -1.208 1.00 97.19 722 ALA A CA 1
ATOM 5681 C C . ALA A 1 722 ? -12.616 6.323 -0.984 1.00 97.19 722 ALA A C 1
ATOM 5683 O O . ALA A 1 722 ? -13.811 6.425 -1.283 1.00 97.19 722 ALA A O 1
ATOM 5684 N N . ARG A 1 723 ? -11.920 7.356 -0.490 1.00 96.88 723 ARG A N 1
ATOM 5685 C CA . ARG A 1 723 ? -12.474 8.707 -0.291 1.00 96.88 723 ARG A CA 1
ATOM 5686 C C . ARG A 1 723 ? -12.598 9.468 -1.612 1.00 96.88 723 ARG A C 1
ATOM 5688 O O . ARG A 1 723 ? -13.639 10.078 -1.856 1.00 96.88 723 ARG A O 1
ATOM 5695 N N . VAL A 1 724 ? -11.577 9.396 -2.469 1.00 96.19 724 VAL A N 1
ATOM 5696 C CA . VAL A 1 724 ? -11.567 10.020 -3.804 1.00 96.19 724 VAL A CA 1
ATOM 5697 C C . VAL A 1 724 ? -12.689 9.461 -4.683 1.00 96.19 724 VAL A C 1
ATOM 5699 O O . VAL A 1 724 ? -13.372 10.228 -5.358 1.00 96.19 724 VAL A O 1
ATOM 5702 N N . SER A 1 725 ? -12.969 8.157 -4.584 1.00 96.19 725 SER A N 1
ATOM 5703 C CA . SER A 1 725 ? -14.020 7.473 -5.352 1.00 96.19 725 SER A CA 1
ATOM 5704 C C . SER A 1 725 ? -15.449 7.962 -5.095 1.00 96.19 725 SER A C 1
ATOM 5706 O O . SER A 1 725 ? -16.362 7.610 -5.834 1.00 96.19 725 SER A O 1
ATOM 5708 N N . GLN A 1 726 ? -15.664 8.775 -4.057 1.00 95.38 726 GLN A N 1
ATOM 5709 C CA . GLN A 1 726 ? -16.968 9.373 -3.752 1.00 95.38 726 GLN A CA 1
ATOM 5710 C C . GLN A 1 726 ? -17.264 10.628 -4.587 1.00 95.38 726 GLN A C 1
ATOM 5712 O O . GLN A 1 726 ? -18.327 11.227 -4.432 1.00 95.38 726 GLN A O 1
ATOM 5717 N N . MET A 1 727 ? -16.314 11.087 -5.405 1.00 95.19 727 MET A N 1
ATOM 5718 C CA . MET A 1 727 ? -16.457 12.298 -6.207 1.00 95.19 727 MET A CA 1
ATOM 5719 C C . MET A 1 727 ? -16.979 11.969 -7.609 1.00 95.19 727 MET A C 1
ATOM 5721 O O . MET A 1 727 ? -16.298 11.347 -8.418 1.00 95.19 727 MET A O 1
ATOM 5725 N N . ASP A 1 728 ? -18.179 12.456 -7.902 1.00 93.62 728 ASP A N 1
ATOM 5726 C CA . ASP A 1 728 ? -18.931 12.251 -9.148 1.00 93.62 728 ASP A CA 1
ATOM 5727 C C . ASP A 1 728 ? -18.451 13.090 -10.347 1.00 93.62 728 ASP A C 1
ATOM 5729 O O . ASP A 1 728 ? -18.866 12.856 -11.476 1.00 93.62 728 ASP A O 1
ATOM 5733 N N . HIS A 1 729 ? -17.592 14.083 -10.118 1.00 95.50 729 HIS A N 1
ATOM 5734 C CA . HIS A 1 729 ? -17.109 15.021 -11.139 1.00 95.50 729 HIS A CA 1
ATOM 5735 C C . HIS A 1 729 ? -15.674 14.743 -11.592 1.00 95.50 729 HIS A C 1
ATOM 5737 O O . HIS A 1 729 ? -15.180 15.411 -12.500 1.00 95.50 729 HIS A O 1
ATOM 5743 N N . VAL A 1 730 ? -14.991 13.785 -10.962 1.00 97.50 730 VAL A N 1
ATOM 5744 C CA . VAL A 1 730 ? -13.630 13.404 -11.346 1.00 97.50 730 VAL A CA 1
ATOM 5745 C C . VAL A 1 730 ? -13.705 12.481 -12.557 1.00 97.50 730 VAL A C 1
ATOM 5747 O O . VAL A 1 730 ? -14.273 11.393 -12.477 1.00 97.50 730 VAL A O 1
ATOM 5750 N N . THR A 1 731 ? -13.134 12.931 -13.673 1.00 97.62 731 THR A N 1
ATOM 5751 C CA . THR A 1 731 ? -13.122 12.224 -14.963 1.00 97.62 731 THR A CA 1
ATOM 5752 C C . THR A 1 731 ? -11.728 11.753 -15.365 1.00 97.62 731 THR A C 1
ATOM 5754 O O . THR A 1 731 ? -11.617 10.924 -16.265 1.00 97.62 731 THR A O 1
ATOM 5757 N N . ARG A 1 732 ? -10.667 12.265 -14.728 1.00 98.19 732 ARG A N 1
ATOM 5758 C CA . ARG A 1 732 ? -9.279 11.852 -14.971 1.00 98.19 732 ARG A CA 1
ATOM 5759 C C . ARG A 1 732 ? -8.582 11.519 -13.662 1.00 98.19 732 ARG A C 1
ATOM 5761 O O . ARG A 1 732 ? -8.583 12.338 -12.740 1.00 98.19 732 ARG A O 1
ATOM 5768 N N . LEU A 1 733 ? -7.983 10.337 -13.596 1.00 97.81 733 LEU A N 1
ATOM 5769 C CA . LEU A 1 733 ? -7.310 9.861 -12.398 1.00 97.81 733 LEU A CA 1
ATOM 5770 C C . LEU A 1 733 ? -5.946 9.252 -12.741 1.00 97.81 733 LEU A C 1
ATOM 5772 O O . LEU A 1 733 ? -5.852 8.169 -13.318 1.00 97.81 733 LEU A O 1
ATOM 5776 N N . GLY A 1 734 ? -4.889 9.971 -12.369 1.00 95.88 734 GLY A N 1
ATOM 5777 C CA . GLY A 1 734 ? -3.507 9.519 -12.452 1.00 95.88 734 GLY A CA 1
ATOM 5778 C C . GLY A 1 734 ? -3.095 8.841 -11.153 1.00 95.88 734 GLY A C 1
ATOM 5779 O O . GLY A 1 734 ? -2.842 9.514 -10.157 1.00 95.88 734 GLY A O 1
ATOM 5780 N N . LEU A 1 735 ? -3.042 7.511 -11.148 1.00 94.31 735 LEU A N 1
ATOM 5781 C CA . LEU A 1 735 ? -2.596 6.707 -10.004 1.00 94.31 735 LEU A CA 1
ATOM 5782 C C . LEU A 1 735 ? -1.180 6.159 -10.203 1.00 94.31 735 LEU A C 1
ATOM 5784 O O . LEU A 1 735 ? -0.673 5.430 -9.346 1.00 94.31 735 LEU A O 1
ATOM 5788 N N . GLY A 1 736 ? -0.534 6.536 -11.308 1.00 88.12 736 GLY A N 1
ATOM 5789 C CA . GLY A 1 736 ? 0.796 6.081 -11.672 1.00 88.12 736 GLY A CA 1
ATOM 5790 C C . GLY A 1 736 ? 1.808 6.244 -10.534 1.00 88.12 736 GLY A C 1
ATOM 5791 O O . GLY A 1 736 ? 1.820 7.252 -9.828 1.00 88.12 736 GLY A O 1
ATOM 5792 N N . GLY A 1 737 ? 2.632 5.220 -10.311 1.00 81.38 737 GLY A N 1
ATOM 5793 C CA . GLY A 1 737 ? 3.643 5.200 -9.249 1.00 81.38 737 GLY A CA 1
ATOM 5794 C C . GLY A 1 737 ? 3.116 4.901 -7.838 1.00 81.38 737 GLY A C 1
ATOM 5795 O O . GLY A 1 737 ? 3.924 4.750 -6.927 1.00 81.38 737 GLY A O 1
ATOM 5796 N N . SER A 1 738 ? 1.800 4.762 -7.638 1.00 87.38 738 SER A N 1
ATOM 5797 C CA . SER A 1 738 ? 1.204 4.589 -6.304 1.00 87.38 738 SER A CA 1
ATOM 5798 C C . SER A 1 738 ? 1.296 3.147 -5.805 1.00 87.38 738 SER A C 1
ATOM 5800 O O . SER A 1 738 ? 0.500 2.294 -6.189 1.00 87.38 738 SER A O 1
ATOM 5802 N N . ARG A 1 739 ? 2.282 2.868 -4.946 1.00 78.75 739 ARG A N 1
ATOM 5803 C CA . ARG A 1 739 ? 2.626 1.500 -4.496 1.00 78.75 739 ARG A CA 1
ATOM 5804 C C . ARG A 1 739 ? 1.658 0.882 -3.506 1.00 78.75 739 ARG A C 1
ATOM 5806 O O . ARG A 1 739 ? 1.555 -0.334 -3.429 1.00 78.75 739 ARG A O 1
ATOM 5813 N N . ALA A 1 740 ? 0.965 1.721 -2.750 1.00 84.12 740 ALA A N 1
ATOM 5814 C CA . ALA A 1 740 ? 0.061 1.286 -1.697 1.00 84.12 740 ALA A CA 1
ATOM 5815 C C . ALA A 1 740 ? -1.367 1.015 -2.205 1.00 84.12 740 ALA A C 1
ATOM 5817 O O . ALA A 1 740 ? -2.278 0.871 -1.391 1.00 84.12 740 ALA A O 1
ATOM 5818 N N . ILE A 1 741 ? -1.575 0.988 -3.528 1.00 90.88 741 ILE A N 1
ATOM 5819 C CA . ILE A 1 741 ? -2.840 0.560 -4.132 1.00 90.88 741 ILE A CA 1
ATOM 5820 C C . ILE A 1 741 ? -2.818 -0.954 -4.318 1.00 90.88 741 ILE A C 1
ATOM 5822 O O . ILE A 1 741 ? -1.932 -1.481 -4.991 1.00 90.88 741 ILE A O 1
ATOM 5826 N N . THR A 1 742 ? -3.831 -1.631 -3.788 1.00 92.81 742 THR A N 1
ATOM 5827 C CA . THR A 1 742 ? -4.048 -3.071 -3.954 1.00 92.81 742 THR A CA 1
ATOM 5828 C C . THR A 1 742 ? -5.257 -3.368 -4.849 1.00 92.81 742 THR A C 1
ATOM 5830 O O . THR A 1 742 ? -6.031 -2.479 -5.222 1.00 92.81 742 THR A O 1
ATOM 5833 N N . ASP A 1 743 ? -5.473 -4.652 -5.148 1.00 95.44 743 ASP A N 1
ATOM 5834 C CA . ASP A 1 743 ? -6.688 -5.136 -5.816 1.00 95.44 743 ASP A CA 1
ATOM 5835 C C . ASP A 1 743 ? -7.982 -4.731 -5.102 1.00 95.44 743 ASP A C 1
ATOM 5837 O O . ASP A 1 743 ? -9.019 -4.563 -5.747 1.00 95.44 743 ASP A O 1
ATOM 5841 N N . ASP A 1 744 ? -7.953 -4.623 -3.772 1.00 94.75 744 ASP A N 1
ATOM 5842 C CA . ASP A 1 744 ? -9.126 -4.264 -2.982 1.00 94.75 744 ASP A CA 1
ATOM 5843 C C . ASP A 1 744 ? -9.414 -2.761 -3.099 1.00 94.75 744 ASP A C 1
ATOM 5845 O O . ASP A 1 744 ? -10.576 -2.379 -3.271 1.00 94.75 744 ASP A O 1
ATOM 5849 N N . GLY A 1 745 ? -8.370 -1.925 -3.127 1.00 94.88 745 GLY A N 1
ATOM 5850 C CA . GLY A 1 745 ? -8.492 -0.489 -3.373 1.00 94.88 745 GLY A CA 1
ATOM 5851 C C . GLY A 1 745 ? -9.071 -0.157 -4.742 1.00 94.88 745 GLY A C 1
ATOM 5852 O O . GLY A 1 745 ? -9.960 0.693 -4.841 1.00 94.88 745 GLY A O 1
ATOM 5853 N N . LEU A 1 746 ? -8.640 -0.855 -5.800 1.00 96.69 746 LEU A N 1
ATOM 5854 C CA . LEU A 1 746 ? -9.152 -0.612 -7.155 1.00 96.69 746 LEU A CA 1
ATOM 5855 C C . LEU A 1 746 ? -10.660 -0.840 -7.280 1.00 96.69 746 LEU A C 1
ATOM 5857 O O . LEU A 1 746 ? -11.303 -0.141 -8.061 1.00 96.69 746 LEU A O 1
ATOM 5861 N N . ARG A 1 747 ? -11.270 -1.725 -6.476 1.00 96.50 747 ARG A N 1
ATOM 5862 C CA . ARG A 1 747 ? -12.733 -1.939 -6.509 1.00 96.50 747 ARG A CA 1
ATOM 5863 C C . ARG A 1 747 ? -13.531 -0.685 -6.181 1.00 96.50 747 ARG A C 1
ATOM 5865 O O . ARG A 1 747 ? -14.695 -0.585 -6.563 1.00 96.50 747 ARG A O 1
ATOM 5872 N N . HIS A 1 748 ? -12.936 0.286 -5.492 1.00 97.50 748 HIS A N 1
ATOM 5873 C CA . HIS A 1 748 ? -13.594 1.560 -5.228 1.00 97.50 748 HIS A CA 1
ATOM 5874 C C . HIS A 1 748 ? -13.885 2.354 -6.506 1.00 97.50 748 HIS A C 1
ATOM 5876 O O . HIS A 1 748 ? -14.866 3.098 -6.527 1.00 97.50 748 HIS A O 1
ATOM 5882 N N . LEU A 1 749 ? -13.118 2.143 -7.583 1.00 97.44 749 LEU A N 1
ATOM 5883 C CA . LEU A 1 749 ? -13.347 2.795 -8.873 1.00 97.44 749 LEU A CA 1
ATOM 5884 C C . LEU A 1 749 ? -14.694 2.424 -9.507 1.00 97.44 749 LEU A C 1
ATOM 5886 O O . LEU A 1 749 ? -15.202 3.211 -10.295 1.00 97.44 749 LEU A O 1
ATOM 5890 N N . ALA A 1 750 ? -15.344 1.324 -9.103 1.00 96.00 750 ALA A N 1
ATOM 5891 C CA . ALA A 1 750 ? -16.697 0.976 -9.561 1.00 96.00 750 ALA A CA 1
ATOM 5892 C C . ALA A 1 750 ? -17.735 2.079 -9.263 1.00 96.00 750 ALA A C 1
ATOM 5894 O O . ALA A 1 750 ? -18.796 2.141 -9.877 1.00 96.00 750 ALA A O 1
ATOM 5895 N N . ARG A 1 751 ? -17.436 2.977 -8.313 1.00 96.00 751 ARG A N 1
ATOM 5896 C CA . ARG A 1 751 ? -18.260 4.152 -7.981 1.00 96.00 751 ARG A CA 1
ATOM 5897 C C . ARG A 1 751 ? -18.051 5.337 -8.924 1.00 96.00 751 ARG A C 1
ATOM 5899 O O . ARG A 1 751 ? -18.717 6.353 -8.758 1.00 96.00 751 ARG A O 1
ATOM 5906 N N . MET A 1 752 ? -17.135 5.220 -9.883 1.00 96.62 752 MET A N 1
ATOM 5907 C CA . MET A 1 752 ? -16.733 6.286 -10.796 1.00 96.62 752 MET A CA 1
ATOM 5908 C C . MET A 1 752 ? -16.990 5.923 -12.272 1.00 96.62 752 MET A C 1
ATOM 5910 O O . MET A 1 752 ? -16.071 6.011 -13.086 1.00 96.62 752 MET A O 1
ATOM 5914 N N . PRO A 1 753 ? -18.217 5.541 -12.676 1.00 95.56 753 PRO A N 1
ATOM 5915 C CA . PRO A 1 753 ? -18.508 5.190 -14.072 1.00 95.56 753 PRO A CA 1
ATOM 5916 C C . PRO A 1 753 ? -18.293 6.358 -15.053 1.00 95.56 753 PRO A C 1
ATOM 5918 O O . PRO A 1 753 ? -18.161 6.141 -16.255 1.00 95.56 753 PRO A O 1
ATOM 5921 N N . GLN A 1 754 ? -18.233 7.597 -14.552 1.00 95.81 754 GLN A N 1
ATOM 5922 C CA . GLN A 1 754 ? -17.909 8.795 -15.329 1.00 95.81 754 GLN A CA 1
ATOM 5923 C C . GLN A 1 754 ? -16.427 8.917 -15.725 1.00 95.81 754 GLN A C 1
ATOM 5925 O O . GLN A 1 754 ? -16.067 9.868 -16.425 1.00 95.81 754 GLN A O 1
ATOM 5930 N N . LEU A 1 755 ? -15.553 8.035 -15.227 1.00 97.88 755 LEU A N 1
ATOM 5931 C CA . LEU A 1 755 ? -14.116 8.126 -15.459 1.00 97.88 755 LEU A CA 1
ATOM 5932 C C . LEU A 1 755 ? -13.799 7.940 -16.951 1.00 97.88 755 LEU A C 1
ATOM 5934 O O . LEU A 1 755 ? -14.207 6.962 -17.571 1.00 97.88 755 LEU A O 1
ATOM 5938 N N . GLN A 1 756 ? -13.067 8.896 -17.524 1.00 98.31 756 GLN A N 1
ATOM 5939 C CA . GLN A 1 756 ? -12.672 8.920 -18.935 1.00 98.31 756 GLN A CA 1
ATOM 5940 C C . GLN A 1 756 ? -11.193 8.583 -19.122 1.00 98.31 756 GLN A C 1
ATOM 5942 O O . GLN A 1 756 ? -10.833 8.022 -20.156 1.00 98.31 756 GLN A O 1
ATOM 5947 N N . GLU A 1 757 ? -10.342 8.894 -18.142 1.00 98.50 757 GLU A N 1
ATOM 5948 C CA . GLU A 1 757 ? -8.911 8.590 -18.195 1.00 98.50 757 GLU A CA 1
ATOM 5949 C C . GLU A 1 757 ? -8.434 7.981 -16.878 1.00 98.50 757 GLU A C 1
ATOM 5951 O O . GLU A 1 757 ? -8.689 8.530 -15.801 1.00 98.50 757 GLU A O 1
ATOM 5956 N N . LEU A 1 758 ? -7.729 6.857 -16.982 1.00 98.25 758 LEU A N 1
ATOM 5957 C CA . LEU A 1 758 ? -7.160 6.135 -15.852 1.00 98.25 758 LEU A CA 1
ATOM 5958 C C . LEU A 1 758 ? -5.722 5.725 -16.173 1.00 98.25 758 LEU A C 1
ATOM 5960 O O . LEU A 1 758 ? -5.485 5.020 -17.155 1.00 98.25 758 LEU A O 1
ATOM 5964 N N . ASP A 1 759 ? -4.787 6.140 -15.320 1.00 96.88 759 ASP A N 1
ATOM 5965 C CA . ASP A 1 759 ? -3.393 5.697 -15.370 1.00 96.88 759 ASP A CA 1
ATOM 5966 C C . ASP A 1 759 ? -3.044 4.870 -14.129 1.00 96.88 759 ASP A C 1
ATOM 5968 O O . ASP A 1 759 ? -3.068 5.376 -13.008 1.00 96.88 759 ASP A O 1
ATOM 5972 N N . LEU A 1 760 ? -2.707 3.601 -14.349 1.00 95.06 760 LEU A N 1
ATOM 5973 C CA . LEU A 1 760 ? -2.255 2.620 -13.363 1.00 95.06 760 LEU A CA 1
ATOM 5974 C C . LEU A 1 760 ? -0.780 2.235 -13.575 1.00 95.06 760 LEU A C 1
ATOM 5976 O O . LEU A 1 760 ? -0.357 1.169 -13.134 1.00 95.06 760 LEU A O 1
ATOM 5980 N N . SER A 1 761 ? 0.014 3.039 -14.286 1.00 92.00 761 SER A N 1
ATOM 5981 C CA . SER A 1 761 ? 1.414 2.707 -14.592 1.00 92.00 761 SER A CA 1
ATOM 5982 C C . SER A 1 761 ? 2.280 2.582 -13.347 1.00 92.00 761 SER A C 1
ATOM 5984 O O . SER A 1 761 ? 2.166 3.374 -12.413 1.00 92.00 761 SER A O 1
ATOM 5986 N N . HIS A 1 762 ? 3.214 1.636 -13.334 1.00 85.25 762 HIS A N 1
ATOM 5987 C CA . HIS A 1 762 ? 4.126 1.495 -12.205 1.00 85.25 762 HIS A CA 1
ATOM 5988 C C . HIS A 1 762 ? 5.455 0.860 -12.603 1.00 85.25 762 HIS A C 1
ATOM 5990 O O . HIS A 1 762 ? 5.451 -0.195 -13.214 1.00 85.25 762 HIS A O 1
ATOM 5996 N N . TYR A 1 763 ? 6.591 1.434 -12.185 1.00 75.06 763 TYR A N 1
ATOM 5997 C CA . TYR A 1 763 ? 7.914 0.832 -12.392 1.00 75.06 763 TYR A CA 1
ATOM 5998 C C . TYR A 1 763 ? 8.832 0.980 -11.164 1.00 75.06 763 TYR A C 1
ATOM 6000 O O . TYR A 1 763 ? 9.018 2.112 -10.715 1.00 75.06 763 TYR A O 1
ATOM 6008 N N . PRO A 1 764 ? 9.509 -0.084 -10.689 1.00 60.84 764 PRO A N 1
ATOM 6009 C CA . PRO A 1 764 ? 9.255 -1.497 -10.972 1.00 60.84 764 PRO A CA 1
ATOM 6010 C C . PRO A 1 764 ? 8.053 -2.000 -10.154 1.00 60.84 764 PRO A C 1
ATOM 6012 O O . PRO A 1 764 ? 8.071 -1.866 -8.938 1.00 60.84 764 PRO A O 1
ATOM 6015 N N . GLY A 1 765 ? 7.025 -2.523 -10.840 1.00 64.94 765 GLY A N 1
ATOM 6016 C CA . GLY A 1 765 ? 5.860 -3.277 -10.325 1.00 64.94 765 GLY A CA 1
ATOM 6017 C C . GLY A 1 765 ? 4.989 -2.760 -9.158 1.00 64.94 765 GLY A C 1
ATOM 6018 O O . GLY A 1 765 ? 5.459 -2.165 -8.200 1.00 64.94 765 GLY A O 1
ATOM 6019 N N . GLY A 1 766 ? 3.675 -3.011 -9.217 1.00 71.94 766 GLY A N 1
ATOM 6020 C CA . GLY A 1 766 ? 2.717 -2.695 -8.145 1.00 71.94 766 GLY A CA 1
ATOM 6021 C C . GLY A 1 766 ? 2.085 -3.933 -7.491 1.00 71.94 766 GLY A C 1
ATOM 6022 O O . GLY A 1 766 ? 2.291 -5.057 -7.938 1.00 71.94 766 GLY A O 1
ATOM 6023 N N . LEU A 1 767 ? 1.265 -3.719 -6.454 1.00 84.06 767 LEU A N 1
ATOM 6024 C CA . LEU A 1 767 ? 0.481 -4.770 -5.773 1.00 84.06 767 LEU A CA 1
ATOM 6025 C C . LEU A 1 767 ? -0.799 -5.174 -6.533 1.00 84.06 767 LEU A C 1
ATOM 6027 O O . LEU A 1 767 ? -1.612 -5.943 -6.021 1.00 84.06 767 LEU A O 1
ATOM 6031 N N . ILE A 1 768 ? -1.008 -4.615 -7.726 1.00 90.88 768 ILE A N 1
ATOM 6032 C CA . ILE A 1 768 ? -2.192 -4.850 -8.552 1.00 90.88 768 ILE A CA 1
ATOM 6033 C C . ILE A 1 768 ? -1.986 -6.139 -9.352 1.00 90.88 768 ILE A C 1
ATOM 6035 O O . ILE A 1 768 ? -0.957 -6.318 -10.006 1.00 90.88 768 ILE A O 1
ATOM 6039 N N . THR A 1 769 ? -2.990 -7.010 -9.327 1.00 93.50 769 THR A N 1
ATOM 6040 C CA . THR A 1 769 ? -3.045 -8.262 -10.085 1.00 93.50 769 THR A CA 1
ATOM 6041 C C . THR A 1 769 ? -4.255 -8.291 -11.022 1.00 93.50 769 THR A C 1
ATOM 6043 O O . THR A 1 769 ? -5.092 -7.381 -11.026 1.00 93.50 769 THR A O 1
ATOM 6046 N N . ASP A 1 770 ? -4.398 -9.368 -11.800 1.00 96.19 770 ASP A N 1
ATOM 6047 C CA . ASP A 1 770 ? -5.567 -9.599 -12.661 1.00 96.19 770 ASP A CA 1
ATOM 6048 C C . ASP A 1 770 ? -6.907 -9.451 -11.920 1.00 96.19 770 ASP A C 1
ATOM 6050 O O . ASP A 1 770 ? -7.897 -8.996 -12.501 1.00 96.19 770 ASP A O 1
ATOM 6054 N N . ARG A 1 771 ? -6.948 -9.789 -10.623 1.00 95.38 771 ARG A N 1
ATOM 6055 C CA . ARG A 1 771 ? -8.150 -9.654 -9.787 1.00 95.38 771 ARG A CA 1
ATOM 6056 C C . ARG A 1 771 ? -8.574 -8.191 -9.633 1.00 95.38 771 ARG A C 1
ATOM 6058 O O . ARG A 1 771 ? -9.775 -7.914 -9.633 1.00 95.38 771 ARG A O 1
ATOM 6065 N N . GLY A 1 772 ? -7.627 -7.265 -9.491 1.00 94.62 772 GLY A N 1
ATOM 6066 C CA . GLY A 1 772 ? -7.897 -5.835 -9.335 1.00 94.62 772 GLY A CA 1
ATOM 6067 C C . GLY A 1 772 ? -8.533 -5.208 -10.575 1.00 94.62 772 GLY A C 1
ATOM 6068 O O . GLY A 1 772 ? -9.403 -4.346 -10.455 1.00 94.62 772 GLY A O 1
ATOM 6069 N N . LEU A 1 773 ? -8.185 -5.699 -11.769 1.00 96.62 773 LEU A N 1
ATOM 6070 C CA . LEU A 1 773 ? -8.717 -5.192 -13.041 1.00 96.62 773 LEU A CA 1
ATOM 6071 C C . LEU A 1 773 ? -10.168 -5.592 -13.329 1.00 96.62 773 LEU A C 1
ATOM 6073 O O . LEU A 1 773 ? -10.760 -5.095 -14.289 1.00 96.62 773 LEU A O 1
ATOM 6077 N N . GLY A 1 774 ? -10.790 -6.415 -12.479 1.00 96.88 774 GLY A N 1
ATOM 6078 C CA . GLY A 1 774 ? -12.220 -6.713 -12.579 1.00 96.88 774 GLY A CA 1
ATOM 6079 C C . GLY A 1 774 ? -13.105 -5.457 -12.560 1.00 96.88 774 GLY A C 1
ATOM 6080 O O . GLY A 1 774 ? -14.168 -5.461 -13.175 1.00 96.88 774 GLY A O 1
ATOM 6081 N N . VAL A 1 775 ? -12.642 -4.367 -11.933 1.00 97.06 775 VAL A N 1
ATOM 6082 C CA . VAL A 1 775 ? -13.368 -3.086 -11.860 1.00 97.06 775 VAL A CA 1
ATOM 6083 C C . VAL A 1 775 ? -13.543 -2.390 -13.212 1.00 97.06 775 VAL A C 1
ATOM 6085 O O . VAL A 1 775 ? -14.453 -1.583 -13.376 1.00 97.06 775 VAL A O 1
ATOM 6088 N N . LEU A 1 776 ? -12.713 -2.707 -14.213 1.00 97.44 776 LEU A N 1
ATOM 6089 C CA . LEU A 1 776 ? -12.808 -2.086 -15.540 1.00 97.44 776 LEU A CA 1
ATOM 6090 C C . LEU A 1 776 ? -14.164 -2.358 -16.213 1.00 97.44 776 LEU A C 1
ATOM 6092 O O . LEU A 1 776 ? -14.613 -1.562 -17.032 1.00 97.44 776 LEU A O 1
ATOM 6096 N N . ARG A 1 777 ? -14.859 -3.428 -15.803 1.00 96.62 777 ARG A N 1
ATOM 6097 C CA . ARG A 1 777 ? -16.222 -3.758 -16.251 1.00 96.62 777 ARG A CA 1
ATOM 6098 C C . ARG A 1 777 ? -17.248 -2.678 -15.922 1.00 96.62 777 ARG A C 1
ATOM 6100 O O . ARG A 1 777 ? -18.233 -2.540 -16.640 1.00 96.62 777 ARG A O 1
ATOM 6107 N N . ASP A 1 778 ? -17.000 -1.913 -14.865 1.00 96.38 778 ASP A N 1
ATOM 6108 C CA . ASP A 1 778 ? -17.887 -0.853 -14.390 1.00 96.38 778 ASP A CA 1
ATOM 6109 C C . ASP A 1 778 ? -17.542 0.518 -15.010 1.00 96.38 778 ASP A C 1
ATOM 6111 O O . ASP A 1 778 ? -18.300 1.480 -14.878 1.00 96.38 778 ASP A O 1
ATOM 6115 N N . LEU A 1 779 ? -16.414 0.624 -15.728 1.00 96.50 779 LEU A N 1
ATOM 6116 C CA . LEU A 1 779 ? -15.876 1.872 -16.283 1.00 96.50 779 LEU A CA 1
ATOM 6117 C C . LEU A 1 779 ? -16.169 2.010 -17.786 1.00 96.50 779 LEU A C 1
ATOM 6119 O O . LEU A 1 779 ? -15.272 2.182 -18.612 1.00 96.50 779 LEU A O 1
ATOM 6123 N N . SER A 1 780 ? -17.445 1.943 -18.161 1.00 92.00 780 SER A N 1
ATOM 6124 C CA . SER A 1 780 ? -17.875 1.997 -19.573 1.00 92.00 780 SER A CA 1
ATOM 6125 C C . SER A 1 780 ? -17.541 3.319 -20.288 1.00 92.00 780 SER A C 1
ATOM 6127 O O . SER A 1 780 ? -17.397 3.340 -21.513 1.00 92.00 780 SER A O 1
ATOM 6129 N N . GLY A 1 781 ? -17.381 4.416 -19.535 1.00 94.25 781 GLY A N 1
ATOM 6130 C CA . GLY A 1 781 ? -17.027 5.745 -20.045 1.00 94.25 781 GLY A CA 1
ATOM 6131 C C . GLY A 1 781 ? -15.546 5.944 -20.386 1.00 94.25 781 GLY A C 1
ATOM 6132 O O . GLY A 1 781 ? -15.179 7.016 -20.878 1.00 94.25 781 GLY A O 1
ATOM 6133 N N . LEU A 1 782 ? -14.700 4.940 -20.137 1.00 98.12 782 LEU A N 1
ATOM 6134 C CA . LEU A 1 782 ? -13.253 5.060 -20.255 1.00 98.12 782 LEU A CA 1
ATOM 6135 C C . LEU A 1 782 ? -12.811 5.224 -21.719 1.00 98.12 782 LEU A C 1
ATOM 6137 O O . LEU A 1 782 ? -13.125 4.397 -22.575 1.00 98.12 782 LEU A O 1
ATOM 6141 N N . LYS A 1 783 ? -12.052 6.291 -21.988 1.00 98.50 783 LYS A N 1
ATOM 6142 C CA . LYS A 1 783 ? -11.480 6.637 -23.301 1.00 98.50 783 LYS A CA 1
ATOM 6143 C C . LYS A 1 783 ? -9.983 6.377 -23.366 1.00 98.50 783 LYS A C 1
ATOM 6145 O O . LYS A 1 783 ? -9.491 5.891 -24.382 1.00 98.50 783 LYS A O 1
ATOM 6150 N N . THR A 1 784 ? -9.270 6.686 -22.288 1.00 98.44 784 THR A N 1
ATOM 6151 C CA . THR A 1 784 ? -7.823 6.487 -22.180 1.00 98.44 784 THR A CA 1
ATOM 6152 C C . THR A 1 784 ? -7.533 5.563 -21.011 1.00 98.44 784 THR A C 1
ATOM 6154 O O . THR A 1 784 ? -7.878 5.870 -19.870 1.00 98.44 784 THR A O 1
ATOM 6157 N N . PHE A 1 785 ? -6.873 4.446 -21.294 1.00 98.25 785 PHE A N 1
ATOM 6158 C CA . PHE A 1 785 ? -6.375 3.535 -20.274 1.00 98.25 785 PHE A CA 1
ATOM 6159 C C . PHE A 1 785 ? -4.872 3.356 -20.427 1.00 98.25 785 PHE A C 1
ATOM 6161 O O . PHE A 1 785 ? -4.382 3.023 -21.509 1.00 98.25 785 PHE A O 1
ATOM 6168 N N . GLN A 1 786 ? -4.146 3.559 -19.336 1.00 96.50 786 GLN A N 1
ATOM 6169 C CA . GLN A 1 786 ? -2.711 3.355 -19.294 1.00 96.50 786 GLN A CA 1
ATOM 6170 C C . GLN A 1 786 ? -2.337 2.492 -18.093 1.00 96.50 786 GLN A C 1
ATOM 6172 O O . GLN A 1 786 ? -2.815 2.704 -16.984 1.00 96.50 786 GLN A O 1
ATOM 6177 N N . MET A 1 787 ? -1.476 1.508 -18.325 1.00 94.25 787 MET A N 1
ATOM 6178 C CA . MET A 1 787 ? -0.990 0.589 -17.307 1.00 94.25 787 MET A CA 1
ATOM 6179 C C . MET A 1 787 ? 0.362 0.033 -17.752 1.00 94.25 787 MET A C 1
ATOM 6181 O O . MET A 1 787 ? 0.485 -1.122 -18.146 1.00 94.25 787 MET A O 1
ATOM 6185 N N . CYS A 1 788 ? 1.382 0.886 -17.749 1.00 92.50 788 CYS A N 1
ATOM 6186 C CA . CYS A 1 788 ? 2.722 0.486 -18.161 1.00 92.50 788 CYS A CA 1
ATOM 6187 C C . CYS A 1 788 ? 3.471 -0.223 -17.022 1.00 92.50 788 CYS A C 1
ATOM 6189 O O . CYS A 1 788 ? 3.328 0.156 -15.857 1.00 92.50 788 CYS A O 1
ATOM 6191 N N . TRP A 1 789 ? 4.330 -1.181 -17.379 1.00 89.00 789 TRP A N 1
ATOM 6192 C CA . TRP A 1 789 ? 5.326 -1.821 -16.508 1.00 89.00 789 TRP A CA 1
ATOM 6193 C C . TRP A 1 789 ? 4.766 -2.575 -15.289 1.00 89.00 789 TRP A C 1
ATOM 6195 O O . TRP A 1 789 ? 5.480 -2.798 -14.313 1.00 89.00 789 TRP A O 1
ATOM 6205 N N . GLN A 1 790 ? 3.504 -3.009 -15.351 1.00 89.44 790 GLN A N 1
ATOM 6206 C CA . GLN A 1 790 ? 2.874 -3.828 -14.312 1.00 89.44 790 GLN A CA 1
ATOM 6207 C C . GLN A 1 790 ? 3.172 -5.327 -14.527 1.00 89.44 790 GLN A C 1
ATOM 6209 O O . GLN A 1 790 ? 2.585 -5.926 -15.428 1.00 89.44 790 GLN A O 1
ATOM 6214 N N . PRO A 1 791 ? 4.040 -5.965 -13.714 1.00 86.44 791 PRO A N 1
ATOM 6215 C CA . PRO A 1 791 ? 4.434 -7.362 -13.903 1.00 86.44 791 PRO A CA 1
ATOM 6216 C C . PRO A 1 791 ? 3.361 -8.353 -13.431 1.00 86.44 791 PRO A C 1
ATOM 6218 O O . PRO A 1 791 ? 3.367 -9.502 -13.855 1.00 86.44 791 PRO A O 1
ATOM 6221 N N . GLY A 1 792 ? 2.441 -7.922 -12.559 1.00 86.88 792 GLY A N 1
ATOM 6222 C CA . GLY A 1 792 ? 1.381 -8.758 -11.985 1.00 86.88 792 GLY A CA 1
ATOM 6223 C C . GLY A 1 792 ? 0.147 -8.943 -12.873 1.00 86.88 792 GLY A C 1
ATOM 6224 O O . GLY A 1 792 ? -0.851 -9.478 -12.392 1.00 86.88 792 GLY A O 1
ATOM 6225 N N . ILE A 1 793 ? 0.185 -8.479 -14.130 1.00 93.06 793 ILE A N 1
ATOM 6226 C CA . ILE A 1 793 ? -0.985 -8.424 -15.015 1.00 93.06 793 ILE A CA 1
ATOM 6227 C C . ILE A 1 793 ? -0.781 -9.248 -16.275 1.00 93.06 793 ILE A C 1
ATOM 6229 O O . ILE A 1 793 ? 0.154 -9.005 -17.031 1.00 93.06 793 ILE A O 1
ATOM 6233 N N . SER A 1 794 ? -1.716 -10.153 -16.539 1.00 95.56 794 SER A N 1
ATOM 6234 C CA . SER A 1 794 ? -1.756 -10.980 -17.738 1.00 95.56 794 SER A CA 1
ATOM 6235 C C . SER A 1 794 ? -2.871 -10.554 -18.696 1.00 95.56 794 SER A C 1
ATOM 6237 O O . SER A 1 794 ? -3.689 -9.666 -18.417 1.00 95.56 794 SER A O 1
ATOM 6239 N N . ASP A 1 795 ? -2.942 -11.231 -19.843 1.00 97.62 795 ASP A N 1
ATOM 6240 C CA . ASP A 1 795 ? -4.054 -11.098 -20.783 1.00 97.62 795 ASP A CA 1
ATOM 6241 C C . ASP A 1 795 ? -5.424 -11.300 -20.115 1.00 97.62 795 ASP A C 1
ATOM 6243 O O . ASP A 1 795 ? -6.395 -10.657 -20.515 1.00 97.62 795 ASP A O 1
ATOM 6247 N N . ALA A 1 796 ? -5.525 -12.148 -19.084 1.00 95.62 796 ALA A N 1
ATOM 6248 C CA . ALA A 1 796 ? -6.786 -12.411 -18.393 1.00 95.62 796 ALA A CA 1
ATOM 6249 C C . ALA A 1 796 ? -7.317 -11.165 -17.664 1.00 95.62 796 ALA A C 1
ATOM 6251 O O . ALA A 1 796 ? -8.503 -10.842 -17.777 1.00 95.62 796 ALA A O 1
ATOM 6252 N N . GLY A 1 797 ? -6.449 -10.432 -16.959 1.00 95.88 797 GLY A N 1
ATOM 6253 C CA . GLY A 1 797 ? -6.811 -9.181 -16.297 1.00 95.88 797 GLY A CA 1
ATOM 6254 C C . GLY A 1 797 ? -7.108 -8.068 -17.298 1.00 95.88 797 GLY A C 1
ATOM 6255 O O . GLY A 1 797 ? -8.154 -7.415 -17.214 1.00 95.88 797 GLY A O 1
ATOM 6256 N N . ALA A 1 798 ? -6.225 -7.882 -18.283 1.00 96.88 798 ALA A N 1
ATOM 6257 C CA . ALA A 1 798 ? -6.359 -6.828 -19.289 1.00 96.88 798 ALA A CA 1
ATOM 6258 C C . ALA A 1 798 ? -7.581 -7.023 -20.210 1.00 96.88 798 ALA A C 1
ATOM 6260 O O . ALA A 1 798 ? -8.151 -6.045 -20.694 1.00 96.88 798 ALA A O 1
ATOM 6261 N N . SER A 1 799 ? -8.059 -8.262 -20.384 1.00 96.75 799 SER A N 1
ATOM 6262 C CA . SER A 1 799 ? -9.276 -8.567 -21.153 1.00 96.75 799 SER A CA 1
ATOM 6263 C C . SER A 1 799 ? -10.539 -7.890 -20.607 1.00 96.75 799 SER A C 1
ATOM 6265 O O . SER A 1 799 ? -11.513 -7.737 -21.341 1.00 96.75 799 SER A O 1
ATOM 6267 N N . ASN A 1 800 ? -10.544 -7.414 -19.355 1.00 97.50 800 ASN A N 1
ATOM 6268 C CA . ASN A 1 800 ? -11.663 -6.626 -18.824 1.00 97.50 800 ASN A CA 1
ATOM 6269 C C . ASN A 1 800 ? -11.845 -5.269 -19.540 1.00 97.50 800 ASN A C 1
ATOM 6271 O O . ASN A 1 800 ? -12.915 -4.674 -19.446 1.00 97.50 800 ASN A O 1
ATOM 6275 N N . LEU A 1 801 ? -10.869 -4.804 -20.328 1.00 97.44 801 LEU A N 1
ATOM 6276 C CA . LEU A 1 801 ? -11.036 -3.645 -21.216 1.00 97.44 801 LEU A CA 1
ATOM 6277 C C . LEU A 1 801 ? -12.062 -3.884 -22.338 1.00 97.44 801 LEU A C 1
ATOM 6279 O O . LEU A 1 801 ? -12.580 -2.926 -22.916 1.00 97.44 801 LEU A O 1
ATOM 6283 N N . ALA A 1 802 ? -12.422 -5.142 -22.614 1.00 96.56 802 ALA A N 1
ATOM 6284 C CA . ALA A 1 802 ? -13.495 -5.487 -23.545 1.00 96.56 802 ALA A CA 1
ATOM 6285 C C . ALA A 1 802 ? -14.849 -4.861 -23.161 1.00 96.56 802 ALA A C 1
ATOM 6287 O O . ALA A 1 802 ? -15.702 -4.700 -24.027 1.00 96.56 802 ALA A O 1
ATOM 6288 N N . PHE A 1 803 ? -15.041 -4.441 -21.908 1.00 96.44 803 PHE A N 1
ATOM 6289 C CA . PHE A 1 803 ? -16.270 -3.795 -21.430 1.00 96.44 803 PHE A CA 1
ATOM 6290 C C . PHE A 1 803 ? -16.259 -2.257 -21.556 1.00 96.44 803 PHE A C 1
ATOM 6292 O O . PHE A 1 803 ? -17.280 -1.606 -21.347 1.00 96.44 803 PHE A O 1
ATOM 6299 N N . CYS A 1 804 ? -15.127 -1.654 -21.932 1.00 96.62 804 CYS A N 1
ATOM 6300 C CA . CYS A 1 804 ? -14.994 -0.208 -22.108 1.00 96.62 804 CYS A CA 1
ATOM 6301 C C . CYS A 1 804 ? -15.190 0.154 -23.591 1.00 96.62 804 CYS A C 1
ATOM 6303 O O . CYS A 1 804 ? -14.267 0.045 -24.398 1.00 96.62 804 CYS A O 1
ATOM 6305 N N . ASP A 1 805 ? -16.402 0.516 -24.010 1.00 92.56 805 ASP A N 1
ATOM 6306 C CA . ASP A 1 805 ? -16.715 0.733 -25.438 1.00 92.56 805 ASP A CA 1
ATOM 6307 C C . ASP A 1 805 ? -16.255 2.083 -25.989 1.00 92.56 805 ASP A C 1
ATOM 6309 O O . ASP A 1 805 ? -16.153 2.263 -27.203 1.00 92.56 805 ASP A O 1
ATOM 6313 N N . GLN A 1 806 ? -15.949 3.031 -25.104 1.00 97.00 806 GLN A N 1
ATOM 6314 C CA . GLN A 1 806 ? -15.481 4.362 -25.481 1.00 97.00 806 GLN A CA 1
ATOM 6315 C C . GLN A 1 806 ? -13.960 4.441 -25.654 1.00 97.00 806 GLN A C 1
ATOM 6317 O O . GLN A 1 806 ? -13.452 5.540 -25.860 1.00 97.00 806 GLN A O 1
ATOM 6322 N N . LEU A 1 807 ? -13.236 3.314 -25.596 1.00 98.38 807 LEU A N 1
ATOM 6323 C CA . LEU A 1 807 ? -11.777 3.304 -25.679 1.00 98.38 807 LEU A CA 1
ATOM 6324 C C . LEU A 1 807 ? -11.271 3.917 -26.987 1.00 98.38 807 LEU A C 1
ATOM 6326 O O . LEU A 1 807 ? -11.634 3.514 -28.091 1.00 98.38 807 LEU A O 1
ATOM 6330 N N . GLU A 1 808 ? -10.376 4.880 -26.820 1.00 97.81 808 GLU A N 1
ATOM 6331 C CA . GLU A 1 808 ? -9.694 5.629 -27.867 1.00 97.81 808 GLU A CA 1
ATOM 6332 C C . GLU A 1 808 ? -8.185 5.372 -27.836 1.00 97.81 808 GLU A C 1
ATOM 6334 O O . GLU A 1 808 ? -7.542 5.308 -28.891 1.00 97.81 808 GLU A O 1
ATOM 6339 N N . LYS A 1 809 ? -7.635 5.224 -26.622 1.00 98.31 809 LYS A N 1
ATOM 6340 C CA . LYS A 1 809 ? -6.210 5.044 -26.352 1.00 98.31 809 LYS A CA 1
ATOM 6341 C C . LYS A 1 809 ? -5.990 3.969 -25.290 1.00 98.31 809 LYS A C 1
ATOM 6343 O O . LYS A 1 809 ? -6.532 4.071 -24.191 1.00 98.31 809 LYS A O 1
ATOM 6348 N N . VAL A 1 810 ? -5.163 2.977 -25.601 1.00 98.38 810 VAL A N 1
ATOM 6349 C CA . VAL A 1 810 ? -4.755 1.922 -24.664 1.00 98.38 810 VAL A CA 1
ATOM 6350 C C . VAL A 1 810 ? -3.236 1.799 -24.677 1.00 98.38 810 VAL A C 1
ATOM 6352 O O . VAL A 1 810 ? -2.637 1.670 -25.743 1.00 98.38 810 VAL A O 1
ATOM 6355 N N . ASN A 1 811 ? -2.610 1.837 -23.502 1.00 97.44 811 ASN A N 1
ATOM 6356 C CA . ASN A 1 811 ? -1.163 1.725 -23.352 1.00 97.44 811 ASN A CA 1
ATOM 6357 C C . ASN A 1 811 ? -0.792 0.692 -22.276 1.00 97.44 811 ASN A C 1
ATOM 6359 O O . ASN A 1 811 ? -1.013 0.926 -21.089 1.00 97.44 811 ASN A O 1
ATOM 6363 N N . LEU A 1 812 ? -0.235 -0.442 -22.711 1.00 96.25 812 LEU A N 1
ATOM 6364 C CA . LEU A 1 812 ? 0.107 -1.612 -21.890 1.00 96.25 812 LEU A CA 1
ATOM 6365 C C . LEU A 1 812 ? 1.611 -1.929 -21.918 1.00 96.25 812 LEU A C 1
ATOM 6367 O O . LEU A 1 812 ? 2.016 -3.052 -21.615 1.00 96.25 812 LEU A O 1
ATOM 6371 N N . LEU A 1 813 ? 2.442 -0.961 -22.305 1.00 93.19 813 LEU A N 1
ATOM 6372 C CA . LEU A 1 813 ? 3.875 -1.165 -22.511 1.00 93.19 813 LEU A CA 1
ATOM 6373 C C . LEU A 1 813 ? 4.560 -1.796 -21.301 1.00 93.19 813 LEU A C 1
ATOM 6375 O O . LEU A 1 813 ? 4.354 -1.365 -20.168 1.00 93.19 813 LEU A O 1
ATOM 6379 N N . GLY A 1 814 ? 5.406 -2.798 -21.539 1.00 90.06 814 GLY A N 1
ATOM 6380 C CA . GLY A 1 814 ? 6.167 -3.455 -20.476 1.00 90.06 814 GLY A CA 1
ATOM 6381 C C . GLY A 1 814 ? 5.340 -4.342 -19.539 1.00 90.06 814 GLY A C 1
ATOM 6382 O O . GLY A 1 814 ? 5.864 -4.781 -18.520 1.00 90.06 814 GLY A O 1
ATOM 6383 N N . THR A 1 815 ? 4.072 -4.618 -19.859 1.00 93.31 815 THR A N 1
ATOM 6384 C CA . THR A 1 815 ? 3.267 -5.641 -19.165 1.00 93.31 815 THR A CA 1
ATOM 6385 C C . THR A 1 815 ? 3.412 -7.009 -19.837 1.00 93.31 815 THR A C 1
ATOM 6387 O O . THR A 1 815 ? 3.576 -7.054 -21.063 1.00 93.31 815 THR A O 1
ATOM 6390 N N . PRO A 1 816 ? 3.285 -8.127 -19.094 1.00 94.19 816 PRO A N 1
ATOM 6391 C CA . PRO A 1 816 ? 3.268 -9.472 -19.663 1.00 94.19 816 PRO A CA 1
ATOM 6392 C C . PRO A 1 816 ? 1.900 -9.808 -20.291 1.00 94.19 816 PRO A C 1
ATOM 6394 O O . PRO A 1 816 ? 1.269 -10.812 -19.969 1.00 94.19 816 PRO A O 1
ATOM 6397 N N . THR A 1 817 ? 1.446 -8.945 -21.204 1.00 96.50 817 THR A N 1
ATOM 6398 C CA . THR A 1 817 ? 0.248 -9.118 -22.040 1.00 96.50 817 THR A CA 1
ATOM 6399 C C . THR A 1 817 ? 0.646 -9.274 -23.509 1.00 96.50 817 THR A C 1
ATOM 6401 O O . THR A 1 817 ? 1.724 -8.835 -23.923 1.00 96.50 817 THR A O 1
ATOM 6404 N N . GLY A 1 818 ? -0.206 -9.917 -24.305 1.00 96.25 818 GLY A N 1
ATOM 6405 C CA . GLY A 1 818 ? 0.082 -10.277 -25.689 1.00 96.25 818 GLY A CA 1
ATOM 6406 C C . GLY A 1 818 ? -1.184 -10.475 -26.518 1.00 96.25 818 GLY A C 1
ATOM 6407 O O . GLY A 1 818 ? -2.033 -9.590 -26.630 1.00 96.25 818 GLY A O 1
ATOM 6408 N N . ASP A 1 819 ? -1.311 -11.638 -27.149 1.00 97.88 819 ASP A N 1
ATOM 6409 C CA . ASP A 1 819 ? -2.378 -11.899 -28.121 1.00 97.88 819 ASP A CA 1
ATOM 6410 C C . ASP A 1 819 ? -3.781 -11.944 -27.490 1.00 97.88 819 ASP A C 1
ATOM 6412 O O . ASP A 1 819 ? -4.783 -11.694 -28.168 1.00 97.88 819 ASP A O 1
ATOM 6416 N N . GLY A 1 820 ? -3.888 -12.285 -26.202 1.00 97.44 820 GLY A N 1
ATOM 6417 C CA . GLY A 1 820 ? -5.163 -12.356 -25.497 1.00 97.44 820 GLY A CA 1
ATOM 6418 C C . GLY A 1 820 ? -5.829 -10.990 -25.366 1.00 97.44 820 GLY A C 1
ATOM 6419 O O . GLY A 1 820 ? -7.006 -10.865 -25.713 1.00 97.44 820 GLY A O 1
ATOM 6420 N N . VAL A 1 821 ? -5.085 -9.950 -24.971 1.00 96.62 821 VAL A N 1
ATOM 6421 C CA . VAL A 1 821 ? -5.639 -8.590 -24.910 1.00 96.62 821 VAL A CA 1
ATOM 6422 C C . VAL A 1 821 ? -5.957 -8.034 -26.300 1.00 96.62 821 VAL A C 1
ATOM 6424 O O . VAL A 1 821 ? -6.984 -7.377 -26.462 1.00 96.62 821 VAL A O 1
ATOM 6427 N N . ILE A 1 822 ? -5.160 -8.361 -27.328 1.00 98.06 822 ILE A N 1
ATOM 6428 C CA . ILE A 1 822 ? -5.490 -8.012 -28.722 1.00 98.06 822 ILE A CA 1
ATOM 6429 C C . ILE A 1 822 ? -6.860 -8.594 -29.084 1.00 98.06 822 ILE A C 1
ATOM 6431 O O . ILE A 1 822 ? -7.728 -7.868 -29.564 1.00 98.06 822 ILE A O 1
ATOM 6435 N N . ARG A 1 823 ? -7.093 -9.880 -28.794 1.00 98.19 823 ARG A N 1
ATOM 6436 C CA . ARG A 1 823 ? -8.377 -10.545 -29.057 1.00 98.19 823 ARG A CA 1
ATOM 6437 C C . ARG A 1 823 ? -9.537 -9.906 -28.291 1.00 98.19 823 ARG A C 1
ATOM 6439 O O . ARG A 1 823 ? -10.623 -9.776 -28.846 1.00 98.19 823 ARG A O 1
ATOM 6446 N N . ALA A 1 824 ? -9.313 -9.492 -27.047 1.00 97.12 824 ALA A N 1
ATOM 6447 C CA . ALA A 1 824 ? -10.330 -8.849 -26.217 1.00 97.12 824 ALA A CA 1
ATOM 6448 C C . ALA A 1 824 ? -10.737 -7.449 -26.718 1.00 97.12 824 ALA A C 1
ATOM 6450 O O . ALA A 1 824 ? -11.861 -7.012 -26.477 1.00 97.12 824 ALA A O 1
ATOM 6451 N N . LEU A 1 825 ? -9.839 -6.744 -27.413 1.00 97.44 825 LEU A N 1
ATOM 6452 C CA . LEU A 1 825 ? -10.066 -5.386 -27.921 1.00 97.44 825 LEU A CA 1
ATOM 6453 C C . LEU A 1 825 ? -10.570 -5.333 -29.373 1.00 97.44 825 LEU A C 1
ATOM 6455 O O . LEU A 1 825 ? -10.799 -4.241 -29.900 1.00 97.44 825 LEU A O 1
ATOM 6459 N N . ILE A 1 826 ? -10.772 -6.485 -30.018 1.00 96.25 826 ILE A N 1
ATOM 6460 C CA . ILE A 1 826 ? -11.332 -6.566 -31.372 1.00 96.25 826 ILE A CA 1
ATOM 6461 C C . ILE A 1 826 ? -12.675 -5.823 -31.448 1.00 96.25 826 ILE A C 1
ATOM 6463 O O . ILE A 1 826 ? -13.506 -5.891 -30.543 1.00 96.25 826 ILE A O 1
ATOM 6467 N N . GLY A 1 827 ? -12.896 -5.110 -32.555 1.00 93.25 827 GLY A N 1
ATOM 6468 C CA . GLY A 1 827 ? -14.163 -4.432 -32.833 1.00 93.25 827 GLY A CA 1
ATOM 6469 C C . GLY A 1 827 ? -14.375 -3.109 -32.092 1.00 93.25 827 GLY A C 1
ATOM 6470 O O . GLY A 1 827 ? -15.402 -2.467 -32.311 1.00 93.25 827 GLY A O 1
ATOM 6471 N N . LYS A 1 828 ? -13.427 -2.648 -31.261 1.00 96.00 828 LYS A N 1
ATOM 6472 C CA . LYS A 1 828 ? -13.540 -1.349 -30.577 1.00 96.00 828 LYS A CA 1
ATOM 6473 C C . LYS A 1 828 ? -13.559 -0.199 -31.598 1.00 96.00 828 LYS A C 1
ATOM 6475 O O . LYS A 1 828 ? -12.555 0.035 -32.271 1.00 96.00 828 LYS A O 1
ATOM 6480 N N . PRO A 1 829 ? -14.665 0.561 -31.717 1.00 94.25 829 PRO A N 1
ATOM 6481 C CA . PRO A 1 829 ? -14.909 1.411 -32.885 1.00 94.25 829 PRO A CA 1
ATOM 6482 C C . PRO A 1 829 ? -14.067 2.689 -32.916 1.00 94.25 829 PRO A C 1
ATOM 6484 O O . PRO A 1 829 ? -13.952 3.316 -33.962 1.00 94.25 829 PRO A O 1
ATOM 6487 N N . ARG A 1 830 ? -13.510 3.105 -31.772 1.00 95.75 830 ARG A N 1
ATOM 6488 C CA . ARG A 1 830 ? -12.775 4.372 -31.628 1.00 95.75 830 ARG A CA 1
ATOM 6489 C C . ARG A 1 830 ? -11.308 4.196 -31.249 1.00 95.75 830 ARG A C 1
ATOM 6491 O O . ARG A 1 830 ? -10.592 5.198 -31.159 1.00 95.75 830 ARG A O 1
ATOM 6498 N N . LEU A 1 831 ? -10.864 2.955 -31.035 1.00 97.62 831 LEU A N 1
ATOM 6499 C CA . LEU A 1 831 ? -9.516 2.654 -30.570 1.00 97.62 831 LEU A CA 1
ATOM 6500 C C . LEU A 1 831 ? -8.522 2.947 -31.690 1.00 97.62 831 LEU A C 1
ATOM 6502 O O . LEU A 1 831 ? -8.412 2.189 -32.647 1.00 97.62 831 LEU A O 1
ATOM 6506 N N . ARG A 1 832 ? -7.826 4.077 -31.568 1.00 96.06 832 ARG A N 1
ATOM 6507 C CA . ARG A 1 832 ? -6.929 4.618 -32.599 1.00 96.06 832 ARG A CA 1
ATOM 6508 C C . ARG A 1 832 ? -5.473 4.679 -32.155 1.00 96.06 832 ARG A C 1
ATOM 6510 O O . ARG A 1 832 ? -4.589 4.782 -32.998 1.00 96.06 832 ARG A O 1
ATOM 6517 N N . GLN A 1 833 ? -5.213 4.627 -30.848 1.00 97.44 833 GLN A N 1
ATOM 6518 C CA . GLN A 1 833 ? -3.861 4.504 -30.307 1.00 97.44 833 GLN A CA 1
ATOM 6519 C C . GLN A 1 833 ? -3.775 3.263 -29.431 1.00 97.44 833 GLN A C 1
ATOM 6521 O O . GLN A 1 833 ? -4.479 3.163 -28.426 1.00 97.44 833 GLN A O 1
ATOM 6526 N N . PHE A 1 834 ? -2.916 2.323 -29.807 1.00 97.69 834 PHE A N 1
ATOM 6527 C CA . PHE A 1 834 ? -2.741 1.086 -29.061 1.00 97.69 834 PHE A CA 1
ATOM 6528 C C . PHE A 1 834 ? -1.260 0.756 -28.914 1.00 97.69 834 PHE A C 1
ATOM 6530 O O . PHE A 1 834 ? -0.548 0.618 -29.904 1.00 97.69 834 PHE A O 1
ATOM 6537 N N . LYS A 1 835 ? -0.795 0.650 -27.669 1.00 97.62 835 LYS A N 1
ATOM 6538 C CA . LYS A 1 835 ? 0.556 0.200 -27.328 1.00 97.62 835 LYS A CA 1
ATOM 6539 C C . LYS A 1 835 ? 0.442 -1.112 -26.559 1.00 97.62 835 LYS A C 1
ATOM 6541 O O . LYS A 1 835 ? -0.190 -1.134 -25.500 1.00 97.62 835 LYS A O 1
ATOM 6546 N N . THR A 1 836 ? 0.978 -2.192 -27.115 1.00 96.62 836 THR A N 1
ATOM 6547 C CA . THR A 1 836 ? 0.795 -3.554 -26.591 1.00 96.62 836 THR A CA 1
ATOM 6548 C C . THR A 1 836 ? 1.706 -3.843 -25.395 1.00 96.62 836 THR A C 1
ATOM 6550 O O . THR A 1 836 ? 2.647 -3.094 -25.125 1.00 96.62 836 THR A O 1
ATOM 6553 N N . GLY A 1 837 ? 1.432 -4.936 -24.675 1.00 95.75 837 GLY A N 1
ATOM 6554 C CA . GLY A 1 837 ? 2.421 -5.558 -23.790 1.00 95.75 837 GLY A CA 1
ATOM 6555 C C . GLY A 1 837 ? 3.499 -6.301 -24.574 1.00 95.75 837 GLY A C 1
ATOM 6556 O O . GLY A 1 837 ? 3.472 -6.304 -25.802 1.00 95.75 837 GLY A O 1
ATOM 6557 N N . HIS A 1 838 ? 4.440 -6.921 -23.861 1.00 94.94 838 HIS A N 1
ATOM 6558 C CA . HIS A 1 838 ? 5.679 -7.469 -24.425 1.00 94.94 838 HIS A CA 1
ATOM 6559 C C . HIS A 1 838 ? 5.599 -8.953 -24.845 1.00 94.94 838 HIS A C 1
ATOM 6561 O O . HIS A 1 838 ? 6.629 -9.616 -24.997 1.00 94.94 838 HIS A O 1
ATOM 6567 N N . GLN A 1 839 ? 4.396 -9.523 -24.973 1.00 96.06 839 GLN A N 1
ATOM 6568 C CA . GLN A 1 839 ? 4.185 -10.932 -25.344 1.00 96.06 839 GLN A CA 1
ATOM 6569 C C . GLN A 1 839 ? 3.414 -11.109 -26.661 1.00 96.06 839 GLN A C 1
ATOM 6571 O O . GLN A 1 839 ? 2.860 -12.180 -26.905 1.00 96.06 839 GLN A O 1
ATOM 6576 N N . VAL A 1 840 ? 3.365 -10.090 -27.525 1.00 97.00 840 VAL A N 1
ATOM 6577 C CA . VAL A 1 840 ? 2.696 -10.212 -28.830 1.00 97.00 840 VAL A CA 1
ATOM 6578 C C . VAL A 1 840 ? 3.455 -11.174 -29.743 1.00 97.00 840 VAL A C 1
ATOM 6580 O O . VAL A 1 840 ? 4.668 -11.047 -29.922 1.00 97.00 840 VAL A O 1
ATOM 6583 N N . SER A 1 841 ? 2.732 -12.125 -30.334 1.00 96.88 841 SER A N 1
ATOM 6584 C CA . SER A 1 841 ? 3.279 -13.138 -31.237 1.00 96.88 841 SER A CA 1
ATOM 6585 C C . SER A 1 841 ? 2.804 -12.948 -32.682 1.00 96.88 841 SER A C 1
ATOM 6587 O O . SER A 1 841 ? 1.922 -12.135 -32.970 1.00 96.88 841 SER A O 1
ATOM 6589 N N . ASP A 1 842 ? 3.345 -13.752 -33.602 1.00 97.62 842 ASP A N 1
ATOM 6590 C CA . ASP A 1 842 ? 2.921 -13.783 -35.010 1.00 97.62 842 ASP A CA 1
ATOM 6591 C C . ASP A 1 842 ? 1.424 -14.083 -35.169 1.00 97.62 842 ASP A C 1
ATOM 6593 O O . ASP A 1 842 ? 0.798 -13.613 -36.116 1.00 97.62 842 ASP A O 1
ATOM 6597 N N . ALA A 1 843 ? 0.821 -14.821 -34.230 1.00 96.75 843 ALA A N 1
ATOM 6598 C CA . ALA A 1 843 ? -0.604 -15.135 -34.262 1.00 96.75 843 ALA A CA 1
ATOM 6599 C C . ALA A 1 843 ? -1.492 -13.932 -33.890 1.00 96.75 843 ALA A C 1
ATOM 6601 O O . ALA A 1 843 ? -2.648 -13.867 -34.318 1.00 96.75 843 ALA A O 1
ATOM 6602 N N . GLY A 1 844 ? -0.977 -12.983 -33.103 1.00 96.00 844 GLY A N 1
ATOM 6603 C CA . GLY A 1 844 ? -1.715 -11.801 -32.662 1.00 96.00 844 GLY A CA 1
ATOM 6604 C C . GLY A 1 844 ? -1.803 -10.707 -33.722 1.00 96.00 844 GLY A C 1
ATOM 6605 O O . GLY A 1 844 ? -2.850 -10.078 -33.870 1.00 96.00 844 GLY A O 1
ATOM 6606 N N . LEU A 1 845 ? -0.735 -10.489 -34.494 1.00 96.19 845 LEU A N 1
ATOM 6607 C CA . LEU A 1 845 ? -0.645 -9.361 -35.432 1.00 96.19 845 LEU A CA 1
ATOM 6608 C C . LEU A 1 845 ? -1.730 -9.354 -36.527 1.00 96.19 845 LEU A C 1
ATOM 6610 O O . LEU A 1 845 ? -2.332 -8.298 -36.745 1.00 96.19 845 LEU A O 1
ATOM 6614 N N . PRO A 1 846 ? -2.090 -10.486 -37.165 1.00 94.88 846 PRO A N 1
ATOM 6615 C CA . PRO A 1 846 ? -3.180 -10.514 -38.141 1.00 94.88 846 PRO A CA 1
ATOM 6616 C C . PRO A 1 846 ? -4.546 -10.106 -37.565 1.00 94.88 846 PRO A C 1
ATOM 6618 O O . PRO A 1 846 ? -5.411 -9.634 -38.308 1.00 94.88 846 PRO A O 1
ATOM 6621 N N . LEU A 1 847 ? -4.759 -10.247 -36.249 1.00 96.38 847 LEU A N 1
ATOM 6622 C CA . LEU A 1 847 ? -6.019 -9.874 -35.593 1.00 96.38 847 LEU A CA 1
ATOM 6623 C C . LEU A 1 847 ? -6.264 -8.360 -35.608 1.00 96.38 847 LEU A C 1
ATOM 6625 O O . LEU A 1 847 ? -7.415 -7.931 -35.537 1.00 96.38 847 LEU A O 1
ATOM 6629 N N . LEU A 1 848 ? -5.215 -7.547 -35.765 1.00 95.75 848 LEU A N 1
ATOM 6630 C CA . LEU A 1 848 ? -5.316 -6.085 -35.817 1.00 95.75 848 LEU A CA 1
ATOM 6631 C C . LEU A 1 848 ? -6.152 -5.585 -37.005 1.00 95.75 848 LEU A C 1
ATOM 6633 O O . LEU A 1 848 ? -6.713 -4.495 -36.945 1.00 95.75 848 LEU A O 1
ATOM 6637 N N . ARG A 1 849 ? -6.335 -6.405 -38.050 1.00 93.94 849 ARG A N 1
ATOM 6638 C CA . ARG A 1 849 ? -7.249 -6.106 -39.171 1.00 93.94 849 ARG A CA 1
ATOM 6639 C C . ARG A 1 849 ? -8.718 -6.046 -38.757 1.00 93.94 849 ARG A C 1
ATOM 6641 O O . ARG A 1 849 ? -9.546 -5.550 -39.509 1.00 93.94 849 ARG A O 1
ATOM 6648 N N . GLN A 1 850 ? -9.053 -6.551 -37.573 1.00 95.44 850 GLN A N 1
ATOM 6649 C CA . GLN A 1 850 ? -10.410 -6.518 -37.027 1.00 95.44 850 GLN A CA 1
ATOM 6650 C C . GLN A 1 850 ? -10.664 -5.270 -36.160 1.00 95.44 850 GLN A C 1
ATOM 6652 O O . GLN A 1 850 ? -11.699 -5.165 -35.502 1.00 95.44 850 GLN A O 1
ATOM 6657 N N . PHE A 1 851 ? -9.727 -4.318 -36.139 1.00 96.94 851 PHE A N 1
ATOM 6658 C CA . PHE A 1 851 ? -9.863 -3.041 -35.446 1.00 96.94 851 PHE A CA 1
ATOM 6659 C C . PHE A 1 851 ? -10.269 -1.974 -36.469 1.00 96.94 851 PHE A C 1
ATOM 6661 O O . PHE A 1 851 ? -9.454 -1.647 -37.334 1.00 96.94 851 PHE A O 1
ATOM 6668 N N . PRO A 1 852 ? -11.484 -1.397 -36.382 1.00 96.12 852 PRO A N 1
ATOM 6669 C CA . PRO A 1 852 ? -12.014 -0.504 -37.415 1.00 96.12 852 PRO A CA 1
ATOM 6670 C C . PRO A 1 852 ? -11.064 0.636 -37.809 1.00 96.12 852 PRO A C 1
ATOM 6672 O O . PRO A 1 852 ? -10.805 0.838 -38.992 1.00 96.12 852 PRO A O 1
ATOM 6675 N N . MET A 1 853 ? -10.460 1.303 -36.818 1.00 96.50 853 MET A N 1
ATOM 6676 C CA . MET A 1 853 ? -9.552 2.435 -37.044 1.00 96.50 853 MET A CA 1
ATOM 6677 C C . MET A 1 853 ? -8.221 2.051 -37.708 1.00 96.50 853 MET A C 1
ATOM 6679 O O . MET A 1 853 ? -7.604 2.907 -38.331 1.00 96.50 853 MET A O 1
ATOM 6683 N N . PHE A 1 854 ? -7.748 0.808 -37.559 1.00 96.25 854 PHE A N 1
ATOM 6684 C CA . PHE A 1 854 ? -6.501 0.343 -38.185 1.00 96.25 854 PHE A CA 1
ATOM 6685 C C . PHE A 1 854 ? -6.758 -0.357 -39.526 1.00 96.25 854 PHE A C 1
ATOM 6687 O O . PHE A 1 854 ? -5.898 -0.335 -40.404 1.00 96.25 854 PHE A O 1
ATOM 6694 N N . ALA A 1 855 ? -7.941 -0.947 -39.705 1.00 95.44 855 ALA A N 1
ATOM 6695 C CA . ALA A 1 855 ? -8.326 -1.660 -40.916 1.00 95.44 855 ALA A CA 1
ATOM 6696 C C . ALA A 1 855 ? -8.568 -0.722 -42.105 1.00 95.44 855 ALA A C 1
ATOM 6698 O O . ALA A 1 855 ? -8.146 -1.026 -43.216 1.00 95.44 855 ALA A O 1
ATOM 6699 N N . SER A 1 856 ? -9.221 0.421 -41.877 1.00 95.12 856 SER A N 1
ATOM 6700 C CA . SER A 1 856 ? -9.621 1.342 -42.944 1.00 95.12 856 SER A CA 1
ATOM 6701 C C . SER A 1 856 ? -9.216 2.777 -42.641 1.00 95.12 856 SER A C 1
ATOM 6703 O O . SER A 1 856 ? -9.273 3.239 -41.502 1.00 95.12 856 SER A O 1
ATOM 6705 N N . TRP A 1 857 ? -8.833 3.513 -43.684 1.00 94.56 857 TRP A N 1
ATOM 6706 C CA . TRP A 1 857 ? -8.513 4.928 -43.548 1.00 94.56 857 TRP A CA 1
ATOM 6707 C C . TRP A 1 857 ? -9.778 5.752 -43.284 1.00 94.56 857 TRP A C 1
ATOM 6709 O O . TRP A 1 857 ? -10.732 5.733 -44.061 1.00 94.56 857 TRP A O 1
ATOM 6719 N N . HIS A 1 858 ? -9.777 6.515 -42.194 1.00 91.50 858 HIS A N 1
ATOM 6720 C CA . HIS A 1 858 ? -10.889 7.396 -41.815 1.00 91.50 858 HIS A CA 1
ATOM 6721 C C . HIS A 1 858 ? -10.542 8.887 -41.926 1.00 91.50 858 HIS A C 1
ATOM 6723 O O . HIS A 1 858 ? -11.320 9.744 -41.508 1.00 91.50 858 HIS A O 1
ATOM 6729 N N . GLY A 1 859 ? -9.384 9.209 -42.509 1.00 87.44 859 GLY A N 1
ATOM 6730 C CA . GLY A 1 859 ? -8.866 10.572 -42.533 1.00 87.44 859 GLY A CA 1
ATOM 6731 C C . GLY A 1 859 ? -8.557 11.094 -41.131 1.00 87.44 859 GLY A C 1
ATOM 6732 O O . GLY A 1 859 ? -8.282 10.335 -40.202 1.00 87.44 859 GLY A O 1
ATOM 6733 N N . GLY A 1 860 ? -8.597 12.414 -40.989 1.00 85.62 860 GLY A N 1
ATOM 6734 C CA . GLY A 1 860 ? -8.263 13.107 -39.752 1.00 85.62 860 GLY A CA 1
ATOM 6735 C C . GLY A 1 860 ? -7.000 13.946 -39.880 1.00 85.62 860 GLY A C 1
ATOM 6736 O O . GLY A 1 860 ? -6.258 13.875 -40.859 1.00 85.62 860 GLY A O 1
ATOM 6737 N N . GLU A 1 861 ? -6.789 14.789 -38.877 1.00 90.62 861 GLU A N 1
ATOM 6738 C CA . GLU A 1 861 ? -5.627 15.662 -38.818 1.00 90.62 861 GLU A CA 1
ATOM 6739 C C . GLU A 1 861 ? -4.366 14.833 -38.557 1.00 90.62 861 GLU A C 1
ATOM 6741 O O . GLU A 1 861 ? -4.218 14.213 -37.497 1.00 90.62 861 GLU A O 1
ATOM 6746 N N . ILE A 1 862 ? -3.460 14.839 -39.532 1.00 93.31 862 ILE A N 1
ATOM 6747 C CA . ILE A 1 862 ? -2.139 14.240 -39.396 1.00 93.31 862 ILE A CA 1
ATOM 6748 C C . ILE A 1 862 ? -1.321 15.111 -38.444 1.00 93.31 862 ILE A C 1
ATOM 6750 O O . ILE A 1 862 ? -1.051 16.276 -38.737 1.00 93.31 862 ILE A O 1
ATOM 6754 N N . ARG A 1 863 ? -0.926 14.536 -37.306 1.00 93.56 863 ARG A N 1
ATOM 6755 C CA . ARG A 1 863 ? -0.100 15.211 -36.301 1.00 93.56 863 ARG A CA 1
ATOM 6756 C C . ARG A 1 863 ? 1.040 14.307 -35.859 1.00 93.56 863 ARG A C 1
ATOM 6758 O O . ARG A 1 863 ? 0.812 13.163 -35.470 1.00 93.56 863 ARG A O 1
ATOM 6765 N N . TYR A 1 864 ? 2.241 14.858 -35.916 1.00 93.19 864 TYR A N 1
ATOM 6766 C CA . TYR A 1 864 ? 3.501 14.335 -35.397 1.00 93.19 864 TYR A CA 1
ATOM 6767 C C . TYR A 1 864 ? 4.446 15.532 -35.232 1.00 93.19 864 TYR A C 1
ATOM 6769 O O . TYR A 1 864 ? 4.222 16.591 -35.819 1.00 93.19 864 TYR A O 1
ATOM 6777 N N . SER A 1 865 ? 5.489 15.388 -34.427 1.00 89.75 865 SER A N 1
ATOM 6778 C CA . SER A 1 865 ? 6.553 16.388 -34.311 1.00 89.75 865 SER A CA 1
ATOM 6779 C C . SER A 1 865 ? 7.850 15.702 -33.916 1.00 89.75 865 SER A C 1
ATOM 6781 O O . SER A 1 865 ? 7.822 14.537 -33.511 1.00 89.75 865 SER A O 1
ATOM 6783 N N . LEU A 1 866 ? 8.973 16.425 -33.991 1.00 89.12 866 LEU A N 1
ATOM 6784 C CA . LEU A 1 866 ? 10.273 15.883 -33.603 1.00 89.12 866 LEU A CA 1
ATOM 6785 C C . LEU A 1 866 ? 10.215 15.275 -32.195 1.00 89.12 866 LEU A C 1
ATOM 6787 O O . LEU A 1 866 ? 10.639 14.148 -31.992 1.00 89.12 866 LEU A O 1
ATOM 6791 N N . MET A 1 867 ? 9.610 15.995 -31.250 1.00 84.38 867 MET A N 1
ATOM 6792 C CA . MET A 1 867 ? 9.547 15.621 -29.834 1.00 84.38 867 MET A CA 1
ATOM 6793 C C . MET A 1 867 ? 8.378 14.699 -29.458 1.00 84.38 867 MET A C 1
ATOM 6795 O O . MET A 1 867 ? 8.234 14.371 -28.279 1.00 84.38 867 MET A O 1
ATOM 6799 N N . SER A 1 868 ? 7.508 14.310 -30.398 1.00 85.88 868 SER A N 1
ATOM 6800 C CA . SER A 1 868 ? 6.340 13.477 -30.089 1.00 85.88 868 SER A CA 1
ATOM 6801 C C . SER A 1 868 ? 6.606 12.005 -30.419 1.00 85.88 868 SER A C 1
ATOM 6803 O O . SER A 1 868 ? 6.875 11.694 -31.578 1.00 85.88 868 SER A O 1
ATOM 6805 N N . PRO A 1 869 ? 6.499 11.078 -29.446 1.00 82.94 869 PRO A N 1
ATOM 6806 C CA . PRO A 1 869 ? 6.681 9.644 -29.689 1.00 82.94 869 PRO A CA 1
ATOM 6807 C C . PRO A 1 869 ? 5.476 8.988 -30.376 1.00 82.94 869 PRO A C 1
ATOM 6809 O O . PRO A 1 869 ? 5.540 7.814 -30.724 1.00 82.94 869 PRO A O 1
ATOM 6812 N N . ASP A 1 870 ? 4.378 9.728 -30.536 1.00 89.25 870 ASP A N 1
ATOM 6813 C CA . ASP A 1 870 ? 3.103 9.231 -31.032 1.00 89.25 870 ASP A CA 1
ATOM 6814 C C . ASP A 1 870 ? 2.669 9.992 -32.285 1.00 89.25 870 ASP A C 1
ATOM 6816 O O . ASP A 1 870 ? 3.119 11.103 -32.571 1.00 89.25 870 ASP A O 1
ATOM 6820 N N . SER A 1 871 ? 1.722 9.404 -33.009 1.00 94.25 871 SER A N 1
ATOM 6821 C CA . SER A 1 871 ? 1.131 10.003 -34.199 1.00 94.25 871 SER A CA 1
ATOM 6822 C C . SER A 1 871 ? -0.395 10.021 -34.152 1.00 94.25 871 SER A C 1
ATOM 6824 O O . SER A 1 871 ? -1.047 9.278 -33.409 1.00 94.25 871 SER A O 1
ATOM 6826 N N . ALA A 1 872 ? -0.975 10.883 -34.980 1.00 93.31 872 ALA A N 1
ATOM 6827 C CA . ALA A 1 872 ? -2.393 10.906 -35.315 1.00 93.31 872 ALA A CA 1
ATOM 6828 C C . ALA A 1 872 ? -2.562 10.819 -36.847 1.00 93.31 872 ALA A C 1
ATOM 6830 O O . ALA A 1 872 ? -1.673 11.285 -37.563 1.00 93.31 872 ALA A O 1
ATOM 6831 N N . PRO A 1 873 ? -3.674 10.259 -37.365 1.00 94.44 873 PRO A N 1
ATOM 6832 C CA . PRO A 1 873 ? -4.891 9.870 -36.641 1.00 94.44 873 PRO A CA 1
ATOM 6833 C C . PRO A 1 873 ? -4.778 8.555 -35.858 1.00 94.44 873 PRO A C 1
ATOM 6835 O O . PRO A 1 873 ? -5.501 8.385 -34.877 1.00 94.44 873 PRO A O 1
ATOM 6838 N N . THR A 1 874 ? -3.853 7.668 -36.231 1.00 97.25 874 THR A N 1
ATOM 6839 C CA . THR A 1 874 ? -3.648 6.365 -35.586 1.00 97.25 874 THR A CA 1
ATOM 6840 C C . THR A 1 874 ? -2.184 6.127 -35.216 1.00 97.25 874 THR A C 1
ATOM 6842 O O . THR A 1 874 ? -1.271 6.658 -35.857 1.00 97.25 874 THR A O 1
ATOM 6845 N N . HIS A 1 875 ? -1.960 5.337 -34.165 1.00 97.75 875 HIS A N 1
ATOM 6846 C CA . HIS A 1 875 ? -0.631 4.888 -33.755 1.00 97.75 875 HIS A CA 1
ATOM 6847 C C . HIS A 1 875 ? -0.700 3.495 -33.128 1.00 97.75 875 HIS A C 1
ATOM 6849 O O . HIS A 1 875 ? -1.476 3.265 -32.199 1.00 97.75 875 HIS A O 1
ATOM 6855 N N . LEU A 1 876 ? 0.132 2.585 -33.613 1.00 97.44 876 LEU A N 1
ATOM 6856 C CA . LEU A 1 876 ? 0.285 1.240 -33.085 1.00 97.44 876 LEU A CA 1
ATOM 6857 C C . LEU A 1 876 ? 1.732 1.051 -32.633 1.00 97.44 876 LEU A C 1
ATOM 6859 O O . LEU A 1 876 ? 2.646 1.149 -33.448 1.00 97.44 876 LEU A O 1
ATOM 6863 N N . LEU A 1 877 ? 1.936 0.764 -31.350 1.00 96.94 877 LEU A N 1
ATOM 6864 C CA . LEU A 1 877 ? 3.236 0.358 -30.827 1.00 96.94 877 LEU A CA 1
ATOM 6865 C C . LEU A 1 877 ? 3.175 -1.116 -30.432 1.00 96.94 877 LEU A C 1
ATOM 6867 O O . LEU A 1 877 ? 2.402 -1.491 -29.552 1.00 96.94 877 LEU A O 1
ATOM 6871 N N . LEU A 1 878 ? 3.985 -1.930 -31.098 1.00 95.62 878 LEU A N 1
ATOM 6872 C CA . LEU A 1 878 ? 4.092 -3.366 -30.892 1.00 95.62 878 LEU A CA 1
ATOM 6873 C C . LEU A 1 878 ? 5.328 -3.708 -30.065 1.00 95.62 878 LEU A C 1
ATOM 6875 O O . LEU A 1 878 ? 6.422 -3.213 -30.329 1.00 95.62 878 LEU A O 1
ATOM 6879 N N . ASP A 1 879 ? 5.160 -4.601 -29.103 1.00 94.56 879 ASP A N 1
ATOM 6880 C CA . ASP A 1 879 ? 6.250 -5.156 -28.308 1.00 94.56 879 ASP A CA 1
ATOM 6881 C C . ASP A 1 879 ? 6.061 -6.674 -28.178 1.00 94.56 879 ASP A C 1
ATOM 6883 O O . ASP A 1 879 ? 4.949 -7.162 -27.975 1.00 94.56 879 ASP A O 1
ATOM 6887 N N . GLY A 1 880 ? 7.135 -7.442 -28.340 1.00 93.88 880 GLY A N 1
ATOM 6888 C CA . GLY A 1 880 ? 7.090 -8.896 -28.214 1.00 93.88 880 GLY A CA 1
ATOM 6889 C C . GLY A 1 880 ? 7.924 -9.680 -29.226 1.00 93.88 880 GLY A C 1
ATOM 6890 O O . GLY A 1 880 ? 8.569 -9.117 -30.112 1.00 93.88 880 GLY A O 1
ATOM 6891 N N . PRO A 1 881 ? 7.940 -11.017 -29.084 1.00 95.25 881 PRO A N 1
ATOM 6892 C CA . PRO A 1 881 ? 8.831 -11.906 -29.824 1.00 95.25 881 PRO A CA 1
ATOM 6893 C C . PRO A 1 881 ? 8.310 -12.286 -31.224 1.00 95.25 881 PRO A C 1
ATOM 6895 O O . PRO A 1 881 ? 8.563 -13.404 -31.676 1.00 95.25 881 PRO A O 1
ATOM 6898 N N . PHE A 1 882 ? 7.578 -11.405 -31.908 1.00 96.06 882 PHE A N 1
ATOM 6899 C CA . PHE A 1 882 ? 7.117 -11.653 -33.277 1.00 96.06 882 PHE A CA 1
ATOM 6900 C C . PHE A 1 882 ? 8.277 -11.607 -34.291 1.00 96.06 882 PHE A C 1
ATOM 6902 O O . PHE A 1 882 ? 9.322 -10.991 -34.062 1.00 96.06 882 PHE A O 1
ATOM 6909 N N . THR A 1 883 ? 8.104 -12.310 -35.405 1.00 96.88 883 THR A N 1
ATOM 6910 C CA . THR A 1 883 ? 9.084 -12.501 -36.477 1.00 96.88 883 THR A CA 1
ATOM 6911 C C . THR A 1 883 ? 8.777 -11.607 -37.684 1.00 96.88 883 THR A C 1
ATOM 6913 O O . THR A 1 883 ? 7.789 -10.868 -37.715 1.00 96.88 883 THR A O 1
ATOM 6916 N N . ASN A 1 884 ? 9.615 -11.701 -38.721 1.00 96.56 884 ASN A N 1
ATOM 6917 C CA . ASN A 1 884 ? 9.367 -11.048 -40.009 1.00 96.56 884 ASN A CA 1
ATOM 6918 C C . ASN A 1 884 ? 8.024 -11.471 -40.627 1.00 96.56 884 ASN A C 1
ATOM 6920 O O . ASN A 1 884 ? 7.349 -10.643 -41.236 1.00 96.56 884 ASN A O 1
ATOM 6924 N N . GLU A 1 885 ? 7.630 -12.739 -40.467 1.00 95.38 885 GLU A N 1
ATOM 6925 C CA . GLU A 1 885 ? 6.362 -13.258 -40.989 1.00 95.38 885 GLU A CA 1
ATOM 6926 C C . GLU A 1 885 ? 5.172 -12.621 -40.264 1.00 95.38 885 GLU A C 1
ATOM 6928 O O . GLU A 1 885 ? 4.238 -12.139 -40.907 1.00 95.38 885 GLU A O 1
ATOM 6933 N N . GLY A 1 886 ? 5.248 -12.526 -38.933 1.00 94.88 886 GLY A N 1
ATOM 6934 C CA . GLY A 1 886 ? 4.242 -11.832 -38.135 1.00 94.88 886 GLY A CA 1
ATOM 6935 C C . GLY A 1 886 ? 4.076 -10.372 -38.554 1.00 94.88 886 GLY A C 1
ATOM 6936 O O . GLY A 1 886 ? 2.949 -9.921 -38.775 1.00 94.88 886 GLY A O 1
ATOM 6937 N N . LEU A 1 887 ? 5.184 -9.637 -38.713 1.00 95.06 887 LEU A N 1
ATOM 6938 C CA . LEU A 1 887 ? 5.143 -8.226 -39.114 1.00 95.06 887 LEU A CA 1
ATOM 6939 C C . LEU A 1 887 ? 4.567 -8.045 -40.527 1.00 95.06 887 LEU A C 1
ATOM 6941 O O . LEU A 1 887 ? 3.770 -7.133 -40.752 1.00 95.06 887 LEU A O 1
ATOM 6945 N N . ALA A 1 888 ? 4.889 -8.943 -41.463 1.00 93.62 888 ALA A N 1
ATOM 6946 C CA . ALA A 1 888 ? 4.277 -8.959 -42.793 1.00 93.62 888 ALA A CA 1
ATOM 6947 C C . ALA A 1 888 ? 2.749 -9.170 -42.735 1.00 93.62 888 ALA A C 1
ATOM 6949 O O . ALA A 1 888 ? 2.015 -8.691 -43.603 1.00 93.62 888 ALA A O 1
ATOM 6950 N N . GLY A 1 889 ? 2.241 -9.806 -41.675 1.00 91.31 889 GLY A N 1
ATOM 6951 C CA . GLY A 1 889 ? 0.812 -9.951 -41.390 1.00 91.31 889 GLY A CA 1
ATOM 6952 C C . GLY A 1 889 ? 0.048 -8.626 -41.245 1.00 91.31 889 GLY A C 1
ATOM 6953 O O . GLY A 1 889 ? -1.171 -8.608 -41.454 1.00 91.31 889 GLY A O 1
ATOM 6954 N N . LEU A 1 890 ? 0.737 -7.507 -40.983 1.00 93.31 890 LEU A N 1
ATOM 6955 C CA . LEU A 1 890 ? 0.141 -6.164 -40.943 1.00 93.31 890 LEU A CA 1
ATOM 6956 C C . LEU A 1 890 ? -0.279 -5.636 -42.323 1.00 93.31 890 LEU A C 1
ATOM 6958 O O . LEU A 1 890 ? -0.984 -4.629 -42.395 1.00 93.31 890 LEU A O 1
ATOM 6962 N N . ALA A 1 891 ? 0.126 -6.294 -43.414 1.00 88.44 891 ALA A N 1
ATOM 6963 C CA . ALA A 1 891 ? -0.281 -5.917 -44.763 1.00 88.44 891 ALA A CA 1
ATOM 6964 C C . ALA A 1 891 ? -1.809 -5.735 -44.863 1.00 88.44 891 ALA A C 1
ATOM 6966 O O . ALA A 1 891 ? -2.584 -6.542 -44.346 1.00 88.44 891 ALA A O 1
ATOM 6967 N N . GLY A 1 892 ? -2.245 -4.667 -45.535 1.00 84.62 892 GLY A N 1
ATOM 6968 C CA . GLY A 1 892 ? -3.666 -4.334 -45.688 1.00 84.62 892 GLY A CA 1
ATOM 6969 C C . GLY A 1 892 ? -4.290 -3.535 -44.536 1.00 84.62 892 GLY A C 1
ATOM 6970 O O . GLY A 1 892 ? -5.488 -3.277 -44.579 1.00 84.62 892 GLY A O 1
ATOM 6971 N N . LEU A 1 893 ? -3.519 -3.11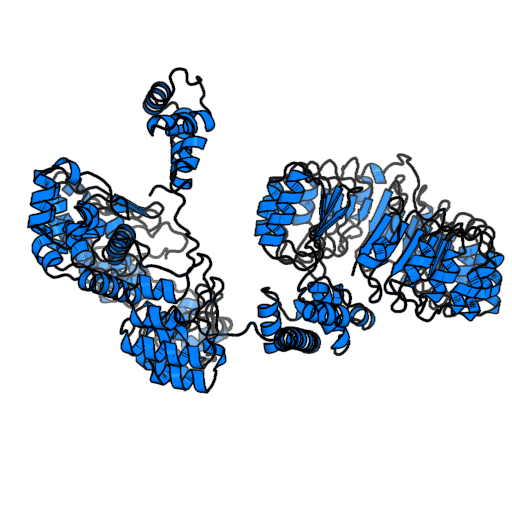2 -43.527 1.00 94.62 893 LEU A N 1
ATOM 6972 C CA . LEU A 1 893 ? -3.973 -2.123 -42.541 1.00 94.62 893 LEU A CA 1
ATOM 6973 C C . LEU A 1 893 ? -3.952 -0.708 -43.135 1.00 94.62 893 LEU A C 1
ATOM 6975 O O . LEU A 1 893 ? -3.037 0.078 -42.895 1.00 94.62 893 LEU A O 1
ATOM 6979 N N . GLU A 1 894 ? -4.966 -0.369 -43.928 1.00 95.12 894 GLU A N 1
ATOM 6980 C CA . GLU A 1 894 ? -5.050 0.938 -44.590 1.00 95.12 894 GLU A CA 1
ATOM 6981 C C . GLU A 1 894 ? -5.207 2.098 -43.598 1.00 95.12 894 GLU A C 1
ATOM 6983 O O . GLU A 1 894 ? -4.816 3.224 -43.897 1.00 95.12 894 GLU A O 1
ATOM 6988 N N . GLY A 1 895 ? -5.772 1.839 -42.417 1.00 95.69 895 GLY A N 1
ATOM 6989 C CA . GLY A 1 895 ? -5.967 2.835 -41.364 1.00 95.69 895 GLY A CA 1
ATOM 6990 C C . GLY A 1 895 ? -4.718 3.136 -40.533 1.00 95.69 895 GLY A C 1
ATOM 6991 O O . GLY A 1 895 ? -4.737 4.068 -39.728 1.00 95.69 895 GLY A O 1
ATOM 6992 N N . LEU A 1 896 ? -3.629 2.378 -40.695 1.00 96.00 896 LEU A N 1
ATOM 6993 C CA . LEU A 1 896 ? -2.407 2.519 -39.903 1.00 96.00 896 LEU A CA 1
ATOM 6994 C C . LEU A 1 896 ? -1.515 3.657 -40.426 1.00 96.00 896 LEU A C 1
ATOM 6996 O O . LEU A 1 896 ? -0.873 3.528 -41.466 1.00 96.00 896 LEU A O 1
ATOM 7000 N N . PHE A 1 897 ? -1.442 4.760 -39.674 1.00 96.94 897 PHE A N 1
ATOM 7001 C CA . PHE A 1 897 ? -0.554 5.887 -39.975 1.00 96.94 897 PHE A CA 1
ATOM 7002 C C . PHE A 1 897 ? 0.809 5.767 -39.289 1.00 96.94 897 PHE A C 1
ATOM 7004 O O . PHE A 1 897 ? 1.837 6.005 -39.923 1.00 96.94 897 PHE A O 1
ATOM 7011 N N . GLY A 1 898 ? 0.826 5.428 -37.996 1.00 97.44 898 GLY A N 1
ATOM 7012 C CA . GLY A 1 898 ? 2.062 5.267 -37.235 1.00 97.44 898 GLY A CA 1
ATOM 7013 C C . GLY A 1 898 ? 2.254 3.870 -36.694 1.00 97.44 898 GLY A C 1
ATOM 7014 O O . GLY A 1 898 ? 1.358 3.333 -36.046 1.00 97.44 898 GLY A O 1
ATOM 7015 N N . LEU A 1 899 ? 3.439 3.321 -36.932 1.00 97.19 899 LEU A N 1
ATOM 7016 C CA . LEU A 1 899 ? 3.867 2.015 -36.459 1.00 97.19 899 LEU A CA 1
ATOM 7017 C C . LEU A 1 899 ? 5.185 2.153 -35.703 1.00 97.19 899 LEU A C 1
ATOM 7019 O O . LEU A 1 899 ? 6.141 2.715 -36.227 1.00 97.19 899 LEU A O 1
ATOM 7023 N N . SER A 1 900 ? 5.242 1.601 -34.501 1.00 95.94 900 SER A N 1
ATOM 7024 C CA . SER A 1 900 ? 6.429 1.603 -33.652 1.00 95.94 900 SER A CA 1
ATOM 7025 C C . SER A 1 900 ? 6.682 0.209 -33.088 1.00 95.94 900 SER A C 1
ATOM 7027 O O . SER A 1 900 ? 5.732 -0.493 -32.751 1.00 95.94 900 SER A O 1
ATOM 7029 N N . PHE A 1 901 ? 7.939 -0.193 -32.931 1.00 92.88 901 PHE A N 1
ATOM 7030 C CA . PHE A 1 901 ? 8.302 -1.420 -32.217 1.00 92.88 901 PHE A CA 1
ATOM 7031 C C . PHE A 1 901 ? 9.683 -1.299 -31.568 1.00 92.88 901 PHE A C 1
ATOM 7033 O O . PHE A 1 901 ? 10.678 -1.002 -32.232 1.00 92.88 901 PHE A O 1
ATOM 7040 N N . PHE A 1 902 ? 9.734 -1.511 -30.251 1.00 85.31 902 PHE A N 1
ATOM 7041 C CA . PHE A 1 902 ? 10.903 -1.242 -29.408 1.00 85.31 902 PHE A CA 1
ATOM 7042 C C . PHE A 1 902 ? 11.034 -2.276 -28.280 1.00 85.31 902 PHE A C 1
ATOM 7044 O O . PHE A 1 902 ? 10.057 -2.913 -27.905 1.00 85.31 902 PHE A O 1
ATOM 7051 N N . TRP A 1 903 ? 12.233 -2.381 -27.700 1.00 85.19 903 TRP A N 1
ATOM 7052 C CA . TRP A 1 903 ? 12.547 -3.133 -26.473 1.00 85.19 903 TRP A CA 1
ATOM 7053 C C . TRP A 1 903 ? 12.592 -4.662 -26.601 1.00 85.19 903 TRP A C 1
ATOM 7055 O O . TRP A 1 903 ? 13.698 -5.194 -26.696 1.00 85.19 903 TRP A O 1
ATOM 7065 N N . HIS A 1 904 ? 11.468 -5.391 -26.593 1.00 89.62 904 HIS A N 1
ATOM 7066 C CA . HIS A 1 904 ? 11.477 -6.869 -26.554 1.00 89.62 904 HIS A CA 1
ATOM 7067 C C . HIS A 1 904 ? 11.372 -7.514 -27.942 1.00 89.62 904 HIS A C 1
ATOM 7069 O O . HIS A 1 904 ? 10.963 -8.670 -28.090 1.00 89.62 904 HIS A O 1
ATOM 7075 N N . ILE A 1 905 ? 11.823 -6.784 -28.963 1.00 90.94 905 ILE A N 1
ATOM 7076 C CA . ILE A 1 905 ? 11.859 -7.214 -30.360 1.00 90.94 905 ILE A CA 1
ATOM 7077 C C . ILE A 1 905 ? 13.055 -8.146 -30.583 1.00 90.94 905 ILE A C 1
ATOM 7079 O O . ILE A 1 905 ? 14.131 -7.741 -31.017 1.00 90.94 905 ILE A O 1
ATOM 7083 N N . SER A 1 906 ? 12.878 -9.414 -30.216 1.00 87.25 906 SER A N 1
ATOM 7084 C CA . SER A 1 906 ? 13.967 -10.404 -30.176 1.00 87.25 906 SER A CA 1
ATOM 7085 C C . SER A 1 906 ? 14.073 -11.296 -31.415 1.00 87.25 906 SER A C 1
ATOM 7087 O O . SER A 1 906 ? 15.118 -11.912 -31.617 1.00 87.25 906 SER A O 1
ATOM 7089 N N . ARG A 1 907 ? 13.014 -11.393 -32.231 1.00 94.25 907 ARG A N 1
ATOM 7090 C CA . ARG A 1 907 ? 12.953 -12.313 -33.385 1.00 94.25 907 ARG A CA 1
ATOM 7091 C C . ARG A 1 907 ? 12.780 -11.636 -34.746 1.00 94.25 907 ARG A C 1
ATOM 7093 O O . ARG A 1 907 ? 12.863 -12.318 -35.766 1.00 94.25 907 ARG A O 1
ATOM 7100 N N . LEU A 1 908 ? 12.554 -10.326 -34.773 1.00 94.88 908 LEU A N 1
ATOM 7101 C CA . LEU A 1 908 ? 12.522 -9.545 -36.006 1.00 94.88 908 LEU A CA 1
ATOM 7102 C C . LEU A 1 908 ? 13.956 -9.303 -36.500 1.00 94.88 908 LEU A C 1
ATOM 7104 O O . LEU A 1 908 ? 14.860 -9.065 -35.698 1.00 94.88 908 LEU A O 1
ATOM 7108 N N . THR A 1 909 ? 14.170 -9.342 -37.813 1.00 94.50 909 THR A N 1
ATOM 7109 C CA . THR A 1 909 ? 15.449 -8.990 -38.447 1.00 94.50 909 THR A CA 1
ATOM 7110 C C . THR A 1 909 ? 15.290 -7.741 -39.324 1.00 94.50 909 THR A C 1
ATOM 7112 O O . THR A 1 909 ? 14.161 -7.388 -39.675 1.00 94.50 909 THR A O 1
ATOM 7115 N N . PRO A 1 910 ? 16.390 -7.062 -39.710 1.00 94.56 910 PRO A N 1
ATOM 7116 C CA . PRO A 1 910 ? 16.339 -5.902 -40.608 1.00 94.56 910 PRO A CA 1
ATOM 7117 C C . PRO A 1 910 ? 15.526 -6.126 -41.898 1.00 94.56 910 PRO A C 1
ATOM 7119 O O . PRO A 1 910 ? 14.784 -5.240 -42.320 1.00 94.56 910 PRO A O 1
ATOM 7122 N N . ASP A 1 911 ? 15.594 -7.328 -42.483 1.00 93.69 911 ASP A N 1
ATOM 7123 C CA . ASP A 1 911 ? 14.863 -7.686 -43.710 1.00 93.69 911 ASP A CA 1
ATOM 7124 C C . ASP A 1 911 ? 13.338 -7.658 -43.526 1.00 93.69 911 ASP A C 1
ATOM 7126 O O . ASP A 1 911 ? 12.590 -7.432 -44.479 1.00 93.69 911 ASP A O 1
ATOM 7130 N N . GLY A 1 912 ? 12.861 -7.837 -42.290 1.00 92.94 912 GLY A N 1
ATOM 7131 C CA . GLY A 1 912 ? 11.443 -7.774 -41.944 1.00 92.94 912 GLY A CA 1
ATOM 7132 C C . GLY A 1 912 ? 10.812 -6.400 -42.171 1.00 92.94 912 GLY A C 1
ATOM 7133 O O . GLY A 1 912 ? 9.590 -6.302 -42.207 1.00 92.94 912 GLY A O 1
ATOM 7134 N N . LEU A 1 913 ? 11.611 -5.344 -42.363 1.00 94.62 913 LEU A N 1
ATOM 7135 C CA . LEU A 1 913 ? 11.118 -3.991 -42.639 1.00 94.62 913 LEU A CA 1
ATOM 7136 C C . LEU A 1 913 ? 10.739 -3.771 -44.110 1.00 94.62 913 LEU A C 1
ATOM 7138 O O . LEU A 1 913 ? 9.973 -2.857 -44.413 1.00 94.62 913 LEU A O 1
ATOM 7142 N N . ALA A 1 914 ? 11.240 -4.600 -45.030 1.00 93.69 914 ALA A N 1
ATOM 7143 C CA . ALA A 1 914 ? 11.010 -4.437 -46.465 1.00 93.69 914 ALA A CA 1
ATOM 7144 C C . ALA A 1 914 ? 9.521 -4.441 -46.888 1.00 93.69 914 ALA A C 1
ATOM 7146 O O . ALA A 1 914 ? 9.165 -3.629 -47.748 1.00 93.69 914 ALA A O 1
ATOM 7147 N N . PRO A 1 915 ? 8.627 -5.269 -46.303 1.00 93.44 915 PRO A N 1
ATOM 7148 C CA . PRO A 1 915 ? 7.196 -5.258 -46.625 1.00 93.44 915 PRO A CA 1
ATOM 7149 C C . PRO A 1 915 ? 6.444 -3.998 -46.163 1.00 93.44 915 PRO A C 1
ATOM 7151 O O . PRO A 1 915 ? 5.333 -3.748 -46.620 1.00 93.44 915 PRO A O 1
ATOM 7154 N N . LEU A 1 916 ? 7.016 -3.169 -45.277 1.00 94.38 916 LEU A N 1
ATOM 7155 C CA . LEU A 1 916 ? 6.320 -1.983 -44.751 1.00 94.38 916 LEU A CA 1
ATOM 7156 C C . LEU A 1 916 ? 6.053 -0.915 -45.819 1.00 94.38 916 LEU A C 1
ATOM 7158 O O . LEU A 1 916 ? 5.148 -0.100 -45.655 1.00 94.38 916 LEU A O 1
ATOM 7162 N N . LYS A 1 917 ? 6.794 -0.936 -46.934 1.00 92.81 917 LYS A N 1
ATOM 7163 C CA . LYS A 1 917 ? 6.551 -0.061 -48.094 1.00 92.81 917 LYS A CA 1
ATOM 7164 C C . LYS A 1 917 ? 5.176 -0.279 -48.737 1.00 92.81 917 LYS A C 1
ATOM 7166 O O . LYS A 1 917 ? 4.692 0.611 -49.430 1.00 92.81 917 LYS A O 1
ATOM 7171 N N . ASP A 1 918 ? 4.573 -1.447 -48.511 1.00 91.44 918 ASP A N 1
ATOM 7172 C CA . ASP A 1 918 ? 3.281 -1.830 -49.078 1.00 91.44 918 ASP A CA 1
ATOM 7173 C C . ASP A 1 918 ? 2.102 -1.337 -48.209 1.00 91.44 918 ASP A C 1
ATOM 7175 O O . ASP A 1 918 ? 0.942 -1.484 -48.594 1.00 91.44 918 ASP A O 1
ATOM 7179 N N . LEU A 1 919 ? 2.371 -0.719 -47.046 1.00 94.25 919 LEU A N 1
ATOM 7180 C CA . LEU A 1 919 ? 1.354 -0.053 -46.230 1.00 94.25 919 LEU A CA 1
ATOM 7181 C C . LEU A 1 919 ? 1.043 1.341 -46.809 1.00 94.25 919 LEU A C 1
ATOM 7183 O O . LEU A 1 919 ? 1.899 2.228 -46.772 1.00 94.25 919 LEU A O 1
ATOM 7187 N N . PRO A 1 920 ? -0.182 1.583 -47.310 1.00 92.12 920 PRO A N 1
ATOM 7188 C CA . PRO A 1 920 ? -0.461 2.729 -48.179 1.00 92.12 920 PRO A CA 1
ATOM 7189 C C . PRO A 1 920 ? -0.413 4.088 -47.468 1.00 92.12 920 PRO A C 1
ATOM 7191 O O . PRO A 1 920 ? -0.139 5.100 -48.110 1.00 92.12 920 PRO A O 1
ATOM 7194 N N . ASN A 1 921 ? -0.670 4.118 -46.156 1.00 95.06 921 ASN A N 1
ATOM 7195 C CA . ASN A 1 921 ? -0.769 5.347 -45.362 1.00 95.06 921 ASN A CA 1
ATOM 7196 C C . ASN A 1 921 ? 0.288 5.449 -44.249 1.00 95.06 921 ASN A C 1
ATOM 7198 O O . ASN A 1 921 ? 0.185 6.339 -43.403 1.00 95.06 921 ASN A O 1
ATOM 7202 N N . LEU A 1 922 ? 1.302 4.573 -44.241 1.00 96.81 922 LEU A N 1
ATOM 7203 C CA . LEU A 1 922 ? 2.348 4.590 -43.220 1.00 96.81 922 LEU A CA 1
ATOM 7204 C C . LEU A 1 922 ? 3.191 5.871 -43.339 1.00 96.81 922 LEU A C 1
ATOM 7206 O O . LEU A 1 922 ? 4.001 6.022 -44.255 1.00 96.81 922 LEU A O 1
ATOM 7210 N N . GLY A 1 923 ? 2.992 6.792 -42.395 1.00 96.56 923 GLY A N 1
ATOM 7211 C CA . GLY A 1 923 ? 3.663 8.090 -42.332 1.00 96.56 923 GLY A CA 1
ATOM 7212 C C . GLY A 1 923 ? 4.598 8.262 -41.138 1.00 96.56 923 GLY A C 1
ATOM 7213 O O . GLY A 1 923 ? 5.427 9.171 -41.146 1.00 96.56 923 GLY A O 1
ATOM 7214 N N . PHE A 1 924 ? 4.517 7.387 -40.137 1.00 98.00 924 PHE A N 1
ATOM 7215 C CA . PHE A 1 924 ? 5.394 7.389 -38.969 1.00 98.00 924 PHE A CA 1
ATOM 7216 C C . PHE A 1 924 ? 5.928 5.976 -38.726 1.00 98.00 924 PHE A C 1
ATOM 7218 O O . PHE A 1 924 ? 5.142 5.039 -38.589 1.00 98.00 924 PHE A O 1
ATOM 7225 N N . LEU A 1 925 ? 7.250 5.831 -38.626 1.00 97.12 925 LEU A N 1
ATOM 7226 C CA . LEU A 1 925 ? 7.907 4.567 -38.299 1.00 97.12 925 LEU A CA 1
ATOM 7227 C C . LEU A 1 925 ? 8.862 4.733 -37.117 1.00 97.12 925 LEU A C 1
ATOM 7229 O O . LEU A 1 925 ? 9.793 5.534 -37.182 1.00 97.12 925 LEU A O 1
ATOM 7233 N N . GLY A 1 926 ? 8.668 3.931 -36.074 1.00 95.44 926 GLY A N 1
ATOM 7234 C CA . GLY A 1 926 ? 9.628 3.718 -34.997 1.00 95.44 926 GLY A CA 1
ATOM 7235 C C . GLY A 1 926 ? 10.210 2.306 -35.028 1.00 95.44 926 GLY A C 1
ATOM 7236 O O . GLY A 1 926 ? 9.468 1.345 -34.855 1.00 95.44 926 GLY A O 1
ATOM 7237 N N . CYS A 1 927 ? 11.524 2.174 -35.222 1.00 91.44 927 CYS A N 1
ATOM 7238 C CA . CYS A 1 927 ? 12.246 0.900 -35.144 1.00 91.44 927 CYS A CA 1
ATOM 7239 C C . CYS A 1 927 ? 13.319 0.936 -34.052 1.00 91.44 927 CYS A C 1
ATOM 7241 O O . CYS A 1 927 ? 14.024 1.936 -33.891 1.00 91.44 927 CYS A O 1
ATOM 7243 N N . ASP A 1 928 ? 13.484 -0.178 -33.331 1.00 86.62 928 ASP A N 1
ATOM 7244 C CA . ASP A 1 928 ? 14.705 -0.417 -32.559 1.00 86.62 928 ASP A CA 1
ATOM 7245 C C . ASP A 1 928 ? 15.915 -0.295 -33.490 1.00 86.62 928 ASP A C 1
ATOM 7247 O O . ASP A 1 928 ? 15.993 -0.970 -34.518 1.00 86.62 928 ASP A O 1
ATOM 7251 N N . GLY A 1 929 ? 16.867 0.567 -33.139 1.00 84.00 929 GLY A N 1
ATOM 7252 C CA . GLY A 1 929 ? 18.004 0.889 -33.988 1.00 84.00 929 GLY A CA 1
ATOM 7253 C C . GLY A 1 929 ? 18.858 -0.308 -34.399 1.00 84.00 929 GLY A C 1
ATOM 7254 O O . GLY A 1 929 ? 19.450 -0.289 -35.479 1.00 84.00 929 GLY A O 1
ATOM 7255 N N . LYS A 1 930 ? 18.875 -1.394 -33.619 1.00 88.50 930 LYS A N 1
ATOM 7256 C CA . LYS A 1 930 ? 19.577 -2.626 -34.013 1.00 88.50 930 LYS A CA 1
ATOM 7257 C C . LYS A 1 930 ? 19.005 -3.256 -35.285 1.00 88.50 930 LYS A C 1
ATOM 7259 O O . LYS A 1 930 ? 19.723 -3.977 -35.973 1.00 88.50 930 LYS A O 1
ATOM 7264 N N . LEU A 1 931 ? 17.740 -2.981 -35.604 1.00 91.81 931 LEU A N 1
ATOM 7265 C CA . LEU A 1 931 ? 17.080 -3.426 -36.832 1.00 91.81 931 LEU A CA 1
ATOM 7266 C C . LEU A 1 931 ? 17.376 -2.510 -38.019 1.00 91.81 931 LEU A C 1
ATOM 7268 O O . LEU A 1 931 ? 17.260 -2.929 -39.167 1.00 91.81 931 LEU A O 1
ATOM 7272 N N . CYS A 1 932 ? 17.750 -1.261 -37.764 1.00 93.69 932 CYS A N 1
ATOM 7273 C CA . CYS A 1 932 ? 17.898 -0.246 -38.794 1.00 93.69 932 CYS A CA 1
ATOM 7274 C C . CYS A 1 932 ? 19.372 -0.247 -39.300 1.00 93.69 932 CYS A C 1
ATOM 7276 O O . CYS A 1 932 ? 20.137 0.674 -39.042 1.00 93.69 932 CYS A O 1
ATOM 7278 N N . ASN A 1 933 ? 19.806 -1.325 -39.975 1.00 95.62 933 ASN A N 1
ATOM 7279 C CA . ASN A 1 933 ? 21.111 -1.417 -40.665 1.00 95.62 933 ASN A CA 1
ATOM 7280 C C . ASN A 1 933 ? 21.076 -0.781 -42.078 1.00 95.62 933 ASN A C 1
ATOM 7282 O O . ASN A 1 933 ? 20.048 -0.254 -42.494 1.00 95.62 933 ASN A O 1
ATOM 7286 N N . ASP A 1 934 ? 22.168 -0.847 -42.848 1.00 97.38 934 ASP A N 1
ATOM 7287 C CA . ASP A 1 934 ? 22.248 -0.194 -44.170 1.00 97.38 934 ASP A CA 1
ATOM 7288 C C . ASP A 1 934 ? 21.177 -0.661 -45.176 1.00 97.38 934 ASP A C 1
ATOM 7290 O O . ASP A 1 934 ? 20.640 0.154 -45.931 1.00 97.38 934 ASP A O 1
ATOM 7294 N N . GLU A 1 935 ? 20.831 -1.953 -45.181 1.00 95.81 935 GLU A N 1
ATOM 7295 C CA . GLU A 1 935 ? 19.789 -2.503 -46.062 1.00 95.81 935 GLU A CA 1
ATOM 7296 C C . GLU A 1 935 ? 18.382 -2.103 -45.599 1.00 95.81 935 GLU A C 1
ATOM 7298 O O . GLU A 1 935 ? 17.541 -1.683 -46.398 1.00 95.81 935 GLU A O 1
ATOM 7303 N N . ALA A 1 936 ? 18.141 -2.142 -44.290 1.00 95.81 936 ALA A N 1
ATOM 7304 C CA . ALA A 1 936 ? 16.907 -1.644 -43.701 1.00 95.81 936 ALA A CA 1
ATOM 7305 C C . ALA A 1 936 ? 16.702 -0.155 -43.999 1.00 95.81 936 ALA A C 1
ATOM 7307 O O . ALA A 1 936 ? 15.611 0.233 -44.401 1.00 95.81 936 ALA A O 1
ATOM 7308 N N . MET A 1 937 ? 17.736 0.682 -43.884 1.00 96.75 937 MET A N 1
ATOM 7309 C CA . MET A 1 937 ? 17.640 2.115 -44.193 1.00 96.75 937 MET A CA 1
ATOM 7310 C C . MET A 1 937 ? 17.282 2.364 -45.661 1.00 96.75 937 MET A C 1
ATOM 7312 O O . MET A 1 937 ? 16.487 3.258 -45.953 1.00 96.75 937 MET A O 1
ATOM 7316 N N . ARG A 1 938 ? 17.791 1.540 -46.588 1.00 96.69 938 ARG A N 1
ATOM 7317 C CA . ARG A 1 938 ? 17.382 1.560 -48.002 1.00 96.69 938 ARG A CA 1
ATOM 7318 C C . ARG A 1 938 ? 15.909 1.188 -48.176 1.00 96.69 938 ARG A C 1
ATOM 7320 O O . ARG A 1 938 ? 15.211 1.841 -48.948 1.00 96.69 938 ARG A O 1
ATOM 7327 N N . SER A 1 939 ? 15.438 0.180 -47.449 1.00 95.88 939 SER A N 1
ATOM 7328 C CA . SER A 1 939 ? 14.029 -0.232 -47.460 1.00 95.88 939 SER A CA 1
ATOM 7329 C C . SER A 1 939 ? 13.109 0.841 -46.866 1.00 95.88 939 SER A C 1
ATOM 7331 O O . SER A 1 939 ? 12.084 1.167 -47.459 1.00 95.88 939 SER A O 1
ATOM 7333 N N . ILE A 1 940 ? 13.507 1.459 -45.751 1.00 96.81 940 ILE A N 1
ATOM 7334 C CA . ILE A 1 940 ? 12.793 2.562 -45.094 1.00 96.81 940 ILE A CA 1
ATOM 7335 C C . ILE A 1 940 ? 12.698 3.776 -46.026 1.00 96.81 940 ILE A C 1
ATOM 7337 O O . ILE A 1 940 ? 11.630 4.373 -46.154 1.00 96.81 940 ILE A O 1
ATOM 7341 N N . ALA A 1 941 ? 13.784 4.114 -46.729 1.00 96.50 941 ALA A N 1
ATOM 7342 C CA . ALA A 1 941 ? 13.805 5.212 -47.697 1.00 96.50 941 ALA A CA 1
ATOM 7343 C C . ALA A 1 941 ? 12.792 5.033 -48.840 1.00 96.50 941 ALA A C 1
ATOM 7345 O O . ALA A 1 941 ? 12.370 6.019 -49.443 1.00 96.50 941 ALA A O 1
ATOM 7346 N N . ALA A 1 942 ? 12.421 3.784 -49.142 1.00 96.12 942 ALA A N 1
ATOM 7347 C CA . ALA A 1 942 ? 11.475 3.429 -50.192 1.00 96.12 942 ALA A CA 1
ATOM 7348 C C . ALA A 1 942 ? 10.002 3.456 -49.739 1.00 96.12 942 ALA A C 1
ATOM 7350 O O . ALA A 1 942 ? 9.122 3.235 -50.572 1.00 96.12 942 ALA A O 1
ATOM 7351 N N . ILE A 1 943 ? 9.709 3.723 -48.458 1.00 96.44 943 ILE A N 1
ATOM 7352 C CA . ILE A 1 943 ? 8.331 3.820 -47.956 1.00 96.44 943 ILE A CA 1
ATOM 7353 C C . ILE A 1 943 ? 7.684 5.109 -48.508 1.00 96.44 943 ILE A C 1
ATOM 7355 O O . ILE A 1 943 ? 8.131 6.205 -48.160 1.00 96.44 943 ILE A O 1
ATOM 7359 N N . PRO A 1 944 ? 6.623 5.027 -49.339 1.00 94.19 944 PRO A N 1
ATOM 7360 C CA . PRO A 1 944 ? 6.202 6.154 -50.183 1.00 94.19 944 PRO A CA 1
ATOM 7361 C C . PRO A 1 944 ? 5.638 7.376 -49.455 1.00 94.19 944 PRO A C 1
ATOM 7363 O O . PRO A 1 944 ? 5.620 8.463 -50.024 1.00 94.19 944 PRO A O 1
ATOM 7366 N N . GLN A 1 945 ? 5.110 7.200 -48.243 1.00 94.38 945 GLN A N 1
ATOM 7367 C CA . GLN A 1 945 ? 4.441 8.258 -47.476 1.00 94.38 945 GLN A CA 1
ATOM 7368 C C . GLN A 1 945 ? 5.143 8.558 -46.151 1.00 94.38 945 GLN A C 1
ATOM 7370 O O . GLN A 1 945 ? 4.610 9.329 -45.354 1.00 94.38 945 GLN A O 1
ATOM 7375 N N . LEU A 1 946 ? 6.328 7.986 -45.907 1.00 97.44 946 LEU A N 1
ATOM 7376 C CA . LEU A 1 946 ? 7.007 8.121 -44.623 1.00 97.44 946 LEU A CA 1
ATOM 7377 C C . LEU A 1 946 ? 7.442 9.568 -44.386 1.00 97.44 946 LEU A C 1
ATOM 7379 O O . LEU A 1 946 ? 8.172 10.138 -45.199 1.00 97.44 946 LEU A O 1
ATOM 7383 N N . ARG A 1 947 ? 7.014 10.133 -43.256 1.00 97.19 947 ARG A N 1
ATOM 7384 C CA . ARG A 1 947 ? 7.282 11.518 -42.846 1.00 97.19 947 ARG A CA 1
ATOM 7385 C C . ARG A 1 947 ? 8.115 11.600 -41.573 1.00 97.19 947 ARG A C 1
ATOM 7387 O O . ARG A 1 947 ? 8.934 12.502 -41.456 1.00 97.19 947 ARG A O 1
ATOM 7394 N N . MET A 1 948 ? 7.943 10.663 -40.644 1.00 97.38 948 MET A N 1
ATOM 7395 C CA . MET A 1 948 ? 8.697 10.602 -39.390 1.00 97.38 948 MET A CA 1
ATOM 7396 C C . MET A 1 948 ? 9.407 9.259 -39.252 1.00 97.38 948 MET A C 1
ATOM 7398 O O . MET A 1 948 ? 8.764 8.213 -39.342 1.00 97.38 948 MET A O 1
ATOM 7402 N N . LEU A 1 949 ? 10.713 9.300 -38.991 1.00 96.50 949 LEU A N 1
ATOM 7403 C CA . LEU A 1 949 ? 11.522 8.130 -38.667 1.00 96.50 949 LEU A CA 1
ATOM 7404 C C . LEU A 1 949 ? 12.125 8.267 -37.266 1.00 96.50 949 LEU A C 1
ATOM 7406 O O . LEU A 1 949 ? 12.957 9.139 -37.023 1.00 96.50 949 LEU A O 1
ATOM 7410 N N . MET A 1 950 ? 11.765 7.352 -36.370 1.00 95.00 950 MET A N 1
ATOM 7411 C CA . MET A 1 950 ? 12.450 7.125 -35.101 1.00 95.00 950 MET A CA 1
ATOM 7412 C C . MET A 1 950 ? 13.308 5.862 -35.202 1.00 95.00 950 MET A C 1
ATOM 7414 O O . MET A 1 950 ? 12.786 4.754 -35.261 1.00 95.00 950 MET A O 1
ATOM 7418 N N . ALA A 1 951 ? 14.628 6.026 -35.205 1.00 91.06 951 ALA A N 1
ATOM 7419 C CA . ALA A 1 951 ? 15.603 4.939 -35.304 1.00 91.06 951 ALA A CA 1
ATOM 7420 C C . ALA A 1 951 ? 16.696 5.119 -34.239 1.00 91.06 951 ALA A C 1
ATOM 7422 O O . ALA A 1 951 ? 17.870 5.368 -34.528 1.00 91.06 951 ALA A O 1
ATOM 7423 N N . GLN A 1 952 ? 16.298 5.065 -32.967 1.00 87.50 952 GLN A N 1
ATOM 7424 C CA . GLN A 1 952 ? 17.224 5.218 -31.847 1.00 87.50 952 GLN A CA 1
ATOM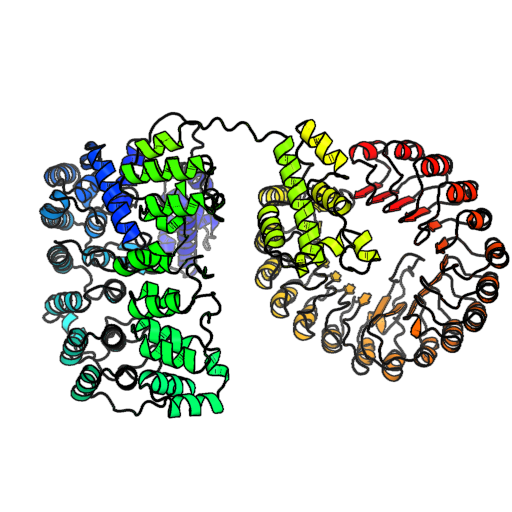 7425 C C . GLN A 1 952 ? 18.149 4.003 -31.734 1.00 87.50 952 GLN A C 1
ATOM 7427 O O . GLN A 1 952 ? 17.673 2.880 -31.608 1.00 87.50 952 GLN A O 1
ATOM 7432 N N . GLY A 1 953 ? 19.463 4.233 -31.667 1.00 89.25 953 GLY A N 1
ATOM 7433 C CA . GLY A 1 953 ? 20.450 3.156 -31.556 1.00 89.25 953 GLY A CA 1
ATOM 7434 C C . GLY A 1 953 ? 20.833 2.562 -32.910 1.00 89.25 953 GLY A C 1
ATOM 7435 O O . GLY A 1 953 ? 21.277 1.418 -32.949 1.00 89.25 953 GLY A O 1
ATOM 7436 N N . THR A 1 954 ? 20.569 3.277 -34.012 1.00 92.88 954 THR A N 1
ATOM 7437 C CA . THR A 1 954 ? 20.735 2.752 -35.372 1.00 92.88 954 THR A CA 1
ATOM 7438 C C . THR A 1 954 ? 22.158 2.271 -35.629 1.00 92.88 954 THR A C 1
ATOM 7440 O O . THR A 1 954 ? 23.132 2.981 -35.372 1.00 92.88 954 THR A O 1
ATOM 7443 N N . VAL A 1 955 ? 22.276 1.040 -36.128 1.00 94.69 955 VAL A N 1
ATOM 7444 C CA . VAL A 1 955 ? 23.568 0.422 -36.464 1.00 94.69 955 VAL A CA 1
ATOM 7445 C C . VAL A 1 955 ? 24.009 0.721 -37.898 1.00 94.69 955 VAL A C 1
ATOM 7447 O O . VAL A 1 955 ? 25.116 0.332 -38.273 1.00 94.69 955 VAL A O 1
ATOM 7450 N N . ALA A 1 956 ? 23.180 1.416 -38.684 1.00 96.00 956 ALA A N 1
ATOM 7451 C CA . ALA A 1 956 ? 23.516 1.851 -40.034 1.00 96.00 956 ALA A CA 1
ATOM 7452 C C . ALA A 1 956 ? 24.794 2.695 -40.066 1.00 96.00 956 ALA A C 1
ATOM 7454 O O . ALA A 1 956 ? 24.986 3.607 -39.260 1.00 96.00 956 ALA A O 1
ATOM 7455 N N . SER A 1 957 ? 25.649 2.384 -41.031 1.00 96.75 957 SER A N 1
ATOM 7456 C CA . SER A 1 957 ? 26.799 3.191 -41.398 1.00 96.75 957 SER A CA 1
ATOM 7457 C C . SER A 1 957 ? 26.364 4.387 -42.246 1.00 96.75 957 SER A C 1
ATOM 7459 O O . SER A 1 957 ? 25.193 4.554 -42.605 1.00 96.75 957 SER A O 1
ATOM 7461 N N . ASP A 1 958 ? 27.331 5.210 -42.642 1.00 97.38 958 ASP A N 1
ATOM 7462 C CA . ASP A 1 958 ? 27.096 6.270 -43.618 1.00 97.38 958 ASP A CA 1
ATOM 7463 C C . ASP A 1 958 ? 26.465 5.771 -44.929 1.00 97.38 958 ASP A C 1
ATOM 7465 O O . ASP A 1 958 ? 25.743 6.538 -45.556 1.00 97.38 958 ASP A O 1
ATOM 7469 N N . ASP A 1 959 ? 26.684 4.518 -45.352 1.00 98.06 959 ASP A N 1
ATOM 7470 C CA . ASP A 1 959 ? 26.022 3.987 -46.554 1.00 98.06 959 ASP A CA 1
ATOM 7471 C C . ASP A 1 959 ? 24.505 3.879 -46.367 1.00 98.06 959 ASP A C 1
ATOM 7473 O O . ASP A 1 959 ? 23.745 4.213 -47.281 1.00 98.06 959 ASP A O 1
ATOM 7477 N N . GLY A 1 960 ? 24.052 3.485 -45.175 1.00 97.06 960 GLY A N 1
ATOM 7478 C CA . GLY A 1 960 ? 22.642 3.481 -44.810 1.00 97.06 960 GLY A CA 1
ATOM 7479 C C . GLY A 1 960 ? 22.047 4.886 -44.760 1.00 97.06 960 GLY A C 1
ATOM 7480 O O . GLY A 1 960 ? 20.978 5.111 -45.323 1.00 97.06 960 GLY A O 1
ATOM 7481 N N . PHE A 1 961 ? 22.740 5.864 -44.169 1.00 97.12 961 PHE A N 1
ATOM 7482 C CA . PHE A 1 961 ? 22.266 7.258 -44.143 1.00 97.12 961 PHE A CA 1
ATOM 7483 C C . PHE A 1 961 ? 22.267 7.922 -45.528 1.00 97.12 961 PHE A C 1
ATOM 7485 O O . PHE A 1 961 ? 21.351 8.678 -45.848 1.00 97.12 961 PHE A O 1
ATOM 7492 N N . VAL A 1 962 ? 23.238 7.595 -46.385 1.00 98.25 962 VAL A N 1
ATOM 7493 C CA . VAL A 1 962 ? 23.253 8.003 -47.801 1.00 98.25 962 VAL A CA 1
ATOM 7494 C C . VAL A 1 962 ? 22.111 7.345 -48.579 1.00 98.25 962 VAL A C 1
ATOM 7496 O O . VAL A 1 962 ? 21.553 7.947 -49.495 1.00 98.25 962 VAL A O 1
ATOM 7499 N N . ALA A 1 963 ? 21.747 6.103 -48.254 1.00 97.38 963 ALA A N 1
ATOM 7500 C CA . ALA A 1 963 ? 20.563 5.477 -48.831 1.00 97.38 963 ALA A CA 1
ATOM 7501 C C . ALA A 1 963 ? 19.279 6.162 -48.334 1.00 97.38 963 ALA A C 1
ATOM 7503 O O . ALA A 1 963 ? 18.409 6.465 -49.151 1.00 97.38 963 ALA A O 1
ATOM 7504 N N . LEU A 1 964 ? 19.194 6.468 -47.034 1.00 96.81 964 LEU A N 1
ATOM 7505 C CA . LEU A 1 964 ? 18.062 7.160 -46.418 1.00 96.81 964 LEU A CA 1
ATOM 7506 C C . LEU A 1 964 ? 17.835 8.551 -47.017 1.00 96.81 964 LEU A C 1
ATOM 7508 O O . LEU A 1 964 ? 16.691 8.926 -47.274 1.00 96.81 964 LEU A O 1
ATOM 7512 N N . SER A 1 965 ? 18.910 9.291 -47.303 1.00 96.44 965 SER A N 1
ATOM 7513 C CA . SER A 1 965 ? 18.818 10.651 -47.843 1.00 96.44 965 SER A CA 1
ATOM 7514 C C . SER A 1 965 ? 18.186 10.736 -49.236 1.00 96.44 965 SER A C 1
ATOM 7516 O O . SER A 1 965 ? 17.849 11.826 -49.695 1.00 96.44 965 SER A O 1
ATOM 7518 N N . ARG A 1 966 ? 17.968 9.594 -49.902 1.00 95.69 966 ARG A N 1
ATOM 7519 C CA . ARG A 1 966 ? 17.215 9.505 -51.161 1.00 95.69 966 ARG A CA 1
ATOM 7520 C C . ARG A 1 966 ? 15.706 9.658 -50.969 1.00 95.69 966 ARG A C 1
ATOM 7522 O O . ARG A 1 966 ? 15.001 9.843 -51.958 1.00 95.69 966 ARG A O 1
ATOM 7529 N N . SER A 1 967 ? 15.201 9.573 -49.737 1.00 96.31 967 SER A N 1
ATOM 7530 C CA . SER A 1 967 ? 13.788 9.825 -49.459 1.00 96.31 967 SER A CA 1
ATOM 7531 C C . SER A 1 967 ? 13.437 11.290 -49.724 1.00 96.31 967 SER A C 1
ATOM 7533 O O . SER A 1 967 ? 14.074 12.210 -49.213 1.00 96.31 967 SER A O 1
ATOM 7535 N N . ALA A 1 968 ? 12.374 11.504 -50.498 1.00 94.94 968 ALA A N 1
ATOM 7536 C CA . ALA A 1 968 ? 11.825 12.830 -50.772 1.00 94.94 968 ALA A CA 1
ATOM 7537 C C . ALA A 1 968 ? 10.683 13.221 -49.814 1.00 94.94 968 ALA A C 1
ATOM 7539 O O . ALA A 1 968 ? 10.140 14.322 -49.932 1.00 94.94 968 ALA A O 1
ATOM 7540 N N . THR A 1 969 ? 10.288 12.327 -48.902 1.00 96.56 969 THR A N 1
ATOM 7541 C CA . THR A 1 969 ? 9.080 12.477 -48.074 1.00 96.56 969 THR A CA 1
ATOM 7542 C C . THR A 1 969 ? 9.361 12.644 -46.592 1.00 96.56 969 THR A C 1
ATOM 7544 O O . THR A 1 969 ? 8.531 13.243 -45.915 1.00 96.56 969 THR A O 1
ATOM 7547 N N . ILE A 1 970 ? 10.503 12.158 -46.094 1.00 97.62 970 ILE A N 1
ATOM 7548 C CA . ILE A 1 970 ? 10.845 12.260 -44.673 1.00 97.62 970 ILE A CA 1
ATOM 7549 C C . ILE A 1 970 ? 11.018 13.731 -44.283 1.00 97.62 970 ILE A C 1
ATOM 7551 O O . ILE A 1 970 ? 11.818 14.470 -44.861 1.00 97.62 970 ILE A O 1
ATOM 7555 N N . GLU A 1 971 ? 10.261 14.123 -43.267 1.00 97.50 971 GLU A N 1
ATOM 7556 C CA . GLU A 1 971 ? 10.239 15.453 -42.673 1.00 97.50 971 GLU A CA 1
ATOM 7557 C C . GLU A 1 971 ? 10.977 15.492 -41.337 1.00 97.50 971 GLU A C 1
ATOM 7559 O O . GLU A 1 971 ? 11.540 16.522 -40.983 1.00 97.50 971 GLU A O 1
ATOM 7564 N N . TYR A 1 972 ? 11.007 14.384 -40.599 1.00 97.44 972 TYR A N 1
ATOM 7565 C CA . TYR A 1 972 ? 11.587 14.327 -39.265 1.00 97.44 972 TYR A CA 1
ATOM 7566 C C . TYR A 1 972 ? 12.388 13.039 -39.051 1.00 97.44 972 TYR A C 1
ATOM 7568 O O . TYR A 1 972 ? 11.932 11.946 -39.393 1.00 97.44 972 TYR A O 1
ATOM 7576 N N . ILE A 1 973 ? 13.576 13.173 -38.458 1.00 95.75 973 ILE A N 1
ATOM 7577 C CA . ILE A 1 973 ? 14.434 12.050 -38.059 1.00 95.75 973 ILE A CA 1
ATOM 7578 C C . ILE A 1 973 ? 14.796 12.190 -36.582 1.00 95.75 973 ILE A C 1
ATOM 7580 O O . ILE A 1 973 ? 15.312 13.227 -36.164 1.00 95.75 973 ILE A O 1
ATOM 7584 N N . TRP A 1 974 ? 14.592 11.117 -35.820 1.00 93.88 974 TRP A N 1
ATOM 7585 C CA . TRP A 1 974 ? 15.030 10.981 -34.434 1.00 93.88 974 TRP A CA 1
ATOM 7586 C C . TRP A 1 974 ? 15.913 9.744 -34.240 1.00 93.88 974 TRP A C 1
ATOM 7588 O O . TRP A 1 974 ? 15.460 8.607 -34.353 1.00 93.88 974 TRP A O 1
ATOM 7598 N N . GLY A 1 975 ? 17.174 9.960 -33.877 1.00 88.75 975 GLY A N 1
ATOM 7599 C CA . GLY A 1 975 ? 18.200 8.942 -33.674 1.00 88.75 975 GLY A CA 1
ATOM 7600 C C . GLY A 1 975 ? 19.138 9.325 -32.533 1.00 88.75 975 GLY A C 1
ATOM 7601 O O . GLY A 1 975 ? 20.226 9.850 -32.751 1.00 88.75 975 GLY A O 1
ATOM 7602 N N . ARG A 1 976 ? 18.727 9.056 -31.287 1.00 84.69 976 ARG A N 1
ATOM 7603 C CA . ARG A 1 976 ? 19.491 9.464 -30.092 1.00 84.69 976 ARG A CA 1
ATOM 7604 C C . ARG A 1 976 ? 20.906 8.885 -30.011 1.00 84.69 976 ARG A C 1
ATOM 7606 O O . ARG A 1 976 ? 21.805 9.523 -29.481 1.00 84.69 976 ARG A O 1
ATOM 7613 N N . GLU A 1 977 ? 21.100 7.677 -30.518 1.00 83.00 977 GLU A N 1
ATOM 7614 C CA . GLU A 1 977 ? 22.388 6.986 -30.518 1.00 83.00 977 GLU A CA 1
ATOM 7615 C C . GLU A 1 977 ? 22.618 6.460 -31.936 1.00 83.00 977 GLU A C 1
ATOM 7617 O O . GLU A 1 977 ? 21.923 5.550 -32.373 1.00 83.00 977 GLU A O 1
ATOM 7622 N N . CYS A 1 978 ? 23.549 7.069 -32.672 1.00 90.25 978 CYS A N 1
ATOM 7623 C CA . CYS A 1 978 ? 23.899 6.689 -34.044 1.00 90.25 978 CYS A CA 1
ATOM 7624 C C . CYS A 1 978 ? 25.409 6.403 -34.103 1.00 90.25 978 CYS A C 1
ATOM 7626 O O . CYS A 1 978 ? 26.160 7.209 -34.652 1.00 90.25 978 CYS A O 1
ATOM 7628 N N . PRO A 1 979 ? 25.898 5.311 -33.482 1.00 89.88 979 PRO A N 1
ATOM 7629 C CA . PRO A 1 979 ? 27.331 5.076 -33.283 1.00 89.88 979 PRO A CA 1
ATOM 7630 C C . PRO A 1 979 ? 28.148 5.047 -34.581 1.00 89.88 979 PRO A C 1
ATOM 7632 O O . PRO A 1 979 ? 29.336 5.353 -34.545 1.00 89.88 979 PRO A O 1
ATOM 7635 N N . ASN A 1 980 ? 27.523 4.714 -35.711 1.00 94.56 980 ASN A N 1
ATOM 7636 C CA . ASN A 1 980 ? 28.186 4.579 -37.008 1.00 94.56 980 ASN A CA 1
ATOM 7637 C C . ASN A 1 980 ? 27.874 5.735 -37.983 1.00 94.56 980 ASN A C 1
ATOM 7639 O O . ASN A 1 980 ? 28.319 5.687 -39.130 1.00 94.56 980 ASN A O 1
ATOM 7643 N N . LEU A 1 981 ? 27.138 6.767 -37.543 1.00 95.38 981 LEU A N 1
ATOM 7644 C CA . LEU A 1 981 ? 26.930 7.991 -38.320 1.00 95.38 981 LEU A CA 1
ATOM 7645 C C . LEU A 1 981 ? 28.186 8.860 -38.248 1.00 95.38 981 LEU A C 1
ATOM 7647 O O . LEU A 1 981 ? 28.583 9.280 -37.162 1.00 95.38 981 LEU A O 1
ATOM 7651 N N . SER A 1 982 ? 28.779 9.163 -39.398 1.00 95.50 982 SER A N 1
ATOM 7652 C CA . SER A 1 982 ? 29.927 10.057 -39.515 1.00 95.50 982 SER A CA 1
ATOM 7653 C C . SER A 1 982 ? 29.634 11.218 -40.474 1.00 95.50 982 SER A C 1
ATOM 7655 O O . SER A 1 982 ? 28.488 11.473 -40.863 1.00 95.50 982 SER A O 1
ATOM 7657 N N . GLY A 1 983 ? 30.672 11.971 -40.837 1.00 94.62 983 GLY A N 1
ATOM 7658 C CA . GLY A 1 983 ? 30.554 13.167 -41.660 1.00 94.62 983 GLY A CA 1
ATOM 7659 C C . GLY A 1 983 ? 29.856 12.956 -43.009 1.00 94.62 983 GLY A C 1
ATOM 7660 O O . GLY A 1 983 ? 29.011 13.763 -43.398 1.00 94.62 983 GLY A O 1
ATOM 7661 N N . ARG A 1 984 ? 30.133 11.846 -43.710 1.00 96.19 984 ARG A N 1
ATOM 7662 C CA . ARG A 1 984 ? 29.562 11.587 -45.046 1.00 96.19 984 ARG A CA 1
ATOM 7663 C C . ARG A 1 984 ? 28.055 11.342 -44.987 1.00 96.19 984 ARG A C 1
ATOM 7665 O O . ARG A 1 984 ? 27.327 11.904 -45.804 1.00 96.19 984 ARG A O 1
ATOM 7672 N N . GLY A 1 985 ? 27.585 10.536 -44.036 1.00 96.62 985 GLY A N 1
ATOM 7673 C CA . GLY A 1 985 ? 26.159 10.270 -43.846 1.00 96.62 985 GLY A CA 1
ATOM 7674 C C . GLY A 1 985 ? 25.408 11.530 -43.423 1.00 96.62 985 GLY A C 1
ATOM 7675 O O . GLY A 1 985 ? 24.367 11.853 -43.997 1.00 96.62 985 GLY A O 1
ATOM 7676 N N . PHE A 1 986 ? 25.980 12.302 -42.493 1.00 96.69 986 PHE A N 1
ATOM 7677 C CA . PHE A 1 986 ? 25.407 13.572 -42.047 1.00 96.69 986 PHE A CA 1
ATOM 7678 C C . PHE A 1 986 ? 25.286 14.583 -43.195 1.00 96.69 986 PHE A C 1
ATOM 7680 O O . PHE A 1 986 ? 24.211 15.138 -43.432 1.00 96.69 986 PHE A O 1
ATOM 7687 N N . ALA A 1 987 ? 26.362 14.771 -43.964 1.00 96.38 987 ALA A N 1
ATOM 7688 C CA . ALA A 1 987 ? 26.370 15.665 -45.115 1.00 96.38 987 ALA A CA 1
ATOM 7689 C C . ALA A 1 987 ? 25.373 15.222 -46.199 1.00 96.38 987 ALA A C 1
ATOM 7691 O O . ALA A 1 987 ? 24.747 16.072 -46.831 1.00 96.38 987 ALA A O 1
ATOM 7692 N N . ALA A 1 988 ? 25.170 13.917 -46.403 1.00 96.44 988 ALA A N 1
ATOM 7693 C CA . ALA A 1 988 ? 24.188 13.415 -47.363 1.00 96.44 988 ALA A CA 1
ATOM 7694 C C . ALA A 1 988 ? 22.744 13.786 -46.983 1.00 96.44 988 ALA A C 1
ATOM 7696 O O . ALA A 1 988 ? 21.953 14.118 -47.867 1.00 96.44 988 ALA A O 1
ATOM 7697 N N . MET A 1 989 ? 22.404 13.791 -45.689 1.00 95.94 989 MET A N 1
ATOM 7698 C CA . MET A 1 989 ? 21.080 14.217 -45.213 1.00 95.94 989 MET A CA 1
ATOM 7699 C C . MET A 1 989 ? 20.808 15.709 -45.453 1.00 95.94 989 MET A C 1
ATOM 7701 O O . MET A 1 989 ? 19.649 16.093 -45.590 1.00 95.94 989 MET A O 1
ATOM 7705 N N . SER A 1 990 ? 21.848 16.543 -45.588 1.00 94.56 990 SER A N 1
ATOM 7706 C CA . SER A 1 990 ? 21.682 17.978 -45.886 1.00 94.56 990 SER A CA 1
ATOM 7707 C C . SER A 1 990 ? 20.987 18.258 -47.222 1.00 94.56 990 SER A C 1
ATOM 7709 O O . SER A 1 990 ? 20.430 19.336 -47.415 1.00 94.56 990 SER A O 1
ATOM 7711 N N . ALA A 1 991 ? 20.968 17.277 -48.129 1.00 93.00 991 ALA A N 1
ATOM 7712 C CA . ALA A 1 991 ? 20.295 17.369 -49.418 1.00 93.00 991 ALA A CA 1
ATOM 7713 C C . ALA A 1 991 ? 18.804 16.978 -49.372 1.00 93.00 991 ALA A C 1
ATOM 7715 O O . ALA A 1 991 ? 18.120 17.085 -50.391 1.00 93.00 991 ALA A O 1
ATOM 7716 N N . MET A 1 992 ? 18.283 16.513 -48.230 1.00 96.62 992 MET A N 1
ATOM 7717 C CA . MET A 1 992 ? 16.895 16.057 -48.130 1.00 96.62 992 MET A CA 1
ATOM 7718 C C . MET A 1 992 ? 15.920 17.244 -48.235 1.00 96.62 992 MET A C 1
ATOM 7720 O O . MET A 1 992 ? 15.958 18.150 -47.400 1.00 96.62 992 MET A O 1
ATOM 7724 N N . PRO A 1 993 ? 15.001 17.255 -49.219 1.00 94.88 993 PRO A N 1
ATOM 7725 C CA . PRO A 1 993 ? 14.229 18.450 -49.564 1.00 94.88 993 PRO A CA 1
ATOM 7726 C C . PRO A 1 993 ? 13.132 18.803 -48.554 1.00 94.88 993 PRO A C 1
ATOM 7728 O O . PRO A 1 993 ? 12.665 19.940 -48.540 1.00 94.88 993 PRO A O 1
ATOM 7731 N N . ARG A 1 994 ? 12.690 17.837 -47.739 1.00 96.69 994 ARG A N 1
ATOM 7732 C CA . ARG A 1 994 ? 11.588 18.004 -46.779 1.00 96.69 994 ARG A CA 1
ATOM 7733 C C . ARG A 1 994 ? 11.996 17.869 -45.321 1.00 96.69 994 ARG A C 1
ATOM 7735 O O . ARG A 1 994 ? 11.153 18.107 -44.464 1.00 96.69 994 ARG A O 1
ATOM 7742 N N . LEU A 1 995 ? 13.259 17.541 -45.039 1.00 97.38 995 LEU A N 1
ATOM 7743 C CA . LEU A 1 995 ? 13.745 17.313 -43.681 1.00 97.38 995 LEU A CA 1
ATOM 7744 C C . LEU A 1 995 ? 13.689 18.617 -42.870 1.00 97.38 995 LEU A C 1
ATOM 7746 O O . LEU A 1 995 ? 14.561 19.481 -42.964 1.00 97.38 995 LEU A O 1
ATOM 7750 N N . ARG A 1 996 ? 12.610 18.746 -42.103 1.00 96.62 996 ARG A N 1
ATOM 7751 C CA . ARG A 1 996 ? 12.241 19.879 -41.263 1.00 96.62 996 ARG A CA 1
ATOM 7752 C C . ARG A 1 996 ? 12.781 19.733 -39.849 1.00 96.62 996 ARG A C 1
ATOM 7754 O O . ARG A 1 996 ? 13.161 20.742 -39.260 1.00 96.62 996 ARG A O 1
ATOM 7761 N N . GLY A 1 997 ? 12.834 18.517 -39.312 1.00 96.81 997 GLY A N 1
ATOM 7762 C CA . GLY A 1 997 ? 13.352 18.256 -37.975 1.00 96.81 997 GLY A CA 1
ATOM 7763 C C . GLY A 1 997 ? 14.440 17.195 -37.944 1.00 96.81 997 GLY A C 1
ATOM 7764 O O . GLY A 1 997 ? 14.278 16.112 -38.503 1.00 96.81 997 GLY A O 1
ATOM 7765 N N . LEU A 1 998 ? 15.538 17.488 -37.252 1.00 96.12 998 LEU A N 1
ATOM 7766 C CA . LEU A 1 998 ? 16.658 16.563 -37.116 1.00 96.12 998 LEU A CA 1
ATOM 7767 C C . LEU A 1 998 ? 17.092 16.443 -35.654 1.00 96.12 998 LEU A C 1
ATOM 7769 O O . LEU A 1 998 ? 17.504 17.418 -35.032 1.00 96.12 998 LEU A O 1
ATOM 7773 N N . ALA A 1 999 ? 17.042 15.227 -35.123 1.00 94.94 999 ALA A N 1
ATOM 7774 C CA . ALA A 1 999 ? 17.571 14.867 -33.817 1.00 94.94 999 ALA A CA 1
ATOM 7775 C C . ALA A 1 999 ? 18.499 13.666 -33.980 1.00 94.94 999 ALA A C 1
ATOM 7777 O O . ALA A 1 999 ? 18.026 12.540 -34.091 1.00 94.94 999 ALA A O 1
ATOM 7778 N N . VAL A 1 1000 ? 19.812 13.884 -34.015 1.00 91.50 1000 VAL A N 1
ATOM 7779 C CA . VAL A 1 1000 ? 20.802 12.803 -34.147 1.00 91.50 1000 VAL A CA 1
ATOM 7780 C C . VAL A 1 1000 ? 22.011 13.052 -33.255 1.00 91.50 1000 VAL A C 1
ATOM 7782 O O . VAL A 1 1000 ? 22.383 14.202 -33.029 1.00 91.50 1000 VAL A O 1
ATOM 7785 N N . SER A 1 1001 ? 22.639 11.977 -32.773 1.00 90.62 1001 SER A N 1
ATOM 7786 C CA . SER A 1 1001 ? 23.973 12.065 -32.164 1.00 90.62 1001 SER A CA 1
ATOM 7787 C C . SER A 1 1001 ? 24.999 12.502 -33.204 1.00 90.62 1001 SER A C 1
ATOM 7789 O O . SER A 1 1001 ? 25.246 11.795 -34.181 1.00 90.62 1001 SER A O 1
ATOM 7791 N N . CYS A 1 1002 ? 25.621 13.657 -32.967 1.00 91.25 1002 CYS A N 1
ATOM 7792 C CA . CYS A 1 1002 ? 26.706 14.192 -33.786 1.00 91.25 1002 CYS A CA 1
ATOM 7793 C C . CYS A 1 1002 ? 28.090 13.831 -33.230 1.00 91.25 1002 CYS A C 1
ATOM 7795 O O . CYS A 1 1002 ? 29.089 14.421 -33.632 1.00 91.25 1002 CYS A O 1
ATOM 7797 N N . LYS A 1 1003 ? 28.174 12.860 -32.312 1.00 91.56 1003 LYS A N 1
ATOM 7798 C CA . LYS A 1 1003 ? 29.413 12.497 -31.610 1.00 91.56 1003 LYS A CA 1
ATOM 7799 C C . LYS A 1 1003 ? 30.584 12.174 -32.548 1.00 91.56 1003 LYS A C 1
ATOM 7801 O O . LYS A 1 1003 ? 31.723 12.495 -32.226 1.00 91.56 1003 LYS A O 1
ATOM 7806 N N . ASN A 1 1004 ? 30.295 11.537 -33.684 1.00 93.62 1004 ASN A N 1
ATOM 7807 C CA . ASN A 1 1004 ? 31.283 11.122 -34.687 1.00 93.62 1004 ASN A CA 1
ATOM 7808 C C . ASN A 1 1004 ? 31.210 11.964 -35.978 1.00 93.62 1004 ASN A C 1
ATOM 7810 O O . ASN A 1 1004 ? 31.812 11.603 -36.989 1.00 93.62 1004 ASN A O 1
ATOM 7814 N N . VAL A 1 1005 ? 30.469 13.075 -35.961 1.00 94.69 1005 VAL A N 1
ATOM 7815 C CA . VAL A 1 1005 ? 30.371 14.008 -37.088 1.00 94.69 1005 VAL A CA 1
ATOM 7816 C C . VAL A 1 1005 ? 31.444 15.077 -36.907 1.00 94.69 1005 VAL A C 1
ATOM 7818 O O . VAL A 1 1005 ? 31.450 15.799 -35.913 1.00 94.69 1005 VAL A O 1
ATOM 7821 N N . ASP A 1 1006 ? 32.370 15.169 -37.860 1.00 94.56 1006 ASP A N 1
ATOM 7822 C CA . ASP A 1 1006 ? 33.419 16.187 -37.826 1.00 94.56 1006 ASP A CA 1
ATOM 7823 C C . ASP A 1 1006 ? 32.870 17.608 -38.060 1.00 94.56 1006 ASP A C 1
ATOM 7825 O O . ASP A 1 1006 ? 31.768 17.816 -38.576 1.00 94.56 1006 ASP A O 1
ATOM 7829 N N . ASP A 1 1007 ? 33.659 18.617 -37.682 1.00 95.19 1007 ASP A N 1
ATOM 7830 C CA . ASP A 1 1007 ? 33.255 20.022 -37.808 1.00 95.19 1007 ASP A CA 1
ATOM 7831 C C . ASP A 1 1007 ? 32.998 20.442 -39.267 1.00 95.19 1007 ASP A C 1
ATOM 7833 O O . ASP A 1 1007 ? 32.094 21.234 -39.544 1.00 95.19 1007 ASP A O 1
ATOM 7837 N N . ALA A 1 1008 ? 33.755 19.876 -40.216 1.00 95.00 1008 ALA A N 1
ATOM 7838 C CA . ALA A 1 1008 ? 33.578 20.139 -41.641 1.00 95.00 1008 ALA A CA 1
ATOM 7839 C C . ALA A 1 1008 ? 32.190 19.692 -42.120 1.00 95.00 1008 ALA A C 1
ATOM 7841 O O . ALA A 1 1008 ? 31.530 20.406 -42.877 1.00 95.00 1008 ALA A O 1
ATOM 7842 N N . SER A 1 1009 ? 31.708 18.554 -41.636 1.00 96.31 1009 SER A N 1
ATOM 7843 C CA . SER A 1 1009 ? 30.393 18.017 -41.965 1.00 96.31 1009 SER A CA 1
ATOM 7844 C C . SER A 1 1009 ? 29.284 18.721 -41.188 1.00 96.31 1009 SER A C 1
ATOM 7846 O O . SER A 1 1009 ? 28.253 19.042 -41.780 1.00 96.31 1009 SER A O 1
ATOM 7848 N N . LEU A 1 1010 ? 29.500 19.076 -39.915 1.00 95.69 1010 LEU A N 1
ATOM 7849 C CA . LEU A 1 1010 ? 28.578 19.934 -39.153 1.00 95.69 1010 LEU A CA 1
ATOM 7850 C C . LEU A 1 1010 ? 28.361 21.296 -39.828 1.00 95.69 1010 LEU A C 1
ATOM 7852 O O . LEU A 1 1010 ? 27.248 21.821 -39.801 1.00 95.69 1010 LEU A O 1
ATOM 7856 N N . SER A 1 1011 ? 29.374 21.834 -40.516 1.00 96.00 1011 SER A N 1
ATOM 7857 C CA . SER A 1 1011 ? 29.257 23.087 -41.278 1.00 96.00 1011 SER A CA 1
ATOM 7858 C C . SER A 1 1011 ? 28.234 23.045 -42.425 1.00 96.00 1011 SER A C 1
ATOM 7860 O O . SER A 1 1011 ? 27.899 24.083 -42.997 1.00 96.00 1011 SER A O 1
ATOM 7862 N N . THR A 1 1012 ? 27.703 21.862 -42.758 1.00 96.69 1012 THR A N 1
ATOM 7863 C CA . THR A 1 1012 ? 26.622 21.697 -43.739 1.00 96.69 1012 THR A CA 1
ATOM 7864 C C . THR A 1 1012 ? 25.228 21.984 -43.179 1.00 96.69 1012 THR A C 1
ATOM 7866 O O . THR A 1 1012 ? 24.305 22.125 -43.975 1.00 96.69 1012 THR A O 1
ATOM 7869 N N . LEU A 1 1013 ? 25.059 22.140 -41.858 1.00 95.44 1013 LEU A N 1
ATOM 7870 C CA . LEU A 1 1013 ? 23.774 22.446 -41.206 1.00 95.44 1013 LEU A CA 1
ATOM 7871 C C . LEU A 1 1013 ? 22.971 23.585 -41.880 1.00 95.44 1013 LEU A C 1
ATOM 7873 O O . LEU A 1 1013 ? 21.790 23.382 -42.161 1.00 95.44 1013 LEU A O 1
ATOM 7877 N N . PRO A 1 1014 ? 23.572 24.734 -42.258 1.00 94.69 1014 PRO A N 1
ATOM 7878 C CA . PRO A 1 1014 ? 22.840 25.811 -42.937 1.00 94.69 1014 PRO A CA 1
ATOM 7879 C C . PRO A 1 1014 ? 22.366 25.470 -44.359 1.00 94.69 1014 PRO A C 1
ATOM 7881 O O . PRO A 1 1014 ? 21.617 26.238 -44.954 1.00 94.69 1014 PRO A O 1
ATOM 7884 N N . ARG A 1 1015 ? 22.826 24.354 -44.942 1.00 93.56 1015 ARG A N 1
ATOM 7885 C CA . ARG A 1 1015 ? 22.453 23.918 -46.298 1.00 93.56 1015 ARG A CA 1
ATOM 7886 C C . ARG A 1 1015 ? 21.163 23.102 -46.329 1.00 93.56 1015 ARG A C 1
ATOM 7888 O O . ARG A 1 1015 ? 20.647 22.875 -47.419 1.00 93.56 1015 ARG A O 1
ATOM 7895 N N . PHE A 1 1016 ? 20.651 22.666 -45.175 1.00 95.00 1016 PHE A N 1
ATOM 7896 C CA . PHE A 1 1016 ? 19.406 21.907 -45.111 1.00 95.00 1016 PHE A CA 1
ATOM 7897 C C . PHE A 1 1016 ? 18.238 22.813 -45.542 1.00 95.00 1016 PHE A C 1
ATOM 7899 O O . PHE A 1 1016 ? 17.942 23.797 -44.861 1.00 95.00 1016 PHE A O 1
ATOM 7906 N N . PRO A 1 1017 ? 17.538 22.504 -46.647 1.00 92.69 1017 PRO A N 1
ATOM 7907 C CA . PRO A 1 1017 ? 16.616 23.453 -47.276 1.00 92.69 1017 PRO A CA 1
ATOM 7908 C C . PRO A 1 1017 ? 15.338 23.698 -46.459 1.00 92.69 1017 PRO A C 1
ATOM 7910 O O . PRO A 1 1017 ? 14.739 24.773 -46.539 1.00 92.69 1017 PRO A O 1
ATOM 7913 N N . ALA A 1 1018 ? 14.912 22.710 -45.669 1.00 96.00 1018 ALA A N 1
ATOM 7914 C CA . ALA A 1 1018 ? 13.645 22.730 -44.941 1.00 96.00 1018 ALA A CA 1
ATOM 7915 C C . ALA A 1 1018 ? 13.799 22.761 -43.413 1.00 96.00 1018 ALA A C 1
ATOM 7917 O O . ALA A 1 1018 ? 12.782 22.835 -42.727 1.00 96.00 1018 ALA A O 1
ATOM 7918 N N . LEU A 1 1019 ? 15.024 22.734 -42.874 1.00 97.12 1019 LEU A N 1
ATOM 7919 C CA . LEU A 1 1019 ? 15.262 22.585 -41.436 1.00 97.12 1019 LEU A CA 1
ATOM 7920 C C . LEU A 1 1019 ? 14.642 23.749 -40.644 1.00 97.12 1019 LEU A C 1
ATOM 7922 O O . LEU A 1 1019 ? 14.874 24.920 -40.950 1.00 97.12 1019 LEU A O 1
ATOM 7926 N N . ARG A 1 1020 ? 13.825 23.408 -39.647 1.00 97.00 1020 ARG A N 1
ATOM 7927 C CA . ARG A 1 1020 ? 13.159 24.312 -38.692 1.00 97.00 1020 ARG A CA 1
ATOM 7928 C C . ARG A 1 1020 ? 13.352 23.868 -37.250 1.00 97.00 1020 ARG A C 1
ATOM 7930 O O . ARG A 1 1020 ? 13.275 24.691 -36.349 1.00 97.00 1020 ARG A O 1
ATOM 7937 N N . GLU A 1 1021 ? 13.607 22.586 -37.030 1.00 97.44 1021 GLU A N 1
ATOM 7938 C CA . GLU A 1 1021 ? 13.672 21.971 -35.712 1.00 97.44 1021 GLU A CA 1
ATOM 7939 C C . GLU A 1 1021 ? 14.978 21.180 -35.580 1.00 97.44 1021 GLU A C 1
ATOM 7941 O O . GLU A 1 1021 ? 15.285 20.335 -36.420 1.00 97.44 1021 GLU A O 1
ATOM 7946 N N . LEU A 1 1022 ? 15.773 21.448 -34.545 1.00 96.62 1022 LEU A N 1
ATOM 7947 C CA . LEU A 1 1022 ? 17.073 20.797 -34.376 1.00 96.62 1022 LEU A CA 1
ATOM 7948 C C . LEU A 1 1022 ? 17.299 20.352 -32.933 1.00 96.62 1022 LEU A C 1
ATOM 7950 O O . LEU A 1 1022 ? 17.078 21.106 -31.988 1.00 96.62 1022 LEU A O 1
ATOM 7954 N N . MET A 1 1023 ? 17.814 19.136 -32.776 1.00 96.12 1023 MET A N 1
ATOM 7955 C CA . MET A 1 1023 ? 18.385 18.627 -31.534 1.00 96.12 1023 MET A CA 1
ATOM 7956 C C . MET A 1 1023 ? 19.822 18.157 -31.810 1.00 96.12 1023 MET A C 1
ATOM 7958 O O . MET A 1 1023 ? 20.026 17.016 -32.239 1.00 96.12 1023 MET A O 1
ATOM 7962 N N . PRO A 1 1024 ? 20.825 19.034 -31.614 1.00 93.69 1024 PRO A N 1
ATOM 7963 C CA . PRO A 1 1024 ? 22.215 18.771 -31.974 1.00 93.69 1024 PRO A CA 1
ATOM 7964 C C . PRO A 1 1024 ? 22.930 17.998 -30.852 1.00 93.69 1024 PRO A C 1
ATOM 7966 O O . PRO A 1 1024 ? 23.785 18.534 -30.145 1.00 93.69 1024 PRO A O 1
ATOM 7969 N N . MET A 1 1025 ? 22.549 16.736 -30.651 1.00 93.31 1025 MET A N 1
ATOM 7970 C CA . MET A 1 1025 ? 23.081 15.917 -29.557 1.00 93.31 1025 MET A CA 1
ATOM 7971 C C . MET A 1 1025 ? 24.604 15.752 -29.674 1.00 93.31 1025 MET A C 1
ATOM 7973 O O . MET A 1 1025 ? 25.136 15.582 -30.772 1.00 93.31 1025 MET A O 1
ATOM 7977 N N . ASP A 1 1026 ? 25.302 15.777 -28.536 1.00 91.38 1026 ASP A N 1
ATOM 7978 C CA . ASP A 1 1026 ? 26.768 15.664 -28.419 1.00 91.38 1026 ASP A CA 1
ATOM 7979 C C . ASP A 1 1026 ? 27.599 16.799 -29.061 1.00 91.38 1026 ASP A C 1
ATOM 7981 O O . ASP A 1 1026 ? 28.831 16.792 -28.957 1.00 91.38 1026 ASP A O 1
ATOM 7985 N N . VAL A 1 1027 ? 26.965 17.813 -29.662 1.00 93.50 1027 VAL A N 1
ATOM 7986 C CA . VAL A 1 1027 ? 27.662 19.000 -30.181 1.00 93.50 1027 VAL A CA 1
ATOM 7987 C C . VAL A 1 1027 ? 28.177 19.855 -29.016 1.00 93.50 1027 VAL A C 1
ATOM 7989 O O . VAL A 1 1027 ? 27.442 20.157 -28.077 1.00 93.50 1027 VAL A O 1
ATOM 7992 N N . GLN A 1 1028 ? 29.458 20.228 -29.070 1.00 92.31 1028 GLN A N 1
ATOM 7993 C CA . GLN A 1 1028 ? 30.111 21.100 -28.082 1.00 92.31 1028 GLN A CA 1
ATOM 7994 C C . GLN A 1 1028 ? 29.893 22.584 -28.423 1.00 92.31 1028 GLN A C 1
ATOM 7996 O O . GLN A 1 1028 ? 29.511 22.891 -29.552 1.00 92.31 1028 GLN A O 1
ATOM 8001 N N . ASP A 1 1029 ? 30.204 23.496 -27.493 1.00 96.25 1029 ASP A N 1
ATOM 8002 C CA . ASP A 1 1029 ? 29.994 24.951 -27.641 1.00 96.25 1029 ASP A CA 1
ATOM 8003 C C . ASP A 1 1029 ? 30.444 25.500 -29.003 1.00 96.25 1029 ASP A C 1
ATOM 8005 O O . ASP A 1 1029 ? 29.651 26.091 -29.730 1.00 96.25 1029 ASP A O 1
ATOM 8009 N N . GLU A 1 1030 ? 31.680 25.208 -29.409 1.00 94.69 1030 GLU A N 1
ATOM 8010 C CA . GLU A 1 1030 ? 32.250 25.663 -30.683 1.00 94.69 1030 GLU A CA 1
ATOM 8011 C C . GLU A 1 1030 ? 31.446 25.231 -31.920 1.00 94.69 1030 GLU A C 1
ATOM 8013 O O . GLU A 1 1030 ? 31.398 25.952 -32.916 1.00 94.69 1030 GLU A O 1
ATOM 8018 N N . GLY A 1 1031 ? 30.787 24.070 -31.874 1.00 94.94 1031 GLY A N 1
ATOM 8019 C CA . GLY A 1 1031 ? 29.960 23.573 -32.974 1.00 94.94 1031 GLY A CA 1
ATOM 8020 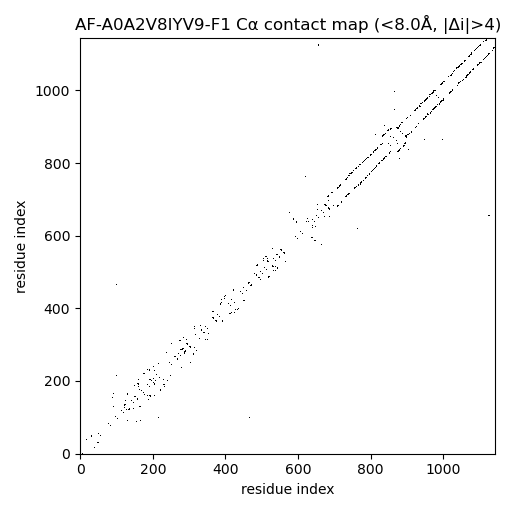C C . GLY A 1 1031 ? 28.648 24.348 -33.142 1.00 94.94 1031 GLY A C 1
ATOM 8021 O O . GLY A 1 1031 ? 28.103 24.404 -34.249 1.00 94.94 1031 GLY A O 1
ATOM 8022 N N . PHE A 1 1032 ? 28.164 25.023 -32.090 1.00 97.44 1032 PHE A N 1
ATOM 8023 C CA . PHE A 1 1032 ? 26.950 25.843 -32.162 1.00 97.44 1032 PHE A CA 1
ATOM 8024 C C . PHE A 1 1032 ? 27.107 27.055 -33.087 1.00 97.44 1032 PHE A C 1
ATOM 8026 O O . PHE A 1 1032 ? 26.096 27.582 -33.549 1.00 97.44 1032 PHE A O 1
ATOM 8033 N N . ARG A 1 1033 ? 28.329 27.444 -33.484 1.00 97.31 1033 ARG A N 1
ATOM 8034 C CA . ARG A 1 1033 ? 28.543 28.454 -34.539 1.00 97.31 1033 ARG A CA 1
ATOM 8035 C C . ARG A 1 1033 ? 27.898 28.081 -35.877 1.00 97.31 1033 ARG A C 1
ATOM 8037 O O . ARG A 1 1033 ? 27.543 28.968 -36.650 1.00 97.31 1033 ARG A O 1
ATOM 8044 N N . HIS A 1 1034 ? 27.760 26.784 -36.167 1.00 97.12 1034 HIS A N 1
ATOM 8045 C CA . HIS A 1 1034 ? 27.078 26.294 -37.369 1.00 97.12 1034 HIS A CA 1
ATOM 8046 C C . HIS A 1 1034 ? 25.562 26.233 -37.161 1.00 97.12 1034 HIS A C 1
ATOM 8048 O O . HIS A 1 1034 ? 24.809 26.566 -38.074 1.00 97.12 1034 HIS A O 1
ATOM 8054 N N . VAL A 1 1035 ? 25.110 25.904 -35.944 1.00 96.62 1035 VAL A N 1
ATOM 8055 C CA . VAL A 1 1035 ? 23.689 25.963 -35.546 1.00 96.62 1035 VAL A CA 1
ATOM 8056 C C . VAL A 1 1035 ? 23.159 27.395 -35.649 1.00 96.62 1035 VAL A C 1
ATOM 8058 O O . VAL A 1 1035 ? 22.122 27.623 -36.263 1.00 96.62 1035 VAL A O 1
ATOM 8061 N N . GLY A 1 1036 ? 23.911 28.376 -35.148 1.00 96.31 1036 GLY A N 1
ATOM 8062 C CA . GLY A 1 1036 ? 23.575 29.801 -35.212 1.00 96.31 1036 GLY A CA 1
ATOM 8063 C C . GLY A 1 1036 ? 23.489 30.389 -36.624 1.00 96.31 1036 GLY A C 1
ATOM 8064 O O . GLY A 1 1036 ? 22.994 31.498 -36.792 1.00 96.31 1036 GLY A O 1
ATOM 8065 N N . ARG A 1 1037 ? 23.937 29.653 -37.651 1.00 96.56 1037 ARG A N 1
ATOM 8066 C CA . ARG A 1 1037 ? 23.797 30.017 -39.074 1.00 96.56 1037 ARG A CA 1
ATOM 8067 C C . ARG A 1 1037 ? 22.561 29.402 -39.738 1.00 96.56 1037 ARG A C 1
ATOM 8069 O O . ARG A 1 1037 ? 22.316 29.658 -40.913 1.00 96.56 1037 ARG A O 1
ATOM 8076 N N . CYS A 1 1038 ? 21.787 28.590 -39.022 1.00 95.75 1038 CYS A N 1
ATOM 8077 C CA . CYS A 1 1038 ? 20.526 28.038 -39.511 1.00 95.75 1038 CYS A CA 1
ATOM 8078 C C . CYS A 1 1038 ? 19.407 29.075 -39.338 1.00 95.75 1038 CYS A C 1
ATOM 8080 O O . CYS A 1 1038 ? 18.534 28.909 -38.494 1.00 95.75 1038 CYS A O 1
ATOM 8082 N N . GLU A 1 1039 ? 19.441 30.159 -40.116 1.00 91.44 1039 GLU A N 1
ATOM 8083 C CA . GLU A 1 1039 ? 18.515 31.300 -39.979 1.00 91.44 1039 GLU A CA 1
ATOM 8084 C C . GLU A 1 1039 ? 17.022 30.921 -39.884 1.00 91.44 1039 GLU A C 1
ATOM 8086 O O . GLU A 1 1039 ? 16.321 31.531 -39.076 1.00 91.44 1039 GLU A O 1
ATOM 8091 N N . PRO A 1 1040 ? 16.507 29.912 -40.622 1.00 94.88 1040 PRO A N 1
ATOM 8092 C CA . PRO A 1 1040 ? 15.094 29.543 -40.549 1.00 94.88 1040 PRO A CA 1
ATOM 8093 C C . PRO A 1 1040 ? 14.686 28.758 -39.293 1.00 94.88 1040 PRO A C 1
ATOM 8095 O O . PRO A 1 1040 ? 13.540 28.323 -39.221 1.00 94.88 1040 PRO A O 1
ATOM 8098 N N . LEU A 1 1041 ? 15.596 28.486 -38.354 1.00 97.31 1041 LEU A N 1
ATOM 8099 C CA . LEU A 1 1041 ? 15.316 27.620 -37.211 1.00 97.31 1041 LEU A CA 1
ATOM 8100 C C . LEU A 1 1041 ? 14.236 28.227 -36.295 1.00 97.31 1041 LEU A C 1
ATOM 8102 O O . LEU A 1 1041 ? 14.362 29.349 -35.808 1.00 97.31 1041 LEU A O 1
ATOM 8106 N N . GLU A 1 1042 ? 13.186 27.449 -36.044 1.00 97.19 1042 GLU A N 1
ATOM 8107 C CA . GLU A 1 1042 ? 12.039 27.782 -35.191 1.00 97.19 1042 GLU A CA 1
ATOM 8108 C C . GLU A 1 1042 ? 12.180 27.128 -33.803 1.00 97.19 1042 GLU A C 1
ATOM 8110 O O . GLU A 1 1042 ? 11.818 27.723 -32.787 1.00 97.19 1042 GLU A O 1
ATOM 8115 N N . GLY A 1 1043 ? 12.738 25.915 -33.738 1.00 97.00 1043 GLY A N 1
ATOM 8116 C CA . GLY A 1 1043 ? 12.874 25.133 -32.509 1.00 97.00 1043 GLY A CA 1
ATOM 8117 C C . GLY A 1 1043 ? 14.274 24.561 -32.312 1.00 97.00 1043 GLY A C 1
ATOM 8118 O O . GLY A 1 1043 ? 14.824 23.921 -33.211 1.00 97.00 1043 GLY A O 1
ATOM 8119 N N . LEU A 1 1044 ? 14.831 24.745 -31.116 1.00 97.25 1044 LEU A N 1
ATOM 8120 C CA . LEU A 1 1044 ? 16.114 24.174 -30.716 1.00 97.25 1044 LEU A CA 1
ATOM 8121 C C . LEU A 1 1044 ? 15.974 23.419 -29.393 1.00 97.25 1044 LEU A C 1
ATOM 8123 O O . LEU A 1 1044 ? 15.618 24.005 -28.369 1.00 97.25 1044 LEU A O 1
ATOM 8127 N N . TRP A 1 1045 ? 16.297 22.126 -29.406 1.00 96.25 1045 TRP A N 1
ATOM 8128 C CA . TRP A 1 1045 ? 16.328 21.287 -28.212 1.00 96.25 1045 TRP A CA 1
ATOM 8129 C C . TRP A 1 1045 ? 17.756 20.875 -27.888 1.00 96.25 1045 TRP A C 1
ATOM 8131 O O . TRP A 1 1045 ? 18.302 19.944 -28.470 1.00 96.25 1045 TRP A O 1
ATOM 8141 N N . CYS A 1 1046 ? 18.353 21.516 -26.894 1.00 94.75 1046 CYS A N 1
ATOM 8142 C CA . CYS A 1 1046 ? 19.644 21.136 -26.334 1.00 94.75 1046 CYS A CA 1
ATOM 8143 C C . CYS A 1 1046 ? 19.472 19.965 -25.351 1.00 94.75 1046 CYS A C 1
ATOM 8145 O O . CYS A 1 1046 ? 19.744 20.078 -24.154 1.00 94.75 1046 CYS A O 1
ATOM 8147 N N . MET A 1 1047 ? 18.956 18.839 -25.849 1.00 89.31 1047 MET A N 1
ATOM 8148 C CA . MET A 1 1047 ? 18.898 17.570 -25.126 1.00 89.31 1047 MET A CA 1
ATOM 8149 C C . MET A 1 1047 ? 20.144 16.749 -25.469 1.00 89.31 1047 MET A C 1
ATOM 8151 O O . MET A 1 1047 ? 20.552 16.693 -26.624 1.00 89.31 1047 MET A O 1
ATOM 8155 N N . TYR A 1 1048 ? 20.760 16.117 -24.467 1.00 88.06 1048 TYR A N 1
ATOM 8156 C CA . TYR A 1 1048 ? 22.056 15.427 -24.613 1.00 88.06 1048 TYR A CA 1
ATOM 8157 C C . TYR A 1 1048 ? 23.233 16.356 -24.976 1.00 88.06 1048 TYR A C 1
ATOM 8159 O O . TYR A 1 1048 ? 24.288 15.894 -25.396 1.00 88.06 1048 TYR A O 1
ATOM 8167 N N . CYS A 1 1049 ? 23.101 17.658 -24.717 1.00 90.69 1049 CYS A N 1
ATOM 8168 C CA . CYS A 1 1049 ? 24.154 18.667 -24.875 1.00 90.69 1049 CYS A CA 1
ATOM 8169 C C . CYS A 1 1049 ? 24.806 18.996 -23.517 1.00 90.69 1049 CYS A C 1
ATOM 8171 O O . CYS A 1 1049 ? 24.927 20.149 -23.127 1.00 90.69 1049 CYS A O 1
ATOM 8173 N N . ARG A 1 1050 ? 25.166 17.982 -22.719 1.00 86.00 1050 ARG A N 1
ATOM 8174 C CA . ARG A 1 1050 ? 25.430 18.163 -21.270 1.00 86.00 1050 ARG A CA 1
ATOM 8175 C C . ARG A 1 1050 ? 26.556 19.144 -20.934 1.00 86.00 1050 ARG A C 1
ATOM 8177 O O . ARG A 1 1050 ? 26.523 19.770 -19.881 1.00 86.00 1050 ARG A O 1
ATOM 8184 N N . ASN A 1 1051 ? 27.535 19.261 -21.823 1.00 87.44 1051 ASN A N 1
ATOM 8185 C CA . ASN A 1 1051 ? 28.711 20.102 -21.617 1.00 87.44 1051 ASN A CA 1
ATOM 8186 C C . ASN A 1 1051 ? 28.551 21.509 -22.201 1.00 87.44 1051 ASN A C 1
ATOM 8188 O O . ASN A 1 1051 ? 29.489 22.291 -22.096 1.00 87.44 1051 ASN A O 1
ATOM 8192 N N . THR A 1 1052 ? 27.415 21.835 -22.830 1.00 94.69 1052 THR A N 1
ATOM 8193 C CA . THR A 1 1052 ? 27.251 23.159 -23.431 1.00 94.69 1052 THR A CA 1
ATOM 8194 C C . THR A 1 1052 ? 27.037 24.219 -22.363 1.00 94.69 1052 THR A C 1
ATOM 8196 O O . THR A 1 1052 ? 26.206 24.034 -21.464 1.00 94.69 1052 THR A O 1
ATOM 8199 N N . THR A 1 1053 ? 27.762 25.323 -22.489 1.00 97.06 1053 THR A N 1
ATOM 8200 C CA . THR A 1 1053 ? 27.751 26.461 -21.567 1.00 97.06 1053 THR A CA 1
ATOM 8201 C C . THR A 1 1053 ? 27.044 27.664 -22.193 1.00 97.06 1053 THR A C 1
ATOM 8203 O O . THR A 1 1053 ? 26.411 27.562 -23.246 1.00 97.06 1053 THR A O 1
ATOM 8206 N N . ASP A 1 1054 ? 27.163 28.831 -21.559 1.00 97.88 1054 ASP A N 1
ATOM 8207 C CA . ASP A 1 1054 ? 26.656 30.087 -22.109 1.00 97.88 1054 ASP A CA 1
ATOM 8208 C C . ASP A 1 1054 ? 27.263 30.430 -23.487 1.00 97.88 1054 ASP A C 1
ATOM 8210 O O . ASP A 1 1054 ? 26.605 31.105 -24.277 1.00 97.88 1054 ASP A O 1
ATOM 8214 N N . ALA A 1 1055 ? 28.448 29.903 -23.830 1.00 97.81 1055 ALA A N 1
ATOM 8215 C CA . ALA A 1 1055 ? 29.076 30.100 -25.141 1.00 97.81 1055 ALA A CA 1
ATOM 8216 C C . ALA A 1 1055 ? 28.260 29.494 -26.303 1.00 97.81 1055 ALA A C 1
ATOM 8218 O O . ALA A 1 1055 ? 28.123 30.118 -27.357 1.00 97.81 1055 ALA A O 1
ATOM 8219 N N . ALA A 1 1056 ? 27.638 28.321 -26.118 1.00 97.38 1056 ALA A N 1
ATOM 8220 C CA . ALA A 1 1056 ? 26.703 27.777 -27.109 1.00 97.38 1056 ALA A CA 1
ATOM 8221 C C . ALA A 1 1056 ? 25.501 28.710 -27.326 1.00 97.38 1056 ALA A C 1
ATOM 8223 O O . ALA A 1 1056 ? 25.059 28.905 -28.462 1.00 97.38 1056 ALA A O 1
ATOM 8224 N N . THR A 1 1057 ? 24.990 29.310 -26.245 1.00 97.62 1057 THR A N 1
ATOM 8225 C CA . THR A 1 1057 ? 23.880 30.272 -26.299 1.00 97.62 1057 THR A CA 1
ATOM 8226 C C . THR A 1 1057 ? 24.284 31.558 -27.030 1.00 97.62 1057 THR A C 1
ATOM 8228 O O . THR A 1 1057 ? 23.491 32.102 -27.798 1.00 97.62 1057 THR A O 1
ATOM 8231 N N . GLU A 1 1058 ? 25.525 32.028 -26.869 1.00 98.00 1058 GLU A N 1
ATOM 8232 C CA . GLU A 1 1058 ? 26.045 33.192 -27.604 1.00 98.00 1058 GLU A CA 1
ATOM 8233 C C . GLU A 1 1058 ? 26.039 32.969 -29.120 1.00 98.00 1058 GLU A C 1
ATOM 8235 O O . GLU A 1 1058 ? 25.640 33.858 -29.875 1.00 98.00 1058 GLU A O 1
ATOM 8240 N N . HIS A 1 1059 ? 26.399 31.769 -29.580 1.00 97.94 1059 HIS A N 1
ATOM 8241 C CA . HIS A 1 1059 ? 26.398 31.447 -31.007 1.00 97.94 1059 HIS A CA 1
ATOM 8242 C C . HIS A 1 1059 ? 25.007 31.473 -31.652 1.00 97.94 1059 HIS A C 1
ATOM 8244 O O . HIS A 1 1059 ? 24.906 31.749 -32.847 1.00 97.94 1059 HIS A O 1
ATOM 8250 N N . ILE A 1 1060 ? 23.941 31.215 -30.892 1.00 97.19 1060 ILE A N 1
ATOM 8251 C CA . ILE A 1 1060 ? 22.560 31.181 -31.406 1.00 97.19 1060 ILE A CA 1
ATOM 8252 C C . ILE A 1 1060 ? 21.787 32.484 -31.179 1.00 97.19 1060 ILE A C 1
ATOM 8254 O O . ILE A 1 1060 ? 20.644 32.597 -31.619 1.00 97.19 1060 ILE A O 1
ATOM 8258 N N . ALA A 1 1061 ? 22.395 33.485 -30.537 1.00 96.00 1061 ALA A N 1
ATOM 8259 C CA . ALA A 1 1061 ? 21.739 34.749 -30.192 1.00 96.00 1061 ALA A CA 1
ATOM 8260 C C . ALA A 1 1061 ? 21.148 35.497 -31.408 1.00 96.00 1061 ALA A C 1
ATOM 8262 O O . ALA A 1 1061 ? 20.233 36.303 -31.256 1.00 96.00 1061 ALA A O 1
ATOM 8263 N N . GLY A 1 1062 ? 21.667 35.233 -32.615 1.00 92.31 1062 GLY A N 1
ATOM 8264 C CA . GLY A 1 1062 ? 21.207 35.829 -33.874 1.00 92.31 1062 GLY A CA 1
ATOM 8265 C C . GLY A 1 1062 ? 19.992 35.154 -34.529 1.00 92.31 1062 GLY A C 1
ATOM 8266 O O . GLY A 1 1062 ? 19.505 35.667 -35.534 1.00 92.31 1062 GLY A O 1
ATOM 8267 N N . LEU A 1 1063 ? 19.491 34.030 -34.001 1.00 96.38 1063 LEU A N 1
ATOM 8268 C CA . LEU A 1 1063 ? 18.375 33.286 -34.601 1.00 96.38 1063 LEU A CA 1
ATOM 8269 C C . LEU A 1 1063 ? 17.027 33.981 -34.341 1.00 96.38 1063 LEU A C 1
ATOM 8271 O O . LEU A 1 1063 ? 16.347 33.731 -33.347 1.00 96.38 1063 LEU A O 1
ATOM 8275 N N . SER A 1 1064 ? 16.622 34.859 -35.257 1.00 93.50 1064 SER A N 1
ATOM 8276 C CA . SER A 1 1064 ? 15.444 35.731 -35.120 1.00 93.50 1064 SER A CA 1
ATOM 8277 C C . SER A 1 1064 ? 14.088 35.041 -35.324 1.00 93.50 1064 SER A C 1
ATOM 8279 O O . SER A 1 1064 ? 13.053 35.626 -34.998 1.00 93.50 1064 SER A O 1
ATOM 8281 N N . HIS A 1 1065 ? 14.076 33.815 -35.854 1.00 95.38 1065 HIS A N 1
ATOM 8282 C CA . HIS A 1 1065 ? 12.868 33.011 -36.066 1.00 95.38 1065 HIS A CA 1
ATOM 8283 C C . HIS A 1 1065 ? 12.603 31.996 -34.946 1.00 95.38 1065 HIS A C 1
ATOM 8285 O O . HIS A 1 1065 ? 11.561 31.344 -34.955 1.00 95.38 1065 HIS A O 1
ATOM 8291 N N . MET A 1 1066 ? 13.499 31.892 -33.959 1.00 96.50 1066 MET A N 1
ATOM 8292 C CA . MET A 1 1066 ? 13.396 30.898 -32.895 1.00 96.50 1066 MET A CA 1
ATOM 8293 C C . MET A 1 1066 ? 12.207 31.206 -31.977 1.00 96.50 1066 MET A C 1
ATOM 8295 O O . MET A 1 1066 ? 12.176 32.240 -31.307 1.00 96.50 1066 MET A O 1
ATOM 8299 N N . THR A 1 1067 ? 11.236 30.299 -31.932 1.00 97.44 1067 THR A N 1
ATOM 8300 C CA . THR A 1 1067 ? 10.036 30.370 -31.088 1.00 97.44 1067 THR A CA 1
ATOM 8301 C C . THR A 1 1067 ? 10.116 29.423 -29.898 1.00 97.44 1067 THR A C 1
ATOM 8303 O O . THR A 1 1067 ? 9.463 29.659 -28.881 1.00 97.44 1067 THR A O 1
ATOM 8306 N N . THR A 1 1068 ? 10.887 28.338 -30.000 1.00 96.94 1068 THR A N 1
ATOM 8307 C CA . THR A 1 1068 ? 11.011 27.319 -28.950 1.00 96.94 1068 THR A CA 1
ATOM 8308 C C . THR A 1 1068 ? 12.468 27.038 -28.624 1.00 96.94 1068 THR A C 1
ATOM 8310 O O . THR A 1 1068 ? 13.257 26.700 -29.503 1.00 96.94 1068 THR A O 1
ATOM 8313 N N . TYR A 1 1069 ? 12.806 27.135 -27.341 1.00 97.44 1069 TYR A N 1
ATOM 8314 C CA . TYR A 1 1069 ? 14.118 26.774 -26.823 1.00 97.44 1069 TYR A CA 1
ATOM 8315 C C . TYR A 1 1069 ? 13.966 25.801 -25.658 1.00 97.44 1069 TYR A C 1
ATOM 8317 O O . TYR A 1 1069 ? 13.276 26.093 -24.682 1.00 97.44 1069 TYR A O 1
ATOM 8325 N N . TYR A 1 1070 ? 14.622 24.652 -25.753 1.00 96.88 1070 TYR A N 1
ATOM 8326 C CA . TYR A 1 1070 ? 14.728 23.692 -24.664 1.00 96.88 1070 TYR A CA 1
ATOM 8327 C C . TYR A 1 1070 ? 16.194 23.510 -24.290 1.00 96.88 1070 TYR A C 1
ATOM 8329 O O . TYR A 1 1070 ? 17.022 23.214 -25.150 1.00 96.88 1070 TYR A O 1
ATOM 8337 N N . ALA A 1 1071 ? 16.503 23.603 -23.001 1.00 96.38 1071 ALA A N 1
ATOM 8338 C CA . ALA A 1 1071 ? 17.783 23.191 -22.451 1.00 96.38 1071 ALA A CA 1
ATOM 8339 C C . ALA A 1 1071 ? 17.551 22.163 -21.351 1.00 96.38 1071 ALA A C 1
ATOM 8341 O O . ALA A 1 1071 ? 16.901 22.433 -20.343 1.00 96.38 1071 ALA A O 1
ATOM 8342 N N . GLY A 1 1072 ? 18.087 20.965 -21.565 1.00 92.19 1072 GLY A N 1
ATOM 8343 C CA . GLY A 1 1072 ? 18.009 19.880 -20.606 1.00 92.19 1072 GLY A CA 1
ATOM 8344 C C . GLY A 1 1072 ? 19.403 19.463 -20.201 1.00 92.19 1072 GLY A C 1
ATOM 8345 O O . GLY A 1 1072 ? 20.178 19.035 -21.055 1.00 92.19 1072 GLY A O 1
ATOM 8346 N N . ALA A 1 1073 ? 19.694 19.511 -18.906 1.00 89.75 1073 ALA A N 1
ATOM 8347 C CA . ALA A 1 1073 ? 20.928 19.009 -18.330 1.00 89.75 1073 ALA A CA 1
ATOM 8348 C C . ALA A 1 1073 ? 22.216 19.700 -18.807 1.00 89.75 1073 ALA A C 1
ATOM 8350 O O . ALA A 1 1073 ? 23.278 19.075 -18.783 1.00 89.75 1073 ALA A O 1
ATOM 8351 N N . THR A 1 1074 ? 22.122 20.942 -19.269 1.00 94.31 1074 THR A N 1
ATOM 8352 C CA . THR A 1 1074 ? 23.256 21.727 -19.769 1.00 94.31 1074 THR A CA 1
ATOM 8353 C C . THR A 1 1074 ? 23.963 22.481 -18.635 1.00 94.31 1074 THR A C 1
ATOM 8355 O O . THR A 1 1074 ? 23.449 22.579 -17.516 1.00 94.31 1074 THR A O 1
ATOM 8358 N N . ALA A 1 1075 ? 25.137 23.045 -18.928 1.00 94.44 1075 ALA A N 1
ATOM 8359 C CA . ALA A 1 1075 ? 25.937 23.851 -18.003 1.00 94.44 1075 ALA A CA 1
ATOM 8360 C C . ALA A 1 1075 ? 25.661 25.365 -18.127 1.00 94.44 1075 ALA A C 1
ATOM 8362 O O . ALA A 1 1075 ? 26.498 26.182 -17.747 1.00 94.44 1075 ALA A O 1
ATOM 8363 N N . ILE A 1 1076 ? 24.502 25.742 -18.675 1.00 96.69 1076 ILE A N 1
ATOM 8364 C CA . ILE A 1 1076 ? 24.101 27.144 -18.827 1.00 96.69 1076 ILE A CA 1
ATOM 8365 C C . ILE A 1 1076 ? 23.802 27.797 -17.474 1.00 96.69 1076 ILE A C 1
ATOM 8367 O O . ILE A 1 1076 ? 23.379 27.134 -16.517 1.00 96.69 1076 ILE A O 1
ATOM 8371 N N . THR A 1 1077 ? 23.978 29.112 -17.421 1.00 96.94 1077 THR A N 1
ATOM 8372 C CA . THR A 1 1077 ? 23.720 29.933 -16.236 1.00 96.94 1077 THR A CA 1
ATOM 8373 C C . THR A 1 1077 ? 22.701 31.034 -16.532 1.00 96.94 1077 THR A C 1
ATOM 8375 O O . THR A 1 1077 ? 22.143 31.119 -17.631 1.00 96.94 1077 THR A O 1
ATOM 8378 N N . ASP A 1 1078 ? 22.471 31.923 -15.564 1.00 97.25 1078 ASP A N 1
ATOM 8379 C CA . ASP A 1 1078 ? 21.674 33.141 -15.755 1.00 97.25 1078 ASP A CA 1
ATOM 8380 C C . ASP A 1 1078 ? 22.148 33.994 -16.946 1.00 97.25 1078 ASP A C 1
ATOM 8382 O O . ASP A 1 1078 ? 21.341 34.700 -17.553 1.00 97.25 1078 ASP A O 1
ATOM 8386 N N . ARG A 1 1079 ? 23.424 33.891 -17.346 1.00 97.69 1079 ARG A N 1
ATOM 8387 C CA . ARG A 1 1079 ? 23.951 34.576 -18.532 1.00 97.69 1079 ARG A CA 1
ATOM 8388 C C . ARG A 1 1079 ? 23.264 34.120 -19.822 1.00 97.69 1079 ARG A C 1
ATOM 8390 O O . ARG A 1 1079 ? 22.925 34.963 -20.652 1.00 97.69 1079 ARG A O 1
ATOM 8397 N N . SER A 1 1080 ? 22.989 32.826 -19.986 1.00 97.88 1080 SER A N 1
ATOM 8398 C CA . SER A 1 1080 ? 22.183 32.342 -21.114 1.00 97.88 1080 SER A CA 1
ATOM 8399 C C . SER A 1 1080 ? 20.776 32.931 -21.104 1.00 97.88 1080 SER A C 1
ATOM 8401 O O . SER A 1 1080 ? 20.264 33.297 -22.159 1.00 97.88 1080 SER A O 1
ATOM 8403 N N . LEU A 1 1081 ? 20.153 33.088 -19.930 1.00 97.62 1081 LEU A N 1
ATOM 8404 C CA . LEU A 1 1081 ? 18.817 33.686 -19.838 1.00 97.62 1081 LEU A CA 1
ATOM 8405 C C . LEU A 1 1081 ? 18.820 35.175 -20.197 1.00 97.62 1081 LEU A C 1
ATOM 8407 O O . LEU A 1 1081 ? 17.859 35.661 -20.790 1.00 97.62 1081 LEU A O 1
ATOM 8411 N N . GLU A 1 1082 ? 19.906 35.890 -19.908 1.00 97.06 1082 GLU A N 1
ATOM 8412 C CA . GLU A 1 1082 ? 20.101 37.265 -20.371 1.00 97.06 1082 GLU A CA 1
ATOM 8413 C C . GLU A 1 1082 ? 20.150 37.356 -21.903 1.00 97.06 1082 GLU A C 1
ATOM 8415 O O . GLU A 1 1082 ? 19.552 38.260 -22.489 1.00 97.06 1082 GLU A O 1
ATOM 8420 N N . ILE A 1 1083 ? 20.841 36.417 -22.557 1.00 97.38 1083 ILE A N 1
ATOM 8421 C CA . ILE A 1 1083 ? 20.937 36.348 -24.021 1.00 97.38 1083 ILE A CA 1
ATOM 8422 C C . ILE A 1 1083 ? 19.568 36.014 -24.623 1.00 97.38 1083 ILE A C 1
ATOM 8424 O O . ILE A 1 1083 ? 19.081 36.751 -25.481 1.00 97.38 1083 ILE A O 1
ATOM 8428 N N . LEU A 1 1084 ? 18.914 34.956 -24.133 1.00 97.38 1084 LEU A N 1
ATOM 8429 C CA . LEU A 1 1084 ? 17.580 34.539 -24.584 1.00 97.38 1084 LEU A CA 1
ATOM 8430 C C . LEU A 1 1084 ? 16.532 35.639 -24.358 1.00 97.38 1084 LEU A C 1
ATOM 8432 O O . LEU A 1 1084 ? 15.665 35.849 -25.202 1.00 97.38 1084 LEU A O 1
ATOM 8436 N N . GLY A 1 1085 ? 16.645 36.408 -23.270 1.00 96.00 1085 GLY A N 1
ATOM 8437 C CA . GLY A 1 1085 ? 15.794 37.567 -22.983 1.00 96.00 1085 GLY A CA 1
ATOM 8438 C C . GLY A 1 1085 ? 15.853 38.678 -24.041 1.00 96.00 1085 GLY A C 1
ATOM 8439 O O . GLY A 1 1085 ? 14.971 39.534 -24.090 1.00 96.00 1085 GLY A O 1
ATOM 8440 N N . ARG A 1 1086 ? 16.858 38.661 -24.928 1.00 95.81 1086 ARG A N 1
ATOM 8441 C CA . ARG A 1 1086 ? 17.002 39.591 -26.061 1.00 95.81 1086 ARG A CA 1
ATOM 8442 C C . ARG A 1 1086 ? 16.486 39.019 -27.385 1.00 95.81 1086 ARG A C 1
ATOM 8444 O O . ARG A 1 1086 ? 16.625 39.679 -28.411 1.00 95.81 1086 ARG A O 1
ATOM 8451 N N . MET A 1 1087 ? 15.880 37.830 -27.378 1.00 96.62 1087 MET A N 1
ATOM 8452 C CA . MET A 1 1087 ? 15.322 37.164 -28.558 1.00 96.62 1087 MET A CA 1
ATOM 8453 C C . MET A 1 1087 ? 13.786 37.289 -28.555 1.00 96.62 1087 MET A C 1
ATOM 8455 O O . MET A 1 1087 ? 13.088 36.408 -28.050 1.00 96.62 1087 MET A O 1
ATOM 8459 N N . PRO A 1 1088 ? 13.211 38.380 -29.106 1.00 95.75 1088 PRO A N 1
ATOM 8460 C CA . PRO A 1 1088 ? 11.788 38.711 -28.947 1.00 95.75 1088 PRO A CA 1
ATOM 8461 C C . PRO A 1 1088 ? 10.828 37.737 -29.648 1.00 95.75 1088 PRO A C 1
ATOM 8463 O O . PRO A 1 1088 ? 9.611 37.846 -29.477 1.00 95.75 1088 PRO A O 1
ATOM 8466 N N . SER A 1 1089 ? 11.355 36.820 -30.460 1.00 96.44 1089 SER A N 1
ATOM 8467 C CA . SER A 1 1089 ? 10.611 35.762 -31.138 1.00 96.44 1089 SER A CA 1
ATOM 8468 C C . SER A 1 1089 ? 10.213 34.606 -30.218 1.00 96.44 1089 SER A C 1
ATOM 8470 O O . SER A 1 1089 ? 9.278 33.892 -30.564 1.00 96.44 1089 SER A O 1
ATOM 8472 N N . LEU A 1 1090 ? 10.879 34.427 -29.070 1.00 97.94 1090 LEU A N 1
ATOM 8473 C CA . LEU A 1 1090 ? 10.664 33.271 -28.199 1.00 97.94 1090 LEU A CA 1
ATOM 8474 C C . LEU A 1 1090 ? 9.263 33.259 -27.580 1.00 97.94 1090 LEU A C 1
ATOM 8476 O O . LEU A 1 1090 ? 8.824 34.217 -26.941 1.00 97.94 1090 LEU A O 1
ATOM 8480 N N . GLU A 1 1091 ? 8.588 32.122 -27.740 1.00 97.62 1091 GLU A N 1
ATOM 8481 C CA . GLU A 1 1091 ? 7.228 31.872 -27.256 1.00 97.62 1091 GLU A CA 1
ATOM 8482 C C . GLU A 1 1091 ? 7.197 30.803 -26.159 1.00 97.62 1091 GLU A C 1
ATOM 8484 O O . GLU A 1 1091 ? 6.379 30.881 -25.236 1.00 97.62 1091 GLU A O 1
ATOM 8489 N N . SER A 1 1092 ? 8.105 29.825 -26.233 1.00 96.88 1092 SER A N 1
ATOM 8490 C CA . SER A 1 1092 ? 8.219 28.719 -25.284 1.00 96.88 1092 SER A CA 1
ATOM 8491 C C . SER A 1 1092 ? 9.673 28.476 -24.892 1.00 96.88 1092 SER A C 1
ATOM 8493 O O . SER A 1 1092 ? 10.521 28.245 -25.754 1.00 96.88 1092 SER A O 1
ATOM 8495 N N . ILE A 1 1093 ? 9.950 28.488 -23.589 1.00 97.56 1093 ILE A N 1
ATOM 8496 C CA . ILE A 1 1093 ? 11.267 28.164 -23.030 1.00 97.56 1093 ILE A CA 1
ATOM 8497 C C . ILE A 1 1093 ? 11.106 27.029 -22.024 1.00 97.56 1093 ILE A C 1
ATOM 8499 O O . ILE A 1 1093 ? 10.313 27.130 -21.094 1.00 97.56 1093 ILE A O 1
ATOM 8503 N N . GLU A 1 1094 ? 11.853 25.945 -22.183 1.00 95.62 1094 GLU A N 1
ATOM 8504 C CA . GLU A 1 1094 ? 11.819 24.810 -21.261 1.00 95.62 1094 GLU A CA 1
ATOM 8505 C C . GLU A 1 1094 ? 13.220 24.514 -20.729 1.00 95.62 1094 GLU A C 1
ATOM 8507 O O . GLU A 1 1094 ? 14.165 24.304 -21.485 1.00 95.62 1094 GLU A O 1
ATOM 8512 N N . LEU A 1 1095 ? 13.352 24.525 -19.406 1.00 95.56 1095 LEU A N 1
ATOM 8513 C CA . LEU A 1 1095 ? 14.609 24.375 -18.691 1.00 95.56 1095 LEU A CA 1
ATOM 8514 C C . LEU A 1 1095 ? 14.483 23.195 -17.733 1.00 95.56 1095 LEU A C 1
ATOM 8516 O O . LEU A 1 1095 ? 13.688 23.216 -16.788 1.00 95.56 1095 LEU A O 1
ATOM 8520 N N . TYR A 1 1096 ? 15.271 22.159 -17.990 1.00 90.50 1096 TYR A N 1
ATOM 8521 C CA . TYR A 1 1096 ? 15.263 20.919 -17.229 1.00 90.50 1096 TYR A CA 1
ATOM 8522 C C . TYR A 1 1096 ? 16.650 20.663 -16.645 1.00 90.50 1096 TYR A C 1
ATOM 8524 O O . TYR A 1 1096 ? 17.607 20.445 -17.379 1.00 90.50 1096 TYR A O 1
ATOM 8532 N N . GLU A 1 1097 ? 16.771 20.675 -15.320 1.00 85.50 1097 GLU A N 1
ATOM 8533 C CA . GLU A 1 1097 ? 17.997 20.341 -14.583 1.00 85.50 1097 GLU A CA 1
ATOM 8534 C C . GLU A 1 1097 ? 19.248 21.154 -14.977 1.00 85.50 1097 GLU A C 1
ATOM 8536 O O . GLU A 1 1097 ? 20.382 20.669 -14.911 1.00 85.50 1097 GLU A O 1
ATOM 8541 N N . CYS A 1 1098 ? 19.053 22.416 -15.358 1.00 89.88 1098 CYS A N 1
ATOM 8542 C CA . CYS A 1 1098 ? 20.115 23.398 -15.568 1.00 89.88 1098 CYS A CA 1
ATOM 8543 C C . CYS A 1 1098 ? 20.529 24.006 -14.218 1.00 89.88 1098 CYS A C 1
ATOM 8545 O O . CYS A 1 1098 ? 19.938 24.975 -13.740 1.00 89.88 1098 CYS A O 1
ATOM 8547 N N . LYS A 1 1099 ? 21.541 23.416 -13.570 1.00 86.19 1099 LYS A N 1
ATOM 8548 C CA . LYS A 1 1099 ? 21.915 23.737 -12.177 1.00 86.19 1099 LYS A CA 1
ATOM 8549 C C . LYS A 1 1099 ? 22.396 25.179 -11.951 1.00 86.19 1099 LYS A C 1
ATOM 8551 O O . LYS A 1 1099 ? 22.332 25.646 -10.819 1.00 86.19 1099 LYS A O 1
ATOM 8556 N N . GLY A 1 1100 ? 22.883 25.855 -12.993 1.00 87.19 1100 GLY A N 1
ATOM 8557 C CA . GLY A 1 1100 ? 23.423 27.219 -12.922 1.00 87.19 1100 GLY A CA 1
ATOM 8558 C C . GLY A 1 1100 ? 22.383 28.339 -13.021 1.00 87.19 1100 GLY A C 1
ATOM 8559 O O . GLY A 1 1100 ? 22.766 29.506 -13.000 1.00 87.19 1100 GLY A O 1
ATOM 8560 N N . ILE A 1 1101 ? 21.096 28.005 -13.161 1.00 93.19 1101 ILE A N 1
ATOM 8561 C CA . ILE A 1 1101 ? 20.006 28.977 -13.302 1.00 93.19 1101 ILE A CA 1
ATOM 8562 C C . ILE A 1 1101 ? 19.412 29.317 -11.935 1.00 93.19 1101 ILE A C 1
ATOM 8564 O O . ILE A 1 1101 ? 19.144 28.426 -11.123 1.00 93.19 1101 ILE A O 1
ATOM 8568 N N . THR A 1 1102 ? 19.160 30.606 -11.709 1.00 90.00 1102 THR A N 1
ATOM 8569 C CA . THR A 1 1102 ? 18.589 31.137 -10.472 1.00 90.00 1102 THR A CA 1
ATOM 8570 C C . THR A 1 1102 ? 17.368 32.028 -10.708 1.00 90.00 1102 THR A C 1
ATOM 8572 O O . THR A 1 1102 ? 17.053 32.421 -11.834 1.00 90.00 1102 THR A O 1
ATOM 8575 N N . ASP A 1 1103 ? 16.692 32.410 -9.621 1.00 86.31 1103 ASP A N 1
ATOM 8576 C CA . ASP A 1 1103 ? 15.643 33.443 -9.632 1.00 86.31 1103 ASP A CA 1
ATOM 8577 C C . ASP A 1 1103 ? 16.095 34.765 -10.278 1.00 86.31 1103 ASP A C 1
ATOM 8579 O O . ASP A 1 1103 ? 15.275 35.510 -10.821 1.00 86.31 1103 ASP A O 1
ATOM 8583 N N . GLY A 1 1104 ? 17.397 35.073 -10.221 1.00 89.94 1104 GLY A N 1
ATOM 8584 C CA . GLY A 1 1104 ? 17.992 36.236 -10.873 1.00 89.94 1104 GLY A CA 1
ATOM 8585 C C . GLY A 1 1104 ? 17.785 36.217 -12.385 1.00 89.94 1104 GLY A C 1
ATOM 8586 O O . GLY A 1 1104 ? 17.240 37.178 -12.934 1.00 89.94 1104 GLY A O 1
ATOM 8587 N N . GLY A 1 1105 ? 18.149 35.111 -13.039 1.00 92.00 1105 GLY A N 1
ATOM 8588 C CA . GLY A 1 1105 ? 18.054 34.951 -14.490 1.00 92.00 1105 GLY A CA 1
ATOM 8589 C C . GLY A 1 1105 ? 16.623 34.932 -15.027 1.00 92.00 1105 GLY A C 1
ATOM 8590 O O . GLY A 1 1105 ? 16.380 35.425 -16.128 1.00 92.00 1105 GLY A O 1
ATOM 8591 N N . LEU A 1 1106 ? 15.640 34.454 -14.251 1.00 95.00 1106 LEU A N 1
ATOM 8592 C CA . LEU A 1 1106 ? 14.232 34.443 -14.685 1.00 95.00 1106 LEU A CA 1
ATOM 8593 C C . LEU A 1 1106 ? 13.701 35.844 -15.020 1.00 95.00 1106 LEU A C 1
ATOM 8595 O O . LEU A 1 1106 ? 12.878 36.000 -15.927 1.00 95.00 1106 LEU A O 1
ATOM 8599 N N . ARG A 1 1107 ? 14.201 36.882 -14.337 1.00 92.75 1107 ARG A N 1
ATOM 8600 C CA . ARG A 1 1107 ? 13.811 38.275 -14.606 1.00 92.75 1107 ARG A CA 1
ATOM 8601 C C . ARG A 1 1107 ? 14.140 38.700 -16.034 1.00 92.75 1107 ARG A C 1
ATOM 8603 O O . ARG A 1 1107 ? 13.362 39.449 -16.619 1.00 92.75 1107 ARG A O 1
ATOM 8610 N N . CYS A 1 1108 ? 15.227 38.190 -16.612 1.00 93.75 1108 CYS A N 1
ATOM 8611 C CA . CYS A 1 1108 ? 15.634 38.495 -17.983 1.00 93.75 1108 CYS A CA 1
ATOM 8612 C C . CYS A 1 1108 ? 14.622 38.004 -19.028 1.00 93.75 1108 CYS A C 1
ATOM 8614 O O . CYS A 1 1108 ? 14.527 38.589 -20.102 1.00 93.75 1108 CYS A O 1
ATOM 8616 N N . LEU A 1 1109 ? 13.846 36.964 -18.712 1.00 95.12 1109 LEU A N 1
ATOM 8617 C CA . LEU A 1 1109 ? 12.845 36.392 -19.615 1.00 95.12 1109 LEU A CA 1
ATOM 8618 C C . LEU A 1 1109 ? 11.459 37.030 -19.451 1.00 95.12 1109 LEU A C 1
ATOM 8620 O O . LEU A 1 1109 ? 10.627 36.939 -20.351 1.00 95.12 1109 LEU A O 1
ATOM 8624 N N . SER A 1 1110 ? 11.194 37.671 -18.308 1.00 89.69 1110 SER A N 1
ATOM 8625 C CA . SER A 1 1110 ? 9.867 38.200 -17.949 1.00 89.69 1110 SER A CA 1
ATOM 8626 C C . SER A 1 1110 ? 9.332 39.279 -18.899 1.00 89.69 1110 SER A C 1
ATOM 8628 O O . SER A 1 1110 ? 8.120 39.457 -19.007 1.00 89.69 1110 SER A O 1
ATOM 8630 N N . SER A 1 1111 ? 10.223 39.980 -19.605 1.00 85.62 1111 SER A N 1
ATOM 8631 C CA . SER A 1 1111 ? 9.896 41.065 -20.535 1.00 85.62 1111 SER A CA 1
ATOM 8632 C C . SER A 1 1111 ? 9.739 40.614 -21.991 1.00 85.62 1111 SER A C 1
ATOM 8634 O O . SER A 1 1111 ? 9.442 41.447 -22.851 1.00 85.62 1111 SER A O 1
ATOM 8636 N N . LEU A 1 1112 ? 9.923 39.323 -22.293 1.00 95.31 1112 LEU A N 1
ATOM 8637 C CA . LEU A 1 1112 ? 9.788 38.809 -23.655 1.00 95.31 1112 LEU A CA 1
ATOM 8638 C C . LEU A 1 1112 ? 8.339 38.977 -24.157 1.00 95.31 1112 LEU A C 1
ATOM 8640 O O . LEU A 1 1112 ? 7.410 38.420 -23.568 1.00 95.31 1112 LEU A O 1
ATOM 8644 N N . PRO A 1 1113 ? 8.109 39.693 -25.275 1.00 93.44 1113 PRO A N 1
ATOM 8645 C CA . PRO A 1 1113 ? 6.763 40.112 -25.681 1.00 93.44 1113 PRO A CA 1
ATOM 8646 C C . PRO A 1 1113 ? 5.880 38.944 -26.148 1.00 93.44 1113 PRO A C 1
ATOM 8648 O O . PRO A 1 1113 ? 4.646 38.976 -26.037 1.00 93.44 1113 PRO A O 1
ATOM 8651 N N . LYS A 1 1114 ? 6.506 37.896 -26.689 1.00 95.88 1114 LYS A N 1
ATOM 8652 C CA . LYS A 1 1114 ? 5.816 36.723 -27.225 1.00 95.88 1114 LYS A CA 1
ATOM 8653 C C . LYS A 1 1114 ? 5.850 35.510 -26.308 1.00 95.88 1114 LYS A C 1
ATOM 8655 O O . LYS A 1 1114 ? 5.173 34.540 -26.622 1.00 95.88 1114 LYS A O 1
ATOM 8660 N N . LEU A 1 1115 ? 6.529 35.571 -25.161 1.00 96.62 1115 LEU A N 1
ATOM 8661 C CA . LEU A 1 1115 ? 6.588 34.437 -24.246 1.00 96.62 1115 LEU A CA 1
ATOM 8662 C C . LEU A 1 1115 ? 5.169 34.073 -23.786 1.00 96.62 1115 LEU A C 1
ATOM 8664 O O . LEU A 1 1115 ? 4.379 34.934 -23.388 1.00 96.62 1115 LEU A O 1
ATOM 8668 N N . ARG A 1 1116 ? 4.821 32.793 -23.911 1.00 93.50 1116 ARG A N 1
ATOM 8669 C CA . ARG A 1 1116 ? 3.529 32.218 -23.508 1.00 93.50 1116 ARG A CA 1
ATOM 8670 C C . ARG A 1 1116 ? 3.696 31.027 -22.584 1.00 93.50 1116 ARG A C 1
ATOM 8672 O O . ARG A 1 1116 ? 2.787 30.765 -21.801 1.00 93.50 1116 ARG A O 1
ATOM 8679 N N . LYS A 1 1117 ? 4.820 30.316 -22.664 1.00 92.81 1117 LYS A N 1
ATOM 8680 C CA . LYS A 1 1117 ? 5.092 29.132 -21.850 1.00 92.81 1117 LYS A CA 1
ATOM 8681 C C . LYS A 1 1117 ? 6.518 29.159 -21.316 1.00 92.81 1117 LYS A C 1
ATOM 8683 O O . LYS A 1 1117 ? 7.458 29.409 -22.068 1.00 92.81 1117 LYS A O 1
ATOM 8688 N N . ILE A 1 1118 ? 6.667 28.852 -20.033 1.00 94.25 1118 ILE A N 1
ATOM 8689 C CA . ILE A 1 1118 ? 7.956 28.555 -19.427 1.00 94.25 1118 ILE A CA 1
ATOM 8690 C C . ILE A 1 1118 ? 7.873 27.302 -18.554 1.00 94.25 1118 ILE A C 1
ATOM 8692 O O . ILE A 1 1118 ? 7.039 27.215 -17.655 1.00 94.25 1118 ILE A O 1
ATOM 8696 N N . GLY A 1 1119 ? 8.721 26.321 -18.852 1.00 88.38 1119 GLY A N 1
ATOM 8697 C CA . GLY A 1 1119 ? 8.891 25.102 -18.066 1.00 88.38 1119 GLY A CA 1
ATOM 8698 C C . GLY A 1 1119 ? 10.166 25.180 -17.236 1.00 88.38 1119 GLY A C 1
ATOM 8699 O O . GLY A 1 1119 ? 11.233 25.447 -17.780 1.00 88.38 1119 GLY A O 1
ATOM 8700 N N . LEU A 1 1120 ? 10.057 24.957 -15.929 1.00 87.06 1120 LEU A N 1
ATOM 8701 C CA . LEU A 1 1120 ? 11.138 25.082 -14.954 1.00 87.06 1120 LEU A CA 1
ATOM 8702 C C . LEU A 1 1120 ? 11.145 23.831 -14.077 1.00 87.06 1120 LEU A C 1
ATOM 8704 O O . LEU A 1 1120 ? 10.357 23.729 -13.138 1.00 87.06 1120 LEU A O 1
ATOM 8708 N N . SER A 1 1121 ? 12.007 22.864 -14.385 1.00 80.50 1121 SER A N 1
ATOM 8709 C CA . SER A 1 1121 ? 12.027 21.584 -13.672 1.00 80.50 1121 SER A CA 1
ATOM 8710 C C . SER A 1 1121 ? 13.423 21.219 -13.189 1.00 80.50 1121 SER A C 1
ATOM 8712 O O . SER A 1 1121 ? 14.362 21.185 -13.980 1.00 80.50 1121 SER A O 1
ATOM 8714 N N . GLY A 1 1122 ? 13.561 20.882 -11.904 1.00 73.75 1122 GLY A N 1
ATOM 8715 C CA . GLY A 1 1122 ? 14.829 20.413 -11.333 1.00 73.75 1122 GLY A CA 1
ATOM 8716 C C . GLY A 1 1122 ? 15.919 21.490 -11.282 1.00 73.75 1122 GLY A C 1
ATOM 8717 O O . GLY A 1 1122 ? 17.101 21.181 -11.427 1.00 73.75 1122 GLY A O 1
ATOM 8718 N N . LEU A 1 1123 ? 15.529 22.758 -11.120 1.00 81.12 1123 LEU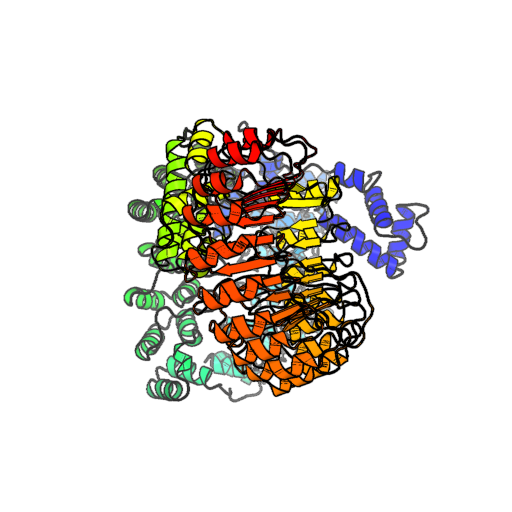 A N 1
ATOM 8719 C CA . LEU A 1 1123 ? 16.424 23.919 -11.087 1.00 81.12 1123 LEU A CA 1
ATOM 8720 C C . LEU A 1 1123 ? 16.659 24.351 -9.624 1.00 81.12 1123 LEU A C 1
ATOM 8722 O O . LEU A 1 1123 ? 15.825 25.064 -9.069 1.00 81.12 1123 LEU A O 1
ATOM 8726 N N . PRO A 1 1124 ? 17.762 23.946 -8.967 1.00 72.69 1124 PRO A N 1
ATOM 8727 C CA . PRO A 1 1124 ? 17.948 24.153 -7.525 1.00 72.69 1124 PRO A CA 1
ATOM 8728 C C . PRO A 1 1124 ? 18.062 25.630 -7.115 1.00 72.69 1124 PRO A C 1
ATOM 8730 O O . PRO A 1 1124 ? 17.752 25.970 -5.975 1.00 72.69 1124 PRO A O 1
ATOM 8733 N N . GLY A 1 1125 ? 18.502 26.506 -8.026 1.00 76.25 1125 GLY A N 1
ATOM 8734 C CA . GLY A 1 1125 ? 18.599 27.950 -7.797 1.00 76.25 1125 GLY A CA 1
ATOM 8735 C C . GLY A 1 1125 ? 17.294 28.720 -8.026 1.00 76.25 1125 GLY A C 1
ATOM 8736 O O . GLY A 1 1125 ? 17.262 29.925 -7.771 1.00 76.25 1125 GLY A O 1
ATOM 8737 N N . VAL A 1 1126 ? 16.239 28.059 -8.514 1.00 78.94 1126 VAL A N 1
ATOM 8738 C CA . VAL A 1 1126 ? 14.938 28.674 -8.793 1.00 78.94 1126 VAL A CA 1
ATOM 8739 C C . VAL A 1 1126 ? 13.949 28.326 -7.688 1.00 78.94 1126 VAL A C 1
ATOM 8741 O O . VAL A 1 1126 ? 13.766 27.164 -7.334 1.00 78.94 1126 VAL A O 1
ATOM 8744 N N . THR A 1 1127 ? 13.270 29.336 -7.158 1.00 73.50 1127 THR A N 1
ATOM 8745 C CA . THR A 1 1127 ? 12.227 29.203 -6.147 1.00 73.50 1127 THR A CA 1
ATOM 8746 C C . THR A 1 1127 ? 10.856 29.499 -6.744 1.00 73.50 1127 THR A C 1
ATOM 8748 O O . THR A 1 1127 ? 10.717 30.242 -7.716 1.00 73.50 1127 THR A O 1
ATOM 8751 N N . LEU A 1 1128 ? 9.790 28.989 -6.114 1.00 69.50 1128 LEU A N 1
ATOM 8752 C CA . LEU A 1 1128 ? 8.429 29.354 -6.524 1.00 69.50 1128 LEU A CA 1
ATOM 8753 C C . LEU A 1 1128 ? 8.203 30.872 -6.448 1.00 69.50 1128 LEU A C 1
ATOM 8755 O O . LEU A 1 1128 ? 7.535 31.429 -7.314 1.00 69.50 1128 LEU A O 1
ATOM 8759 N N . ALA A 1 1129 ? 8.754 31.548 -5.438 1.00 71.81 1129 ALA A N 1
ATOM 8760 C CA . ALA A 1 1129 ? 8.641 32.999 -5.333 1.00 71.81 1129 ALA A CA 1
ATOM 8761 C C . ALA A 1 1129 ? 9.313 33.694 -6.528 1.00 71.81 1129 ALA A C 1
ATOM 8763 O O . ALA A 1 1129 ? 8.746 34.629 -7.088 1.00 71.81 1129 ALA A O 1
ATOM 8764 N N . GLY A 1 1130 ? 10.464 33.188 -6.976 1.00 76.00 1130 GLY A N 1
ATOM 8765 C CA . GLY A 1 1130 ? 11.131 33.661 -8.184 1.00 76.00 1130 GLY A CA 1
ATOM 8766 C C . GLY A 1 1130 ? 10.309 33.485 -9.454 1.00 76.00 1130 GLY A C 1
ATOM 8767 O O . GLY A 1 1130 ? 10.380 34.329 -10.339 1.00 76.00 1130 GLY A O 1
ATOM 8768 N N . THR A 1 1131 ? 9.450 32.465 -9.535 1.00 81.12 1131 THR A N 1
ATOM 8769 C CA . THR A 1 1131 ? 8.554 32.297 -10.694 1.00 81.12 1131 THR A CA 1
ATOM 8770 C C . THR A 1 1131 ? 7.478 33.382 -10.813 1.00 81.12 1131 THR A C 1
ATOM 8772 O O . THR A 1 1131 ? 6.940 33.593 -11.899 1.00 81.12 1131 THR A O 1
ATOM 8775 N N . ALA A 1 1132 ? 7.195 34.127 -9.738 1.00 82.25 1132 ALA A N 1
ATOM 8776 C CA . ALA A 1 1132 ? 6.203 35.203 -9.743 1.00 82.25 1132 ALA A CA 1
ATOM 8777 C C . ALA A 1 1132 ? 6.622 36.430 -10.578 1.00 82.25 1132 ALA A C 1
ATOM 8779 O O . ALA A 1 1132 ? 5.831 37.355 -10.744 1.00 82.25 1132 ALA A O 1
ATOM 8780 N N . VAL A 1 1133 ? 7.850 36.451 -11.115 1.00 88.75 1133 VAL A N 1
ATOM 8781 C CA . VAL A 1 1133 ? 8.312 37.490 -12.051 1.00 88.75 1133 VAL A CA 1
ATOM 8782 C C . VAL A 1 1133 ? 7.566 37.451 -13.386 1.00 88.75 1133 VAL A C 1
ATOM 8784 O O . VAL A 1 1133 ? 7.545 38.455 -14.095 1.00 88.75 1133 VAL A O 1
ATOM 8787 N N . PHE A 1 1134 ? 6.967 36.312 -13.747 1.00 89.31 1134 PHE A N 1
ATOM 8788 C CA . PHE A 1 1134 ? 6.235 36.173 -15.000 1.00 89.31 1134 PHE A CA 1
ATOM 8789 C C . PHE A 1 1134 ? 4.807 36.725 -14.883 1.00 89.31 1134 PHE A C 1
ATOM 8791 O O . PHE A 1 1134 ? 4.110 36.444 -13.904 1.00 89.31 1134 PHE A O 1
ATOM 8798 N N . PRO A 1 1135 ? 4.332 37.484 -15.886 1.00 85.00 1135 PRO A N 1
ATOM 8799 C CA . PRO A 1 1135 ? 2.960 37.975 -15.905 1.00 85.00 1135 PRO A CA 1
ATOM 8800 C C . PRO A 1 1135 ? 1.964 36.822 -16.088 1.00 85.00 1135 PRO A C 1
ATOM 8802 O O . PRO A 1 1135 ? 2.281 35.783 -16.663 1.00 85.00 1135 PRO A O 1
ATOM 8805 N N . SER A 1 1136 ? 0.712 37.032 -15.675 1.00 78.56 1136 SER A N 1
ATOM 8806 C CA . SER A 1 1136 ? -0.354 36.013 -15.707 1.00 78.56 1136 SER A CA 1
ATOM 8807 C C . SER A 1 1136 ? -0.687 35.456 -17.100 1.00 78.56 1136 SER A C 1
ATOM 8809 O O . SER A 1 1136 ? -1.322 34.406 -17.210 1.00 78.56 1136 SER A O 1
ATOM 8811 N N . CYS A 1 1137 ? -0.273 36.137 -18.174 1.00 82.31 1137 CYS A N 1
ATOM 8812 C CA . CYS A 1 1137 ? -0.418 35.656 -19.547 1.00 82.31 1137 CYS A CA 1
ATOM 8813 C C . CYS A 1 1137 ? 0.585 34.548 -19.923 1.00 82.31 1137 CYS A C 1
ATOM 8815 O O . CYS A 1 1137 ? 0.369 33.860 -20.923 1.00 82.31 1137 CYS A O 1
ATOM 8817 N N . VAL A 1 1138 ? 1.639 34.342 -19.127 1.00 87.00 1138 VAL A N 1
ATOM 8818 C CA . VAL A 1 1138 ? 2.636 33.281 -19.310 1.00 87.00 1138 VAL A CA 1
ATOM 8819 C C . VAL A 1 1138 ? 2.242 32.070 -18.464 1.00 87.00 1138 VAL A C 1
ATOM 8821 O O . VAL A 1 1138 ? 2.050 32.168 -17.254 1.00 87.00 1138 VAL A O 1
ATOM 8824 N N . ARG A 1 1139 ? 2.117 30.897 -19.094 1.00 82.88 1139 ARG A N 1
ATOM 8825 C CA . ARG A 1 1139 ? 1.978 29.614 -18.393 1.00 82.88 1139 ARG A CA 1
ATOM 8826 C C . ARG A 1 1139 ? 3.331 29.246 -17.792 1.00 82.88 1139 ARG A C 1
ATOM 8828 O O . ARG A 1 1139 ? 4.286 29.064 -18.541 1.00 82.88 1139 ARG A O 1
ATOM 8835 N N . VAL A 1 1140 ? 3.387 29.121 -16.470 1.00 82.44 1140 VAL A N 1
ATOM 8836 C CA . VAL A 1 1140 ? 4.588 28.703 -15.744 1.00 82.44 1140 VAL A CA 1
ATOM 8837 C C . VAL A 1 1140 ? 4.382 27.295 -15.196 1.00 82.44 1140 VAL A C 1
ATOM 8839 O O . VAL A 1 1140 ? 3.599 27.097 -14.269 1.00 82.44 1140 VAL A O 1
ATOM 8842 N N . ASP A 1 1141 ? 5.098 26.329 -15.759 1.00 74.31 1141 ASP A N 1
ATOM 8843 C CA . ASP A 1 1141 ? 5.111 24.946 -15.292 1.00 74.31 1141 ASP A CA 1
ATOM 8844 C C . ASP A 1 1141 ? 6.364 24.748 -14.420 1.00 74.31 1141 ASP A C 1
ATOM 8846 O O . ASP A 1 1141 ? 7.463 24.555 -14.933 1.00 74.31 1141 ASP A O 1
ATOM 8850 N N . TYR A 1 1142 ? 6.212 24.844 -13.094 1.00 74.31 1142 TYR A N 1
ATOM 8851 C CA . TYR A 1 1142 ? 7.316 24.716 -12.131 1.00 74.31 1142 TYR A CA 1
ATOM 8852 C C . TYR A 1 1142 ? 7.260 23.388 -11.361 1.00 74.31 1142 TYR A C 1
ATOM 8854 O O . TYR A 1 1142 ? 6.231 23.033 -10.771 1.00 74.31 1142 TYR A O 1
ATOM 8862 N N . SER A 1 1143 ? 8.380 22.666 -11.329 1.00 63.22 1143 SER A N 1
ATOM 8863 C CA . SER A 1 1143 ? 8.593 21.482 -10.491 1.00 63.22 1143 SER A CA 1
ATOM 8864 C C . SER A 1 1143 ? 9.984 21.467 -9.866 1.00 63.22 1143 SER A C 1
ATOM 8866 O O . SER A 1 1143 ? 10.980 21.836 -10.487 1.00 63.22 1143 SER A O 1
ATOM 8868 N N . VAL A 1 1144 ? 10.019 21.029 -8.610 1.00 54.81 1144 VAL A N 1
ATOM 8869 C CA . VAL A 1 1144 ? 11.209 21.008 -7.754 1.00 54.81 1144 VAL A CA 1
ATOM 8870 C C . VAL A 1 1144 ? 12.062 19.766 -7.998 1.00 54.81 1144 VAL A C 1
ATOM 8872 O O . VAL A 1 1144 ? 11.451 18.690 -8.177 1.00 54.81 1144 VAL A O 1
#

Solvent-accessible surface area (backbone atoms only — not comparable to full-atom values): 57278 Å² total; per-residue (Å²): 117,84,52,76,63,55,56,52,51,48,30,50,51,51,43,53,36,44,75,68,68,36,66,67,50,44,55,50,42,44,68,44,32,79,83,59,58,98,79,65,50,67,65,54,38,33,35,22,57,16,38,74,69,77,24,96,27,45,64,52,48,62,66,72,44,77,71,79,81,76,67,85,70,72,97,76,81,80,82,53,74,69,58,51,46,33,51,36,50,55,35,21,33,58,61,94,83,54,63,23,59,56,43,51,54,50,26,35,51,23,26,52,42,42,42,73,76,37,66,64,46,42,70,70,42,67,54,36,8,50,48,50,21,37,54,69,57,39,51,53,55,38,71,77,38,46,70,54,31,60,40,62,38,75,71,77,48,39,31,46,61,44,43,56,22,27,42,64,44,88,44,67,47,21,61,75,32,44,61,62,49,51,50,54,32,45,77,53,61,27,64,44,66,44,64,49,76,58,90,93,44,67,49,28,29,54,42,31,20,57,26,24,18,78,42,59,43,75,58,56,96,54,20,68,63,45,37,51,51,32,46,78,69,66,24,72,74,69,46,56,54,41,54,61,18,13,64,73,76,36,69,49,53,63,54,51,53,54,42,44,70,70,28,57,90,40,88,65,25,61,53,58,72,42,34,48,26,66,73,42,50,55,68,48,55,15,34,24,26,29,41,52,46,53,49,18,60,76,70,67,34,60,68,49,38,52,58,46,47,78,52,52,34,36,50,69,40,62,49,32,67,37,88,89,49,68,75,57,52,62,48,34,50,24,56,73,71,66,36,60,72,55,33,54,52,37,45,77,68,65,30,73,88,60,84,72,82,66,52,75,68,55,47,30,42,49,24,41,74,71,65,35,58,72,58,28,52,52,42,38,72,81,41,59,68,56,51,77,46,50,63,55,51,39,53,26,16,59,65,44,34,40,70,40,46,49,51,42,45,75,75,64,29,58,86,82,44,52,50,99,44,46,48,37,42,56,36,39,8,22,55,52,50,11,54,62,26,42,49,53,42,50,77,72,66,48,82,62,67,55,57,19,72,87,78,66,40,28,20,53,43,38,5,46,52,64,59,24,62,70,39,33,62,58,41,56,79,72,47,76,56,57,52,55,35,40,35,71,49,41,52,71,57,45,52,60,41,40,76,76,44,36,68,64,33,53,45,67,49,101,53,34,48,40,51,74,59,38,52,24,87,51,62,70,56,26,42,56,46,47,53,56,29,46,76,42,62,30,66,50,80,48,41,25,85,82,69,47,30,32,24,54,53,30,44,74,45,52,37,56,69,53,15,49,61,44,62,47,80,74,84,68,70,78,72,53,69,66,54,56,51,50,51,53,50,49,49,14,49,23,53,31,45,15,48,53,71,48,36,65,68,26,34,48,52,49,23,66,74,69,72,42,96,52,51,49,68,48,46,41,41,55,46,44,77,74,34,61,64,20,49,76,52,70,63,42,72,77,38,58,44,54,69,58,29,34,28,48,58,16,36,51,41,52,25,49,24,42,68,55,37,54,54,32,42,75,70,73,46,82,68,56,75,60,58,50,74,43,79,88,76,34,27,36,32,62,52,35,77,73,54,74,66,50,48,53,49,52,54,49,52,30,63,77,69,64,39,26,26,42,39,39,80,30,68,44,29,30,74,56,41,50,60,57,28,73,44,86,66,41,30,34,42,35,43,34,52,23,58,59,32,35,34,73,29,42,48,35,50,48,63,30,38,64,24,30,33,44,31,61,25,20,79,81,49,50,59,44,35,36,76,21,36,60,32,38,55,47,26,41,48,22,25,36,43,35,35,29,30,29,68,50,33,37,28,78,20,55,31,30,54,54,46,24,64,49,28,30,34,41,36,26,39,64,12,60,19,27,39,54,32,55,63,37,52,52,59,34,70,54,40,29,32,42,30,40,13,45,47,26,36,43,81,34,42,50,54,50,58,49,22,52,39,32,28,40,69,80,71,70,72,76,45,72,53,82,90,46,96,58,43,34,63,14,24,40,34,49,23,11,62,25,33,36,70,19,57,49,42,49,62,72,28,41,17,35,25,18,44,31,38,48,92,48,58,75,49,52,52,35,74,40,50,52,64,57,42,70,36,80,43,34,26,32,43,34,43,41,3,80,38,37,29,42,68,27,26,40,36,57,32,60,28,82,50,29,27,36,41,35,35,42,47,18,60,20,38,33,68,8,36,45,38,32,31,69,25,75,47,38,25,27,42,37,18,73,37,30,88,42,36,29,32,67,14,57,43,38,43,29,69,16,68,39,33,24,23,45,30,39,32,38,74,56,39,44,72,79,32,51,60,38,54,52,59,30,77,37,42,27,32,42,23,61,14,56,44,50,35,81,56,26,55,31,58,28,54,34,56,68,28,29,34,40,36,39,47,66,17,49,82,22,35,41,65,26,47,60,37,38,60,74,37,70,50,28,30,34,43,34,40,32,47,23,56,30,33,31,66,31,32,48,52,54,33,71,39,60,46,33,27,34,42,36,40,32,42,26,62,52,31,30,39,73,22,52,54,38,47,46,74,30,82,44,45,39,38,39,37,42,31,48,29,52,47,43,47,77,75,42,58,66,62,48,54,91,80,38,47,74,50,75,45,107

pLDDT: mean 88.67, std 11.53, range [23.97, 98.5]

Radius of gyration: 38.81 Å; Cα contacts (8 Å, |Δi|>4): 2255; chains: 1; bounding box: 83×90×103 Å

Sequence (1144 aa):
MNTLDNLRKAAKRWLKALRANDPDARARIDRACPGAPAEPGLRDVQHALARERGHESWKAMIEARPASTGASLEPTGGATDGERVATFLEFACWDHHVHGKGDHRMHDRAAWRLLGQHREIARDSLYTAVVCGEVEEVHRLLAERPDAARERGGAREWTPILYLCYTRFTHQPTIDNAIAIARTLLDLGADPNDFYMAGDARYTALVGAAGEGEQDSPRQPYAAALFQLLLDRGAEPFDIQVLYNTHFSGDVLWWLELIYAQTINTDRGAAWKDPEWSMLDMGGYGSGARFLLDIALKKRDVRLAAWVLARGANPNAAPPRDRRASKRSLYEESVREGFTEMTDLLLRHGAIPAVPILDDREAFIDACFRLDRAAAEAHLRDHPEFLQSTDAMFAAARRDRPDVIELLLELGMPLEIADRANTRTLHHAAASNALRVAKVLIERGAEVDPREANYDATPIGWAAHGDRTEMIEFLSRYSRSIWTLAFRGYVDRVRDVLQREPDLATQVTREGITPLWWLPDEEEKALEIVELLLAHGADPSIKNKEGRTAADWALKRGMRDVAARLSARVTTEPAPVASVIERYERVANDLTRAYDSGDAAALESIRQHYNLPVTWEDVRSLVWQRVRTVREAKGRPGSFALADAKDFVARDRGFGSWATLTTALAAGVSSVGAYIVDSKENSIRPRRALDDNDWNTIITVMKERRISSLDAAGQMNDAVLARVSQMDHVTRLGLGGSRAITDDGLRHLARMPQLQELDLSHYPGGLITDRGLGVLRDLSGLKTFQMCWQPGISDAGASNLAFCDQLEKVNLLGTPTGDGVIRALIGKPRLRQFKTGHQVSDAGLPLLRQFPMFASWHGGEIRYSLMSPDSAPTHLLLDGPFTNEGLAGLAGLEGLFGLSFFWHISRLTPDGLAPLKDLPNLGFLGCDGKLCNDEAMRSIAAIPQLRMLMAQGTVASDDGFVALSRSATIEYIWGRECPNLSGRGFAAMSAMPRLRGLAVSCKNVDDASLSTLPRFPALRELMPMDVQDEGFRHVGRCEPLEGLWCMYCRNTTDAATEHIAGLSHMTTYYAGATAITDRSLEILGRMPSLESIELYECKGITDGGLRCLSSLPKLRKIGLSGLPGVTLAGTAVFPSCVRVDYSV

Mean predicted aligned error: 18.89 Å

Secondary structure (DSSP, 8-state):
---HHHHHHHHHHHHHHHHTT-HHHHHHHHHHSTT--SS--HHHHHHHHHHTTT-SSHHHHHHTSPP-------S--PPPHHHHHHHHHHHHB--TT--HHHHHHHHHHHHHHHHHH-GGGGGSSHHHHHHHT-HHHHHHHHHH-GGGGG--BTTTTB-HHHHHHHB----HHHHHHHHHHHHHHHHTT--TT-EEEETTEEEEHHHHHH---TT-PPPPTTHHHHHHHHHHTT--S--HHHHHHHTTTS-HHHHHHHHHHHHTTSGGGGGGGSTT-GGG--GGG--HHHHHHHHHHHTT-HHHHHHHHTTT--TTPPPPSSTTS--S-HHHHHHHTT-HHHHHHHHHTTPPP------HHHHHHHHHHTT-HHHHHHHHHH-GGGGG-SHHHHHHHHTT-HHHHHHHHHTT--TT-B-TT--BHHHHHHHTT-HHHHHHHHHTT--S-PPPTTT---HHHHHHHTT-HHHHHHHHTT---HHHHHHTT-HHHHHHHHHH-GGGGG---TTS--GGGS--SSHHHHHHHHHHHHHTT--TT-B-TTS-BHHHHHHHTT-HHHHHHHHS----PPPPHHHHHHHHHHHHHHHHHHHHH--HHHHHHHHHHHTS---HHHHHHHHHHH-HHHHHTTT-TT-S-HHHHHHHHHHHTT-SSHHHHHHHHHTT-----SEEEETTTTEEEESS---HHHHHHHHHHHHHHT--EEE-TT--BHHHHHHHTT-TT--EEE-TT-TB-BHHHHGGGGG-TT--EEE---TT--B--TTGGGGGGG-TT--EEE-TT-TT--HHHHGGGGG-TT--EEE-TTSS-BHHHHHHTTT-TT--EEE--TB--TTTGGGGGGSHHHHS------B--TT-S--BS-EEEE-SS-BHHHHHTTTT-TT--EEEE-SS--B--GGGGGGGGG-TT--EEEE-GGG--HHHHHHHHT-TT--EEE-TT----HHHHHHHTT-SS--EEEES--TT--HHHHHHHTT-SS--EEEEE-TT--HHHHTTGGG-SS--EEEEET--GGGHHHHTT-TT--EEEE-S-TT--HHHHHHHTT-TT--EEEEES---BHHHHHHHTT-TT--EEEEES-TB-BHHHHHHHTT-TT--EEEEES-TB--HHHHTTS-TTSEEEEE-

Foldseek 3Di:
DQDPVNLLVVLVVLLVCVVVVNVVSVVQLCVLDVPADNRHDSLSSLQSSCSVVVHNHNVRVVVPDPPPPPPPDPDDDDDDPQVLLLLLLPLQFDDLPQAAPLSVVLSLLLNVLSCVVPVCSCQPDLLSVLSQLVLVSVVVVCVVPLCLLAFFDGNVRHHSLNSLLRGPHPHPSSQVRSLVSNVSSVVSPHQQQDFDDDPPDTCGSLNSLCAAFNRGGDHRPCSVVSNLVSVVSPHDLLRLRSVHTCLPPHDSVVSVVSSQVSQCPDPNVVLLQPQQSQSNAPQQQFGPLSNQLVSCLVVVPPPSNLVSLVSRHQQQGAGGNHPPGDRDRSLLSCVLVVPVSSNVSSVVSPDDDDDNDDDLLSQLLVCLVVVVLVSNVVSCVVPVCSLLDQVSLLVCLLVLNLSSVVSSVVSPRDLLRADPQSDHSLLSNLLNVSVNNNVSSVVVPHDQAGAGNPPRGTSLRSNVSNVSVVSVVVSLVPDLQLLSCQLQLVLVSNLVSCVVVLCQLADADPQQDGSLLRHYSPLVSNVSSVVSSVVSPHQQCTAGPSRDGSLNNCVSSSSNVSSCVSPPDPPPDPPPLVVVLVLLLLLLVLLLVLLQPVDVVSQVSVCVVLVDNAGSVNSLQVCCVPPVQCVVVVSHRPSCDSQNSLCVSCQLQLALGNVRQSVCSVVVHRHDQQWDADPVQLEIEGRHQDDPVSLVVVLVCCVVSVRQEYADVQRDALVSLLSVLQRASHQYYHNENPARYALNSLLSVLSHLNHAYYAQAYPCAHNYALSSLLSLLSNQNYAEYHYENHARYELSSLLSPLNNLNHQEYYHENYNYEQSNLVSCFPNARHAYYATYAAHELVRLLSCCRHNLQQAAPDDDWDDDQPDPATPPHEYEDHYAYELNSLLSSQRRQNHAYYAYDDRPDHYALVSLLSQLNRLRHAYYHDAQNSQELVSLLSVLSNQQHAYYHREPHPYALNSLLSNLNRQHHQEYAYAHHPRYELNSLLSVLNRQRPQEYHHACLRYDLVSLLSLLSNNRHAYYAHAPDELVSLLSVLNVQNHQYYAPDNVQAHELSSLVSNLNNQNHAYYEHANHQYALSSLLSVLSRLNHAEYAYHQNARYALNSVLSNQPRPRHAEYHAYSHSRYDPVSVVSHDPNHHYHDHD

Nearest PDB structures (foldseek):
  9gnb-assembly1_B  TM=5.696E-01  e=5.803E-06  synthetic construct
  5vhh-assembly1_G  TM=6.247E-01  e=1.556E-05  Homo sapiens
  5lel-assembly3_G  TM=3.486E-01  e=2.451E-07  synthetic construct
  5le2-assembly2_B  TM=2.696E-01  e=2.457E-09  synthetic construct
  5hry-assembly1_A  TM=5.293E-01  e=5.796E-05  synthetic construct